Protein AF-D1CIU0-F1 (afdb_monomer_lite)

Sequence (1201 aa):
MRRYICAFLAVILLLWPVATRHATVQSADGDAVSVQSMRLTATYNSIGVEVKFSGDNNGNSTAEVYYRRAGSDAWLRALPLWRTAASSGSAFYGSVVLLEPGTGYQVKVDVADPDGVLGTDPLVDSVTTSPDNVRPASELSPSYFVRADGNDANDGRSRSTAWRTLSKAFASAPAGAVVEVGPGTYPTPSLTRSQPITLVAQYPAVDDSGQPINAGQRTAISAQAVALPAGSAGPWQSAPWKEVSLTGPVTGKTFKVWKWAGAPVSGADYLAIAQRPGDVPFLVAYWSKKSGTYNGYSMSTPEGWAEVLYQNLSYNYGFTSFGDDVYLRLPGDANPNNYWAWLGTTTLTFSGPDIRLSGFELRIPEVKFFTDAARNGVFDHNLVLGGQLRYQGEQGTPSQYPQDHTVQYNRFEVKGLWGQDAVPWNFIKGVLKMPFGSAWGRVGEVMEITAIWGRGGAQRLVVRHNVIDGYFNGVGDYNADYDRYGMQDTDIHDNLVRHISDDAFEPEQSVINWRIWNNRVEYASVALSTGPVNYGPIYLFRNQVWQLGNDGVGADNSGSKGVGVTGFKYSGEDSVPSRVWVVNNTFWTSRPDANGGAQFAGGGSSPERFWLRNNIFRTTRYAWSAPCLSAWNEDYDHFATTDTSRGVAFCGTRYTTNLSAYRSATGADHTNVAGNFVTASVVDDALVDPYAGDLALRQGAPFIDAGVVVPNITERYSGDAPDLGAVEYGSGGDAPPVPSPTPTQEPSPSPTATPTPTSSPTPSPDGSRTMPAGSVSIEGGAQYTSSPTVSVALADTGAAVVRLSNSPETIGGVLVAGKTVSYAPTVTWSLVDSAYGGASGDGVHKVYAQWGDGNGHWSSVASDDILLDTTSPSGSVTIAPDGTSDGADYVNSRSVKLAISASDPSPASGVKLMRFSNDGSSWSSWEPYASTKSWTLSSKNGTKTVYAQFRDAAGNVSASARDSVMLDTSAPKVRGHVGALFTGTTVRLNTASGQTDYSVMGKLSVVFQDDASGVAHFSVARKVGRGAYVTLSQARVRGLKIPLVLSDRLALVPGKTYRFRVIVRDRAGNTTTKYLGPITCTAFQESSWRVGIRGSSEINRDRRAYALRLKNVRSEGAGIRFVFSGRKVAWVATRGPSYGTARVFLDGAQVGRVNLRSERTARRYIVFARSVTPGRQHVLEVRPLPGRSLRANVDAFVVYR

Foldseek 3Di:
DDDDDDDDDDDDDDDDDDDDDDDDPPDPDLQAKEWDDWDWDAAFFKIKIKTFIGGNPVVAKWKWKWKDFVVDPDIFTADTFDWFDDPLGTITIDMFGRHHGQTKMKMWMAMDGPVYYHDDPGDIDMDHHHHPPPDDPVVDDAQFEEECPEDLPFPRRDPNRHHNAPLSCLPPPDAPGEYEYWFDEHEQHPDARAGHYAYAYPAFQADLLQHGDPPNGFYEYAAPAKEAAAPDDDPHHQQQWDWDWAQAPPPRDIFIWIKNPQAPDAFWQWKWKDQDPPDQTATFFAWDQDDDDDPNAHSLDPNSVRVLLCQWQFHRWHWGGDGSMIIGADPPRDRRSSIMMGIHDDENHYEADNYEDGRHEYHDAEYEYEFLRQELYEYESYEAGNHAYEWEWAFDVAITFHEHYEYHSHEHDHHQCFAANHRFPCVCQAFTQGPVGDTDGDTRVSLCHERYEYELAHENYEAESYEYYQHQEYHEYEDPNHDQVSAYAYHHELYEHERHQEEPYEYEERHERAEHELYEYYAHQEHYEYNAYEEYEHEHALYEHAAFENNTQYAGNVRDSPGHHEPYEWALDYPGAYEYEAEFAEHAHPYARHEHYDDYPHPHLRTHAYAYWQAEAEEAAELEAAAPRYNHHYALYARAHCPQVAFYHYNNDGFFQPVVVVCVSNVYDHYHPVNGHHPSVLQCLQFDHSVVPRRAGDVPRCQAQRTADNTSRFPPADDNHAGRHNDGPPPQFSHRDDDDDDDDDDDDDDDDYYDDDDDDDDDDDDDDADDWDKAWDWQNPAQAALDQKTKIFIDTRAFQKKWKAQDPDDDPQHQDLTDIDGDDRIDIDGQQPVSRPHNDDWAKTKMWMWGHNVPPDIDHIHMDIYTHDNFAKDWAKAWAQVQDPDHEQEAQFQWTKIFIDIDADPVFLAFFWKWKDFPVPDIDPIDGDDRMDTGGFDDDWAKTKMWMWIAGSNGHIYDIHMDIYGHDNDAKDKDWAKFDFRAQDFFDFDPPVVDGWTWTKIKIKIWIDDDTQAWFKKWKWKDKDPDDTHTPDIDGDDPHDPRRIDIDIDGATAPIWMKMWMWTAGSNGHIDIDIYDRKHKHKAFCPRPQKDADADKDKDQQCPFPVSIKMKFQDAFFGIKGKDAAFKKWFFAKAEQQAAKKFKDKQRHTDDIFGSYDHDIRHNGGGDMDTDDHDDMMMITIGADDDPGSIDIGSIMMHMD

Secondary structure (DSSP, 8-state):
-----------------------------TTSEEEEEEEEEE-SS-EEEEEEEEE-SS---EEEEEEEETT--PPEE-PPPEEE--TT-EEEEEEE-SPPTT-EEEEEEEEE-SS-EESS-SEEEEEEPPP-----GGGSPPSEEE-TT--TTS--SSSTT-BS-HHHHHHHSPTTEEEEE-SEEEEPPSS-B-S-EEEEESS-SB-TT--B--TTT-EEEE-SEEEEPTT--SSSEE--EEEEEEE-TTT--EEEEEEETT-S-TT--EEEEESSTTSPPEEPPB-----S-BTTB-SSSHHHHHHHHHH-SS---EEEEETTEEEEE-GGG--GGGSEEEEE--EEEE-SSSEEEES-EEESSEEEEESTT-BS-EEES-EEES-EEEEE-B-SSS-B--BS-EEES-EEE-BSSSSSSPPBHHHHTT-EE-TTS-EE-SSSGGG--EEEEEES--BS-EEES-EEES-SEEEE---TTS-TTTEES-EEES-EEEEEEEESEE-EEEEE-EEEES-EEEEEEEEEE-EEEEE--EEEES-EEE----TTSBPPTTS------EEEEE-SB-SSBPEEEEES-EEE--STT-BSS-EESS--SB--EEEEES-EEEESS-SEEE-SSS--EEES-EEEES-TTTSEEETTEEESS-HHHHHHHH--SS--TTSSS--HHHHHHHEEEGGGTEEEEPTT-TTTT-S---TTTSSS-SSSSPPSSSS-TT--S-------------------------------------S----EEETTT-SEES-SEEEEEE--SS-SEEEEESS--EETTEETT-EEEE--SEEEEETT-GGGTPPSSSEEEEEEEEEE-SSS-BPPPEEEEEEE-----EEEEEEESSS-SS--SEES-SEEEEEEEEE-PSSP----EEEEESSSSSBPPPEE--SEEEEEPPSSSEEEEEEEEEE-SS--B---EEEEEEE--PPPEEEEEEEEE-TT-B-EEE-TTSS-EEEEEEEEEEEEE-SSS-EEEEEEEEEETTS-EEEEEEEE--SPPSSEEEEEEEEE-TT-EEEEEEEEEESS--EEEEEEEEEEEEEEETTSTTEEE-SSEEEEE-TTSTTSEEEEE--SS--EEEEE-SSEEEEEEEESTT--EEEEEETTEEEEEEE---SS-EEEEEEEEEE--TTS-EEEEEEEPSSS---EEESEEEEE-

Radius of gyration: 41.08 Å; chains: 1; bounding box: 152×105×100 Å

InterPro domains:
  IPR011050 Pectin lyase fold/virulence factor [SSF51126] (141-729)
  IPR011459 Domain of unknown function DUF1565 [PF07602] (149-188)
  IPR012334 Pectin lyase fold [G3DSA:2.160.20.10] (136-233)
  IPR012334 Pectin lyase fold [G3DSA:2.160.20.10] (332-729)
  IPR013783 Immunoglobulin-like fold [G3DSA:2.60.40.10] (876-974)

pLDDT: mean 84.79, std 15.47, range [23.66, 98.75]

Organism: Thermobaculum terrenum (strain ATCC BAA-798 / CCMEE 7001 / YNP1) (NCBI:txid525904)

Structure (mmCIF, N/CA/C/O backbone):
data_AF-D1CIU0-F1
#
_entry.id   AF-D1CIU0-F1
#
loop_
_atom_site.group_PDB
_atom_site.id
_atom_site.type_symbol
_atom_site.label_atom_id
_atom_site.label_alt_id
_atom_site.label_comp_id
_atom_site.label_asym_id
_atom_site.label_entity_id
_atom_site.label_seq_id
_atom_site.pdbx_PDB_ins_code
_atom_site.Cartn_x
_atom_site.Cartn_y
_atom_site.Cartn_z
_atom_site.occupancy
_atom_site.B_iso_or_equiv
_atom_site.auth_seq_id
_atom_site.auth_comp_id
_atom_site.auth_asym_id
_atom_site.auth_atom_id
_atom_site.pdbx_PDB_model_num
ATOM 1 N N . MET A 1 1 ? 75.122 -15.438 -19.002 1.00 33.56 1 MET A N 1
ATOM 2 C CA . MET A 1 1 ? 75.850 -16.197 -20.054 1.00 33.56 1 MET A CA 1
ATOM 3 C C . MET A 1 1 ? 75.100 -17.510 -20.335 1.00 33.56 1 MET A C 1
ATOM 5 O O . MET A 1 1 ? 73.994 -17.648 -19.834 1.00 33.56 1 MET A O 1
ATOM 9 N N . ARG A 1 2 ? 75.651 -18.405 -21.175 1.00 32.56 2 ARG A N 1
ATOM 10 C CA . ARG A 1 2 ? 75.157 -19.754 -21.586 1.00 32.56 2 ARG A CA 1
ATOM 11 C C . ARG A 1 2 ? 74.484 -20.532 -20.417 1.00 32.56 2 ARG A C 1
ATOM 13 O O . ARG A 1 2 ? 74.963 -20.400 -19.300 1.00 32.56 2 ARG A O 1
ATOM 20 N N . ARG A 1 3 ? 73.329 -21.218 -20.566 1.00 36.59 3 ARG A N 1
ATOM 21 C CA . ARG A 1 3 ? 73.062 -22.518 -21.267 1.00 36.59 3 ARG A CA 1
ATOM 22 C C . ARG A 1 3 ? 74.039 -23.635 -20.793 1.00 36.59 3 ARG A C 1
ATOM 24 O O . ARG A 1 3 ? 75.230 -23.356 -20.789 1.00 36.59 3 ARG A O 1
ATOM 31 N N . TYR A 1 4 ? 73.668 -24.872 -20.404 1.00 36.81 4 TYR A N 1
ATOM 32 C CA . TYR A 1 4 ? 72.641 -25.813 -20.920 1.00 36.81 4 TYR A CA 1
ATOM 33 C C . TYR A 1 4 ? 72.344 -27.044 -19.992 1.00 36.81 4 TYR A C 1
ATOM 35 O O . TYR A 1 4 ? 73.244 -27.477 -19.286 1.00 36.81 4 TYR A O 1
ATOM 43 N N . ILE A 1 5 ? 71.172 -27.688 -20.203 1.00 37.59 5 ILE A N 1
ATOM 44 C CA . ILE A 1 5 ? 70.878 -29.162 -20.262 1.00 37.59 5 ILE A CA 1
ATOM 45 C C . ILE A 1 5 ? 70.821 -30.049 -18.982 1.00 37.59 5 ILE A C 1
ATOM 47 O O . ILE A 1 5 ? 71.437 -29.790 -17.957 1.00 37.59 5 ILE A O 1
ATOM 51 N N . CYS A 1 6 ? 69.982 -31.094 -19.092 1.00 29.53 6 CYS A N 1
ATOM 52 C CA . CYS A 1 6 ? 69.498 -32.071 -18.101 1.00 29.53 6 CYS A CA 1
ATOM 53 C C . CYS A 1 6 ? 70.248 -33.425 -18.138 1.00 29.53 6 CYS A C 1
ATOM 55 O O . CYS A 1 6 ? 70.879 -33.713 -19.152 1.00 29.53 6 CYS A O 1
ATOM 57 N N . ALA A 1 7 ? 70.020 -34.315 -17.149 1.00 28.05 7 ALA A N 1
ATOM 58 C CA . ALA A 1 7 ? 69.802 -35.765 -17.371 1.00 28.05 7 ALA A CA 1
ATOM 59 C C . ALA A 1 7 ? 69.332 -36.544 -16.111 1.00 28.05 7 ALA A C 1
ATOM 61 O O . ALA A 1 7 ? 69.545 -36.119 -14.980 1.00 28.05 7 ALA A O 1
ATOM 62 N N . PHE A 1 8 ? 68.748 -37.721 -16.361 1.00 26.19 8 PHE A N 1
ATOM 63 C CA . PHE A 1 8 ? 68.358 -38.823 -15.455 1.00 26.19 8 PHE A CA 1
ATOM 64 C C . PHE A 1 8 ? 68.955 -40.135 -16.040 1.00 26.19 8 PHE A C 1
ATOM 66 O O . PHE A 1 8 ? 69.439 -40.084 -17.170 1.00 26.19 8 PHE A O 1
ATOM 73 N N . LEU A 1 9 ? 68.990 -41.346 -15.460 1.00 26.92 9 LEU A N 1
ATOM 74 C CA . LEU A 1 9 ? 68.490 -42.078 -14.259 1.00 26.92 9 LEU A CA 1
ATOM 75 C C . LEU A 1 9 ? 69.486 -43.296 -14.110 1.00 26.92 9 LEU A C 1
ATOM 77 O O . LEU A 1 9 ? 70.347 -43.440 -14.973 1.00 26.92 9 LEU A O 1
ATOM 81 N N . ALA A 1 10 ? 69.530 -44.242 -13.157 1.00 26.42 10 ALA A N 1
ATOM 82 C CA . ALA A 1 10 ? 68.778 -44.667 -11.963 1.00 26.42 10 ALA A CA 1
ATOM 83 C C . ALA A 1 10 ? 69.694 -45.565 -11.080 1.00 26.42 10 ALA A C 1
ATOM 85 O O . ALA A 1 10 ? 70.777 -45.920 -11.536 1.00 26.42 10 ALA A O 1
ATOM 86 N N . VAL A 1 11 ? 69.234 -46.017 -9.897 1.00 26.75 11 VAL A N 1
ATOM 87 C CA . VAL A 1 11 ? 69.372 -47.406 -9.358 1.00 26.75 11 VAL A CA 1
ATOM 88 C C . VAL A 1 11 ? 68.567 -47.537 -8.041 1.00 26.75 11 VAL A C 1
ATOM 90 O O . VAL A 1 11 ? 68.299 -46.533 -7.385 1.00 26.75 11 VAL A O 1
ATOM 93 N N . ILE A 1 12 ? 68.092 -48.747 -7.705 1.00 28.22 12 ILE A N 1
ATOM 94 C CA . ILE A 1 12 ? 67.076 -49.045 -6.663 1.00 28.22 12 ILE A CA 1
ATOM 95 C C . ILE A 1 12 ? 67.480 -50.327 -5.883 1.00 28.22 12 ILE A C 1
ATOM 97 O O . ILE A 1 12 ? 68.332 -51.067 -6.370 1.00 28.22 12 ILE A O 1
ATOM 101 N N . LEU A 1 13 ? 66.779 -50.625 -4.767 1.00 27.53 13 LEU A N 1
ATOM 102 C CA . LEU A 1 13 ? 66.740 -51.870 -3.948 1.00 27.53 13 LEU A CA 1
ATOM 103 C C . LEU A 1 13 ? 67.725 -51.883 -2.754 1.00 27.53 13 LEU A C 1
ATOM 105 O O . LEU A 1 13 ? 68.860 -51.449 -2.903 1.00 27.53 13 LEU A O 1
ATOM 109 N N . LEU A 1 14 ? 67.388 -52.357 -1.541 1.00 28.03 14 LEU A N 1
ATOM 110 C CA . LEU A 1 14 ? 66.149 -52.926 -0.948 1.00 28.03 14 LEU A CA 1
ATOM 111 C C . LEU A 1 14 ? 66.097 -52.535 0.557 1.00 28.03 14 LEU A C 1
ATOM 113 O O . LEU A 1 14 ? 67.139 -52.272 1.147 1.00 28.03 14 LEU A O 1
ATOM 117 N N . LEU A 1 15 ? 64.936 -52.413 1.216 1.00 27.55 15 LEU A N 1
ATOM 118 C CA . LEU A 1 15 ? 64.233 -53.511 1.916 1.00 27.55 15 LEU A CA 1
ATOM 119 C C . LEU A 1 15 ? 62.762 -53.148 2.264 1.00 27.55 15 LEU A C 1
ATOM 121 O O . LEU A 1 15 ? 62.345 -51.997 2.158 1.00 27.55 15 LEU A O 1
ATOM 125 N N . TRP A 1 16 ? 61.985 -54.157 2.670 1.00 25.03 16 TRP A N 1
ATOM 126 C CA . TRP A 1 16 ? 60.522 -54.162 2.901 1.00 25.03 16 TRP A CA 1
ATOM 127 C C . TRP A 1 16 ? 60.154 -54.262 4.410 1.00 25.03 16 TRP A C 1
ATOM 129 O O . TRP A 1 16 ? 61.084 -54.432 5.200 1.00 25.03 16 TRP A O 1
ATOM 139 N N . PRO A 1 17 ? 58.864 -54.200 4.854 1.00 39.12 17 PRO A N 1
ATOM 140 C CA . PRO A 1 17 ? 57.606 -54.386 4.102 1.00 39.12 17 PRO A CA 1
ATOM 141 C C . PRO A 1 17 ? 56.543 -53.269 4.242 1.00 39.12 17 PRO A C 1
ATOM 143 O O . PRO A 1 17 ? 56.727 -52.272 4.934 1.00 39.12 17 PRO A O 1
ATOM 146 N N . VAL A 1 18 ? 55.406 -53.460 3.560 1.00 41.12 18 VAL A N 1
ATOM 147 C CA . VAL A 1 18 ? 54.266 -52.527 3.487 1.00 41.12 18 VAL A CA 1
ATOM 148 C C . VAL A 1 18 ? 53.135 -52.934 4.440 1.00 41.12 18 VAL A C 1
ATOM 150 O O . VAL A 1 18 ? 52.714 -54.087 4.444 1.00 41.12 18 VAL A O 1
ATOM 153 N N . ALA A 1 19 ? 52.569 -51.958 5.155 1.00 31.03 19 ALA A N 1
ATOM 154 C CA . ALA A 1 19 ? 51.222 -52.014 5.728 1.00 31.03 19 ALA A CA 1
ATOM 155 C C . ALA A 1 19 ? 50.574 -50.616 5.654 1.00 31.03 19 ALA A C 1
ATOM 157 O O . ALA A 1 19 ? 51.260 -49.597 5.732 1.00 31.03 19 ALA A O 1
ATOM 158 N N . THR A 1 20 ? 49.258 -50.558 5.452 1.00 40.09 20 THR A N 1
ATOM 159 C CA . THR A 1 20 ? 48.526 -49.333 5.088 1.00 40.09 20 THR A CA 1
ATOM 160 C C . THR A 1 20 ? 48.443 -48.294 6.208 1.00 40.09 20 THR A C 1
ATOM 162 O O . THR A 1 20 ? 48.000 -48.602 7.313 1.00 40.09 20 THR A O 1
ATOM 165 N N . ARG A 1 21 ? 48.705 -47.023 5.876 1.00 34.03 21 ARG A N 1
ATOM 166 C CA . ARG A 1 21 ? 48.101 -45.870 6.565 1.00 34.03 21 ARG A CA 1
ATOM 167 C C . ARG A 1 21 ? 47.123 -45.183 5.619 1.00 34.03 21 ARG A C 1
ATOM 169 O O . ARG A 1 21 ? 47.486 -44.887 4.485 1.00 34.03 21 ARG A O 1
ATOM 176 N N . HIS A 1 22 ? 45.914 -44.893 6.096 1.00 35.66 22 HIS A N 1
ATOM 177 C CA . HIS A 1 22 ? 45.039 -43.932 5.428 1.00 35.66 22 HIS A CA 1
ATOM 178 C C . HIS A 1 22 ? 45.681 -42.545 5.532 1.00 35.66 22 HIS A C 1
ATOM 180 O O . HIS A 1 22 ? 45.861 -42.030 6.634 1.00 35.66 22 HIS A O 1
ATOM 186 N N . ALA A 1 23 ? 46.016 -41.943 4.393 1.00 33.47 23 ALA A N 1
ATOM 187 C CA . ALA A 1 23 ? 46.321 -40.523 4.325 1.00 33.47 23 ALA A CA 1
ATOM 188 C C . ALA A 1 23 ? 44.996 -39.762 4.187 1.00 33.47 23 ALA A C 1
ATOM 190 O O . ALA A 1 23 ? 44.446 -39.650 3.094 1.00 33.47 23 ALA A O 1
ATOM 191 N N . THR A 1 24 ? 44.463 -39.262 5.301 1.00 35.97 24 THR A N 1
ATOM 192 C CA . THR A 1 24 ? 43.410 -38.242 5.265 1.00 35.97 24 THR A CA 1
ATOM 193 C C . THR A 1 24 ? 43.983 -36.989 4.613 1.00 35.97 24 THR A C 1
ATOM 195 O O . THR A 1 24 ? 44.834 -36.324 5.206 1.00 35.97 24 THR A O 1
ATOM 198 N N . VAL A 1 25 ? 43.534 -36.673 3.397 1.00 35.41 25 VAL A N 1
ATOM 199 C CA . VAL A 1 25 ? 43.853 -35.401 2.742 1.00 35.41 25 VAL A CA 1
ATOM 200 C C . VAL A 1 25 ? 43.117 -34.300 3.497 1.00 35.41 25 VAL A C 1
ATOM 202 O O . VAL A 1 25 ? 41.924 -34.088 3.311 1.00 35.41 25 VAL A O 1
ATOM 205 N N . GLN A 1 26 ? 43.835 -33.632 4.394 1.00 36.75 26 GLN A N 1
ATOM 206 C CA . GLN A 1 26 ? 43.361 -32.439 5.075 1.00 36.75 26 GLN A CA 1
ATOM 207 C C . GLN A 1 26 ? 43.648 -31.248 4.154 1.00 36.75 26 GLN A C 1
ATOM 209 O O . GLN A 1 26 ? 44.783 -30.782 4.078 1.00 36.75 26 GLN A O 1
ATOM 214 N N . SER A 1 27 ? 42.639 -30.817 3.392 1.00 42.66 27 SER A N 1
ATOM 215 C CA . SER A 1 27 ? 42.739 -29.701 2.446 1.00 42.66 27 SER A CA 1
ATOM 216 C C . SER A 1 27 ? 42.975 -28.389 3.197 1.00 42.66 27 SER A C 1
ATOM 218 O O . SER A 1 27 ? 42.053 -27.818 3.778 1.00 42.66 27 SER A O 1
ATOM 220 N N . ALA A 1 28 ? 44.229 -27.944 3.214 1.00 46.72 28 ALA A N 1
ATOM 221 C CA . ALA A 1 28 ? 44.670 -26.741 3.903 1.00 46.72 28 ALA A CA 1
ATOM 222 C C . ALA A 1 28 ? 44.744 -25.537 2.950 1.00 46.72 28 ALA A C 1
ATOM 224 O O . ALA A 1 28 ? 45.818 -24.988 2.749 1.00 46.72 28 ALA A O 1
ATOM 225 N N . ASP A 1 29 ? 43.592 -25.139 2.411 1.00 64.12 29 ASP A N 1
ATOM 226 C CA . ASP A 1 29 ? 43.315 -23.769 1.971 1.00 64.12 29 ASP A CA 1
ATOM 227 C C . ASP A 1 29 ? 41.836 -23.484 2.262 1.00 64.12 29 ASP A C 1
ATOM 229 O O . ASP A 1 29 ? 40.969 -24.320 2.004 1.00 64.12 29 ASP A O 1
ATOM 233 N N . GLY A 1 30 ? 41.545 -22.333 2.873 1.00 76.56 30 GLY A N 1
ATOM 234 C CA . GLY A 1 30 ? 40.186 -21.964 3.304 1.00 76.56 30 GLY A CA 1
ATOM 235 C C . GLY A 1 30 ? 39.359 -21.283 2.211 1.00 76.56 30 GLY A C 1
ATOM 236 O O . GLY A 1 30 ? 38.354 -20.648 2.517 1.00 76.56 30 GLY A O 1
ATOM 237 N N . ASP A 1 31 ? 39.826 -21.361 0.970 1.00 90.19 31 ASP A N 1
ATOM 238 C CA . ASP A 1 31 ? 39.365 -20.552 -0.156 1.00 90.19 31 ASP A CA 1
ATOM 239 C C . ASP A 1 31 ? 38.222 -21.209 -0.937 1.00 90.19 31 ASP A C 1
ATOM 241 O O . ASP A 1 31 ? 37.468 -20.502 -1.583 1.00 90.19 31 ASP A O 1
ATOM 245 N N . ALA A 1 32 ? 38.019 -22.520 -0.784 1.00 92.44 32 ALA A N 1
ATOM 246 C CA . ALA A 1 32 ? 36.831 -23.219 -1.269 1.00 92.44 32 ALA A CA 1
ATOM 247 C C . ALA A 1 32 ? 35.611 -22.962 -0.360 1.00 92.44 32 ALA A C 1
ATOM 249 O O . ALA A 1 32 ? 35.702 -23.087 0.870 1.00 92.44 32 ALA A O 1
ATOM 250 N N . VAL A 1 33 ? 34.449 -22.660 -0.944 1.00 95.44 33 VAL A N 1
ATOM 251 C CA . VAL A 1 33 ? 33.180 -22.519 -0.219 1.00 95.44 33 VAL A CA 1
ATOM 252 C C . VAL A 1 33 ? 32.710 -23.856 0.363 1.00 95.44 33 VAL A C 1
ATOM 254 O O . VAL A 1 33 ? 32.628 -24.884 -0.305 1.00 95.44 33 VAL A O 1
ATOM 257 N N . SER A 1 34 ? 32.341 -23.833 1.639 1.00 95.62 34 SER A N 1
ATOM 258 C CA . SER A 1 34 ? 31.768 -24.951 2.384 1.00 95.62 34 SER A CA 1
ATOM 259 C C . SER A 1 34 ? 30.313 -24.650 2.732 1.00 95.62 34 SER A C 1
ATOM 261 O O . SER A 1 34 ? 30.014 -23.870 3.644 1.00 95.62 34 SER A O 1
ATOM 263 N N . VAL A 1 35 ? 29.415 -25.251 1.954 1.00 95.94 35 VAL A N 1
ATOM 264 C CA . VAL A 1 35 ? 27.956 -25.142 2.027 1.00 95.94 35 VAL A CA 1
ATOM 265 C C . VAL A 1 35 ? 27.433 -25.874 3.265 1.00 95.94 35 VAL A C 1
ATOM 267 O O . VAL A 1 35 ? 27.742 -27.047 3.477 1.00 95.94 35 VAL A O 1
ATOM 270 N N . GLN A 1 36 ? 26.613 -25.199 4.079 1.00 94.69 36 GLN A N 1
ATOM 271 C CA . GLN A 1 36 ? 26.140 -25.732 5.364 1.00 94.69 36 GLN A CA 1
ATOM 272 C C . GLN A 1 36 ? 24.653 -26.102 5.371 1.00 94.69 36 GLN A C 1
ATOM 274 O O . GLN A 1 36 ? 24.296 -27.217 5.739 1.00 94.69 36 GLN A O 1
ATOM 279 N N . SER A 1 37 ? 23.765 -25.156 5.048 1.00 95.19 37 SER A N 1
ATOM 280 C CA . SER A 1 37 ? 22.309 -25.361 5.136 1.00 95.19 37 SER A CA 1
ATOM 281 C C . SER A 1 37 ? 21.530 -24.324 4.329 1.00 95.19 37 SER A C 1
ATOM 283 O O . SER A 1 37 ? 21.944 -23.168 4.249 1.00 95.19 37 SER A O 1
ATOM 285 N N . MET A 1 38 ? 20.385 -24.732 3.777 1.00 97.56 38 MET A N 1
ATOM 286 C CA . MET A 1 38 ? 19.385 -23.837 3.189 1.00 97.56 38 MET A CA 1
ATOM 287 C C . MET A 1 38 ? 18.219 -23.636 4.162 1.00 97.56 38 MET A C 1
ATOM 289 O O . MET A 1 38 ? 17.829 -24.564 4.869 1.00 97.56 38 MET A O 1
ATOM 293 N N . ARG A 1 39 ? 17.645 -22.434 4.175 1.00 97.69 39 ARG A N 1
ATOM 294 C CA . ARG A 1 39 ? 16.370 -22.108 4.816 1.00 97.69 39 ARG A CA 1
ATOM 295 C C . ARG A 1 39 ? 15.484 -21.404 3.797 1.00 97.69 39 ARG A C 1
ATOM 297 O O . ARG A 1 39 ? 15.902 -20.420 3.187 1.00 97.69 39 ARG A O 1
ATOM 304 N N . LEU A 1 40 ? 14.259 -21.903 3.651 1.00 98.44 40 LEU A N 1
ATOM 305 C CA . LEU A 1 40 ? 13.207 -21.272 2.862 1.00 98.44 40 LEU A CA 1
ATOM 306 C C . LEU A 1 40 ? 12.174 -20.611 3.784 1.00 98.44 40 LEU A C 1
ATOM 308 O O . LEU A 1 40 ? 11.826 -21.132 4.845 1.00 98.44 40 LEU A O 1
ATOM 312 N N . THR A 1 41 ? 11.675 -19.461 3.357 1.00 97.69 41 THR A N 1
ATOM 313 C CA . THR A 1 41 ? 10.613 -18.664 3.993 1.00 97.69 41 THR A CA 1
ATOM 314 C C . THR A 1 41 ? 9.635 -18.221 2.907 1.00 97.69 41 THR A C 1
ATOM 316 O O . THR A 1 41 ? 10.008 -18.182 1.738 1.00 97.69 41 THR A O 1
ATOM 319 N N . ALA A 1 42 ? 8.381 -17.894 3.230 1.00 96.56 42 ALA A N 1
ATOM 320 C CA . ALA A 1 42 ? 7.433 -17.461 2.200 1.00 96.56 42 ALA A CA 1
ATOM 321 C C . ALA A 1 42 ? 6.392 -16.447 2.686 1.00 96.56 42 ALA A C 1
ATOM 323 O O . ALA A 1 42 ? 6.002 -16.433 3.850 1.00 96.56 42 ALA A O 1
ATOM 324 N N . THR A 1 43 ? 5.934 -15.625 1.748 1.00 97.00 43 THR A N 1
ATOM 325 C CA . THR A 1 43 ? 4.755 -14.753 1.836 1.00 97.00 43 THR A CA 1
ATOM 326 C C . THR A 1 43 ? 3.695 -15.259 0.842 1.00 97.00 43 THR A C 1
ATOM 328 O O . THR A 1 43 ? 3.779 -16.393 0.364 1.00 97.00 43 THR A O 1
ATOM 331 N N . TYR A 1 44 ? 2.689 -14.446 0.492 1.00 88.50 44 TYR A N 1
ATOM 332 C CA . TYR A 1 44 ? 1.709 -14.806 -0.543 1.00 88.50 44 TYR A CA 1
ATOM 333 C C . TYR A 1 44 ? 2.331 -14.970 -1.939 1.00 88.50 44 TYR A C 1
ATOM 335 O O . TYR A 1 44 ? 1.931 -15.856 -2.685 1.00 88.50 44 TYR A O 1
ATOM 343 N N . ASN A 1 45 ? 3.291 -14.119 -2.319 1.00 94.19 45 ASN A N 1
ATOM 344 C CA . ASN A 1 45 ? 3.792 -14.043 -3.699 1.00 94.19 45 ASN A CA 1
ATOM 345 C C . ASN A 1 45 ? 5.315 -14.198 -3.824 1.00 94.19 45 ASN A C 1
ATOM 347 O O . ASN A 1 45 ? 5.831 -14.163 -4.944 1.00 94.19 45 ASN A O 1
ATOM 351 N N . SER A 1 46 ? 6.019 -14.400 -2.709 1.00 97.06 46 SER A N 1
ATOM 352 C CA . SER A 1 46 ? 7.477 -14.499 -2.668 1.00 97.06 46 SER A CA 1
ATOM 353 C C . SER A 1 46 ? 7.944 -15.673 -1.805 1.00 97.06 46 SER A C 1
ATOM 355 O O . SER A 1 46 ? 7.329 -15.998 -0.789 1.00 97.06 46 SER A O 1
ATOM 357 N N . ILE A 1 47 ? 9.070 -16.275 -2.184 1.00 98.44 47 ILE A N 1
ATOM 358 C CA . ILE A 1 47 ? 9.862 -17.195 -1.363 1.00 98.44 47 ILE A CA 1
ATOM 359 C C . ILE A 1 47 ? 11.189 -16.509 -1.050 1.00 98.44 47 ILE A C 1
ATOM 361 O O . ILE A 1 47 ? 11.906 -16.124 -1.974 1.00 98.44 47 ILE A O 1
ATOM 365 N N . GLY A 1 48 ? 11.519 -16.382 0.231 1.00 98.25 48 GLY A N 1
ATOM 366 C CA . GLY A 1 48 ? 12.849 -16.027 0.705 1.00 98.25 48 GLY A CA 1
ATOM 367 C C . GLY A 1 48 ? 13.773 -17.241 0.739 1.00 98.25 48 GLY A C 1
ATOM 368 O O . GLY A 1 48 ? 13.348 -18.356 1.046 1.00 98.25 48 GLY A O 1
ATOM 369 N N . VAL A 1 49 ? 15.042 -17.016 0.408 1.00 98.50 49 VAL A N 1
ATOM 370 C CA . VAL A 1 49 ? 16.100 -18.028 0.372 1.00 98.50 49 VAL A CA 1
ATOM 371 C C . VAL A 1 49 ? 17.304 -17.518 1.164 1.00 98.50 49 VAL A C 1
ATOM 373 O O . VAL A 1 49 ? 17.838 -16.446 0.874 1.00 98.50 49 VAL A O 1
ATOM 376 N N . GLU A 1 50 ? 17.737 -18.303 2.148 1.00 97.94 50 GLU A N 1
ATOM 377 C CA . GLU A 1 50 ? 19.004 -18.158 2.872 1.00 97.94 50 GLU A CA 1
ATOM 378 C C . GLU A 1 50 ? 19.822 -19.446 2.681 1.00 97.94 50 GLU A C 1
ATOM 380 O O . GLU A 1 50 ? 19.320 -20.528 2.976 1.00 97.94 50 GLU A O 1
ATOM 385 N N . VAL A 1 51 ? 21.080 -19.350 2.238 1.00 97.94 51 VAL A N 1
ATOM 386 C CA . VAL A 1 51 ? 22.028 -20.484 2.220 1.00 97.94 51 VAL A CA 1
ATOM 387 C C . VAL A 1 51 ? 23.275 -20.121 3.020 1.00 97.94 51 VAL A C 1
ATOM 389 O O . VAL A 1 51 ? 24.023 -19.228 2.634 1.00 97.94 51 VAL A O 1
ATOM 392 N N . LYS A 1 52 ? 23.505 -20.795 4.149 1.00 96.69 52 LYS A N 1
ATOM 393 C CA . LYS A 1 52 ? 24.647 -20.546 5.047 1.00 96.69 52 LYS A CA 1
ATOM 394 C C . LYS A 1 52 ? 25.899 -21.262 4.556 1.00 96.69 52 LYS A C 1
ATOM 396 O O . LYS A 1 52 ? 25.815 -22.403 4.096 1.00 96.69 52 LYS A O 1
ATOM 401 N N . PHE A 1 53 ? 27.051 -20.607 4.692 1.00 96.12 53 PHE A N 1
ATOM 402 C CA . PHE A 1 53 ? 28.341 -21.153 4.270 1.00 96.12 53 PHE A CA 1
ATOM 403 C C . PHE A 1 53 ? 29.503 -20.739 5.187 1.00 96.12 53 PHE A C 1
ATOM 405 O O . PHE A 1 53 ? 29.381 -19.871 6.051 1.00 96.12 53 PHE A O 1
ATOM 412 N N . SER A 1 54 ? 30.645 -21.385 4.976 1.00 95.06 54 SER A N 1
ATOM 413 C CA . SER A 1 54 ? 31.952 -21.100 5.587 1.00 95.06 54 SER A CA 1
ATOM 414 C C . SER A 1 54 ? 33.064 -21.308 4.554 1.00 95.06 54 SER A C 1
ATOM 416 O O . SER A 1 54 ? 32.783 -21.852 3.493 1.00 95.06 54 SER A O 1
ATOM 418 N N . GLY A 1 55 ? 34.304 -20.908 4.841 1.00 92.75 55 GLY A N 1
ATOM 419 C CA . GLY A 1 55 ? 35.356 -20.862 3.815 1.00 92.75 55 GLY A CA 1
ATOM 420 C C . GLY A 1 55 ? 35.153 -19.687 2.857 1.00 92.75 55 GLY A C 1
ATOM 421 O O . GLY A 1 55 ? 34.485 -18.716 3.223 1.00 92.75 55 GLY A O 1
ATOM 422 N N . ASP A 1 56 ? 35.718 -19.789 1.653 1.00 92.19 56 ASP A N 1
ATOM 423 C CA . ASP A 1 56 ? 35.725 -18.730 0.638 1.00 92.19 56 ASP A CA 1
ATOM 424 C C . ASP A 1 56 ? 36.266 -17.395 1.196 1.00 92.19 56 ASP A C 1
ATOM 426 O O . ASP A 1 56 ? 35.578 -16.374 1.339 1.00 92.19 56 ASP A O 1
ATOM 430 N N . ASN A 1 57 ? 37.551 -17.435 1.570 1.00 90.56 57 ASN A N 1
ATOM 431 C CA . ASN A 1 57 ? 38.302 -16.269 2.044 1.00 90.56 57 ASN A CA 1
ATOM 432 C C . ASN A 1 57 ? 38.454 -15.186 0.965 1.00 90.56 57 ASN A C 1
ATOM 434 O O . ASN A 1 57 ? 38.478 -13.997 1.290 1.00 90.56 57 ASN A O 1
ATOM 438 N N . ASN A 1 58 ? 38.612 -15.588 -0.302 1.00 90.75 58 ASN A N 1
ATOM 439 C CA . ASN A 1 58 ? 38.926 -14.675 -1.400 1.00 90.75 58 ASN A CA 1
ATOM 440 C C . ASN A 1 58 ? 37.679 -13.974 -1.984 1.00 90.75 58 ASN A C 1
ATOM 442 O O . ASN A 1 58 ? 37.796 -12.891 -2.562 1.00 90.75 58 ASN A O 1
ATOM 446 N N . GLY A 1 59 ? 36.483 -14.509 -1.725 1.00 90.81 59 GLY A N 1
ATOM 447 C CA . GLY A 1 59 ? 35.199 -13.861 -1.966 1.00 90.81 59 GLY A CA 1
ATOM 448 C C . GLY A 1 59 ? 34.619 -14.063 -3.363 1.00 90.81 59 GLY A C 1
ATOM 449 O O . GLY A 1 59 ? 33.800 -13.240 -3.781 1.00 90.81 59 GLY A O 1
ATOM 450 N N . ASN A 1 60 ? 35.050 -15.097 -4.088 1.00 92.81 60 ASN A N 1
ATOM 451 C CA . ASN A 1 60 ? 34.717 -15.308 -5.498 1.00 92.81 60 ASN A CA 1
ATOM 452 C C . ASN A 1 60 ? 33.451 -16.158 -5.743 1.00 92.81 60 ASN A C 1
ATOM 454 O O . ASN A 1 60 ? 32.957 -16.176 -6.875 1.00 92.81 60 ASN A O 1
ATOM 458 N N . SER A 1 61 ? 32.917 -16.831 -4.716 1.00 94.69 61 SER A N 1
ATOM 459 C CA . SER A 1 61 ? 31.820 -17.790 -4.881 1.00 94.69 61 SER A CA 1
ATOM 460 C C . SER A 1 61 ? 30.468 -17.140 -5.215 1.00 94.69 61 SER A C 1
ATOM 462 O O . SER A 1 61 ? 30.181 -15.974 -4.920 1.00 94.69 61 SER A O 1
ATOM 464 N N . THR A 1 62 ? 29.606 -17.924 -5.859 1.00 96.25 62 THR A N 1
ATOM 465 C CA . THR A 1 62 ? 28.301 -17.512 -6.393 1.00 96.25 62 THR A CA 1
ATOM 466 C C . THR A 1 62 ? 27.238 -18.575 -6.120 1.00 96.25 62 THR A C 1
ATOM 468 O O . THR A 1 62 ? 27.569 -19.736 -5.893 1.00 96.25 62 THR A O 1
ATOM 471 N N . ALA A 1 63 ? 25.957 -18.195 -6.141 1.00 96.94 63 ALA A N 1
ATOM 472 C CA . ALA A 1 63 ? 24.850 -19.133 -5.958 1.00 96.94 63 ALA A CA 1
ATOM 473 C C . ALA A 1 63 ? 23.656 -18.779 -6.863 1.00 96.94 63 ALA A C 1
ATOM 475 O O . ALA A 1 63 ? 23.080 -17.692 -6.770 1.00 96.94 63 ALA A O 1
ATOM 476 N N . GLU A 1 64 ? 23.287 -19.706 -7.743 1.00 97.81 64 GLU A N 1
ATOM 477 C CA . GLU A 1 64 ? 22.206 -19.573 -8.724 1.00 97.81 64 GLU A CA 1
ATOM 478 C C . GLU A 1 64 ? 20.916 -20.221 -8.218 1.00 97.81 64 GLU A C 1
ATOM 480 O O . GLU A 1 64 ? 20.935 -21.335 -7.696 1.00 97.81 64 GLU A O 1
ATOM 485 N N . VAL A 1 65 ? 19.779 -19.539 -8.394 1.00 96.81 65 VAL A N 1
ATOM 486 C CA . VAL A 1 65 ? 18.476 -19.994 -7.882 1.00 96.81 65 VAL A CA 1
ATOM 487 C C . VAL A 1 65 ? 17.600 -20.515 -9.007 1.00 96.81 65 VAL A C 1
ATOM 489 O O . VAL A 1 65 ? 17.341 -19.823 -9.995 1.00 96.81 65 VAL A O 1
ATOM 492 N N . TYR A 1 66 ? 17.044 -21.700 -8.793 1.00 95.81 66 TYR A N 1
ATOM 493 C CA . TYR A 1 66 ? 16.038 -22.310 -9.644 1.00 95.81 66 TYR A CA 1
ATOM 494 C C . TYR A 1 66 ? 14.798 -22.664 -8.827 1.00 95.81 66 TYR A C 1
ATOM 496 O O . TYR A 1 66 ? 14.884 -23.013 -7.652 1.00 95.81 66 TYR A O 1
ATOM 504 N N . TYR A 1 67 ? 13.627 -22.609 -9.450 1.00 96.06 67 TYR A N 1
ATOM 505 C CA . TYR A 1 67 ? 12.365 -22.956 -8.803 1.00 96.06 67 TYR A CA 1
ATOM 506 C C . TYR A 1 67 ? 11.422 -23.678 -9.759 1.00 96.06 67 TYR A C 1
ATOM 508 O O . TYR A 1 67 ? 11.482 -23.499 -10.975 1.00 96.06 67 TYR A O 1
ATOM 516 N N . ARG A 1 68 ? 10.523 -24.497 -9.213 1.00 92.25 68 ARG A N 1
ATOM 517 C CA . ARG A 1 68 ? 9.428 -25.107 -9.975 1.00 92.25 68 ARG A CA 1
ATOM 518 C C . ARG A 1 68 ? 8.207 -25.335 -9.104 1.00 92.25 68 ARG A C 1
ATOM 520 O O . ARG A 1 68 ? 8.327 -25.606 -7.912 1.00 92.25 68 ARG A O 1
ATOM 527 N N . ARG A 1 69 ? 7.020 -25.230 -9.700 1.00 90.44 69 ARG A N 1
ATOM 528 C CA . ARG A 1 69 ? 5.751 -25.575 -9.043 1.00 90.44 69 ARG A CA 1
ATOM 529 C C . ARG A 1 69 ? 5.765 -27.062 -8.674 1.00 90.44 69 ARG A C 1
ATOM 531 O O . ARG A 1 69 ? 6.264 -27.871 -9.454 1.00 90.44 69 ARG A O 1
ATOM 538 N N . ALA A 1 70 ? 5.225 -27.440 -7.521 1.00 84.44 70 ALA A N 1
ATOM 539 C CA . ALA A 1 70 ? 5.124 -28.844 -7.134 1.00 84.44 70 ALA A CA 1
ATOM 540 C C . ALA A 1 70 ? 4.343 -29.639 -8.202 1.00 84.44 70 ALA A C 1
ATOM 542 O O . ALA A 1 70 ? 3.281 -29.206 -8.653 1.00 84.44 70 ALA A O 1
ATOM 543 N N . GLY A 1 71 ? 4.900 -30.774 -8.637 1.00 83.38 71 GLY A N 1
ATOM 544 C CA . GLY A 1 71 ? 4.369 -31.572 -9.750 1.00 83.38 71 GLY A CA 1
ATOM 545 C C . GLY A 1 71 ? 4.731 -31.075 -11.161 1.00 83.38 71 GLY A C 1
ATOM 546 O O . GLY A 1 71 ? 4.261 -31.661 -12.129 1.00 83.38 71 GLY A O 1
ATOM 547 N N . SER A 1 72 ? 5.552 -30.027 -11.301 1.00 87.88 72 SER A N 1
ATOM 548 C CA . SER A 1 72 ? 6.179 -29.635 -12.573 1.00 87.88 72 SER A CA 1
ATOM 549 C C . SER A 1 72 ? 7.573 -30.247 -12.694 1.00 87.88 72 SER A C 1
ATOM 551 O O . SER A 1 72 ? 8.353 -30.186 -11.745 1.00 87.88 72 SER A O 1
ATOM 553 N N . ASP A 1 73 ? 7.929 -30.756 -13.874 1.00 85.19 73 ASP A N 1
ATOM 554 C CA . ASP A 1 73 ? 9.287 -31.240 -14.147 1.00 85.19 73 ASP A CA 1
ATOM 555 C C . ASP A 1 73 ? 10.270 -30.095 -14.425 1.00 85.19 73 ASP A C 1
ATOM 557 O O . ASP A 1 73 ? 11.395 -30.100 -13.920 1.00 85.19 73 ASP A O 1
ATOM 561 N N . ALA A 1 74 ? 9.842 -29.091 -15.196 1.00 85.62 74 ALA A N 1
ATOM 562 C CA . ALA A 1 74 ? 10.697 -27.998 -15.650 1.00 85.62 74 ALA A CA 1
ATOM 563 C C . ALA A 1 74 ? 11.093 -27.047 -14.508 1.00 85.62 74 ALA A C 1
ATOM 565 O O . ALA A 1 74 ? 10.229 -26.558 -13.778 1.00 85.62 74 ALA A O 1
ATOM 566 N N . TRP A 1 75 ? 12.394 -26.759 -14.408 1.00 86.25 75 TRP A N 1
ATOM 567 C CA . TRP A 1 75 ? 12.968 -25.724 -13.545 1.00 86.25 75 TRP A CA 1
ATOM 568 C C . TRP A 1 75 ? 13.006 -24.373 -14.270 1.00 86.25 75 TRP A C 1
ATOM 570 O O . TRP A 1 75 ? 13.515 -24.278 -15.385 1.00 86.25 75 TRP A O 1
ATOM 580 N N . LEU A 1 76 ? 12.501 -23.331 -13.613 1.00 88.56 76 LEU A N 1
ATOM 581 C CA . LEU A 1 76 ? 12.670 -21.923 -13.981 1.00 88.56 76 LEU A CA 1
ATOM 582 C C . LEU A 1 76 ? 13.848 -21.332 -13.194 1.00 88.56 76 LEU A C 1
ATOM 584 O O . LEU A 1 76 ? 14.211 -21.868 -12.147 1.00 88.56 76 LEU A O 1
ATOM 588 N N . ARG A 1 77 ? 14.440 -20.231 -13.668 1.00 89.06 77 ARG A N 1
ATOM 589 C CA . ARG A 1 77 ? 15.548 -19.530 -12.992 1.00 89.06 77 ARG A CA 1
ATOM 590 C C . ARG A 1 77 ? 15.036 -18.243 -12.339 1.00 89.06 77 ARG A C 1
ATOM 592 O O . ARG A 1 77 ? 14.148 -17.590 -12.877 1.00 89.06 77 ARG A O 1
ATOM 599 N N . ALA A 1 78 ? 15.593 -17.873 -11.192 1.00 92.38 78 ALA A N 1
ATOM 600 C CA . ALA A 1 78 ? 15.372 -16.573 -10.559 1.00 92.38 78 ALA A CA 1
ATOM 601 C C . ALA A 1 78 ? 16.664 -15.739 -10.569 1.00 92.38 78 ALA A C 1
ATOM 603 O O . ALA A 1 78 ? 17.665 -16.135 -11.166 1.00 92.38 78 ALA A O 1
ATOM 604 N N . LEU A 1 79 ? 16.650 -14.557 -9.949 1.00 92.94 79 LEU A N 1
ATOM 605 C CA . LEU A 1 79 ? 17.886 -13.799 -9.743 1.00 92.94 79 LEU A CA 1
ATOM 606 C C . LEU A 1 79 ? 18.836 -14.576 -8.806 1.00 92.94 79 LEU A C 1
ATOM 608 O O . LEU A 1 79 ? 18.357 -15.198 -7.853 1.00 92.94 79 LEU A O 1
ATOM 612 N N . PRO A 1 80 ? 20.161 -14.543 -9.049 1.00 94.75 80 PRO A N 1
ATOM 613 C CA . PRO A 1 80 ? 21.133 -15.223 -8.200 1.00 94.75 80 PRO A CA 1
ATOM 614 C C . PRO A 1 80 ? 21.139 -14.632 -6.788 1.00 94.75 80 PRO A C 1
ATOM 616 O O . PRO A 1 80 ? 20.825 -13.452 -6.584 1.00 94.75 80 PRO A O 1
ATOM 619 N N . LEU A 1 81 ? 21.522 -15.450 -5.810 1.00 97.19 81 LEU A N 1
ATOM 620 C CA . LEU A 1 81 ? 21.613 -15.011 -4.424 1.00 97.19 81 LEU A CA 1
ATOM 621 C C . LEU A 1 81 ? 22.784 -14.040 -4.234 1.00 97.19 81 LEU A C 1
ATOM 623 O O . LEU A 1 81 ? 23.847 -14.152 -4.847 1.00 97.19 81 LEU A O 1
ATOM 627 N N . TRP A 1 82 ? 22.605 -13.097 -3.320 1.00 95.06 82 TRP A N 1
ATOM 628 C CA . TRP A 1 82 ? 23.618 -12.141 -2.924 1.00 95.06 82 TRP A CA 1
ATOM 629 C C . TRP A 1 82 ? 24.532 -12.706 -1.834 1.00 95.06 82 TRP A C 1
ATOM 631 O O . TRP A 1 82 ? 24.089 -12.974 -0.715 1.00 95.06 82 TRP A O 1
ATOM 641 N N . ARG A 1 83 ? 25.821 -12.865 -2.158 1.00 93.25 83 ARG A N 1
ATOM 642 C CA . ARG A 1 83 ? 26.858 -13.311 -1.221 1.00 93.25 83 ARG A CA 1
ATOM 643 C C . ARG A 1 83 ? 27.088 -12.262 -0.132 1.00 93.25 83 ARG A C 1
ATOM 645 O O . ARG A 1 83 ? 27.516 -11.148 -0.415 1.00 93.25 83 ARG A O 1
ATOM 652 N N . THR A 1 84 ? 26.875 -12.652 1.118 1.00 91.31 84 THR A N 1
ATOM 653 C CA . THR A 1 84 ? 27.049 -11.812 2.305 1.00 91.31 84 THR A CA 1
ATOM 654 C C . THR A 1 84 ? 28.008 -12.491 3.281 1.00 91.31 84 THR A C 1
ATOM 656 O O . THR A 1 84 ? 27.701 -13.546 3.832 1.00 91.31 84 THR A O 1
ATOM 659 N N . ALA A 1 85 ? 29.168 -11.881 3.527 1.00 85.19 85 ALA A N 1
ATOM 660 C CA . ALA A 1 85 ? 30.135 -12.340 4.525 1.00 85.19 85 ALA A CA 1
ATOM 661 C C . ALA A 1 85 ? 30.171 -11.348 5.695 1.00 85.19 85 ALA A C 1
ATOM 663 O O . ALA A 1 85 ? 30.456 -10.169 5.499 1.00 85.19 85 ALA A O 1
ATOM 664 N N . ALA A 1 86 ? 29.856 -11.821 6.902 1.00 82.25 86 ALA A N 1
ATOM 665 C CA . ALA A 1 86 ? 29.702 -10.995 8.098 1.00 82.25 86 ALA A CA 1
ATOM 666 C C . ALA A 1 86 ? 30.264 -11.702 9.339 1.00 82.25 86 ALA A C 1
ATOM 668 O O . ALA A 1 86 ? 30.304 -12.930 9.401 1.00 82.25 86 ALA A O 1
ATOM 669 N N . SER A 1 87 ? 30.614 -10.937 10.378 1.00 80.38 87 SER A N 1
ATOM 670 C CA . SER A 1 87 ? 30.993 -11.486 11.693 1.00 80.38 87 SER A CA 1
ATOM 671 C C . SER A 1 87 ? 29.858 -12.266 12.374 1.00 80.38 87 SER A C 1
ATOM 673 O O . SER A 1 87 ? 30.121 -13.134 13.200 1.00 80.38 87 SER A O 1
ATOM 675 N N . SER A 1 88 ? 28.604 -12.015 11.982 1.00 80.69 88 SER A N 1
ATOM 676 C CA . SER A 1 88 ? 27.413 -12.794 12.353 1.00 80.69 88 SER A CA 1
ATOM 677 C C . SER A 1 88 ? 27.214 -14.074 11.514 1.00 80.69 88 SER A C 1
ATOM 679 O O . SER A 1 88 ? 26.142 -14.679 11.565 1.00 80.69 88 SER A O 1
ATOM 681 N N . GLY A 1 89 ? 28.226 -14.489 10.743 1.00 89.06 89 GLY A N 1
ATOM 682 C CA . GLY A 1 89 ? 28.244 -15.688 9.898 1.00 89.06 89 GLY A CA 1
ATOM 683 C C . GLY A 1 89 ? 27.895 -15.410 8.432 1.00 89.06 89 GLY A C 1
ATOM 684 O O . GLY A 1 89 ? 27.023 -14.593 8.135 1.00 89.06 89 GLY A O 1
ATOM 685 N N . SER A 1 90 ? 28.547 -16.110 7.504 1.00 94.00 90 SER A N 1
ATOM 686 C CA . SER A 1 90 ? 28.339 -15.918 6.063 1.00 94.00 90 SER A CA 1
ATOM 687 C C . SER A 1 90 ? 27.083 -16.624 5.540 1.00 94.00 90 SER A C 1
ATOM 689 O O . SER A 1 90 ? 26.723 -17.718 5.985 1.00 94.00 90 SER A O 1
ATOM 691 N N . ALA A 1 91 ? 26.399 -15.991 4.588 1.00 95.88 91 ALA A N 1
ATOM 692 C CA . ALA A 1 91 ? 25.239 -16.546 3.902 1.00 95.88 91 ALA A CA 1
ATOM 693 C C . ALA A 1 91 ? 25.049 -15.933 2.507 1.00 95.88 91 ALA A C 1
ATOM 695 O O . ALA A 1 91 ? 25.490 -14.821 2.227 1.00 95.88 91 ALA A O 1
ATOM 696 N N . PHE A 1 92 ? 24.346 -16.649 1.641 1.00 97.25 92 PHE A N 1
ATOM 697 C CA . PHE A 1 92 ? 23.764 -16.123 0.416 1.00 97.25 92 PHE A CA 1
ATOM 698 C C . PHE A 1 92 ? 22.280 -15.808 0.654 1.00 97.25 92 PHE A C 1
ATOM 700 O O . PHE A 1 92 ? 21.565 -16.655 1.194 1.00 97.25 92 PHE A O 1
ATOM 707 N N . TYR A 1 93 ? 21.809 -14.631 0.228 1.00 97.56 93 TYR A N 1
ATOM 708 C CA . TYR A 1 93 ? 20.409 -14.207 0.384 1.00 97.56 93 TYR A CA 1
ATOM 709 C C . TYR A 1 93 ? 19.740 -13.843 -0.935 1.00 97.56 93 TYR A C 1
ATOM 711 O O . TYR A 1 93 ? 20.330 -13.179 -1.784 1.00 97.56 93 TYR A O 1
ATOM 719 N N . GLY A 1 94 ? 18.471 -14.196 -1.090 1.00 97.44 94 GLY A N 1
ATOM 720 C CA . GLY A 1 94 ? 17.676 -13.744 -2.223 1.00 97.44 94 GLY A CA 1
ATOM 721 C C . GLY A 1 94 ? 16.240 -14.226 -2.158 1.00 97.44 94 GLY A C 1
ATOM 722 O O . GLY A 1 94 ? 15.784 -14.771 -1.153 1.00 97.44 94 GLY A O 1
ATOM 723 N N . SER A 1 95 ? 15.494 -14.002 -3.233 1.00 98.38 95 SER A N 1
ATOM 724 C CA . SER A 1 95 ? 14.093 -14.393 -3.321 1.00 98.38 95 SER A CA 1
ATOM 725 C C . SER A 1 95 ? 13.669 -14.793 -4.725 1.00 98.38 95 SER A C 1
ATOM 727 O O . SER A 1 95 ? 14.145 -14.245 -5.719 1.00 98.38 95 SER A O 1
ATOM 729 N N . VAL A 1 96 ? 12.693 -15.694 -4.769 1.00 97.38 96 VAL A N 1
ATOM 730 C CA . VAL A 1 96 ? 11.837 -15.938 -5.931 1.00 97.38 96 VAL A CA 1
ATOM 731 C C . VAL A 1 96 ? 10.545 -15.149 -5.712 1.00 97.38 96 VAL A C 1
ATOM 733 O O . VAL A 1 96 ? 9.973 -15.220 -4.628 1.00 97.38 96 VAL A O 1
ATOM 736 N N . VAL A 1 97 ? 10.086 -14.386 -6.701 1.00 93.88 97 VAL A N 1
ATOM 737 C CA . VAL A 1 97 ? 8.942 -13.460 -6.592 1.00 93.88 97 VAL A CA 1
ATOM 738 C C . VAL A 1 97 ? 7.861 -13.743 -7.641 1.00 93.88 97 VAL A C 1
ATOM 740 O O . VAL A 1 97 ? 8.027 -14.610 -8.500 1.00 93.88 97 VAL A O 1
ATOM 743 N N . LEU A 1 98 ? 6.741 -13.010 -7.583 1.00 85.56 98 LEU A N 1
ATOM 744 C CA . LEU A 1 98 ? 5.608 -13.112 -8.523 1.00 85.56 98 LEU A CA 1
ATOM 745 C C . LEU A 1 98 ? 4.991 -14.527 -8.620 1.00 85.56 98 LEU A C 1
ATOM 747 O O . LEU A 1 98 ? 4.503 -14.947 -9.674 1.00 85.56 98 LEU A O 1
ATOM 751 N N . LEU A 1 99 ? 5.006 -15.256 -7.504 1.00 87.69 99 LEU A N 1
ATOM 752 C CA . LEU A 1 99 ? 4.477 -16.612 -7.371 1.00 87.69 99 LEU A CA 1
ATOM 753 C C . LEU A 1 99 ? 2.962 -16.638 -7.114 1.00 87.69 99 LEU A C 1
ATOM 755 O O . LEU A 1 99 ? 2.346 -15.629 -6.766 1.00 87.69 99 LEU A O 1
ATOM 759 N N . GLU A 1 100 ? 2.358 -17.814 -7.287 1.00 84.88 100 GLU A N 1
ATOM 760 C CA . GLU A 1 100 ? 0.958 -18.076 -6.938 1.00 84.88 100 GLU A CA 1
ATOM 761 C C . GLU A 1 100 ? 0.832 -18.246 -5.411 1.00 84.88 100 GLU A C 1
ATOM 763 O O . GLU A 1 100 ? 1.632 -18.992 -4.844 1.00 84.88 100 GLU A O 1
ATOM 768 N N . PRO A 1 101 ? -0.148 -17.622 -4.727 1.00 86.19 101 PRO A N 1
ATOM 769 C CA . PRO A 1 101 ? -0.415 -17.882 -3.309 1.00 86.19 101 PRO A CA 1
ATOM 770 C C . PRO A 1 101 ? -0.894 -19.311 -3.035 1.00 86.19 101 PRO A C 1
ATOM 772 O O . PRO A 1 101 ? -1.442 -19.979 -3.915 1.00 86.19 101 PRO A O 1
ATOM 775 N N . GLY A 1 102 ? -0.709 -19.780 -1.798 1.00 86.56 102 GLY A N 1
ATOM 776 C CA . GLY A 1 102 ? -1.180 -21.091 -1.329 1.00 86.56 102 GLY A CA 1
ATOM 777 C C . GLY A 1 102 ? -0.614 -22.290 -2.099 1.00 86.56 102 GLY A C 1
ATOM 778 O O . GLY A 1 102 ? -1.235 -23.352 -2.112 1.00 86.56 102 GLY A O 1
ATOM 779 N N . THR A 1 103 ? 0.509 -22.117 -2.797 1.00 90.19 103 THR A N 1
ATOM 780 C CA . THR A 1 103 ? 0.998 -23.044 -3.822 1.00 90.19 103 THR A CA 1
ATOM 781 C C . THR A 1 103 ? 2.348 -23.627 -3.423 1.00 90.19 103 THR A C 1
ATOM 783 O O . THR A 1 103 ? 3.265 -22.912 -3.025 1.00 90.19 103 THR A O 1
ATOM 786 N N . GLY A 1 104 ? 2.469 -24.952 -3.528 1.00 93.31 104 GLY A N 1
ATOM 787 C CA . GLY A 1 104 ? 3.720 -25.662 -3.278 1.00 93.31 104 GLY A CA 1
ATOM 788 C C . GLY A 1 104 ? 4.737 -25.439 -4.398 1.00 93.31 104 GLY A C 1
ATOM 789 O O . GLY A 1 104 ? 4.409 -25.563 -5.581 1.00 93.31 104 GLY A O 1
ATOM 790 N N . TYR A 1 105 ? 5.981 -25.176 -4.016 1.00 94.88 105 TYR A N 1
ATOM 791 C CA . TYR A 1 105 ? 7.138 -25.025 -4.890 1.00 94.88 105 TYR A CA 1
ATOM 792 C C . TYR A 1 105 ? 8.310 -25.865 -4.375 1.00 94.88 105 TYR A C 1
ATOM 794 O O . TYR A 1 105 ? 8.451 -26.098 -3.176 1.00 94.88 105 TYR A O 1
ATOM 802 N N . GLN A 1 106 ? 9.178 -26.281 -5.291 1.00 97.50 106 GLN A N 1
ATOM 803 C CA . GLN A 1 106 ? 10.532 -26.722 -4.971 1.00 97.50 106 GLN A CA 1
ATOM 804 C C . GLN A 1 106 ? 11.507 -25.620 -5.374 1.00 97.50 106 GLN A C 1
ATOM 806 O O . GLN A 1 106 ? 11.348 -25.023 -6.444 1.00 97.50 106 GLN A O 1
ATOM 811 N N . VAL A 1 107 ? 12.512 -25.375 -4.540 1.00 97.88 107 VAL A N 1
ATOM 812 C CA . VAL A 1 107 ? 13.624 -24.459 -4.814 1.00 97.88 107 VAL A CA 1
ATOM 813 C C . VAL A 1 107 ? 14.908 -25.275 -4.846 1.00 97.88 107 VAL A C 1
ATOM 815 O O . VAL A 1 107 ? 15.116 -26.145 -4.000 1.00 97.88 107 VAL A O 1
ATOM 818 N N . LYS A 1 108 ? 15.751 -24.995 -5.837 1.00 97.31 108 LYS A N 1
ATOM 819 C CA . LYS A 1 108 ? 17.090 -25.552 -5.993 1.00 97.31 108 LYS A CA 1
ATOM 820 C C . LYS A 1 108 ? 18.097 -24.407 -6.020 1.00 97.31 108 LYS A C 1
ATOM 822 O O . LYS A 1 108 ? 17.878 -23.435 -6.742 1.00 97.31 108 LYS A O 1
ATOM 827 N N . VAL A 1 109 ? 19.185 -24.532 -5.271 1.00 98.44 109 VAL A N 1
ATOM 828 C CA . VAL A 1 109 ? 20.318 -23.603 -5.323 1.00 98.44 109 VAL A CA 1
ATOM 829 C C . VAL A 1 109 ? 21.556 -24.371 -5.760 1.00 98.44 109 VAL A C 1
ATOM 831 O O . VAL A 1 109 ? 21.897 -25.374 -5.137 1.00 98.44 109 VAL A O 1
ATOM 834 N N . ASP A 1 110 ? 22.204 -23.877 -6.813 1.00 97.31 110 ASP A N 1
ATOM 835 C CA . ASP A 1 110 ? 23.477 -24.395 -7.316 1.00 97.31 110 ASP A CA 1
ATOM 836 C C . ASP A 1 110 ? 24.567 -23.401 -6.897 1.00 97.31 110 ASP A C 1
ATOM 838 O O . ASP A 1 110 ? 24.550 -22.245 -7.334 1.00 97.31 110 ASP A O 1
ATOM 842 N N . VAL A 1 111 ? 25.485 -23.819 -6.030 1.00 97.31 111 VAL A N 1
ATOM 843 C CA . VAL A 1 111 ? 26.624 -23.013 -5.577 1.00 97.31 111 VAL A CA 1
ATOM 844 C C . VAL A 1 111 ? 27.819 -23.285 -6.491 1.00 97.31 111 VAL A C 1
ATOM 846 O O . VAL A 1 111 ? 28.098 -24.426 -6.848 1.00 97.31 111 VAL A O 1
ATOM 849 N N . ALA A 1 112 ? 28.534 -22.235 -6.891 1.00 95.88 112 ALA A N 1
ATOM 850 C CA . ALA A 1 112 ? 29.686 -22.335 -7.779 1.00 95.88 112 ALA A CA 1
ATOM 851 C C . ALA A 1 112 ? 30.847 -21.462 -7.294 1.00 95.88 112 ALA A C 1
ATOM 853 O O . ALA A 1 112 ? 30.680 -20.273 -7.012 1.00 95.88 112 ALA A O 1
ATOM 854 N N . ASP A 1 113 ? 32.027 -22.073 -7.244 1.00 95.62 113 ASP A N 1
ATOM 855 C CA . ASP A 1 113 ? 33.261 -21.534 -6.682 1.00 95.62 113 ASP A CA 1
ATOM 856 C C . ASP A 1 113 ? 34.452 -22.051 -7.530 1.00 95.62 113 ASP A C 1
ATOM 858 O O . ASP A 1 113 ? 34.538 -23.265 -7.756 1.00 95.62 113 ASP A O 1
ATOM 862 N N . PRO A 1 114 ? 35.321 -21.170 -8.067 1.00 95.81 114 PRO A N 1
ATOM 863 C CA . PRO A 1 114 ? 36.528 -21.535 -8.818 1.00 95.81 114 PRO A CA 1
ATOM 864 C C . PRO A 1 114 ? 37.551 -22.402 -8.070 1.00 95.81 114 PRO A C 1
ATOM 866 O O . PRO A 1 114 ? 38.255 -23.177 -8.719 1.00 95.81 114 PRO A O 1
ATOM 869 N N . ASP A 1 115 ? 37.651 -22.262 -6.748 1.00 94.19 115 ASP A N 1
ATOM 870 C CA . ASP A 1 115 ? 38.590 -22.976 -5.876 1.00 94.19 115 ASP A CA 1
ATOM 871 C C . ASP A 1 115 ? 37.968 -24.273 -5.315 1.00 94.19 115 ASP A C 1
ATOM 873 O O . ASP A 1 115 ? 38.677 -25.236 -5.006 1.00 94.19 115 ASP A O 1
ATOM 877 N N . GLY A 1 116 ? 36.634 -24.346 -5.282 1.00 92.88 116 GLY A N 1
ATOM 878 C CA . GLY A 1 116 ? 35.858 -25.583 -5.172 1.00 92.88 116 GLY A CA 1
ATOM 879 C C . GLY A 1 116 ? 34.660 -25.486 -4.229 1.00 92.88 116 GLY A C 1
ATOM 880 O O . GLY A 1 116 ? 34.588 -24.614 -3.371 1.00 92.88 116 GLY A O 1
ATOM 881 N N . VAL A 1 117 ? 33.716 -26.422 -4.361 1.00 95.38 117 VAL A N 1
ATOM 882 C CA . VAL A 1 117 ? 32.509 -26.488 -3.519 1.00 95.38 117 VAL A CA 1
ATOM 883 C C . VAL A 1 117 ? 32.567 -27.721 -2.619 1.00 95.38 117 VAL A C 1
ATOM 885 O O . VAL A 1 117 ? 32.712 -28.850 -3.090 1.00 95.38 117 VAL A O 1
ATOM 888 N N . LEU A 1 118 ? 32.444 -27.501 -1.312 1.00 94.19 118 LEU A N 1
ATOM 889 C CA . LEU A 1 118 ? 32.397 -28.523 -0.268 1.00 94.19 118 LEU A CA 1
ATOM 890 C C . LEU A 1 118 ? 31.002 -28.552 0.375 1.00 94.19 118 LEU A C 1
ATOM 892 O O . LEU A 1 118 ? 30.366 -27.514 0.542 1.00 94.19 118 LEU A O 1
ATOM 896 N N . GLY A 1 119 ? 30.541 -29.734 0.787 1.00 89.62 119 GLY A N 1
ATOM 897 C CA . GLY A 1 119 ? 29.223 -29.927 1.406 1.00 89.62 119 GLY A CA 1
ATOM 898 C C . GLY A 1 119 ? 28.248 -30.672 0.494 1.00 89.62 119 GLY A C 1
ATOM 899 O O . GLY A 1 119 ? 28.655 -31.541 -0.274 1.00 89.62 119 GLY A O 1
ATOM 900 N N . THR A 1 120 ? 26.952 -30.373 0.616 1.00 90.12 120 THR A N 1
ATOM 901 C CA . THR A 1 120 ? 25.908 -30.901 -0.281 1.00 90.12 120 THR A CA 1
ATOM 902 C C . THR A 1 120 ? 25.510 -29.820 -1.276 1.00 90.12 120 THR A C 1
ATOM 904 O O . THR A 1 120 ? 24.946 -28.807 -0.872 1.00 90.12 120 THR A O 1
ATOM 907 N N . ASP A 1 121 ? 25.775 -30.064 -2.556 1.00 90.50 121 ASP A N 1
ATOM 908 C CA . ASP A 1 121 ? 25.366 -29.222 -3.679 1.00 90.50 121 ASP A CA 1
ATOM 909 C C . ASP A 1 121 ? 24.873 -30.117 -4.843 1.00 90.50 121 ASP A C 1
ATOM 911 O O . ASP A 1 121 ? 25.437 -31.202 -5.043 1.00 90.50 121 ASP A O 1
ATOM 915 N N . PRO A 1 122 ? 23.820 -29.729 -5.589 1.00 94.19 122 PRO A N 1
ATOM 916 C CA . PRO A 1 122 ? 22.951 -28.577 -5.347 1.00 94.19 122 PRO A CA 1
ATOM 917 C C . PRO A 1 122 ? 22.002 -28.806 -4.165 1.00 94.19 122 PRO A C 1
ATOM 919 O O . PRO A 1 122 ? 21.549 -29.926 -3.909 1.00 94.19 122 PRO A O 1
ATOM 922 N N . LEU A 1 123 ? 21.659 -27.735 -3.450 1.00 97.62 123 LEU A N 1
ATOM 923 C CA . LEU A 1 123 ? 20.666 -27.791 -2.375 1.00 97.62 123 LEU A CA 1
ATOM 924 C C . LEU A 1 123 ? 19.265 -27.832 -2.987 1.00 97.62 123 LEU A C 1
ATOM 926 O O . LEU A 1 123 ? 18.965 -27.025 -3.862 1.00 97.62 123 LEU A O 1
ATOM 930 N N . VAL A 1 124 ? 18.385 -28.715 -2.510 1.00 96.62 124 VAL A N 1
ATOM 931 C CA . VAL A 1 124 ? 16.975 -28.771 -2.936 1.00 96.62 124 VAL A CA 1
ATOM 932 C C . VAL A 1 124 ? 16.073 -28.897 -1.716 1.00 96.62 124 VAL A C 1
ATOM 934 O O . VAL A 1 124 ? 16.264 -29.799 -0.905 1.00 96.62 124 VAL A O 1
ATOM 937 N N . ASP A 1 125 ? 15.069 -28.028 -1.612 1.00 97.69 125 ASP A N 1
ATOM 938 C CA . ASP A 1 125 ? 14.036 -28.088 -0.572 1.00 97.69 125 ASP A CA 1
ATOM 939 C C . ASP A 1 125 ? 12.668 -27.644 -1.132 1.00 97.69 125 ASP A C 1
ATOM 941 O O . ASP A 1 125 ? 12.564 -27.174 -2.271 1.00 97.69 125 ASP A O 1
ATOM 945 N N . SER A 1 126 ? 11.592 -27.849 -0.372 1.00 97.12 126 SER A N 1
ATOM 946 C CA . SER A 1 126 ? 10.212 -27.565 -0.780 1.00 97.12 126 SER A CA 1
ATOM 947 C C . SER A 1 126 ? 9.504 -26.645 0.214 1.00 97.12 126 SER A C 1
ATOM 949 O O . SER A 1 126 ? 9.535 -26.866 1.419 1.00 97.12 126 SER A O 1
ATOM 951 N N . VAL A 1 127 ? 8.804 -25.634 -0.296 1.00 97.75 127 VAL A N 1
ATOM 952 C CA . VAL A 1 127 ? 8.078 -24.637 0.504 1.00 97.75 127 VAL A CA 1
ATOM 953 C C . VAL A 1 127 ? 6.731 -24.329 -0.148 1.00 97.75 127 VAL A C 1
ATOM 955 O O . VAL A 1 127 ? 6.566 -24.474 -1.357 1.00 97.75 127 VAL A O 1
ATOM 958 N N . THR A 1 128 ? 5.744 -23.924 0.646 1.00 96.56 128 THR A N 1
ATOM 959 C CA . THR A 1 128 ? 4.430 -23.489 0.150 1.00 96.56 128 THR A CA 1
ATOM 960 C C . THR A 1 128 ? 4.277 -21.999 0.419 1.00 96.56 128 THR A C 1
ATOM 962 O O . THR A 1 128 ? 4.523 -21.561 1.541 1.00 96.56 128 THR A O 1
ATOM 965 N N . THR A 1 129 ? 3.896 -21.221 -0.595 1.00 91.69 129 THR A N 1
ATOM 966 C CA . THR A 1 129 ? 3.541 -19.805 -0.413 1.00 91.69 129 THR A CA 1
ATOM 967 C C . THR A 1 129 ? 2.307 -19.679 0.472 1.00 91.69 129 THR A C 1
ATOM 969 O O . THR A 1 129 ? 1.406 -20.521 0.427 1.00 91.69 129 THR A O 1
ATOM 972 N N . SER A 1 130 ? 2.232 -18.620 1.275 1.00 90.25 130 SER A N 1
ATOM 973 C CA . SER A 1 130 ? 1.085 -18.390 2.155 1.00 90.25 130 SER A CA 1
ATOM 974 C C . SER A 1 130 ? -0.210 -18.302 1.331 1.00 90.25 130 SER A C 1
ATOM 976 O O . SER A 1 130 ? -0.208 -17.715 0.245 1.00 90.25 130 SER A O 1
ATOM 978 N N . PRO A 1 131 ? -1.330 -18.892 1.784 1.00 82.50 131 PRO A N 1
ATOM 979 C CA . PRO A 1 131 ? -2.604 -18.788 1.083 1.00 82.50 131 PRO A CA 1
ATOM 980 C C . PRO A 1 131 ? -3.200 -17.392 1.273 1.00 82.50 131 PRO A C 1
ATOM 982 O O . PRO A 1 131 ? -3.422 -16.960 2.401 1.00 82.50 131 PRO A O 1
ATOM 985 N N . ASP A 1 132 ? -3.512 -16.705 0.175 1.00 86.12 132 ASP A N 1
ATOM 986 C CA . ASP A 1 132 ? -4.216 -15.421 0.221 1.00 86.12 132 ASP A CA 1
ATOM 987 C C . ASP A 1 132 ? -5.704 -15.650 0.538 1.00 86.12 132 ASP A C 1
ATOM 989 O O . ASP A 1 132 ? -6.537 -15.840 -0.348 1.00 86.12 132 ASP A O 1
ATOM 993 N N . ASN A 1 133 ? -6.012 -15.746 1.832 1.00 84.38 133 ASN A N 1
ATOM 994 C CA . ASN A 1 133 ? -7.318 -16.153 2.355 1.00 84.38 133 ASN A CA 1
ATOM 995 C C . ASN A 1 133 ? -7.931 -15.129 3.333 1.00 84.38 133 ASN A C 1
ATOM 997 O O . ASN A 1 133 ? -8.831 -15.474 4.108 1.00 84.38 133 ASN A O 1
ATOM 1001 N N . VAL A 1 134 ? -7.462 -13.874 3.294 1.00 86.69 134 VAL A N 1
ATOM 1002 C CA . VAL A 1 134 ? -7.917 -12.785 4.173 1.00 86.69 134 VAL A CA 1
ATOM 1003 C C . VAL A 1 134 ? -9.368 -12.417 3.848 1.00 86.69 134 VAL A C 1
ATOM 1005 O O . VAL A 1 134 ? -9.645 -11.566 3.005 1.00 86.69 134 VAL A O 1
ATOM 1008 N N . ARG A 1 135 ? -10.314 -13.076 4.528 1.00 86.12 135 ARG A N 1
ATOM 1009 C CA . ARG A 1 135 ? -11.756 -12.922 4.271 1.00 86.12 135 ARG A CA 1
ATOM 1010 C C . ARG A 1 135 ? -12.221 -11.465 4.420 1.00 86.12 135 ARG A C 1
ATOM 1012 O O . ARG A 1 135 ? -11.779 -10.794 5.365 1.00 86.12 135 ARG A O 1
ATOM 1019 N N . PRO A 1 136 ? -13.158 -10.986 3.583 1.00 84.50 136 PRO A N 1
ATOM 1020 C CA . PRO A 1 136 ? -13.855 -9.723 3.805 1.00 84.50 136 PRO A CA 1
ATOM 1021 C C . PRO A 1 136 ? -14.423 -9.638 5.226 1.00 84.50 136 PRO A C 1
ATOM 1023 O O . PRO A 1 136 ? -14.993 -10.601 5.739 1.00 84.50 136 PRO A O 1
ATOM 1026 N N . ALA A 1 137 ? -14.290 -8.482 5.879 1.00 83.69 137 ALA A N 1
ATOM 1027 C CA . ALA A 1 137 ? -14.765 -8.307 7.256 1.00 83.69 137 ALA A CA 1
ATOM 1028 C C . ALA A 1 137 ? -16.288 -8.520 7.396 1.00 83.69 137 ALA A C 1
ATOM 1030 O O . ALA A 1 137 ? -16.764 -8.947 8.444 1.00 83.69 137 ALA A O 1
ATOM 1031 N N . SER A 1 138 ? -17.037 -8.293 6.312 1.00 80.56 138 SER A N 1
ATOM 1032 C CA . SER A 1 138 ? -18.477 -8.546 6.173 1.00 80.56 138 SER A CA 1
ATOM 1033 C C . SER A 1 138 ? -18.883 -10.027 6.183 1.00 80.56 138 SER A C 1
ATOM 1035 O O . SER A 1 138 ? -20.063 -10.317 6.364 1.00 80.56 138 SER A O 1
ATOM 1037 N N . GLU A 1 139 ? -17.945 -10.962 6.001 1.00 86.62 139 GLU A N 1
ATOM 1038 C CA . GLU A 1 139 ? -18.192 -12.411 6.104 1.00 86.62 139 GLU A CA 1
ATOM 1039 C C . GLU A 1 139 ? -17.959 -12.954 7.523 1.00 86.62 139 GLU A C 1
ATOM 1041 O O . GLU A 1 139 ? -18.306 -14.100 7.827 1.00 86.62 139 GLU A O 1
ATOM 1046 N N . LEU A 1 140 ? -17.367 -12.151 8.411 1.00 87.19 140 LEU A N 1
ATOM 1047 C CA . LEU A 1 140 ? -17.117 -12.541 9.792 1.00 87.19 140 LEU A CA 1
ATOM 1048 C C . LEU A 1 140 ? -18.400 -12.395 10.612 1.00 87.19 140 LEU A C 1
ATOM 1050 O O . LEU A 1 140 ? -18.996 -11.324 10.674 1.00 87.19 140 LEU A O 1
ATOM 1054 N N . SER A 1 141 ? -18.816 -13.474 11.275 1.00 92.62 141 SER A N 1
ATOM 1055 C CA . SER A 1 141 ? -19.978 -13.462 12.173 1.00 92.62 141 SER A CA 1
ATOM 1056 C C . SER A 1 141 ? -19.567 -12.952 13.562 1.00 92.62 141 SER A C 1
ATOM 1058 O O . SER A 1 141 ? -18.753 -13.614 14.210 1.00 92.62 141 SER A O 1
ATOM 1060 N N . PRO A 1 142 ? -20.085 -11.807 14.052 1.00 95.69 142 PRO A N 1
ATOM 1061 C CA . PRO A 1 142 ? -19.694 -11.280 15.355 1.00 95.69 142 PRO A CA 1
ATOM 1062 C C . PRO A 1 142 ? -20.187 -12.151 16.510 1.00 95.69 142 PRO A C 1
ATOM 1064 O O . PRO A 1 142 ? -21.365 -12.486 16.600 1.00 95.69 142 PRO A O 1
ATOM 1067 N N . SER A 1 143 ? -19.268 -12.471 17.418 1.00 96.75 143 SER A N 1
ATOM 1068 C CA . SER A 1 143 ? -19.530 -13.213 18.660 1.00 96.75 143 SER A CA 1
ATOM 1069 C C . SER A 1 143 ? -19.772 -12.303 19.870 1.00 96.75 143 SER A C 1
ATOM 1071 O O . SER A 1 143 ? -20.424 -12.711 20.828 1.00 96.75 143 SER A O 1
ATOM 1073 N N . TYR A 1 144 ? -19.256 -11.070 19.819 1.00 98.56 144 TYR A N 1
ATOM 1074 C CA . TYR A 1 144 ? -19.379 -10.057 20.866 1.00 98.56 144 TYR A CA 1
ATOM 1075 C C . TYR A 1 144 ? -19.569 -8.659 20.261 1.00 98.56 144 TYR A C 1
ATOM 1077 O O . TYR A 1 144 ? -19.251 -8.423 19.094 1.00 98.56 144 TYR A O 1
ATOM 1085 N N . PHE A 1 145 ? -20.065 -7.718 21.065 1.00 98.69 145 PHE A N 1
ATOM 1086 C CA . PHE A 1 145 ? -20.438 -6.373 20.632 1.00 98.69 145 PHE A CA 1
ATOM 1087 C C . PHE A 1 145 ? -19.965 -5.301 21.620 1.00 98.69 145 PHE A C 1
ATOM 1089 O O . PHE A 1 145 ? -20.091 -5.455 22.837 1.00 98.69 145 PHE A O 1
ATOM 1096 N N . VAL A 1 146 ? -19.478 -4.178 21.085 1.00 98.75 146 VAL A N 1
ATOM 1097 C CA . VAL A 1 146 ? -19.126 -2.963 21.849 1.00 98.75 146 VAL A CA 1
ATOM 1098 C C . VAL A 1 146 ? -19.928 -1.778 21.305 1.00 98.75 146 VAL A C 1
ATOM 1100 O O . VAL A 1 146 ? -20.060 -1.638 20.086 1.00 98.75 146 VAL A O 1
ATOM 1103 N N . ARG A 1 147 ? -20.502 -0.945 22.177 1.00 97.94 147 ARG A N 1
ATOM 1104 C CA . ARG A 1 147 ? -21.369 0.192 21.827 1.00 97.94 147 ARG A CA 1
ATOM 1105 C C . ARG A 1 147 ? -21.175 1.368 22.784 1.00 97.94 147 ARG A C 1
ATOM 1107 O O . ARG A 1 147 ? -21.018 1.161 23.979 1.00 97.94 147 ARG A O 1
ATOM 1114 N N . ALA A 1 148 ? -21.220 2.601 22.280 1.00 93.38 148 ALA A N 1
ATOM 1115 C CA . ALA A 1 148 ? -20.999 3.809 23.085 1.00 93.38 148 ALA A CA 1
ATOM 1116 C C . ALA A 1 148 ? -22.054 4.011 24.201 1.00 93.38 148 ALA A C 1
ATOM 1118 O O . ALA A 1 148 ? -21.745 4.560 25.263 1.00 93.38 148 ALA A O 1
ATOM 1119 N N . ASP A 1 149 ? -23.272 3.522 23.963 1.00 94.06 149 ASP A N 1
ATOM 1120 C CA . ASP A 1 149 ? -24.424 3.431 24.869 1.00 94.06 149 ASP A CA 1
ATOM 1121 C C . ASP A 1 149 ? -24.518 2.086 25.627 1.00 94.06 149 ASP A C 1
ATOM 1123 O O . ASP A 1 149 ? -25.445 1.876 26.408 1.00 94.06 149 ASP A O 1
ATOM 1127 N N . GLY A 1 150 ? -23.549 1.182 25.435 1.00 96.50 150 GLY A N 1
ATOM 1128 C CA . GLY A 1 150 ? -23.454 -0.100 26.138 1.00 96.50 150 GLY A CA 1
ATOM 1129 C C . GLY A 1 150 ? -23.023 0.023 27.606 1.00 96.50 150 GLY A C 1
ATOM 1130 O O . GLY A 1 150 ? -22.801 1.112 28.138 1.00 96.50 150 GLY A O 1
ATOM 1131 N N . ASN A 1 151 ? -22.855 -1.122 28.274 1.00 97.69 151 ASN A N 1
ATOM 1132 C CA . ASN A 1 151 ? -22.435 -1.193 29.678 1.00 97.69 151 ASN A CA 1
ATOM 1133 C C . ASN A 1 151 ? -21.401 -2.315 29.881 1.00 97.69 151 ASN A C 1
ATOM 1135 O O . ASN A 1 151 ? -21.617 -3.454 29.476 1.00 97.69 151 ASN A O 1
ATOM 1139 N N . ASP A 1 152 ? -20.279 -2.017 30.539 1.00 97.88 152 ASP A N 1
ATOM 1140 C CA . ASP A 1 152 ? -19.200 -2.986 30.797 1.00 97.88 152 ASP A CA 1
ATOM 1141 C C . ASP A 1 152 ? -19.554 -4.047 31.860 1.00 97.88 152 ASP A C 1
ATOM 1143 O O . ASP A 1 152 ? -18.819 -5.025 32.021 1.00 97.88 152 ASP A O 1
ATOM 1147 N N . ALA A 1 153 ? -20.697 -3.896 32.539 1.00 97.69 153 ALA A N 1
ATOM 1148 C CA . ALA A 1 153 ? -21.320 -4.946 33.346 1.00 97.69 153 ALA A CA 1
ATOM 1149 C C . ALA A 1 153 ? -22.091 -5.995 32.512 1.00 97.69 153 ALA A C 1
ATOM 1151 O O . ALA A 1 153 ? -22.439 -7.048 33.042 1.00 97.69 153 ALA A O 1
ATOM 1152 N N . ASN A 1 154 ? -22.363 -5.731 31.227 1.00 98.06 154 ASN A N 1
ATOM 1153 C CA . ASN A 1 154 ? -23.081 -6.664 30.356 1.00 98.06 154 ASN A CA 1
ATOM 1154 C C . ASN A 1 154 ? -22.210 -7.866 29.934 1.00 98.06 154 ASN A C 1
ATOM 1156 O O . ASN A 1 154 ? -20.985 -7.876 30.082 1.00 98.06 154 ASN A O 1
ATOM 1160 N N . ASP A 1 155 ? -22.845 -8.875 29.334 1.00 96.12 155 ASP A N 1
ATOM 1161 C CA . ASP A 1 155 ? -22.175 -10.087 28.852 1.00 96.12 155 ASP A CA 1
ATOM 1162 C C . ASP A 1 155 ? -21.504 -9.942 27.470 1.00 96.12 155 ASP A C 1
ATOM 1164 O O . ASP A 1 155 ? -20.681 -10.778 27.100 1.00 96.12 155 ASP A O 1
ATOM 1168 N N . GLY A 1 156 ? -21.831 -8.881 26.727 1.00 97.44 156 GLY A N 1
ATOM 1169 C CA . GLY A 1 156 ? -21.272 -8.552 25.418 1.00 97.44 156 GLY A CA 1
ATOM 1170 C C . GLY A 1 156 ? -21.858 -9.332 24.236 1.00 97.44 156 GLY A C 1
ATOM 1171 O O . GLY A 1 156 ? -21.472 -9.039 23.109 1.00 97.44 156 GLY A O 1
ATOM 1172 N N . ARG A 1 157 ? -22.758 -10.307 24.435 1.00 96.31 157 ARG A N 1
ATOM 1173 C CA . ARG A 1 157 ? -23.147 -11.288 23.392 1.00 96.31 157 ARG A CA 1
ATOM 1174 C C . ARG A 1 157 ? -24.181 -10.805 22.374 1.00 96.31 157 ARG A C 1
ATOM 1176 O O . ARG A 1 157 ? -24.449 -11.499 21.399 1.00 96.31 157 ARG A O 1
ATOM 1183 N N . SER A 1 158 ? -24.775 -9.633 22.571 1.00 96.56 158 SER A N 1
ATOM 1184 C CA . SER A 1 158 ? -25.731 -9.040 21.629 1.00 96.56 158 SER A CA 1
ATOM 1185 C C . SER A 1 158 ? -25.533 -7.530 21.529 1.00 96.56 158 SER A C 1
ATOM 1187 O O . SER A 1 158 ? -24.955 -6.919 22.425 1.00 96.56 158 SER A O 1
ATOM 1189 N N . ARG A 1 159 ? -26.065 -6.889 20.480 1.00 95.75 159 ARG A N 1
ATOM 1190 C CA . ARG A 1 159 ? -26.038 -5.417 20.364 1.00 95.75 159 ARG A CA 1
ATOM 1191 C C . ARG A 1 159 ? -26.761 -4.717 21.528 1.00 95.75 159 ARG A C 1
ATOM 1193 O O . ARG A 1 159 ? -26.347 -3.633 21.914 1.00 95.75 159 ARG A O 1
ATOM 1200 N N . SER A 1 160 ? -27.787 -5.346 22.108 1.00 95.44 160 SER A N 1
ATOM 1201 C CA . SER A 1 160 ? -28.523 -4.871 23.294 1.00 95.44 160 SER A CA 1
ATOM 1202 C C . SER A 1 160 ? -27.829 -5.171 24.630 1.00 95.44 160 SER A C 1
ATOM 1204 O O . SER A 1 160 ? -28.065 -4.470 25.606 1.00 95.44 160 SER A O 1
ATOM 1206 N N . THR A 1 161 ? -26.958 -6.183 24.683 1.00 96.88 161 THR A N 1
ATOM 1207 C CA . THR A 1 161 ? -26.108 -6.509 25.845 1.00 96.88 161 THR A CA 1
ATOM 1208 C C . THR A 1 161 ? -24.641 -6.162 25.580 1.00 96.88 161 THR A C 1
ATOM 1210 O O . THR A 1 161 ? -23.734 -6.781 26.130 1.00 96.88 161 THR A O 1
ATOM 1213 N N . ALA A 1 162 ? -24.385 -5.168 24.728 1.00 98.38 162 ALA A N 1
ATOM 1214 C CA . ALA A 1 162 ? -23.037 -4.786 24.331 1.00 98.38 162 ALA A CA 1
ATOM 1215 C C . ALA A 1 162 ? -22.235 -4.206 25.507 1.00 98.38 162 ALA A C 1
ATOM 1217 O O . ALA A 1 162 ? -22.784 -3.525 26.383 1.00 98.38 162 ALA A O 1
ATOM 1218 N N . TRP A 1 163 ? -20.922 -4.434 25.489 1.00 98.69 163 TRP A N 1
ATOM 1219 C CA . TRP A 1 163 ? -19.979 -3.719 26.350 1.00 98.69 163 TRP A CA 1
ATOM 1220 C C . TRP A 1 163 ? -19.879 -2.249 25.940 1.00 98.69 163 TRP A C 1
ATOM 1222 O O . TRP A 1 163 ? -20.201 -1.888 24.808 1.00 98.69 163 TRP A O 1
ATOM 1232 N N . ARG A 1 164 ? -19.408 -1.394 26.846 1.00 97.31 164 ARG A N 1
ATOM 1233 C CA . ARG A 1 164 ? -19.226 0.038 26.601 1.00 97.31 164 ARG A CA 1
ATOM 1234 C C . ARG A 1 164 ? -17.850 0.374 26.033 1.00 97.31 164 ARG A C 1
ATOM 1236 O O . ARG A 1 164 ? -17.737 1.262 25.191 1.00 97.31 164 ARG A O 1
ATOM 1243 N N . THR A 1 165 ? -16.798 -0.300 26.503 1.00 96.44 165 THR A N 1
ATOM 1244 C CA . THR A 1 165 ? -15.408 0.085 26.211 1.00 96.44 165 THR A CA 1
ATOM 1245 C C . THR A 1 165 ? -14.607 -0.976 25.460 1.00 96.44 165 THR A C 1
ATOM 1247 O O . THR A 1 165 ? -14.800 -2.184 25.606 1.00 96.44 165 THR A O 1
ATOM 1250 N N . LEU A 1 166 ? -13.617 -0.508 24.692 1.00 96.12 166 LEU A N 1
ATOM 1251 C CA . LEU A 1 166 ? -12.592 -1.374 24.107 1.00 96.12 166 LEU A CA 1
ATOM 1252 C C . LEU A 1 166 ? -11.722 -2.025 25.193 1.00 96.12 166 LEU A C 1
ATOM 1254 O O . LEU A 1 166 ? -11.354 -3.184 25.046 1.00 96.12 166 LEU A O 1
ATOM 1258 N N . SER A 1 167 ? -11.468 -1.344 26.316 1.00 95.25 167 SER A N 1
ATOM 1259 C CA . SER A 1 167 ? -10.754 -1.916 27.470 1.00 95.25 167 SER A CA 1
ATOM 1260 C C . SER A 1 167 ? -11.458 -3.158 28.025 1.00 95.25 167 SER A C 1
ATOM 1262 O O . SER A 1 167 ? -10.808 -4.171 28.288 1.00 95.25 167 SER A O 1
ATOM 1264 N N . LYS A 1 168 ? -12.794 -3.123 28.134 1.00 96.75 168 LYS A N 1
ATOM 1265 C CA . LYS A 1 168 ? -13.600 -4.286 28.521 1.00 96.75 168 LYS A CA 1
ATOM 1266 C C . LYS A 1 168 ? -13.476 -5.424 27.509 1.00 96.75 168 LYS A C 1
ATOM 1268 O O . LYS A 1 168 ? -13.263 -6.561 27.925 1.00 96.75 168 LYS A O 1
ATOM 1273 N N . ALA A 1 169 ? -13.534 -5.134 26.208 1.00 96.88 169 ALA A N 1
ATOM 1274 C CA . ALA A 1 169 ? -13.334 -6.146 25.168 1.00 96.88 169 ALA A CA 1
ATOM 1275 C C . ALA A 1 169 ? -11.924 -6.766 25.216 1.00 96.88 169 ALA A C 1
ATOM 1277 O O . ALA A 1 169 ? -11.794 -7.986 25.187 1.00 96.88 169 ALA A O 1
ATOM 1278 N N . PHE A 1 170 ? -10.874 -5.956 25.375 1.00 96.38 170 PHE A N 1
ATOM 1279 C CA . PHE A 1 170 ? -9.486 -6.422 25.483 1.00 96.38 170 PHE A CA 1
ATOM 1280 C C . PHE A 1 170 ? -9.289 -7.397 26.653 1.00 96.38 170 PHE A C 1
ATOM 1282 O O . PHE A 1 170 ? -8.614 -8.416 26.488 1.00 96.38 170 PHE A O 1
ATOM 1289 N N . ALA A 1 171 ? -9.906 -7.107 27.805 1.00 96.00 171 ALA A N 1
ATOM 1290 C CA . ALA A 1 171 ? -9.811 -7.923 29.014 1.00 96.00 171 ALA A CA 1
ATOM 1291 C C . ALA A 1 171 ? -10.767 -9.133 29.049 1.00 96.00 171 ALA A C 1
ATOM 1293 O O . ALA A 1 171 ? -10.434 -10.144 29.656 1.00 96.00 171 ALA A O 1
ATOM 1294 N N . SER A 1 172 ? -11.971 -9.027 28.469 1.00 95.81 172 SER A N 1
ATOM 1295 C CA . SER A 1 172 ? -13.056 -10.017 28.643 1.00 95.81 172 SER A CA 1
ATOM 1296 C C . SER A 1 172 ? -13.400 -10.840 27.396 1.00 95.81 172 SER A C 1
ATOM 1298 O O . SER A 1 172 ? -14.106 -11.838 27.527 1.00 95.81 172 SER A O 1
ATOM 1300 N N . ALA A 1 173 ? -12.942 -10.466 26.197 1.00 97.12 173 ALA A N 1
ATOM 1301 C CA . ALA A 1 173 ? -13.193 -11.265 24.998 1.00 97.12 173 ALA A CA 1
ATOM 1302 C C . ALA A 1 173 ? -12.304 -12.529 24.989 1.00 97.12 173 ALA A C 1
ATOM 1304 O O . ALA A 1 173 ? -11.080 -12.401 25.137 1.00 97.12 173 ALA A O 1
ATOM 1305 N N . PRO A 1 174 ? -12.867 -13.736 24.783 1.00 97.31 174 PRO A N 1
ATOM 1306 C CA . PRO A 1 174 ? -12.084 -14.967 24.693 1.00 97.31 174 PRO A CA 1
ATOM 1307 C C . PRO A 1 174 ? -11.134 -14.949 23.486 1.00 97.31 174 PRO A C 1
ATOM 1309 O O . PRO A 1 174 ? -11.252 -14.109 22.588 1.00 97.31 174 PRO A O 1
ATOM 1312 N N . ALA A 1 175 ? -10.167 -15.867 23.465 1.00 96.94 175 ALA A N 1
ATOM 1313 C CA . ALA A 1 175 ? -9.289 -16.043 22.313 1.00 96.94 175 ALA A CA 1
ATOM 1314 C C . ALA A 1 175 ? -10.116 -16.393 21.061 1.00 96.94 175 ALA A C 1
ATOM 1316 O O . ALA A 1 175 ? -10.979 -17.267 21.102 1.00 96.94 175 ALA A O 1
ATOM 1317 N N . GLY A 1 176 ? -9.868 -15.682 19.962 1.00 95.00 176 GLY A N 1
ATOM 1318 C CA . GLY A 1 176 ? -10.524 -15.890 18.666 1.00 95.00 176 GLY A CA 1
ATOM 1319 C C . GLY A 1 176 ? -11.866 -15.166 18.511 1.00 95.00 176 GLY A C 1
ATOM 1320 O O . GLY A 1 176 ? -12.510 -15.296 17.474 1.00 95.00 176 GLY A O 1
ATOM 1321 N N . ALA A 1 177 ? -12.293 -14.385 19.509 1.00 97.75 177 ALA A N 1
ATOM 1322 C CA . ALA A 1 177 ? -13.539 -13.630 19.445 1.00 97.75 177 ALA A CA 1
ATOM 1323 C C . ALA A 1 177 ? -13.552 -12.616 18.287 1.00 97.75 177 ALA A C 1
ATOM 1325 O O . ALA A 1 177 ? -12.672 -11.756 18.189 1.00 97.75 177 ALA A O 1
ATOM 1326 N N . VAL A 1 178 ? -14.609 -12.659 17.471 1.00 98.38 178 VAL A N 1
ATOM 1327 C CA . VAL A 1 178 ? -14.986 -11.562 16.569 1.00 98.38 178 VAL A CA 1
ATOM 1328 C C . VAL A 1 178 ? -15.845 -10.578 17.362 1.00 98.38 178 VAL A C 1
ATOM 1330 O O . VAL A 1 178 ? -16.885 -10.968 17.906 1.00 98.38 178 VAL A O 1
ATOM 1333 N N . VAL A 1 179 ? -15.417 -9.319 17.434 1.00 98.62 179 VAL A N 1
ATOM 1334 C CA . VAL A 1 179 ? -16.063 -8.245 18.197 1.00 98.62 179 VAL A CA 1
ATOM 1335 C C . VAL A 1 179 ? -16.490 -7.124 17.252 1.00 98.62 179 VAL A C 1
ATOM 1337 O O . VAL A 1 179 ? -15.646 -6.423 16.693 1.00 98.62 179 VAL A O 1
ATOM 1340 N N . GLU A 1 180 ? -17.800 -6.926 17.093 1.00 98.50 180 GLU A N 1
ATOM 1341 C CA . GLU A 1 180 ? -18.350 -5.828 16.294 1.00 98.50 180 GLU A CA 1
ATOM 1342 C C . GLU A 1 180 ? -18.518 -4.570 17.156 1.00 98.50 180 GLU A C 1
ATOM 1344 O O . GLU A 1 180 ? -19.382 -4.492 18.038 1.00 98.50 180 GLU A O 1
ATOM 1349 N N . VAL A 1 181 ? -17.718 -3.550 16.867 1.00 98.69 181 VAL A N 1
ATOM 1350 C CA . VAL A 1 181 ? -17.761 -2.244 17.528 1.00 98.69 181 VAL A CA 1
ATOM 1351 C C . VAL A 1 181 ? -18.670 -1.313 16.723 1.00 98.69 181 VAL A C 1
ATOM 1353 O O . VAL A 1 181 ? -18.492 -1.144 15.521 1.00 98.69 181 VAL A O 1
ATOM 1356 N N . GLY A 1 182 ? -19.682 -0.723 17.360 1.00 97.75 182 GLY A N 1
ATOM 1357 C CA . GLY A 1 182 ? -20.645 0.150 16.678 1.00 97.75 182 GLY A CA 1
ATOM 1358 C C . GLY A 1 182 ? -20.142 1.582 16.461 1.00 97.75 182 GLY A C 1
ATOM 1359 O O . GLY A 1 182 ? -19.078 1.938 16.976 1.00 97.75 182 GLY A O 1
ATOM 1360 N N . PRO A 1 183 ? -20.910 2.422 15.742 1.00 96.44 183 PRO A N 1
ATOM 1361 C CA . PRO A 1 183 ? -20.593 3.836 15.537 1.00 96.44 183 PRO A CA 1
ATOM 1362 C C . PRO A 1 183 ? -20.323 4.586 16.848 1.00 96.44 183 PRO A C 1
ATOM 1364 O O . PRO A 1 183 ? -20.933 4.285 17.876 1.00 96.44 183 PRO A O 1
ATOM 1367 N N . GLY A 1 184 ? -19.434 5.579 16.804 1.00 91.94 184 GLY A N 1
ATOM 1368 C CA . GLY A 1 184 ? -19.086 6.419 17.956 1.00 91.94 184 GLY A CA 1
ATOM 1369 C C . GLY A 1 184 ? -17.580 6.544 18.188 1.00 91.94 184 GLY A C 1
ATOM 1370 O O . GLY A 1 184 ? -16.778 5.974 17.449 1.00 91.94 184 GLY A O 1
ATOM 1371 N N . THR A 1 185 ? -17.201 7.301 19.220 1.00 91.00 185 THR A N 1
ATOM 1372 C CA . THR A 1 185 ? -15.802 7.524 19.617 1.00 91.00 185 THR A CA 1
ATOM 1373 C C . THR A 1 185 ? -15.477 6.742 20.885 1.00 91.00 185 THR A C 1
ATOM 1375 O O . THR A 1 185 ? -16.147 6.908 21.902 1.00 91.00 185 THR A O 1
ATOM 1378 N N . TYR A 1 186 ? -14.419 5.936 20.837 1.00 93.06 186 TYR A N 1
ATOM 1379 C CA . TYR A 1 186 ? -13.945 5.103 21.940 1.00 93.06 186 TYR A CA 1
ATOM 1380 C C . TYR A 1 186 ? -12.507 5.512 22.305 1.00 93.06 186 TYR A C 1
ATOM 1382 O O . TYR A 1 186 ? -11.679 5.653 21.401 1.00 93.06 186 TYR A O 1
ATOM 1390 N N . PRO A 1 187 ? -12.175 5.704 23.594 1.00 90.56 187 PRO A N 1
ATOM 1391 C CA . PRO A 1 187 ? -10.792 5.925 24.014 1.00 90.56 187 PRO A CA 1
ATOM 1392 C C . PRO A 1 187 ? -9.897 4.724 23.684 1.00 90.56 187 PRO A C 1
ATOM 1394 O O . PRO A 1 187 ? -10.360 3.578 23.723 1.00 90.56 187 PRO A O 1
ATOM 1397 N N . THR A 1 188 ? -8.611 4.971 23.427 1.00 91.50 188 THR A N 1
ATOM 1398 C CA . THR A 1 188 ? -7.598 3.908 23.331 1.00 91.50 188 THR A CA 1
ATOM 1399 C C . THR A 1 188 ? -7.603 3.044 24.604 1.00 91.50 188 THR A C 1
ATOM 1401 O O . THR A 1 188 ? -7.476 3.596 25.701 1.00 91.50 188 THR A O 1
ATOM 1404 N N . PRO A 1 189 ? -7.718 1.705 24.516 1.00 91.56 189 PRO A N 1
ATOM 1405 C CA . PRO A 1 189 ? -7.509 0.835 25.667 1.00 91.56 189 PRO A CA 1
ATOM 1406 C C . PRO A 1 189 ? -6.058 0.926 26.159 1.00 91.56 189 PRO A C 1
ATOM 1408 O O . PRO A 1 189 ? -5.120 0.872 25.371 1.00 91.56 189 PRO A O 1
ATOM 1411 N N . SER A 1 190 ? -5.875 1.012 27.477 1.00 84.50 190 SER A N 1
ATOM 1412 C CA . SER A 1 190 ? -4.561 1.024 28.144 1.00 84.50 190 SER A CA 1
ATOM 1413 C C . SER A 1 190 ? -3.943 -0.371 28.332 1.00 84.50 190 SER A C 1
ATOM 1415 O O . SER A 1 190 ? -2.852 -0.501 28.880 1.00 84.50 190 SER A O 1
ATOM 1417 N N . LEU A 1 191 ? -4.648 -1.420 27.905 1.00 90.94 191 LEU A N 1
ATOM 1418 C CA . LEU A 1 191 ? -4.238 -2.818 28.011 1.00 90.94 191 LEU A CA 1
ATOM 1419 C C . LEU A 1 191 ? -3.576 -3.275 26.708 1.00 90.94 191 LEU A C 1
ATOM 1421 O O . LEU A 1 191 ? -4.123 -3.059 25.630 1.00 90.94 191 LEU A O 1
ATOM 1425 N N . THR A 1 192 ? -2.453 -3.986 26.809 1.00 94.44 192 THR A N 1
ATOM 1426 C CA . THR A 1 192 ? -1.911 -4.753 25.676 1.00 94.44 192 THR A CA 1
ATOM 1427 C C . THR A 1 192 ? -2.714 -6.039 25.501 1.00 94.44 192 THR A C 1
ATOM 1429 O O . THR A 1 192 ? -2.951 -6.755 26.476 1.00 94.44 192 THR A O 1
ATOM 1432 N N . ARG A 1 193 ? -3.121 -6.370 24.270 1.00 95.38 193 ARG A N 1
ATOM 1433 C CA . ARG A 1 193 ? -3.802 -7.641 23.969 1.00 95.38 193 ARG A CA 1
ATOM 1434 C C . ARG A 1 193 ? -2.802 -8.682 23.464 1.00 95.38 193 ARG A C 1
ATOM 1436 O O . ARG A 1 193 ? -2.260 -8.538 22.373 1.00 95.38 193 ARG A O 1
ATOM 1443 N N . SER A 1 194 ? -2.614 -9.749 24.239 1.00 95.62 194 SER A N 1
ATOM 1444 C CA . SER A 1 194 ? -1.698 -10.871 23.958 1.00 95.62 194 SER A CA 1
ATOM 1445 C C . SER A 1 194 ? -2.387 -12.171 23.510 1.00 95.62 194 SER A C 1
ATOM 1447 O O . SER A 1 194 ? -1.755 -13.219 23.415 1.00 95.62 194 SER A O 1
ATOM 1449 N N . GLN A 1 195 ? -3.693 -12.126 23.240 1.00 95.94 195 GLN A N 1
ATOM 1450 C CA . GLN A 1 195 ? -4.509 -13.278 22.837 1.00 95.94 195 GLN A CA 1
ATOM 1451 C C . GLN A 1 195 ? -5.278 -12.958 21.543 1.00 95.94 195 GLN A C 1
ATOM 1453 O O . GLN A 1 195 ? -5.674 -11.799 21.376 1.00 95.94 195 GLN A O 1
ATOM 1458 N N . PRO A 1 196 ? -5.568 -13.944 20.672 1.00 98.06 196 PRO A N 1
ATOM 1459 C CA . PRO A 1 196 ? -6.311 -13.723 19.431 1.00 98.06 196 PRO A CA 1
ATOM 1460 C C . PRO A 1 196 ? -7.607 -12.935 19.615 1.00 98.06 196 PRO A C 1
ATOM 1462 O O . PRO A 1 196 ? -8.371 -13.187 20.555 1.00 98.06 196 PRO A O 1
ATOM 1465 N N . ILE A 1 197 ? -7.861 -11.976 18.727 1.00 97.81 197 ILE A N 1
ATOM 1466 C CA . ILE A 1 197 ? -9.093 -11.179 18.682 1.00 97.81 197 ILE A CA 1
ATOM 1467 C C . ILE A 1 197 ? -9.264 -10.574 17.287 1.00 97.81 197 ILE A C 1
ATOM 1469 O O . ILE A 1 197 ? -8.303 -10.106 16.686 1.00 97.81 197 ILE A O 1
ATOM 1473 N N . THR A 1 198 ? -10.491 -10.530 16.780 1.00 98.44 198 THR A N 1
ATOM 1474 C CA . THR A 1 198 ? -10.818 -9.786 15.560 1.00 98.44 198 THR A CA 1
ATOM 1475 C C . THR A 1 198 ? -11.767 -8.650 15.908 1.00 98.44 198 THR A C 1
ATOM 1477 O O . THR A 1 198 ? -12.941 -8.869 16.192 1.00 98.44 198 THR A O 1
ATOM 1480 N N . LEU A 1 199 ? -11.247 -7.428 15.901 1.00 98.56 199 LEU A N 1
ATOM 1481 C CA . LEU A 1 199 ? -12.007 -6.200 16.092 1.00 98.56 199 LEU A CA 1
ATOM 1482 C C . LEU A 1 199 ? -12.493 -5.713 14.724 1.00 98.56 199 LEU A C 1
ATOM 1484 O O . LEU A 1 199 ? -11.684 -5.519 13.816 1.00 98.56 199 LEU A O 1
ATOM 1488 N N . VAL A 1 200 ? -13.801 -5.495 14.584 1.00 98.38 200 VAL A N 1
ATOM 1489 C CA . VAL A 1 200 ? -14.427 -5.039 13.333 1.00 98.38 200 VAL A CA 1
ATOM 1490 C C . VAL A 1 200 ? -15.345 -3.857 13.625 1.00 98.38 200 VAL A C 1
ATOM 1492 O O . VAL A 1 200 ? -16.225 -3.949 14.482 1.00 98.38 200 VAL A O 1
ATOM 1495 N N . ALA A 1 201 ? -15.171 -2.747 12.915 1.00 98.25 201 ALA A N 1
ATOM 1496 C CA . ALA A 1 201 ? -16.133 -1.651 12.923 1.00 98.25 201 ALA A CA 1
ATOM 1497 C C . ALA A 1 201 ? -17.421 -2.066 12.187 1.00 98.25 201 ALA A C 1
ATOM 1499 O O . ALA A 1 201 ? -17.360 -2.597 11.080 1.00 98.25 201 ALA A O 1
ATOM 1500 N N . GLN A 1 202 ? -18.597 -1.778 12.760 1.00 96.12 202 GLN A N 1
ATOM 1501 C CA . GLN A 1 202 ? -19.906 -2.113 12.165 1.00 96.12 202 GLN A CA 1
ATOM 1502 C C . GLN A 1 202 ? -20.076 -1.543 10.739 1.00 96.12 202 GLN A C 1
ATOM 1504 O O . GLN A 1 202 ? -20.817 -2.101 9.930 1.00 96.12 202 GLN A O 1
ATOM 1509 N N . TYR A 1 203 ? -19.392 -0.438 10.437 1.00 93.38 203 TYR A N 1
ATOM 1510 C CA . TYR A 1 203 ? -19.267 0.121 9.095 1.00 93.38 203 TYR A CA 1
ATOM 1511 C C . TYR A 1 203 ? -17.789 0.461 8.848 1.00 93.38 203 TYR A C 1
ATOM 1513 O O . TYR A 1 203 ? -17.218 1.189 9.665 1.00 93.38 203 TYR A O 1
ATOM 1521 N N . PRO A 1 204 ? -17.165 -0.015 7.753 1.00 93.25 204 PRO A N 1
ATOM 1522 C CA . PRO A 1 204 ? -15.756 0.253 7.478 1.00 93.25 204 PRO A CA 1
ATOM 1523 C C . PRO A 1 204 ? -15.506 1.739 7.183 1.00 93.25 204 PRO A C 1
ATOM 1525 O O . PRO A 1 204 ? -16.366 2.427 6.624 1.00 93.25 204 PRO A O 1
ATOM 1528 N N . ALA A 1 205 ? -14.331 2.242 7.559 1.00 94.06 205 ALA A N 1
ATOM 1529 C CA . ALA A 1 205 ? -13.956 3.642 7.386 1.00 94.06 205 ALA A CA 1
ATOM 1530 C C . ALA A 1 205 ? -13.524 3.978 5.948 1.00 94.06 205 ALA A C 1
ATOM 1532 O O . ALA A 1 205 ? -13.786 5.098 5.495 1.00 94.06 205 ALA A O 1
ATOM 1533 N N . VAL A 1 206 ? -12.925 3.022 5.227 1.00 90.75 206 VAL A N 1
ATOM 1534 C CA . VAL A 1 206 ? -12.619 3.113 3.787 1.00 90.75 206 VAL A CA 1
ATOM 1535 C C . VAL A 1 206 ? -13.144 1.908 2.997 1.00 90.75 206 VAL A C 1
ATOM 1537 O O . VAL A 1 206 ? -13.465 0.875 3.582 1.00 90.75 206 VAL A O 1
ATOM 1540 N N . ASP A 1 207 ? -13.244 2.056 1.675 1.00 84.00 207 ASP A N 1
ATOM 1541 C CA . ASP A 1 207 ? -13.449 0.950 0.727 1.00 84.00 207 ASP A CA 1
ATOM 1542 C C . ASP A 1 207 ? -12.124 0.329 0.235 1.00 84.00 207 ASP A C 1
ATOM 1544 O O . ASP A 1 207 ? -11.038 0.824 0.540 1.00 84.00 207 ASP A O 1
ATOM 1548 N N . ASP A 1 208 ? -12.222 -0.726 -0.577 1.00 81.62 208 ASP A N 1
ATOM 1549 C CA . ASP A 1 208 ? -11.129 -1.455 -1.241 1.00 81.62 208 ASP A CA 1
ATOM 1550 C C . ASP A 1 208 ? -10.206 -0.561 -2.108 1.00 81.62 208 ASP A C 1
ATOM 1552 O O . ASP A 1 208 ? -9.127 -0.984 -2.523 1.00 81.62 208 ASP A O 1
ATOM 1556 N N . SER A 1 209 ? -10.610 0.679 -2.417 1.00 73.31 209 SER A N 1
ATOM 1557 C CA . SER A 1 209 ? -9.794 1.681 -3.127 1.00 73.31 209 SER A CA 1
ATOM 1558 C C . SER A 1 209 ? -9.186 2.739 -2.192 1.00 73.31 209 SER A C 1
ATOM 1560 O O . SER A 1 209 ? -8.679 3.779 -2.634 1.00 73.31 209 SER A O 1
ATOM 1562 N N . GLY A 1 210 ? -9.260 2.494 -0.881 1.00 81.12 210 GLY A N 1
ATOM 1563 C CA . GLY A 1 210 ? -8.808 3.391 0.171 1.00 81.12 210 GLY A CA 1
ATOM 1564 C C . GLY A 1 210 ? -9.599 4.698 0.240 1.00 81.12 210 GLY A C 1
ATOM 1565 O O . GLY A 1 210 ? -9.073 5.679 0.765 1.00 81.12 210 GLY A O 1
ATOM 1566 N N . GLN A 1 211 ? -10.819 4.783 -0.312 1.00 83.94 211 GLN A N 1
ATOM 1567 C CA . GLN A 1 211 ? -11.612 6.015 -0.237 1.00 83.94 211 GLN A CA 1
ATOM 1568 C C . GLN A 1 211 ? -12.431 6.085 1.060 1.00 83.94 211 GLN A C 1
ATOM 1570 O O . GLN A 1 211 ? -13.139 5.133 1.379 1.00 83.94 211 GLN A O 1
ATOM 1575 N N . PRO A 1 212 ? -12.393 7.209 1.810 1.00 86.81 212 PRO A N 1
ATOM 1576 C CA . PRO A 1 212 ? -13.183 7.376 3.028 1.00 86.81 212 PRO A CA 1
ATOM 1577 C C . PRO A 1 212 ? -14.700 7.328 2.787 1.00 86.81 212 PRO A C 1
ATOM 1579 O O . PRO A 1 212 ? -15.279 8.229 2.180 1.00 86.81 212 PRO A O 1
ATOM 1582 N N . ILE A 1 213 ? -15.362 6.324 3.362 1.00 87.12 213 ILE A N 1
ATOM 1583 C CA . ILE A 1 213 ? -16.815 6.091 3.283 1.00 87.12 213 ILE A CA 1
ATOM 1584 C C . ILE A 1 213 ? -17.473 6.204 4.668 1.00 87.12 213 ILE A C 1
ATOM 1586 O O . ILE A 1 213 ? -16.808 6.541 5.648 1.00 87.12 213 ILE A O 1
ATOM 1590 N N . ASN A 1 214 ? -18.794 6.001 4.751 1.00 86.88 214 ASN A N 1
ATOM 1591 C CA . ASN A 1 214 ? -19.567 5.907 6.004 1.00 86.88 214 ASN A CA 1
ATOM 1592 C C . ASN A 1 214 ? -19.386 7.081 6.995 1.00 86.88 214 ASN A C 1
ATOM 1594 O O . ASN A 1 214 ? -19.516 6.909 8.206 1.00 86.88 214 ASN A O 1
ATOM 1598 N N . ALA A 1 215 ? -19.086 8.288 6.499 1.00 86.12 215 ALA A N 1
ATOM 1599 C CA . ALA A 1 215 ? -18.887 9.477 7.329 1.00 86.12 215 ALA A CA 1
ATOM 1600 C C . ALA A 1 215 ? -20.107 9.744 8.237 1.00 86.12 215 ALA A C 1
ATOM 1602 O O . ALA A 1 215 ? -21.246 9.718 7.779 1.00 86.12 215 ALA A O 1
ATOM 1603 N N . GLY A 1 216 ? -19.864 9.972 9.531 1.00 83.50 216 GLY A N 1
ATOM 1604 C CA . GLY A 1 216 ? -20.911 10.075 10.560 1.00 83.50 216 GLY A CA 1
ATOM 1605 C C . GLY A 1 216 ? -21.401 8.733 11.131 1.00 83.50 216 GLY A C 1
ATOM 1606 O O . GLY A 1 216 ? -22.004 8.726 12.198 1.00 83.50 216 GLY A O 1
ATOM 1607 N N . GLN A 1 217 ? -21.096 7.601 10.486 1.00 90.56 217 GLN A N 1
ATOM 1608 C CA . GLN A 1 217 ? -21.403 6.243 10.967 1.00 90.56 217 GLN A CA 1
ATOM 1609 C C . GLN A 1 217 ? -20.150 5.442 11.372 1.00 90.56 217 GLN A C 1
ATOM 1611 O O . GLN A 1 217 ? -20.267 4.285 11.771 1.00 90.56 217 GLN A O 1
ATOM 1616 N N . ARG A 1 218 ? -18.952 6.030 11.266 1.00 93.06 218 ARG A N 1
ATOM 1617 C CA . ARG A 1 218 ? -17.684 5.363 11.595 1.00 93.06 218 ARG A CA 1
ATOM 1618 C C . ARG A 1 218 ? -17.555 5.043 13.082 1.00 93.06 218 ARG A C 1
ATOM 1620 O O . ARG A 1 218 ? -18.083 5.739 13.953 1.00 93.06 218 ARG A O 1
ATOM 1627 N N . THR A 1 219 ? -16.754 4.023 13.349 1.00 96.56 219 THR A N 1
ATOM 1628 C CA . THR A 1 219 ? -16.203 3.724 14.667 1.00 96.56 219 THR A CA 1
ATOM 1629 C C . THR A 1 219 ? -14.822 4.363 14.770 1.00 96.56 219 THR A C 1
ATOM 1631 O O . THR A 1 219 ? -13.923 3.999 14.014 1.00 96.56 219 THR A O 1
ATOM 1634 N N . ALA A 1 220 ? -14.650 5.316 15.685 1.00 94.25 220 ALA A N 1
ATOM 1635 C CA . ALA A 1 220 ? -13.396 6.033 15.888 1.00 94.25 220 ALA A CA 1
ATOM 1636 C C . ALA A 1 220 ? -12.692 5.580 17.177 1.00 94.25 220 ALA A C 1
ATOM 1638 O O . ALA A 1 220 ? -13.291 5.644 18.251 1.00 94.25 220 ALA A O 1
ATOM 1639 N N . ILE A 1 221 ? -11.418 5.188 17.091 1.00 94.56 221 ILE A N 1
ATOM 1640 C CA . ILE A 1 221 ? -10.528 5.060 18.258 1.00 94.56 221 ILE A CA 1
ATOM 1641 C C . ILE A 1 221 ? -9.768 6.383 18.408 1.00 94.56 221 ILE A C 1
ATOM 1643 O O . ILE A 1 221 ? -9.203 6.886 17.437 1.00 94.56 221 ILE A O 1
ATOM 1647 N N . SER A 1 222 ? -9.796 6.969 19.605 1.00 91.06 222 SER A N 1
ATOM 1648 C CA . SER A 1 222 ? -9.338 8.339 19.872 1.00 91.06 222 SER A CA 1
ATOM 1649 C C . SER A 1 222 ? -8.333 8.414 21.016 1.00 91.06 222 SER A C 1
ATOM 1651 O O . SER A 1 222 ? -8.476 7.718 22.023 1.00 91.06 222 SER A O 1
ATOM 1653 N N . ALA A 1 223 ? -7.387 9.349 20.886 1.00 86.75 223 ALA A N 1
ATOM 1654 C CA . ALA A 1 223 ? -6.496 9.799 21.950 1.00 86.75 223 ALA A CA 1
ATOM 1655 C C . ALA A 1 223 ? -7.265 10.218 23.222 1.00 86.75 223 ALA A C 1
ATOM 1657 O O . ALA A 1 223 ? -8.454 10.554 23.159 1.00 86.75 223 ALA A O 1
ATOM 1658 N N . GLN A 1 224 ? -6.578 10.189 24.373 1.00 86.81 224 GLN A N 1
ATOM 1659 C CA . GLN A 1 224 ? -7.194 10.271 25.708 1.00 86.81 224 GLN A CA 1
ATOM 1660 C C . GLN A 1 224 ? -8.030 11.535 25.950 1.00 86.81 224 GLN A C 1
ATOM 1662 O O . GLN A 1 224 ? -9.050 11.459 26.634 1.00 86.81 224 GLN A O 1
ATOM 1667 N N . ALA A 1 225 ? -7.600 12.686 25.428 1.00 89.19 225 ALA A N 1
ATOM 1668 C CA . ALA A 1 225 ? -8.292 13.954 25.606 1.00 89.19 225 ALA A CA 1
ATOM 1669 C C . ALA A 1 225 ? -8.722 14.551 24.264 1.00 89.19 225 ALA A C 1
ATOM 1671 O O . ALA A 1 225 ? -7.970 14.574 23.289 1.00 89.19 225 ALA A O 1
ATOM 1672 N N . VAL A 1 226 ? -9.941 15.088 24.249 1.00 90.75 226 VAL A N 1
ATOM 1673 C CA . VAL A 1 226 ? -10.500 15.837 23.123 1.00 90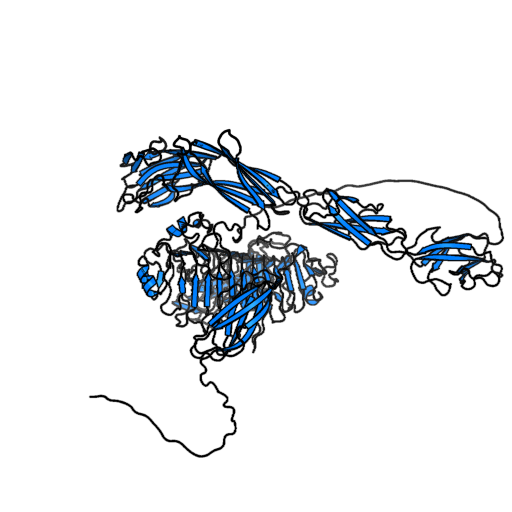.75 226 VAL A CA 1
ATOM 1674 C C . VAL A 1 226 ? -10.996 17.184 23.642 1.00 90.75 226 VAL A C 1
ATOM 1676 O O . VAL A 1 226 ? -11.716 17.239 24.642 1.00 90.75 226 VAL A O 1
ATOM 1679 N N . ALA A 1 227 ? -10.617 18.261 22.958 1.00 92.38 227 ALA A N 1
ATOM 1680 C CA . ALA A 1 227 ? -11.184 19.591 23.142 1.00 92.38 227 ALA A CA 1
ATOM 1681 C C . ALA A 1 227 ? -12.079 19.957 21.951 1.00 92.38 227 ALA A C 1
ATOM 1683 O O . ALA A 1 227 ? -11.746 19.656 20.801 1.00 92.38 227 ALA A O 1
ATOM 1684 N N . LEU A 1 228 ? -13.212 20.605 22.231 1.00 93.00 228 LEU A N 1
ATOM 1685 C CA . LEU A 1 228 ? -14.199 21.010 21.225 1.00 93.00 228 LEU A CA 1
ATOM 1686 C C . LEU A 1 228 ? -14.107 22.511 20.901 1.00 93.00 228 LEU A C 1
ATOM 1688 O O . LEU A 1 228 ? -13.741 23.290 21.789 1.00 93.00 228 LEU A O 1
ATOM 1692 N N . PRO A 1 229 ? -14.541 22.947 19.701 1.00 94.56 229 PRO A N 1
ATOM 1693 C CA . PRO A 1 229 ? -14.742 24.360 19.407 1.00 94.56 229 PRO A CA 1
ATOM 1694 C C . PRO A 1 229 ? -15.730 25.023 20.375 1.00 94.56 229 PRO A C 1
ATOM 1696 O O . PRO A 1 229 ? -16.683 24.385 20.834 1.00 94.56 229 PRO A O 1
ATOM 1699 N N . ALA A 1 230 ? -15.549 26.315 20.638 1.00 91.12 230 ALA A N 1
ATOM 1700 C CA . ALA A 1 230 ? -16.371 27.076 21.576 1.00 91.12 230 ALA A CA 1
ATOM 1701 C C . ALA A 1 230 ? -17.870 27.011 21.230 1.00 91.12 230 ALA A C 1
ATOM 1703 O O . ALA A 1 230 ? -18.272 27.281 20.100 1.00 91.12 230 ALA A O 1
ATOM 1704 N N . GLY A 1 231 ? -18.697 26.657 22.218 1.00 86.31 231 GLY A N 1
ATOM 1705 C CA . GLY A 1 231 ? -20.148 26.507 22.046 1.00 86.31 231 GLY A CA 1
ATOM 1706 C C . GLY A 1 231 ? -20.596 25.152 21.485 1.00 86.31 231 GLY A C 1
ATOM 1707 O O . GLY A 1 231 ? -21.795 24.941 21.314 1.00 86.31 231 GLY A O 1
ATOM 1708 N N . SER A 1 232 ? -19.676 24.216 21.228 1.00 86.56 232 SER A N 1
ATOM 1709 C CA . SER A 1 232 ? -20.027 22.847 20.828 1.00 86.56 232 SER A CA 1
ATOM 1710 C C . SER A 1 232 ? -20.566 22.044 22.013 1.00 86.56 232 SER A C 1
ATOM 1712 O O . SER A 1 232 ? -19.929 21.975 23.063 1.00 86.56 232 SER A O 1
ATOM 1714 N N . ALA A 1 233 ? -21.700 21.367 21.826 1.00 78.94 233 ALA A N 1
ATOM 1715 C CA . ALA A 1 233 ? -22.199 20.379 22.779 1.00 78.94 233 ALA A CA 1
ATOM 1716 C C . ALA A 1 233 ? -21.521 19.011 22.567 1.00 78.94 233 ALA A C 1
ATOM 1718 O O . ALA A 1 233 ? -21.311 18.582 21.432 1.00 78.94 233 ALA A O 1
ATOM 1719 N N . GLY A 1 234 ? -21.216 18.303 23.656 1.00 74.38 234 GLY A N 1
ATOM 1720 C CA . GLY A 1 234 ? -20.653 16.952 23.622 1.00 74.38 234 GLY A CA 1
ATOM 1721 C C . GLY A 1 234 ? -20.156 16.481 24.996 1.00 74.38 234 GLY A C 1
ATOM 1722 O O . GLY A 1 234 ? -20.191 17.254 25.950 1.00 74.38 234 GLY A O 1
ATOM 1723 N N . PRO A 1 235 ? -19.670 15.231 25.112 1.00 73.88 235 PRO A N 1
ATOM 1724 C CA . PRO A 1 235 ? -19.125 14.670 26.356 1.00 73.88 235 PRO A CA 1
ATOM 1725 C C . PRO A 1 235 ? -17.668 15.093 26.643 1.00 73.88 235 PRO A C 1
ATOM 1727 O O . PRO A 1 235 ? -17.048 14.579 27.570 1.00 73.88 235 PRO A O 1
ATOM 1730 N N . TRP A 1 236 ? -17.106 15.993 25.831 1.00 84.88 236 TRP A N 1
ATOM 1731 C CA . TRP A 1 236 ? -15.701 16.411 25.842 1.00 84.88 236 TRP A CA 1
ATOM 1732 C C . TRP A 1 236 ? -15.564 17.878 26.288 1.00 84.88 236 TRP A C 1
ATOM 1734 O O . TRP A 1 236 ? -16.550 18.615 26.322 1.00 84.88 236 TRP A O 1
ATOM 1744 N N . GLN A 1 237 ? -14.352 18.336 26.621 1.00 86.62 237 GLN A N 1
ATOM 1745 C CA . GLN A 1 237 ? -14.158 19.695 27.149 1.00 86.62 237 GLN A CA 1
ATOM 1746 C C . GLN A 1 237 ? -14.308 20.757 26.040 1.00 86.62 237 GLN A C 1
ATOM 1748 O O . GLN A 1 237 ? -13.513 20.815 25.105 1.00 86.62 237 GLN A O 1
ATOM 1753 N N . SER A 1 238 ? -15.321 21.624 26.137 1.00 86.56 238 SER A N 1
ATOM 1754 C CA . SER A 1 238 ? -15.512 22.751 25.208 1.00 86.56 238 SER A CA 1
ATOM 1755 C C . SER A 1 238 ? -14.522 23.881 25.494 1.00 86.56 238 SER A C 1
ATOM 1757 O O . SER A 1 238 ? -14.551 24.449 26.583 1.00 86.56 238 SER A O 1
ATOM 1759 N N . ALA A 1 239 ? -13.724 24.257 24.490 1.00 87.06 239 ALA A N 1
ATOM 1760 C CA . ALA A 1 239 ? -12.864 25.445 24.466 1.00 87.06 239 ALA A CA 1
ATOM 1761 C C . ALA A 1 239 ? -12.059 25.723 25.763 1.00 87.06 239 ALA A C 1
ATOM 1763 O O . ALA A 1 239 ? -12.200 26.791 26.367 1.00 87.06 239 ALA A O 1
ATOM 1764 N N . PRO A 1 240 ? -11.201 24.786 26.215 1.00 92.69 240 PRO A N 1
ATOM 1765 C CA . PRO A 1 240 ? -10.427 24.946 27.447 1.00 92.69 240 PRO A CA 1
ATOM 1766 C C . PRO A 1 240 ? -9.233 25.913 27.314 1.00 92.69 240 PRO A C 1
ATOM 1768 O O . PRO A 1 240 ? -8.592 26.233 28.318 1.00 92.69 240 PRO A O 1
ATOM 1771 N N . TRP A 1 241 ? -8.904 26.371 26.100 1.00 96.19 241 TRP A N 1
ATOM 1772 C CA . TRP A 1 241 ? -7.694 27.147 25.829 1.00 96.19 241 TRP A CA 1
ATOM 1773 C C . TRP A 1 241 ? -7.876 28.631 26.152 1.00 96.19 241 TRP A C 1
ATOM 1775 O O . TRP A 1 241 ? -8.716 29.313 25.563 1.00 96.19 241 TRP A O 1
ATOM 1785 N N . LYS A 1 242 ? -7.019 29.173 27.016 1.00 97.00 242 LYS A N 1
ATOM 1786 C CA . LYS A 1 242 ? -6.960 30.606 27.337 1.00 97.00 242 LYS A CA 1
ATOM 1787 C C . LYS A 1 242 ? -5.683 31.216 26.772 1.00 97.00 242 LYS A C 1
ATOM 1789 O O . LYS A 1 242 ? -4.623 30.606 26.877 1.00 97.00 242 LYS A O 1
ATOM 1794 N N . GLU A 1 243 ? -5.769 32.403 26.181 1.00 97.38 243 GLU A N 1
ATOM 1795 C CA . GLU A 1 243 ? -4.571 33.157 25.800 1.00 97.38 243 GLU A CA 1
ATOM 1796 C C . GLU A 1 243 ? -3.843 33.613 27.075 1.00 97.38 243 GLU A C 1
ATOM 1798 O O . GLU A 1 243 ? -4.473 34.104 28.014 1.00 97.38 243 GLU A O 1
ATOM 1803 N N . VAL A 1 244 ? -2.524 33.432 27.119 1.00 97.75 244 VAL A N 1
ATOM 1804 C CA . VAL A 1 244 ? -1.656 33.868 28.215 1.00 97.75 244 VAL A CA 1
ATOM 1805 C C . VAL A 1 244 ? -0.450 34.633 27.674 1.00 97.75 244 VAL A C 1
ATOM 1807 O O . VAL A 1 244 ? 0.100 34.309 26.619 1.00 97.75 244 VAL A O 1
ATOM 1810 N N . SER A 1 245 ? -0.037 35.646 28.431 1.00 97.44 245 SER A N 1
ATOM 1811 C CA . SER A 1 245 ? 1.153 36.455 28.172 1.00 97.44 245 SER A CA 1
ATOM 1812 C C . SER A 1 245 ? 2.313 35.949 29.026 1.00 97.44 245 SER A C 1
ATOM 1814 O O . SER A 1 245 ? 2.201 35.928 30.250 1.00 97.44 245 SER A O 1
ATOM 1816 N N . LEU A 1 246 ? 3.421 35.565 28.394 1.00 97.31 246 LEU A N 1
ATOM 1817 C CA . LEU A 1 246 ? 4.624 35.045 29.051 1.00 97.31 246 LEU A CA 1
ATOM 1818 C C . LEU A 1 246 ? 5.824 35.936 28.719 1.00 97.31 246 LEU A C 1
ATOM 1820 O O . LEU A 1 246 ? 6.043 36.255 27.553 1.00 97.31 246 LEU A O 1
ATOM 1824 N N . THR A 1 247 ? 6.606 36.339 29.719 1.00 97.50 247 THR A N 1
ATOM 1825 C CA . THR A 1 247 ? 7.768 37.223 29.518 1.00 97.50 247 THR A CA 1
ATOM 1826 C C . THR A 1 247 ? 9.050 36.404 29.436 1.00 97.50 247 THR A C 1
ATOM 1828 O O . THR A 1 247 ? 9.436 35.767 30.411 1.00 97.50 247 THR A O 1
ATOM 1831 N N . GLY A 1 248 ? 9.697 36.419 28.270 1.00 95.88 248 GLY A N 1
ATOM 1832 C CA . GLY A 1 248 ? 10.878 35.612 27.978 1.00 95.88 248 GLY A CA 1
ATOM 1833 C C . GLY A 1 248 ? 12.087 35.970 28.854 1.00 95.88 248 GLY A C 1
ATOM 1834 O O . GLY A 1 248 ? 12.404 37.158 28.984 1.00 95.88 248 GLY A O 1
ATOM 1835 N N . PRO A 1 249 ? 12.771 34.978 29.458 1.00 94.44 249 PRO A N 1
ATOM 1836 C CA . PRO A 1 249 ? 13.850 35.215 30.416 1.00 94.44 249 PRO A CA 1
ATOM 1837 C C . PRO A 1 249 ? 15.130 35.812 29.807 1.00 94.44 249 PRO A C 1
ATOM 1839 O O . PRO A 1 249 ? 15.929 36.370 30.555 1.00 94.44 249 PRO A O 1
ATOM 1842 N N . VAL A 1 250 ? 15.353 35.711 28.490 1.00 91.75 250 VAL A N 1
ATOM 1843 C CA . VAL A 1 250 ? 16.571 36.219 27.831 1.00 91.75 250 VAL A CA 1
ATOM 1844 C C . VAL A 1 250 ? 16.392 37.640 27.302 1.00 91.75 250 VAL A C 1
ATOM 1846 O O . VAL A 1 250 ? 17.282 38.473 27.459 1.00 91.75 250 VAL A O 1
ATOM 1849 N N . THR A 1 251 ? 15.262 37.933 26.652 1.00 93.12 251 THR A N 1
ATOM 1850 C CA . THR A 1 251 ? 15.032 39.223 25.975 1.00 93.12 251 THR A CA 1
ATOM 1851 C C . THR A 1 251 ? 14.115 40.173 26.740 1.00 93.12 251 THR A C 1
ATOM 1853 O O . THR A 1 251 ? 13.984 41.330 26.339 1.00 93.12 251 THR A O 1
ATOM 1856 N N . GLY A 1 252 ? 13.442 39.706 27.799 1.00 94.88 252 GLY A N 1
ATOM 1857 C CA . GLY A 1 252 ? 12.452 40.484 28.552 1.00 94.88 252 GLY A CA 1
ATOM 1858 C C . GLY A 1 252 ? 11.184 40.832 27.759 1.00 94.88 252 GLY A C 1
ATOM 1859 O O . GLY A 1 252 ? 10.360 41.613 28.233 1.00 94.88 252 GLY A O 1
ATOM 1860 N N . LYS A 1 253 ? 11.012 40.286 26.548 1.00 95.81 253 LYS A N 1
ATOM 1861 C CA . LYS A 1 253 ? 9.835 40.516 25.699 1.00 95.81 253 LYS A CA 1
ATOM 1862 C C . LYS A 1 253 ? 8.667 39.643 26.146 1.00 95.81 253 LYS A C 1
ATOM 1864 O O . LYS A 1 253 ? 8.857 38.496 26.539 1.00 95.81 253 LYS A O 1
ATOM 1869 N N . THR A 1 254 ? 7.450 40.161 26.020 1.00 96.69 254 THR A N 1
ATOM 1870 C CA . THR A 1 254 ? 6.226 39.391 26.272 1.00 96.69 254 THR A CA 1
ATOM 1871 C C . THR A 1 254 ? 5.734 38.717 24.992 1.00 96.69 254 THR A C 1
ATOM 1873 O O . THR A 1 254 ? 5.559 39.368 23.963 1.00 96.69 254 THR A O 1
ATOM 1876 N N . PHE A 1 255 ? 5.475 37.415 25.077 1.00 95.62 255 PHE A N 1
ATOM 1877 C CA . PHE A 1 255 ? 4.975 36.554 24.010 1.00 95.62 255 PHE A CA 1
ATOM 1878 C C . PHE A 1 255 ? 3.568 36.049 24.355 1.00 95.62 255 PHE A C 1
ATOM 1880 O O . PHE A 1 255 ? 3.265 35.802 25.523 1.00 95.62 255 PHE A O 1
ATOM 1887 N N . LYS A 1 256 ? 2.709 35.886 23.344 1.00 96.50 256 LYS A N 1
ATOM 1888 C CA . LYS A 1 256 ? 1.352 35.336 23.493 1.00 96.50 256 LYS A CA 1
ATOM 1889 C C . LYS A 1 256 ? 1.320 33.875 23.064 1.00 96.50 256 LYS A C 1
ATOM 1891 O O . LYS A 1 256 ? 1.774 33.549 21.966 1.00 96.50 256 LYS A O 1
ATOM 1896 N N . VAL A 1 257 ? 0.752 33.015 23.903 1.00 96.62 257 VAL A N 1
ATOM 1897 C CA . VAL A 1 257 ? 0.497 31.595 23.604 1.00 96.62 257 VAL A CA 1
ATOM 1898 C C . VAL A 1 257 ? -0.838 31.164 24.211 1.00 96.62 257 VAL A C 1
ATOM 1900 O O . VAL A 1 257 ? -1.386 31.845 25.075 1.00 96.62 257 VAL A O 1
ATOM 1903 N N . TRP A 1 258 ? -1.374 30.029 23.775 1.00 97.50 258 TRP A N 1
ATOM 1904 C CA . TRP A 1 258 ? -2.585 29.438 24.339 1.00 97.50 258 TRP A CA 1
ATOM 1905 C C . TRP A 1 258 ? -2.230 28.404 25.405 1.00 97.50 258 TRP A C 1
ATOM 1907 O O . TRP A 1 258 ? -1.292 27.633 25.227 1.00 97.50 258 TRP A O 1
ATOM 1917 N N . LYS A 1 259 ? -2.991 28.367 26.500 1.00 97.00 259 LYS A N 1
ATOM 1918 C CA . LYS A 1 259 ? -2.823 27.434 27.618 1.00 97.00 259 LYS A CA 1
ATOM 1919 C C . LYS A 1 259 ? -4.119 26.674 27.897 1.00 97.00 259 LYS A C 1
ATOM 1921 O O . LYS A 1 259 ? -5.146 27.297 28.166 1.00 97.00 259 LYS A O 1
ATOM 1926 N N . TRP A 1 260 ? -4.052 25.345 27.904 1.00 96.00 260 TRP A N 1
ATOM 1927 C CA . TRP A 1 260 ? -5.019 24.476 28.578 1.00 96.00 260 TRP A CA 1
ATOM 1928 C C . TRP A 1 260 ? -4.471 24.229 29.983 1.00 96.00 260 TRP A C 1
ATOM 1930 O O . TRP A 1 260 ? -3.450 23.564 30.146 1.00 96.00 260 TRP A O 1
ATOM 1940 N N . ALA A 1 261 ? -5.099 24.842 30.988 1.00 95.31 261 ALA A N 1
ATOM 1941 C CA . ALA A 1 261 ? -4.677 24.691 32.376 1.00 95.31 261 ALA A CA 1
ATOM 1942 C C . ALA A 1 261 ? -5.298 23.427 32.988 1.00 95.31 261 ALA A C 1
ATOM 1944 O O . ALA A 1 261 ? -6.512 23.253 32.869 1.00 95.31 261 ALA A O 1
ATOM 1945 N N . GLY A 1 262 ? -4.492 22.573 33.625 1.00 92.44 262 GLY A N 1
ATOM 1946 C CA . GLY A 1 262 ? -4.945 21.283 34.164 1.00 92.44 262 GLY A CA 1
ATOM 1947 C C . GLY A 1 262 ? -5.566 20.372 33.096 1.00 92.44 262 GLY A C 1
ATOM 1948 O O . GLY A 1 262 ? -6.723 19.961 33.217 1.00 92.44 262 GLY A O 1
ATOM 1949 N N . ALA A 1 263 ? -4.833 20.109 32.013 1.00 90.88 263 ALA A N 1
ATOM 1950 C CA . ALA A 1 263 ? -5.290 19.237 30.939 1.00 90.88 263 ALA A CA 1
ATOM 1951 C C . ALA A 1 263 ? -5.421 17.774 31.421 1.00 90.88 263 ALA A C 1
ATOM 1953 O O . ALA A 1 263 ? -4.611 17.325 32.230 1.00 90.88 263 ALA A O 1
ATOM 1954 N N . PRO A 1 264 ? -6.370 16.971 30.893 1.00 88.69 264 PRO A N 1
ATOM 1955 C CA . PRO A 1 264 ? -6.546 15.568 31.301 1.00 88.69 264 PRO A CA 1
ATOM 1956 C C . PRO A 1 264 ? -5.402 14.610 30.910 1.00 88.69 264 PRO A C 1
ATOM 1958 O O . PRO A 1 264 ? -5.522 13.405 31.122 1.00 88.69 264 PRO A O 1
ATOM 1961 N N . VAL A 1 265 ? -4.332 15.118 30.288 1.00 86.88 265 VAL A N 1
ATOM 1962 C CA . VAL A 1 265 ? -3.154 14.363 29.843 1.00 86.88 265 VAL A CA 1
ATOM 1963 C C . VAL A 1 265 ? -1.911 15.190 30.156 1.00 86.88 265 VAL A C 1
ATOM 1965 O O . VAL A 1 265 ? -1.658 16.203 29.504 1.00 86.88 265 VAL A O 1
ATOM 1968 N N . SER A 1 266 ? -1.118 14.738 31.122 1.00 87.38 266 SER A N 1
ATOM 1969 C CA . SER A 1 266 ? 0.229 15.254 31.358 1.00 87.38 266 SER A CA 1
ATOM 1970 C C . SER A 1 266 ? 1.246 14.579 30.436 1.00 87.38 266 SER A C 1
ATOM 1972 O O . SER A 1 266 ? 1.051 13.451 29.982 1.00 87.38 266 SER A O 1
ATOM 1974 N N . GLY A 1 267 ? 2.332 15.290 30.122 1.00 85.69 267 GLY A N 1
ATOM 1975 C CA . GLY A 1 267 ? 3.416 14.761 29.284 1.00 85.69 267 GLY A CA 1
ATOM 1976 C C . GLY A 1 267 ? 3.063 14.525 27.808 1.00 85.69 267 GLY A C 1
ATOM 1977 O O . GLY A 1 267 ? 3.772 13.769 27.155 1.00 85.69 267 GLY A O 1
ATOM 1978 N N . ALA A 1 268 ? 1.987 15.133 27.294 1.00 86.44 268 ALA A N 1
ATOM 1979 C CA . ALA A 1 268 ? 1.473 14.888 25.944 1.00 86.44 268 ALA A CA 1
ATOM 1980 C C . ALA A 1 268 ? 2.522 15.074 24.829 1.00 86.44 268 ALA A C 1
ATOM 1982 O O . ALA A 1 268 ? 3.149 16.132 24.721 1.00 86.44 268 ALA A O 1
ATOM 1983 N N . ASP A 1 269 ? 2.646 14.057 23.974 1.00 84.81 269 ASP A N 1
ATOM 1984 C CA . ASP A 1 269 ? 3.546 13.990 22.813 1.00 84.81 269 ASP A CA 1
ATOM 1985 C C . ASP A 1 269 ? 2.797 14.101 21.471 1.00 84.81 269 ASP A C 1
ATOM 1987 O O . ASP A 1 269 ? 3.383 14.493 20.461 1.00 84.81 269 ASP A O 1
ATOM 1991 N N . TYR A 1 270 ? 1.480 13.872 21.478 1.00 88.00 270 TYR A N 1
ATOM 1992 C CA . TYR A 1 270 ? 0.587 14.003 20.330 1.00 88.00 270 TYR A CA 1
ATOM 1993 C C . TYR A 1 270 ? -0.443 15.121 20.536 1.00 88.00 270 TYR A C 1
ATOM 1995 O O . TYR A 1 270 ? -1.248 15.064 21.471 1.00 88.00 270 TYR A O 1
ATOM 2003 N N . LEU A 1 271 ? -0.470 16.100 19.622 1.00 90.44 271 LEU A N 1
ATOM 2004 C CA . LEU A 1 271 ? -1.570 17.056 19.461 1.00 90.44 271 LEU A CA 1
ATOM 2005 C C . LEU A 1 271 ? -1.884 17.250 17.974 1.00 90.44 271 LEU A C 1
ATOM 2007 O O . LEU A 1 271 ? -1.037 17.683 17.193 1.00 90.44 271 LEU A O 1
ATOM 2011 N N . ALA A 1 272 ? -3.129 16.994 17.582 1.00 91.06 272 ALA A N 1
ATOM 2012 C CA . ALA A 1 272 ? -3.604 17.209 16.217 1.00 91.06 272 ALA A CA 1
ATOM 2013 C C . ALA A 1 272 ? -4.931 17.983 16.214 1.00 91.06 272 ALA A C 1
ATOM 2015 O O . ALA A 1 272 ? -5.755 17.793 17.109 1.00 91.06 272 ALA A O 1
ATOM 2016 N N . ILE A 1 273 ? -5.150 18.855 15.222 1.00 91.94 273 ILE A N 1
ATOM 2017 C CA . ILE A 1 273 ? -6.344 19.719 15.138 1.00 91.94 273 ILE A CA 1
ATOM 2018 C C . ILE A 1 273 ? -7.101 19.590 13.814 1.00 91.94 273 ILE A C 1
ATOM 2020 O O . ILE A 1 273 ? -6.507 19.339 12.769 1.00 91.94 273 ILE A O 1
ATOM 2024 N N . ALA A 1 274 ? -8.414 19.820 13.825 1.00 92.12 274 ALA A N 1
ATOM 2025 C CA . ALA A 1 274 ? -9.228 19.901 12.612 1.00 92.12 274 ALA A CA 1
ATOM 2026 C C . ALA A 1 274 ? -10.436 20.839 12.780 1.00 92.12 274 ALA A C 1
ATOM 2028 O O . ALA A 1 274 ? -10.850 21.135 13.899 1.00 92.12 274 ALA A O 1
ATOM 2029 N N . GLN A 1 275 ? -11.032 21.307 11.677 1.00 90.81 275 GLN A N 1
ATOM 2030 C CA . GLN A 1 275 ? -12.247 22.134 11.751 1.00 90.81 275 GLN A CA 1
ATOM 2031 C C . GLN A 1 275 ? -13.479 21.307 12.160 1.00 90.81 275 GLN A C 1
ATOM 2033 O O . GLN A 1 275 ? -14.370 21.826 12.832 1.00 90.81 275 GLN A O 1
ATOM 2038 N N . ARG A 1 276 ? -13.540 20.022 11.780 1.00 87.50 276 ARG A N 1
ATOM 2039 C CA . ARG A 1 276 ? -14.661 19.110 12.070 1.00 87.50 276 ARG A CA 1
ATOM 2040 C C . ARG A 1 276 ? -14.177 17.727 12.534 1.00 87.50 276 ARG A C 1
ATOM 2042 O O . ARG A 1 276 ? -13.078 17.321 12.158 1.00 87.50 276 ARG A O 1
ATOM 2049 N N . PRO A 1 277 ? -15.017 16.941 13.242 1.00 78.62 277 PRO A N 1
ATOM 2050 C CA . PRO A 1 277 ? -14.657 15.607 13.741 1.00 78.62 277 PRO A CA 1
ATOM 2051 C C . PRO A 1 277 ? -14.254 14.585 12.680 1.00 78.62 277 PRO A C 1
ATOM 2053 O O . PRO A 1 277 ? -13.597 13.616 13.024 1.00 78.62 277 PRO A O 1
ATOM 2056 N N . GLY A 1 278 ? -14.703 14.758 11.432 1.00 77.12 278 GLY A N 1
ATOM 2057 C CA . GLY A 1 278 ? -14.438 13.845 10.314 1.00 77.12 278 GLY A CA 1
ATOM 2058 C C . GLY A 1 278 ? -13.412 14.369 9.308 1.00 77.12 278 GLY A C 1
ATOM 2059 O O . GLY A 1 278 ? -13.142 13.696 8.316 1.00 77.12 278 GLY A O 1
ATOM 2060 N N . ASP A 1 279 ? -12.848 15.558 9.537 1.00 86.62 279 ASP A N 1
ATOM 2061 C CA . ASP A 1 279 ? -11.800 16.107 8.681 1.00 86.62 279 ASP A CA 1
ATOM 2062 C C . ASP A 1 279 ? -10.456 15.421 8.979 1.00 86.62 279 ASP A C 1
ATOM 2064 O O . ASP A 1 279 ? -10.175 15.003 10.109 1.00 86.62 279 ASP A O 1
ATOM 2068 N N . VAL A 1 280 ? -9.596 15.367 7.962 1.00 88.06 280 VAL A N 1
ATOM 2069 C CA . VAL A 1 280 ? -8.177 15.012 8.099 1.00 88.06 280 VAL A CA 1
ATOM 2070 C C . VAL A 1 280 ? -7.488 16.058 8.980 1.00 88.06 280 VAL A C 1
ATOM 2072 O O . VAL A 1 280 ? -7.517 17.242 8.604 1.00 88.06 280 VAL A O 1
ATOM 2075 N N . PRO A 1 281 ? -6.873 15.659 10.107 1.00 88.19 281 PRO A N 1
ATOM 2076 C CA . PRO A 1 281 ? -6.282 16.590 11.046 1.00 88.19 281 PRO A CA 1
ATOM 2077 C C . PRO A 1 281 ? -4.915 17.094 10.577 1.00 88.19 281 PRO A C 1
ATOM 2079 O O . PRO A 1 281 ? -4.151 16.405 9.900 1.00 88.19 281 PRO A O 1
ATOM 2082 N N . PHE A 1 282 ? -4.617 18.322 10.978 1.00 89.31 282 PHE A N 1
ATOM 2083 C CA . PHE A 1 282 ? -3.293 18.916 10.953 1.00 89.31 282 PHE A CA 1
ATOM 2084 C C . PHE A 1 282 ? -2.551 18.487 12.222 1.00 89.31 282 PHE A C 1
ATOM 2086 O O . PHE A 1 282 ? -2.992 18.810 13.328 1.00 89.31 282 PHE A O 1
ATOM 2093 N N . LEU A 1 283 ? -1.453 17.748 12.071 1.00 87.94 283 LEU A N 1
ATOM 2094 C CA . LEU A 1 283 ? -0.587 17.376 13.187 1.00 87.94 283 LEU A CA 1
ATOM 2095 C C . LEU A 1 283 ? 0.204 18.620 13.610 1.00 87.94 283 LEU A C 1
ATOM 2097 O O . LEU A 1 283 ? 1.014 19.143 12.844 1.00 87.94 283 LEU A O 1
ATOM 2101 N N . VAL A 1 284 ? -0.062 19.132 14.812 1.00 87.88 284 VAL A N 1
ATOM 2102 C CA . VAL A 1 284 ? 0.653 20.297 15.339 1.00 87.88 284 VAL A CA 1
ATOM 2103 C C . VAL A 1 284 ? 1.990 19.812 15.867 1.00 87.88 284 VAL A C 1
ATOM 2105 O O . VAL A 1 284 ? 2.037 18.867 16.648 1.00 87.88 284 VAL A O 1
ATOM 2108 N N . ALA A 1 285 ? 3.084 20.450 15.456 1.00 76.81 285 ALA A N 1
ATOM 2109 C CA . ALA A 1 285 ? 4.387 19.896 15.777 1.00 76.81 285 ALA A CA 1
ATOM 2110 C C . ALA A 1 285 ? 4.709 19.897 17.273 1.00 76.81 285 ALA A C 1
ATOM 2112 O O . ALA A 1 285 ? 4.655 20.934 17.946 1.00 76.81 285 ALA A O 1
ATOM 2113 N N . TYR A 1 286 ? 5.130 18.730 17.746 1.00 73.88 286 TYR A N 1
ATOM 2114 C CA . TYR A 1 286 ? 5.788 18.575 19.029 1.00 73.88 286 TYR A CA 1
ATOM 2115 C C . TYR A 1 286 ? 7.210 19.146 18.960 1.00 73.88 286 TYR A C 1
ATOM 2117 O O . TYR A 1 286 ? 7.913 18.994 17.959 1.00 73.88 286 TYR A O 1
ATOM 2125 N N . TRP A 1 287 ? 7.636 19.806 20.035 1.00 78.94 287 TRP A N 1
ATOM 2126 C CA . TRP A 1 287 ? 9.010 20.272 20.209 1.00 78.94 287 TRP A CA 1
ATOM 2127 C C . TRP A 1 287 ? 9.677 19.435 21.309 1.00 78.94 287 TRP A C 1
ATOM 2129 O O . TRP A 1 287 ? 9.333 19.581 22.483 1.00 78.94 287 TRP A O 1
ATOM 2139 N N . SER A 1 288 ? 10.643 18.588 20.930 1.00 75.62 288 SER A N 1
ATOM 2140 C CA . SER A 1 288 ? 11.418 17.718 21.829 1.00 75.62 288 SER A CA 1
ATOM 2141 C C . SER A 1 288 ? 12.016 18.534 22.972 1.00 75.62 288 SER A C 1
ATOM 2143 O O . SER A 1 288 ? 12.832 19.441 22.772 1.00 75.62 288 SER A O 1
ATOM 2145 N N . LYS A 1 289 ? 11.526 18.265 24.186 1.00 74.50 289 LYS A N 1
ATOM 2146 C CA . LYS A 1 289 ? 11.693 19.142 25.346 1.00 74.50 289 LYS A CA 1
ATOM 2147 C C . LYS A 1 289 ? 13.072 18.977 25.982 1.00 74.50 289 LYS A C 1
ATOM 2149 O O . LYS A 1 289 ? 13.229 18.328 27.016 1.00 74.50 289 LYS A O 1
ATOM 2154 N N . LYS A 1 290 ? 14.083 19.584 25.363 1.00 72.94 290 LYS A N 1
ATOM 2155 C CA . LYS A 1 290 ? 15.454 19.543 25.873 1.00 72.94 290 LYS A CA 1
ATOM 2156 C C . LYS A 1 290 ? 15.613 20.282 27.199 1.00 72.94 290 LYS A C 1
ATOM 2158 O O . LYS A 1 290 ? 15.201 21.432 27.355 1.00 72.94 290 LYS A O 1
ATOM 2163 N N . SER A 1 291 ? 16.276 19.602 28.129 1.00 74.62 291 SER A N 1
ATOM 2164 C CA . SER A 1 291 ? 16.791 20.163 29.373 1.00 74.62 291 SER A CA 1
ATOM 2165 C C . SER A 1 291 ? 18.010 21.062 29.120 1.00 74.62 291 SER A C 1
ATOM 2167 O O . SER A 1 291 ? 18.675 20.977 28.085 1.00 74.62 291 SER A O 1
ATOM 2169 N N . GLY A 1 292 ? 18.309 21.931 30.088 1.00 77.50 292 GLY A N 1
ATOM 2170 C CA . GLY A 1 292 ? 19.437 22.864 30.023 1.00 77.50 292 GLY A CA 1
ATOM 2171 C C . GLY A 1 292 ? 19.116 24.172 29.294 1.00 77.50 292 GLY A C 1
ATOM 2172 O O . GLY A 1 292 ? 17.951 24.561 29.150 1.00 77.50 292 GLY A O 1
ATOM 2173 N N . THR A 1 293 ? 20.165 24.883 28.879 1.00 82.00 293 THR A N 1
ATOM 2174 C CA . THR A 1 293 ? 20.071 26.175 28.187 1.00 82.00 293 THR A CA 1
ATOM 2175 C C . THR A 1 293 ? 21.027 26.243 26.993 1.00 82.00 293 THR A C 1
ATOM 2177 O O . THR A 1 293 ? 22.041 25.547 26.951 1.00 82.00 293 THR A O 1
ATOM 2180 N N . TYR A 1 294 ? 20.707 27.088 26.013 1.00 81.00 294 TYR A N 1
ATOM 2181 C CA . TYR A 1 294 ? 21.530 27.355 24.837 1.00 81.00 294 TYR A CA 1
ATOM 2182 C C . TYR A 1 294 ? 21.593 28.864 24.588 1.00 81.00 294 TYR A C 1
ATOM 2184 O O . TYR A 1 294 ? 20.580 29.488 24.281 1.00 81.00 294 TYR A O 1
ATOM 2192 N N . ASN A 1 295 ? 22.769 29.472 24.778 1.00 84.12 295 ASN A N 1
ATOM 2193 C CA . ASN A 1 295 ? 22.970 30.930 24.743 1.00 84.12 295 ASN A CA 1
ATOM 2194 C C . ASN A 1 295 ? 21.938 31.708 25.597 1.00 84.12 295 ASN A C 1
ATOM 2196 O O . ASN A 1 295 ? 21.426 32.746 25.186 1.00 84.12 295 ASN A O 1
ATOM 2200 N N . GLY A 1 296 ? 21.602 31.168 26.775 1.00 86.38 296 GLY A N 1
ATOM 2201 C CA . GLY A 1 296 ? 20.597 31.700 27.707 1.00 86.38 296 GLY A CA 1
ATOM 2202 C C . GLY A 1 296 ? 19.178 31.151 27.509 1.00 86.38 296 GLY A C 1
ATOM 2203 O O . GLY A 1 296 ? 18.446 31.005 28.484 1.00 86.38 296 GLY A O 1
ATOM 2204 N N . TYR A 1 297 ? 18.799 30.780 26.285 1.00 87.62 297 TYR A N 1
ATOM 2205 C CA . TYR A 1 297 ? 17.457 3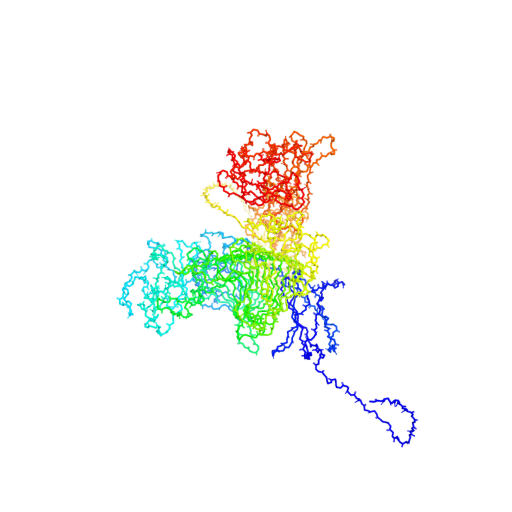0.284 25.962 1.00 87.62 297 TYR A CA 1
ATOM 2206 C C . TYR A 1 297 ? 17.224 28.883 26.541 1.00 87.62 297 TYR A C 1
ATOM 2208 O O . TYR A 1 297 ? 18.151 28.079 26.603 1.00 87.62 297 TYR A O 1
ATOM 2216 N N . SER A 1 298 ? 15.995 28.555 26.947 1.00 86.88 298 SER A N 1
ATOM 2217 C CA . SER A 1 298 ? 15.645 27.238 27.503 1.00 86.88 298 SER A CA 1
ATOM 2218 C C . SER A 1 298 ? 14.237 26.815 27.105 1.00 86.88 298 SER A C 1
ATOM 2220 O O . SER A 1 298 ? 13.372 27.661 26.937 1.00 86.88 298 SER A O 1
ATOM 2222 N N . MET A 1 299 ? 13.977 25.510 27.037 1.00 86.94 299 MET A N 1
ATOM 2223 C CA . MET A 1 299 ? 12.629 24.936 26.902 1.00 86.94 299 MET A CA 1
ATOM 2224 C C . MET A 1 299 ? 12.145 24.294 28.218 1.00 86.94 299 MET A C 1
ATOM 2226 O O . MET A 1 299 ? 11.144 23.578 28.246 1.00 86.94 299 MET A O 1
ATOM 2230 N N . SER A 1 300 ? 12.853 24.556 29.325 1.00 88.50 300 SER A N 1
ATOM 2231 C CA . SER A 1 300 ? 12.551 23.986 30.645 1.00 88.50 300 SER A CA 1
ATOM 2232 C C . SER A 1 300 ? 11.406 24.699 31.381 1.00 88.50 300 SER A C 1
ATOM 2234 O O . SER A 1 300 ? 10.824 24.103 32.284 1.00 88.50 300 SER A O 1
ATOM 2236 N N . THR A 1 301 ? 11.023 25.918 30.971 1.00 92.31 301 THR A N 1
ATOM 2237 C CA . THR A 1 301 ? 9.850 26.658 31.491 1.00 92.31 301 THR A CA 1
ATOM 2238 C C . THR A 1 301 ? 8.941 27.147 30.349 1.00 92.31 301 THR A C 1
ATOM 2240 O O . THR A 1 301 ? 9.417 27.248 29.209 1.00 92.31 301 THR A O 1
ATOM 2243 N N . PRO A 1 302 ? 7.656 27.468 30.613 1.00 94.12 302 PRO A N 1
ATOM 2244 C CA . PRO A 1 302 ? 6.743 28.003 29.598 1.00 94.12 302 PRO A CA 1
ATOM 2245 C C . PRO A 1 302 ? 7.250 29.284 28.928 1.00 94.12 302 PRO A C 1
ATOM 2247 O O . PRO A 1 302 ? 7.102 29.454 27.719 1.00 94.12 302 PRO A O 1
ATOM 2250 N N . GLU A 1 303 ? 7.863 30.175 29.705 1.00 95.69 303 GLU A N 1
ATOM 2251 C CA . GLU A 1 303 ? 8.357 31.482 29.268 1.00 95.69 303 GLU A CA 1
ATOM 2252 C C . GLU A 1 303 ? 9.546 31.327 28.320 1.00 95.69 303 GLU A C 1
ATOM 2254 O O . GLU A 1 303 ? 9.580 31.949 27.258 1.00 95.69 303 GLU A O 1
ATOM 2259 N N . GLY A 1 304 ? 10.490 30.451 28.678 1.00 92.56 304 GLY A N 1
ATOM 2260 C CA . GLY A 1 304 ? 11.621 30.109 27.825 1.00 92.56 304 GLY A CA 1
ATOM 2261 C C . GLY A 1 304 ? 11.176 29.422 26.533 1.00 92.56 304 GLY A C 1
ATOM 2262 O O . GLY A 1 304 ? 11.628 29.804 25.455 1.00 92.56 304 GLY A O 1
ATOM 2263 N N . TRP A 1 305 ? 10.245 28.462 26.611 1.00 91.94 305 TRP A N 1
ATOM 2264 C CA . TRP A 1 305 ? 9.702 27.794 25.424 1.00 91.94 305 TRP A CA 1
ATOM 2265 C C . TRP A 1 305 ? 9.002 28.781 24.481 1.00 91.94 305 TRP A C 1
ATOM 2267 O O . TRP A 1 305 ? 9.261 28.754 23.280 1.00 91.94 305 TRP A O 1
ATOM 2277 N N . ALA A 1 306 ? 8.174 29.688 25.008 1.00 94.06 306 ALA A N 1
ATOM 2278 C CA . ALA A 1 306 ? 7.520 30.715 24.201 1.00 94.06 306 ALA A CA 1
ATOM 2279 C C . ALA A 1 306 ? 8.540 31.675 23.561 1.00 94.06 306 ALA A C 1
ATOM 2281 O O . ALA A 1 306 ? 8.426 32.002 22.382 1.00 94.06 306 ALA A O 1
ATOM 2282 N N . GLU A 1 307 ? 9.580 32.082 24.290 1.00 92.50 307 GLU A N 1
ATOM 2283 C CA . GLU A 1 307 ? 10.649 32.918 23.742 1.00 92.50 307 GLU A CA 1
ATOM 2284 C C . GLU A 1 307 ? 11.423 32.215 22.613 1.00 92.50 307 GLU A C 1
ATOM 2286 O O . GLU A 1 307 ? 11.592 32.786 21.533 1.00 92.50 307 GLU A O 1
ATOM 2291 N N . VAL A 1 308 ? 11.817 30.956 22.824 1.00 89.75 308 VAL A N 1
ATOM 2292 C CA . VAL A 1 308 ? 12.457 30.074 21.829 1.00 89.75 308 VAL A CA 1
ATOM 2293 C C . VAL A 1 308 ? 11.600 29.940 20.567 1.00 89.75 308 VAL A C 1
ATOM 2295 O O . VAL A 1 308 ? 12.100 30.110 19.454 1.00 89.75 308 VAL A O 1
ATOM 2298 N N . LEU A 1 309 ? 10.302 29.693 20.742 1.00 89.56 309 LEU A N 1
ATOM 2299 C CA . LEU A 1 309 ? 9.317 29.529 19.674 1.00 89.56 309 LEU A CA 1
ATOM 2300 C C . LEU A 1 309 ? 9.153 30.792 18.814 1.00 89.56 309 LEU A C 1
ATOM 2302 O O . LEU A 1 309 ? 8.979 30.696 17.599 1.00 89.56 309 LEU A O 1
ATOM 2306 N N . TYR A 1 310 ? 9.227 31.976 19.428 1.00 90.62 310 TYR A N 1
ATOM 2307 C CA . TYR A 1 310 ? 9.127 33.257 18.727 1.00 90.62 310 TYR A CA 1
ATOM 2308 C C . TYR A 1 310 ? 10.464 33.777 18.171 1.00 90.62 310 TYR A C 1
ATOM 2310 O O . TYR A 1 310 ? 10.433 34.596 17.253 1.00 90.62 310 TYR A O 1
ATOM 2318 N N . GLN A 1 311 ? 11.625 33.342 18.686 1.00 87.06 311 GLN A N 1
ATOM 2319 C CA . GLN A 1 311 ? 12.932 33.710 18.112 1.00 87.06 311 GLN A CA 1
ATOM 2320 C C . GLN A 1 311 ? 13.396 32.765 16.984 1.00 87.06 311 GLN A C 1
ATOM 2322 O O . GLN A 1 311 ? 14.273 33.150 16.212 1.00 87.06 311 GLN A O 1
ATOM 2327 N N . ASN A 1 312 ? 12.850 31.548 16.863 1.00 85.12 312 ASN A N 1
ATOM 2328 C CA . ASN A 1 312 ? 13.355 30.555 15.910 1.00 85.12 312 ASN A CA 1
ATOM 2329 C C . ASN A 1 312 ? 13.154 30.933 14.424 1.00 85.12 312 ASN A C 1
ATOM 2331 O O . ASN A 1 312 ? 12.044 31.054 13.907 1.00 85.12 312 ASN A O 1
ATOM 2335 N N . LEU A 1 313 ? 14.292 30.994 13.734 1.00 83.31 313 LEU A N 1
ATOM 2336 C CA . LEU A 1 313 ? 14.556 31.135 12.299 1.00 83.31 313 LEU A CA 1
ATOM 2337 C C . LEU A 1 313 ? 13.884 30.080 11.416 1.00 83.31 313 LEU A C 1
ATOM 2339 O O . LEU A 1 313 ? 13.473 30.351 10.289 1.00 83.31 313 LEU A O 1
ATOM 2343 N N . SER A 1 314 ? 13.841 28.843 11.915 1.00 81.50 314 SER A N 1
ATOM 2344 C CA . SER A 1 314 ? 13.374 27.695 11.135 1.00 81.50 314 SER A CA 1
ATOM 2345 C C . SER A 1 314 ? 11.853 27.587 11.112 1.00 81.50 314 SER A C 1
ATOM 2347 O O . SER A 1 314 ? 11.299 27.200 10.090 1.00 81.50 314 SER A O 1
ATOM 2349 N N . TYR A 1 315 ? 11.190 27.837 12.248 1.00 85.56 315 TYR A N 1
ATOM 2350 C CA . TYR A 1 315 ? 9.831 27.354 12.499 1.00 85.56 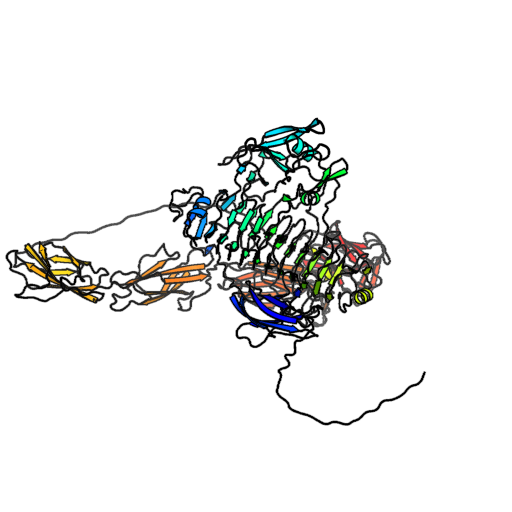315 TYR A CA 1
ATOM 2351 C C . TYR A 1 315 ? 9.234 27.940 13.790 1.00 85.56 315 TYR A C 1
ATOM 2353 O O . TYR A 1 315 ? 9.927 27.999 14.802 1.00 85.56 315 TYR A O 1
ATOM 2361 N N . ASN A 1 316 ? 7.967 28.362 13.787 1.00 84.88 316 ASN A N 1
ATOM 2362 C CA . ASN A 1 316 ? 7.450 29.271 14.821 1.00 84.88 316 ASN A CA 1
ATOM 2363 C C . ASN A 1 316 ? 6.110 28.873 15.475 1.00 84.88 316 ASN A C 1
ATOM 2365 O O . ASN A 1 316 ? 5.554 29.679 16.220 1.00 84.88 316 ASN A O 1
ATOM 2369 N N . TYR A 1 317 ? 5.595 27.664 15.239 1.00 88.62 317 TYR A N 1
ATOM 2370 C CA . TYR A 1 317 ? 4.382 27.139 15.886 1.00 88.62 317 TYR A CA 1
ATOM 2371 C C . TYR A 1 317 ? 4.614 25.722 16.448 1.00 88.62 317 TYR A C 1
ATOM 2373 O O . TYR A 1 317 ? 5.640 25.101 16.172 1.00 88.62 317 TYR A O 1
ATOM 2381 N N . GLY A 1 318 ? 3.710 25.222 17.293 1.00 90.12 318 GLY A N 1
ATOM 2382 C CA . GLY A 1 318 ? 3.875 23.940 17.991 1.00 90.12 318 GLY A CA 1
ATOM 2383 C C . GLY A 1 318 ? 3.288 23.932 19.403 1.00 90.12 318 GLY A C 1
ATOM 2384 O O . GLY A 1 318 ? 2.645 24.896 19.824 1.00 90.12 318 GLY A O 1
ATOM 2385 N N . PHE A 1 319 ? 3.522 22.850 20.146 1.00 91.69 319 PHE A N 1
ATOM 2386 C CA . PHE A 1 319 ? 3.019 22.680 21.515 1.00 91.69 319 PHE A CA 1
ATOM 2387 C C . PHE A 1 319 ? 4.026 21.986 22.449 1.00 91.69 319 PHE A C 1
ATOM 2389 O O . PHE A 1 319 ? 5.011 21.400 21.996 1.00 91.69 319 PHE A O 1
ATOM 2396 N N . THR A 1 320 ? 3.783 22.068 23.761 1.00 90.75 320 THR A N 1
ATOM 2397 C CA . THR A 1 320 ? 4.516 21.325 24.803 1.00 90.75 320 THR A CA 1
ATOM 2398 C C . THR A 1 320 ? 3.728 21.285 26.127 1.00 90.75 320 THR A C 1
ATOM 2400 O O . THR A 1 320 ? 2.762 22.032 26.299 1.00 90.75 320 THR A O 1
ATOM 2403 N N . SER A 1 321 ? 4.146 20.455 27.089 1.00 91.25 321 SER A N 1
ATOM 2404 C CA . SER A 1 321 ? 3.514 20.318 28.416 1.00 91.25 321 SER A CA 1
ATOM 2405 C C . SER A 1 321 ? 4.452 20.675 29.580 1.00 91.25 321 SER A C 1
ATOM 2407 O O . SER A 1 321 ? 5.629 20.294 29.583 1.00 91.25 321 SER A O 1
ATOM 2409 N N . PHE A 1 322 ? 3.924 21.322 30.619 1.00 91.19 322 PHE A N 1
ATOM 2410 C CA . PHE A 1 322 ? 4.606 21.632 31.882 1.00 91.19 322 PHE A CA 1
ATOM 2411 C C . PHE A 1 322 ? 3.755 21.140 33.061 1.00 91.19 322 PHE A C 1
ATOM 2413 O O . PHE A 1 322 ? 2.837 21.822 33.504 1.00 91.19 322 PHE A O 1
ATOM 2420 N N . GLY A 1 323 ? 4.044 19.927 33.546 1.00 89.50 323 GLY A N 1
ATOM 2421 C CA . GLY A 1 323 ? 3.115 19.206 34.420 1.00 89.50 323 GLY A CA 1
ATOM 2422 C C . GLY A 1 323 ? 1.844 18.847 33.649 1.00 89.50 323 GLY A C 1
ATOM 2423 O O . GLY A 1 323 ? 1.931 18.359 32.519 1.00 89.50 323 GLY A O 1
ATOM 2424 N N . ASP A 1 324 ? 0.689 19.146 34.239 1.00 91.00 324 ASP A N 1
ATOM 2425 C CA . ASP A 1 324 ? -0.630 18.960 33.621 1.00 91.00 324 ASP A CA 1
ATOM 2426 C C . ASP A 1 324 ? -1.020 20.122 32.682 1.00 91.00 324 ASP A C 1
ATOM 2428 O O . ASP A 1 324 ? -2.030 20.054 31.988 1.00 91.00 324 ASP A O 1
ATOM 2432 N N . ASP A 1 325 ? -0.246 21.211 32.638 1.00 94.75 325 ASP A N 1
ATOM 2433 C CA . ASP A 1 325 ? -0.545 22.366 31.789 1.00 94.75 325 ASP A CA 1
ATOM 2434 C C . ASP A 1 325 ? 0.019 22.191 30.370 1.00 94.75 325 ASP A C 1
ATOM 2436 O O . ASP A 1 325 ? 1.230 22.027 30.191 1.00 94.75 325 ASP A O 1
ATOM 2440 N N . VAL A 1 326 ? -0.829 22.313 29.344 1.00 94.31 326 VAL A N 1
ATOM 2441 C CA . VAL A 1 326 ? -0.413 22.254 27.929 1.00 94.31 326 VAL A CA 1
ATOM 2442 C C . VAL A 1 326 ? -0.409 23.650 27.316 1.00 94.31 326 VAL A C 1
ATOM 2444 O O . VAL A 1 326 ? -1.388 24.391 27.412 1.00 94.31 326 VAL A O 1
ATOM 2447 N N . TYR A 1 327 ? 0.695 23.993 26.655 1.00 95.00 327 TYR A N 1
ATOM 2448 C CA . TYR A 1 327 ? 0.926 25.275 25.996 1.00 95.00 327 TYR A CA 1
ATOM 2449 C C . TYR A 1 327 ? 1.033 25.078 24.478 1.00 95.00 327 TYR A C 1
ATOM 2451 O O . TYR A 1 327 ? 1.655 24.124 24.014 1.00 95.00 327 TYR A O 1
ATOM 2459 N N . LEU A 1 328 ? 0.410 25.970 23.706 1.00 95.00 328 LEU A N 1
ATOM 2460 C CA . LEU A 1 328 ? 0.152 25.807 22.275 1.00 95.00 328 LEU A CA 1
ATOM 2461 C C . LEU A 1 328 ? 0.277 27.136 21.514 1.00 95.00 328 LEU A C 1
ATOM 2463 O O . LEU A 1 328 ? -0.231 28.173 21.942 1.00 95.00 328 LEU A O 1
ATOM 2467 N N . ARG A 1 329 ? 0.870 27.080 20.320 1.00 93.31 329 ARG A N 1
ATOM 2468 C CA . ARG A 1 329 ? 0.759 28.104 19.275 1.00 93.31 329 ARG A CA 1
ATOM 2469 C C . ARG A 1 329 ? 0.439 27.431 17.944 1.00 93.31 329 ARG A C 1
ATOM 2471 O O . ARG A 1 329 ? 1.062 26.431 17.593 1.00 93.31 329 ARG A O 1
ATOM 2478 N N . LEU A 1 330 ? -0.509 27.989 17.197 1.00 91.56 330 LEU A N 1
ATOM 2479 C CA . LEU A 1 330 ? -0.908 27.506 15.873 1.00 91.56 330 LEU A CA 1
ATOM 2480 C C . LEU A 1 330 ? -0.334 28.391 14.751 1.00 91.56 330 LEU A C 1
ATOM 2482 O O . LEU A 1 330 ? 0.030 29.541 15.018 1.00 91.56 330 LEU A O 1
ATOM 2486 N N . PRO A 1 331 ? -0.267 27.891 13.498 1.00 86.12 331 PRO A N 1
ATOM 2487 C CA . PRO A 1 331 ? 0.088 28.706 12.338 1.00 86.12 331 PRO A CA 1
ATOM 2488 C C . PRO A 1 331 ? -0.741 29.994 12.273 1.00 86.12 331 PRO A C 1
ATOM 2490 O O . PRO A 1 331 ? -1.950 29.977 12.515 1.00 86.12 331 PRO A O 1
ATOM 2493 N N . GLY A 1 332 ? -0.089 31.118 11.963 1.00 86.31 332 GLY A N 1
ATOM 2494 C CA . GLY A 1 332 ? -0.750 32.424 11.852 1.00 86.31 332 GLY A CA 1
ATOM 2495 C C . GLY A 1 332 ? -1.435 32.917 13.134 1.00 86.31 332 GLY A C 1
ATOM 2496 O O . GLY A 1 332 ? -2.375 33.700 13.038 1.00 86.31 332 GLY A O 1
ATOM 2497 N N . ASP A 1 333 ? -1.013 32.433 14.310 1.00 87.88 333 ASP A N 1
ATOM 2498 C CA . ASP A 1 333 ? -1.609 32.749 15.618 1.00 87.88 333 ASP A CA 1
ATOM 2499 C C . ASP A 1 333 ? -3.106 32.389 15.735 1.00 87.88 333 ASP A C 1
ATOM 2501 O O . ASP A 1 333 ? -3.855 32.976 16.519 1.00 87.88 333 ASP A O 1
ATOM 2505 N N . ALA A 1 334 ? -3.550 31.381 14.973 1.00 92.75 334 ALA A N 1
ATOM 2506 C CA . ALA A 1 334 ? -4.937 30.929 14.971 1.00 92.75 334 ALA A CA 1
ATOM 2507 C C . ALA A 1 334 ? -5.432 30.509 16.372 1.00 92.75 334 ALA A C 1
ATOM 2509 O O . ALA A 1 334 ? -4.739 29.827 17.127 1.00 92.75 334 ALA A O 1
ATOM 2510 N N . ASN A 1 335 ? -6.672 30.880 16.704 1.00 95.25 335 ASN A N 1
ATOM 2511 C CA . ASN A 1 335 ? -7.302 30.541 17.982 1.00 95.25 335 ASN A CA 1
ATOM 2512 C C . ASN A 1 335 ? -7.694 29.043 18.016 1.00 95.25 335 ASN A C 1
ATOM 2514 O O . ASN A 1 335 ? -8.563 28.641 17.234 1.00 95.25 335 ASN A O 1
ATOM 2518 N N . PRO A 1 336 ? -7.124 28.213 18.915 1.00 95.31 336 PRO A N 1
ATOM 2519 C CA . PRO A 1 336 ? -7.409 26.779 18.996 1.00 95.31 336 PRO A CA 1
ATOM 2520 C C . PRO A 1 336 ? -8.858 26.473 19.396 1.00 95.31 336 PRO A C 1
ATOM 2522 O O . PRO A 1 336 ? -9.370 25.415 19.047 1.00 95.31 336 PRO A O 1
ATOM 2525 N N . ASN A 1 337 ? -9.567 27.411 20.034 1.00 95.44 337 ASN A N 1
ATOM 2526 C CA . ASN A 1 337 ? -10.984 27.257 20.386 1.00 95.44 337 ASN A CA 1
ATOM 2527 C C . ASN A 1 337 ? -11.937 27.287 19.174 1.00 95.44 337 ASN A C 1
ATOM 2529 O O . ASN A 1 337 ? -13.145 27.152 19.350 1.00 95.44 337 ASN A O 1
ATOM 2533 N N . ASN A 1 338 ? -11.416 27.450 17.954 1.00 95.38 338 ASN A N 1
ATOM 2534 C CA . ASN A 1 338 ? -12.169 27.290 16.707 1.00 95.38 338 ASN A CA 1
ATOM 2535 C C . ASN A 1 338 ? -12.073 25.862 16.128 1.00 95.38 338 ASN A C 1
ATOM 2537 O O . ASN A 1 338 ? -12.648 25.598 15.073 1.00 95.38 338 ASN A O 1
ATOM 2541 N N . TYR A 1 339 ? -11.335 24.955 16.778 1.00 95.19 339 TYR A N 1
ATOM 2542 C CA . TYR A 1 339 ? -10.983 23.638 16.247 1.00 95.19 339 TYR A CA 1
ATOM 2543 C C . TYR A 1 339 ? -11.345 22.508 17.214 1.00 95.19 339 TYR A C 1
ATOM 2545 O O . TYR A 1 339 ? -11.413 22.688 18.428 1.00 95.19 339 TYR A O 1
ATOM 2553 N N . TRP A 1 340 ? -11.543 21.321 16.651 1.00 93.56 340 TRP A N 1
ATOM 2554 C CA . TRP A 1 340 ? -11.439 20.065 17.383 1.00 93.56 340 TRP A CA 1
ATOM 2555 C C . TRP A 1 340 ? -9.956 19.768 17.578 1.00 93.56 340 TRP A C 1
ATOM 2557 O O . TRP A 1 340 ? -9.203 19.835 16.606 1.00 93.56 340 TRP A O 1
ATOM 2567 N N . ALA A 1 341 ? -9.538 19.453 18.802 1.00 92.88 341 ALA A N 1
ATOM 2568 C CA . ALA A 1 341 ? -8.157 19.091 19.110 1.00 92.88 341 ALA A CA 1
ATOM 2569 C C . ALA A 1 341 ? -8.107 17.750 19.848 1.00 92.88 341 ALA A C 1
ATOM 2571 O O . ALA A 1 341 ? -8.780 17.580 20.864 1.00 92.88 341 ALA A O 1
ATOM 2572 N N . TRP A 1 342 ? -7.295 16.823 19.347 1.00 91.50 342 TRP A N 1
ATOM 2573 C CA . TRP A 1 342 ? -7.012 15.525 19.958 1.00 91.50 342 TRP A CA 1
ATOM 2574 C C . TRP A 1 342 ? -5.632 15.580 20.612 1.00 91.50 342 TRP A C 1
ATOM 2576 O O . TRP A 1 342 ? -4.678 16.014 19.971 1.00 91.50 342 TRP A O 1
ATOM 2586 N N . LEU A 1 343 ? -5.543 15.162 21.875 1.00 90.00 343 LEU A N 1
ATOM 2587 C CA . LEU A 1 343 ? -4.361 15.254 22.735 1.00 90.00 343 LEU A CA 1
ATOM 2588 C C . LEU A 1 343 ? -4.111 13.896 23.411 1.00 90.00 343 LEU A C 1
ATOM 2590 O O . LEU A 1 343 ? -5.049 13.289 23.940 1.00 90.00 343 LEU A O 1
ATOM 2594 N N . GLY A 1 344 ? -2.866 13.413 23.426 1.00 87.50 344 GLY A N 1
ATOM 2595 C CA . GLY A 1 344 ? -2.569 12.109 24.023 1.00 87.50 344 GLY A CA 1
ATOM 2596 C C . GLY A 1 344 ? -1.095 11.736 24.174 1.00 87.50 344 GLY A C 1
ATOM 2597 O O . GLY A 1 344 ? -0.204 12.539 23.912 1.00 87.50 344 GLY A O 1
ATOM 2598 N N . THR A 1 345 ? -0.924 10.489 24.626 1.00 81.56 345 THR A N 1
ATOM 2599 C CA . THR A 1 345 ? 0.319 9.711 24.817 1.00 81.56 345 THR A CA 1
ATOM 2600 C C . THR A 1 345 ? 0.095 8.196 24.595 1.00 81.56 345 THR A C 1
ATOM 2602 O O . THR A 1 345 ? 0.871 7.365 25.062 1.00 81.56 345 THR A O 1
ATOM 2605 N N . THR A 1 346 ? -1.023 7.783 23.970 1.00 73.44 346 THR A N 1
ATOM 2606 C CA . THR A 1 346 ? -1.467 6.369 23.949 1.00 73.44 346 THR A CA 1
ATOM 2607 C C . THR A 1 346 ? -1.190 5.619 22.647 1.00 73.44 346 THR A C 1
ATOM 2609 O O . THR A 1 346 ? -1.680 5.992 21.583 1.00 73.44 346 THR A O 1
ATOM 2612 N N . THR A 1 347 ? -0.524 4.469 22.779 1.00 88.94 347 THR A N 1
ATOM 2613 C CA . THR A 1 347 ? -0.341 3.461 21.723 1.00 88.94 347 THR A CA 1
ATOM 2614 C C . THR A 1 347 ? -1.343 2.312 21.873 1.00 88.94 347 THR A C 1
ATOM 2616 O O . THR A 1 347 ? -1.357 1.629 22.901 1.00 88.94 347 THR A O 1
ATOM 2619 N N . LEU A 1 348 ? -2.123 2.017 20.830 1.00 94.56 348 LEU A N 1
ATOM 2620 C CA . LEU A 1 348 ? -2.952 0.807 20.764 1.00 94.56 348 LEU A CA 1
ATOM 2621 C C . LEU A 1 348 ? -2.049 -0.419 20.554 1.00 94.56 348 LEU A C 1
ATOM 2623 O O . LEU A 1 348 ? -1.519 -0.597 19.461 1.00 94.56 348 LEU A O 1
ATOM 2627 N N . THR A 1 349 ? -1.841 -1.241 21.590 1.00 95.25 349 THR A N 1
ATOM 2628 C CA . THR A 1 349 ? -0.771 -2.261 21.587 1.00 95.25 349 THR A CA 1
ATOM 2629 C C . THR A 1 349 ? -1.288 -3.704 21.512 1.00 95.25 349 THR A C 1
ATOM 2631 O O . THR A 1 349 ? -2.127 -4.141 22.307 1.00 95.25 349 THR A O 1
ATOM 2634 N N . PHE A 1 350 ? -0.721 -4.463 20.576 1.00 96.69 350 PHE A N 1
ATOM 2635 C CA . PHE A 1 350 ? -0.994 -5.868 20.289 1.00 96.69 350 PHE A CA 1
ATOM 2636 C C . PHE A 1 350 ? 0.286 -6.706 20.420 1.00 96.69 350 PHE A C 1
ATOM 2638 O O . PHE A 1 350 ? 1.361 -6.287 19.999 1.00 96.69 350 PHE A O 1
ATOM 2645 N N . SER A 1 351 ? 0.165 -7.888 21.023 1.00 95.06 351 SER A N 1
ATOM 2646 C CA . SER A 1 351 ? 1.291 -8.747 21.422 1.00 95.06 351 SER A CA 1
ATOM 2647 C C . SER A 1 351 ? 0.901 -10.232 21.391 1.00 95.06 351 SER A C 1
ATOM 2649 O O . SER A 1 351 ? 1.241 -11.000 22.289 1.00 95.06 351 SER A O 1
ATOM 2651 N N . GLY A 1 352 ? 0.070 -10.623 20.422 1.00 94.44 352 GLY A N 1
ATOM 2652 C CA . GLY A 1 352 ? -0.490 -11.970 20.335 1.00 94.44 352 GLY A CA 1
ATOM 2653 C C . GLY A 1 352 ? -0.863 -12.383 18.907 1.00 94.44 352 GLY A C 1
ATOM 2654 O O . GLY A 1 352 ? -0.939 -11.526 18.020 1.00 94.44 352 GLY A O 1
ATOM 2655 N N . PRO A 1 353 ? -1.087 -13.688 18.681 1.00 97.19 353 PRO A N 1
ATOM 2656 C CA . PRO A 1 353 ? -1.331 -14.248 17.358 1.00 97.19 353 PRO A CA 1
ATOM 2657 C C . PRO A 1 353 ? -2.749 -13.952 16.862 1.00 97.19 353 PRO A C 1
ATOM 2659 O O . PRO A 1 353 ? -3.652 -13.733 17.665 1.00 97.19 353 PRO A O 1
ATOM 2662 N N . ASP A 1 354 ? -2.947 -13.987 15.544 1.00 96.19 354 ASP A N 1
ATOM 2663 C CA . ASP A 1 354 ? -4.261 -13.979 14.883 1.00 96.19 354 ASP A CA 1
ATOM 2664 C C . ASP A 1 354 ? -5.131 -12.761 15.278 1.00 96.19 354 ASP A C 1
ATOM 2666 O O . ASP A 1 354 ? -6.343 -12.852 15.503 1.00 96.19 354 ASP A O 1
ATOM 2670 N N . ILE A 1 355 ? -4.484 -11.596 15.408 1.00 97.81 355 ILE A N 1
ATOM 2671 C CA . ILE A 1 355 ? -5.123 -10.323 15.765 1.00 97.81 355 ILE A CA 1
ATOM 2672 C C . ILE A 1 355 ? -5.513 -9.545 14.504 1.00 97.81 355 ILE A C 1
ATOM 2674 O O . ILE A 1 355 ? -4.654 -9.214 13.687 1.00 97.81 355 ILE A O 1
ATOM 2678 N N . ARG A 1 356 ? -6.792 -9.173 14.378 1.00 98.12 356 ARG A N 1
ATOM 2679 C CA . ARG A 1 356 ? -7.287 -8.301 13.300 1.00 98.12 356 ARG A CA 1
ATOM 2680 C C . ARG A 1 356 ? -7.881 -7.000 13.833 1.00 98.12 356 ARG A C 1
ATOM 2682 O O . ARG A 1 356 ? -8.676 -7.023 14.772 1.00 98.12 356 ARG A O 1
ATOM 2689 N N . LEU A 1 357 ? -7.541 -5.884 13.188 1.00 98.62 357 LEU A N 1
ATOM 2690 C CA . LEU A 1 357 ? -8.174 -4.576 13.376 1.00 98.62 357 LEU A CA 1
ATOM 2691 C C . LEU A 1 357 ? -8.722 -4.098 12.027 1.00 98.62 357 LEU A C 1
ATOM 2693 O O . LEU A 1 357 ? -7.946 -3.776 11.125 1.00 98.62 357 LEU A O 1
ATOM 2697 N N . SER A 1 358 ? -10.050 -4.088 11.896 1.00 98.44 358 SER A N 1
ATOM 2698 C CA . SER A 1 358 ? -10.727 -3.903 10.611 1.00 98.44 358 SER A CA 1
ATOM 2699 C C . SER A 1 358 ? -11.742 -2.758 10.612 1.00 98.44 358 SER A C 1
ATOM 2701 O O . SER A 1 358 ? -12.680 -2.753 11.413 1.00 98.44 358 SER A O 1
ATOM 2703 N N . GLY A 1 359 ? -11.600 -1.811 9.683 1.00 97.50 359 GLY A N 1
ATOM 2704 C CA . GLY A 1 359 ? -12.637 -0.818 9.381 1.00 97.50 359 GLY A CA 1
ATOM 2705 C C . GLY A 1 359 ? -12.682 0.449 10.250 1.00 97.50 359 GLY A C 1
ATOM 2706 O O . GLY A 1 359 ? -13.645 1.203 10.132 1.00 97.50 359 GLY A O 1
ATOM 2707 N N . PHE A 1 360 ? -11.711 0.711 11.127 1.00 98.44 360 PHE A N 1
ATOM 2708 C CA . PHE A 1 360 ? -11.775 1.811 12.105 1.00 98.44 360 PHE A CA 1
ATOM 2709 C C . PHE A 1 360 ? -11.269 3.151 11.555 1.00 98.44 360 PHE A C 1
ATOM 2711 O O . PHE A 1 360 ? -10.357 3.198 10.734 1.00 98.44 360 PHE A O 1
ATOM 2718 N N . GLU A 1 361 ? -11.794 4.264 12.074 1.00 96.81 361 GLU A N 1
ATOM 2719 C CA . GLU A 1 361 ? -11.100 5.558 12.024 1.00 96.81 361 GLU A CA 1
ATOM 2720 C C . GLU A 1 361 ? -10.172 5.674 13.243 1.00 96.81 361 GLU A C 1
ATOM 2722 O O . GLU A 1 361 ? -10.586 5.411 14.371 1.00 96.81 361 GLU A O 1
ATOM 2727 N N . LEU A 1 362 ? -8.908 6.039 13.036 1.00 95.12 362 LEU A N 1
ATOM 2728 C CA . LEU A 1 362 ? -7.870 5.991 14.066 1.00 95.12 362 LEU A CA 1
ATOM 2729 C C . LEU A 1 362 ? -7.253 7.386 14.248 1.00 95.12 362 LEU A C 1
ATOM 2731 O O . LEU A 1 362 ? -6.491 7.852 13.403 1.00 95.12 362 LEU A O 1
ATOM 2735 N N . ARG A 1 363 ? -7.606 8.050 15.359 1.00 91.25 363 ARG A N 1
ATOM 2736 C CA . ARG A 1 363 ? -7.137 9.387 15.785 1.00 91.25 363 ARG A CA 1
ATOM 2737 C C . ARG A 1 363 ? -6.281 9.273 17.049 1.00 91.25 363 ARG A C 1
ATOM 2739 O O . ARG A 1 363 ? -6.613 9.804 18.111 1.00 91.25 363 ARG A O 1
ATOM 2746 N N . ILE A 1 364 ? -5.220 8.489 16.922 1.00 91.25 364 ILE A N 1
ATOM 2747 C CA . ILE A 1 364 ? -4.252 8.110 17.958 1.00 91.25 364 ILE A CA 1
ATOM 2748 C C . ILE A 1 364 ? -2.849 8.206 17.347 1.00 91.25 364 ILE A C 1
ATOM 2750 O O . ILE A 1 364 ? -2.739 8.007 16.136 1.00 91.25 364 ILE A O 1
ATOM 2754 N N . PRO A 1 365 ? -1.784 8.483 18.122 1.00 88.19 365 PRO A N 1
ATOM 2755 C CA . PRO A 1 365 ? -0.435 8.563 17.565 1.00 88.19 365 PRO A CA 1
ATOM 2756 C C . PRO A 1 365 ? 0.024 7.239 16.946 1.00 88.19 365 PRO A C 1
ATOM 2758 O O . PRO A 1 365 ? 0.689 7.256 15.914 1.00 88.19 365 PRO A O 1
ATOM 2761 N N . GLU A 1 366 ? -0.333 6.092 17.535 1.00 92.00 366 GLU A N 1
ATOM 2762 C CA . GLU A 1 366 ? 0.225 4.808 17.107 1.00 92.00 366 GLU A CA 1
ATOM 2763 C C . GLU A 1 366 ? -0.689 3.599 17.361 1.00 92.00 366 GLU A C 1
ATOM 2765 O O . GLU A 1 366 ? -1.287 3.454 18.432 1.00 92.00 366 GLU A O 1
ATOM 2770 N N . VAL A 1 367 ? -0.710 2.679 16.394 1.00 96.38 367 VAL A N 1
ATOM 2771 C CA . VAL A 1 367 ? -1.042 1.260 16.596 1.00 96.38 367 VAL A CA 1
ATOM 2772 C C . VAL A 1 367 ? 0.254 0.462 16.532 1.00 96.38 367 VAL A C 1
ATOM 2774 O O . VAL A 1 367 ? 1.042 0.679 15.618 1.00 96.38 367 VAL A O 1
ATOM 2777 N N . LYS A 1 368 ? 0.488 -0.458 17.472 1.00 96.31 368 LYS A N 1
ATOM 2778 C CA . LYS A 1 368 ? 1.742 -1.215 17.571 1.00 96.31 368 LYS A CA 1
ATOM 2779 C C . LYS A 1 368 ? 1.514 -2.714 17.697 1.00 96.31 368 LYS A C 1
ATOM 2781 O O . LYS A 1 368 ? 0.790 -3.150 18.591 1.00 96.31 368 LYS A O 1
ATOM 2786 N N . PHE A 1 369 ? 2.212 -3.486 16.872 1.00 96.94 369 PHE A N 1
ATOM 2787 C CA . PHE A 1 369 ? 2.444 -4.916 17.065 1.00 96.94 369 PHE A CA 1
ATOM 2788 C C . PHE A 1 369 ? 3.859 -5.125 17.624 1.00 96.94 369 PHE A C 1
ATOM 2790 O O . PHE A 1 369 ? 4.814 -4.506 17.154 1.00 96.94 369 PHE A O 1
ATOM 2797 N N . PHE A 1 370 ? 3.983 -5.950 18.662 1.00 91.75 370 PHE A N 1
ATOM 2798 C CA . PHE A 1 370 ? 5.197 -6.118 19.466 1.00 91.75 370 PHE A CA 1
ATOM 2799 C C . PHE A 1 370 ? 5.360 -7.584 19.903 1.00 91.75 370 PHE A C 1
ATOM 2801 O O . PHE A 1 370 ? 4.352 -8.280 20.027 1.00 91.75 370 PHE A O 1
ATOM 2808 N N . THR A 1 371 ? 6.592 -8.030 20.187 1.00 89.94 371 THR A N 1
ATOM 2809 C CA . THR A 1 371 ? 6.985 -9.431 20.503 1.00 89.94 371 THR A CA 1
ATOM 2810 C C . THR A 1 371 ? 6.828 -10.425 19.340 1.00 89.94 371 THR A C 1
ATOM 2812 O O . THR A 1 371 ? 6.047 -10.200 18.417 1.00 89.94 371 THR A O 1
ATOM 2815 N N . ASP A 1 372 ? 7.510 -11.574 19.398 1.00 91.94 372 ASP A N 1
ATOM 2816 C CA . ASP A 1 372 ? 7.326 -12.682 18.435 1.00 91.94 372 ASP A CA 1
ATOM 2817 C C . ASP A 1 372 ? 5.992 -13.442 18.591 1.00 91.94 372 ASP A C 1
ATOM 2819 O O . ASP A 1 372 ? 5.563 -14.184 17.695 1.00 91.94 372 ASP A O 1
ATOM 2823 N N . ALA A 1 373 ? 5.290 -13.218 19.706 1.00 95.44 373 ALA A N 1
ATOM 2824 C CA . ALA A 1 373 ? 3.925 -13.678 19.899 1.00 95.44 373 ALA A CA 1
ATOM 2825 C C . ALA A 1 373 ? 2.939 -12.946 18.972 1.00 95.44 373 ALA A C 1
ATOM 2827 O O . ALA A 1 373 ? 1.905 -13.528 18.637 1.00 95.44 373 ALA A O 1
ATOM 2828 N N . ALA A 1 374 ? 3.251 -11.725 18.514 1.00 97.12 374 ALA A N 1
ATOM 2829 C CA . ALA A 1 374 ? 2.499 -11.063 17.453 1.00 97.12 374 ALA A CA 1
ATOM 2830 C C . ALA A 1 374 ? 2.779 -11.741 16.102 1.00 97.12 374 ALA A C 1
ATOM 2832 O O . ALA A 1 374 ? 3.842 -11.579 15.506 1.00 97.12 374 ALA A O 1
ATOM 2833 N N . ARG A 1 375 ? 1.802 -12.514 15.616 1.00 96.19 375 ARG A N 1
ATOM 2834 C CA . ARG A 1 375 ? 1.869 -13.170 14.303 1.00 96.19 375 ARG A CA 1
ATOM 2835 C C . ARG A 1 375 ? 0.516 -13.255 13.607 1.00 96.19 375 ARG A C 1
ATOM 2837 O O . ARG A 1 375 ? -0.512 -13.133 14.274 1.00 96.19 375 ARG A O 1
ATOM 2844 N N . ASN A 1 376 ? 0.507 -13.476 12.292 1.00 95.50 376 ASN A N 1
ATOM 2845 C CA . ASN A 1 376 ? -0.705 -13.605 11.461 1.00 95.50 376 ASN A CA 1
ATOM 2846 C C . ASN A 1 376 ? -1.650 -12.383 11.539 1.00 95.50 376 ASN A C 1
ATOM 2848 O O . ASN A 1 376 ? -2.858 -12.496 11.320 1.00 95.50 376 ASN A O 1
ATOM 2852 N N . GLY A 1 377 ? -1.138 -11.215 11.942 1.00 96.81 377 GLY A N 1
ATOM 2853 C CA . GLY A 1 377 ? -1.986 -10.065 12.262 1.00 96.81 377 GLY A CA 1
ATOM 2854 C C . GLY A 1 377 ? -2.432 -9.298 11.016 1.00 96.81 377 GLY A C 1
ATOM 2855 O O . GLY A 1 377 ? -1.600 -8.982 10.165 1.00 96.81 377 GLY A O 1
ATOM 2856 N N . VAL A 1 378 ? -3.721 -8.955 10.941 1.00 98.25 378 VAL A N 1
ATOM 2857 C CA . VAL A 1 378 ? -4.345 -8.265 9.798 1.00 98.25 378 VAL A CA 1
ATOM 2858 C C . VAL A 1 378 ? -4.779 -6.851 10.187 1.00 98.25 378 VAL A C 1
ATOM 2860 O O . VAL A 1 378 ? -5.573 -6.656 11.106 1.00 98.25 378 VAL A O 1
ATOM 2863 N N . PHE A 1 379 ? -4.300 -5.852 9.453 1.00 98.75 379 PHE A N 1
ATOM 2864 C CA . PHE A 1 379 ? -4.697 -4.453 9.603 1.00 98.75 379 PHE A CA 1
ATOM 2865 C C . PHE A 1 379 ? -5.341 -3.998 8.290 1.00 98.75 379 PHE A C 1
ATOM 2867 O O . PHE A 1 379 ? -4.636 -3.822 7.292 1.00 98.75 379 PHE A O 1
ATOM 2874 N N . ASP A 1 380 ? -6.674 -3.872 8.251 1.00 98.38 380 ASP A N 1
ATOM 2875 C CA . ASP A 1 380 ? -7.393 -3.643 6.992 1.00 98.38 380 ASP A CA 1
ATOM 2876 C C . ASP A 1 380 ? -8.579 -2.667 7.040 1.00 98.38 380 ASP A C 1
ATOM 2878 O O . ASP A 1 380 ? -9.267 -2.531 8.048 1.00 98.38 380 ASP A O 1
ATOM 2882 N N . HIS A 1 381 ? -8.839 -1.985 5.920 1.00 96.12 381 HIS A N 1
ATOM 2883 C CA . HIS A 1 381 ? -9.954 -1.035 5.755 1.00 96.12 381 HIS A CA 1
ATOM 2884 C C . HIS A 1 381 ? -10.010 0.112 6.791 1.00 96.12 381 HIS A C 1
ATOM 2886 O O . HIS A 1 381 ? -11.056 0.742 6.988 1.00 96.12 381 HIS A O 1
ATOM 2892 N N . ASN A 1 382 ? -8.889 0.417 7.453 1.00 98.56 382 ASN A N 1
ATOM 2893 C CA . ASN A 1 382 ? -8.796 1.494 8.437 1.00 98.56 382 ASN A CA 1
ATOM 2894 C C . ASN A 1 382 ? -8.483 2.850 7.780 1.00 98.56 382 ASN A C 1
ATOM 2896 O O . ASN A 1 382 ? -7.809 2.934 6.751 1.00 98.56 382 ASN A O 1
ATOM 2900 N N . LEU A 1 383 ? -8.933 3.925 8.428 1.00 97.56 383 LEU A N 1
ATOM 2901 C CA . LEU A 1 383 ? -8.597 5.314 8.123 1.00 97.56 383 LEU A CA 1
ATOM 2902 C C . LEU A 1 383 ? -7.713 5.872 9.248 1.00 97.56 383 LEU A C 1
ATOM 2904 O O . LEU A 1 383 ? -8.216 6.301 10.287 1.00 97.56 383 LEU A O 1
ATOM 2908 N N . VAL A 1 384 ? -6.396 5.843 9.051 1.00 96.06 384 VAL A N 1
ATOM 2909 C CA . VAL A 1 384 ? -5.395 6.353 9.999 1.00 96.06 384 VAL A CA 1
ATOM 2910 C C . VAL A 1 384 ? -5.200 7.847 9.771 1.00 96.06 384 VAL A C 1
ATOM 2912 O O . VAL A 1 384 ? -4.873 8.265 8.662 1.00 96.06 384 VAL A O 1
ATOM 2915 N N . LEU A 1 385 ? -5.413 8.652 10.814 1.00 91.81 385 LEU A N 1
ATOM 2916 C CA . LEU A 1 385 ? -5.456 10.111 10.724 1.00 91.81 385 LEU A CA 1
ATOM 2917 C C . LEU A 1 385 ? -4.433 10.761 11.659 1.00 91.81 385 LEU A C 1
ATOM 2919 O O . LEU A 1 385 ? -4.680 10.966 12.847 1.00 91.81 385 LEU A O 1
ATOM 2923 N N . GLY A 1 386 ? -3.273 11.102 11.095 1.00 83.69 386 GLY A N 1
ATOM 2924 C CA . GLY A 1 386 ? -2.156 11.727 11.811 1.00 83.69 386 GLY A CA 1
ATOM 2925 C C . GLY A 1 386 ? -1.330 10.802 12.711 1.00 83.69 386 GLY A C 1
ATOM 2926 O O . GLY A 1 386 ? -0.437 11.299 13.387 1.00 83.69 386 GLY A O 1
ATOM 2927 N N . GLY A 1 387 ? -1.619 9.498 12.734 1.00 88.56 387 GLY A N 1
ATOM 2928 C CA . GLY A 1 387 ? -0.852 8.476 13.458 1.00 88.56 387 GLY A CA 1
ATOM 2929 C C . GLY A 1 387 ? -0.124 7.493 12.538 1.00 88.56 387 GLY A C 1
ATOM 2930 O O . GLY A 1 387 ? -0.192 7.617 11.315 1.00 88.56 387 GLY A O 1
ATOM 2931 N N . GLN A 1 388 ? 0.534 6.492 13.120 1.00 92.94 388 GLN A N 1
ATOM 2932 C CA . GLN A 1 388 ? 1.306 5.466 12.404 1.00 92.94 388 GLN A CA 1
ATOM 2933 C C . GLN A 1 388 ? 0.962 4.029 12.824 1.00 92.94 388 GLN A C 1
ATOM 2935 O O . GLN A 1 388 ? 0.397 3.791 13.895 1.00 92.94 388 GLN A O 1
ATOM 2940 N N . LEU A 1 389 ? 1.336 3.062 11.984 1.00 97.50 389 LEU A N 1
ATOM 2941 C CA . LEU A 1 389 ? 1.357 1.637 12.314 1.00 97.50 389 LEU A CA 1
ATOM 2942 C C . LEU A 1 389 ? 2.808 1.193 12.551 1.00 97.50 389 LEU A C 1
ATOM 2944 O O . LEU A 1 389 ? 3.618 1.246 11.629 1.00 97.50 389 LEU A O 1
ATOM 2948 N N . ARG A 1 390 ? 3.127 0.739 13.767 1.00 95.75 390 ARG A N 1
ATOM 2949 C CA . ARG A 1 390 ? 4.454 0.238 14.147 1.00 95.75 390 ARG A CA 1
ATOM 2950 C C . ARG A 1 390 ? 4.482 -1.289 14.255 1.00 95.75 390 ARG A C 1
ATOM 2952 O O . ARG A 1 390 ? 3.635 -1.880 14.925 1.00 95.75 390 ARG A O 1
ATOM 2959 N N . TYR A 1 391 ? 5.524 -1.902 13.707 1.00 96.31 391 TYR A N 1
ATOM 2960 C CA . TYR A 1 391 ? 6.011 -3.220 14.112 1.00 96.31 391 TYR A CA 1
ATOM 2961 C C . TYR A 1 391 ? 7.298 -3.051 14.923 1.00 96.31 391 TYR A C 1
ATOM 2963 O O . TYR A 1 391 ? 8.152 -2.240 14.570 1.00 96.31 391 TYR A O 1
ATOM 2971 N N . GLN A 1 392 ? 7.422 -3.741 16.055 1.00 94.69 392 GLN A N 1
ATOM 2972 C CA . GLN A 1 392 ? 8.577 -3.584 16.936 1.00 94.69 392 GLN A CA 1
ATOM 2973 C C . GLN A 1 392 ? 9.093 -4.936 17.433 1.00 94.69 392 GLN A C 1
ATOM 2975 O O . GLN A 1 392 ? 8.356 -5.690 18.072 1.00 94.69 392 GLN A O 1
ATOM 2980 N N . GLY A 1 393 ? 10.372 -5.201 17.171 1.00 93.50 393 GLY A N 1
ATOM 2981 C CA . GLY A 1 393 ? 11.097 -6.347 17.708 1.00 93.50 393 GLY A CA 1
ATOM 2982 C C . GLY A 1 393 ? 11.529 -6.157 19.164 1.00 93.50 393 GLY A C 1
ATOM 2983 O O . GLY A 1 393 ? 11.484 -5.060 19.726 1.00 93.50 393 GLY A O 1
ATOM 2984 N N . GLU A 1 394 ? 11.982 -7.247 19.770 1.00 93.69 394 GLU A N 1
ATOM 2985 C CA . GLU A 1 394 ? 12.616 -7.286 21.086 1.00 93.69 394 GLU A CA 1
ATOM 2986 C C . GLU A 1 394 ? 14.101 -7.618 20.922 1.00 93.69 394 GLU A C 1
ATOM 2988 O O . GLU A 1 394 ? 14.469 -8.600 20.274 1.00 93.69 394 GLU A O 1
ATOM 2993 N N . GLN A 1 395 ? 14.962 -6.765 21.479 1.00 92.31 395 GLN A N 1
ATOM 2994 C CA . GLN A 1 395 ? 16.414 -6.894 21.360 1.00 92.31 395 GLN A CA 1
ATOM 2995 C C . GLN A 1 395 ? 16.930 -8.028 22.248 1.00 92.31 395 GLN A C 1
ATOM 2997 O O . GLN A 1 395 ? 16.661 -8.066 23.449 1.00 92.31 395 GLN A O 1
ATOM 3002 N N . GLY A 1 396 ? 17.710 -8.927 21.656 1.00 89.12 396 GLY A N 1
ATOM 3003 C CA . GLY A 1 396 ? 18.265 -10.098 22.325 1.00 89.12 396 GLY A CA 1
ATOM 3004 C C . GLY A 1 396 ? 19.314 -10.815 21.478 1.00 89.12 396 GLY A C 1
ATOM 3005 O O . GLY A 1 396 ? 19.669 -10.367 20.385 1.00 89.12 396 GLY A O 1
ATOM 3006 N N . THR A 1 397 ? 19.780 -11.961 21.979 1.00 87.56 397 THR A N 1
ATOM 3007 C CA . THR A 1 397 ? 20.772 -12.815 21.308 1.00 87.56 397 THR A CA 1
ATOM 3008 C C . THR A 1 397 ? 20.241 -14.255 21.189 1.00 87.56 397 THR A C 1
ATOM 3010 O O . THR A 1 397 ? 20.518 -15.067 22.076 1.00 87.56 397 THR A O 1
ATOM 3013 N N . PRO A 1 398 ? 19.497 -14.610 20.120 1.00 90.06 398 PRO A N 1
ATOM 3014 C CA . PRO A 1 398 ? 19.017 -13.747 19.032 1.00 90.06 398 PRO A CA 1
ATOM 3015 C C . PRO A 1 398 ? 17.872 -12.820 19.468 1.00 90.06 398 PRO A C 1
ATOM 3017 O O . PRO A 1 398 ? 17.301 -12.979 20.547 1.00 90.06 398 PRO A O 1
ATOM 3020 N N . SER A 1 399 ? 17.549 -11.847 18.623 1.00 94.19 399 SER A N 1
ATOM 3021 C CA . SER A 1 399 ? 16.406 -10.948 18.801 1.00 94.19 399 SER A CA 1
ATOM 3022 C C . SER A 1 399 ? 15.094 -11.616 18.356 1.00 94.19 399 SER A C 1
ATOM 3024 O O . SER A 1 399 ? 15.099 -12.598 17.610 1.00 94.19 399 SER A O 1
ATOM 3026 N N . GLN A 1 400 ? 13.960 -11.099 18.834 1.00 94.81 400 GLN A N 1
ATOM 3027 C CA . GLN A 1 400 ? 12.619 -11.654 18.599 1.00 94.81 400 GLN A CA 1
ATOM 3028 C C . GLN A 1 400 ? 11.738 -10.661 17.832 1.00 94.81 400 GLN A C 1
ATOM 3030 O O . GLN A 1 400 ? 11.825 -9.452 18.041 1.00 94.81 400 GLN A O 1
ATOM 3035 N N . TYR A 1 401 ? 10.891 -11.162 16.926 1.00 95.50 401 TYR A N 1
ATOM 3036 C CA . TYR A 1 401 ? 10.306 -10.351 15.853 1.00 95.50 401 TYR A CA 1
ATOM 3037 C C . TYR A 1 401 ? 8.827 -10.677 15.581 1.00 95.50 401 TYR A C 1
ATOM 3039 O O . TYR A 1 401 ? 8.510 -11.853 15.376 1.00 95.50 401 TYR A O 1
ATOM 3047 N N . PRO A 1 402 ? 7.932 -9.667 15.496 1.00 96.81 402 PRO A N 1
ATOM 3048 C CA . PRO A 1 402 ? 6.583 -9.841 14.953 1.00 96.81 402 PRO A CA 1
ATOM 3049 C C . PRO A 1 402 ? 6.629 -10.407 13.528 1.00 96.81 402 PRO A C 1
ATOM 3051 O O . PRO A 1 402 ? 7.579 -10.135 12.790 1.00 96.81 402 PRO A O 1
ATOM 3054 N N . GLN A 1 403 ? 5.627 -11.186 13.110 1.00 96.12 403 GLN A N 1
ATOM 3055 C CA . GLN A 1 403 ? 5.734 -11.944 11.853 1.00 96.12 403 GLN A CA 1
ATOM 3056 C C . GLN A 1 403 ? 4.415 -12.257 11.120 1.00 96.12 403 GLN A C 1
ATOM 3058 O O . GLN A 1 403 ? 3.330 -12.179 11.685 1.00 96.12 403 GLN A O 1
ATOM 3063 N N . ASP A 1 404 ? 4.499 -12.609 9.834 1.00 95.94 404 ASP A N 1
ATOM 3064 C CA . ASP A 1 404 ? 3.361 -13.060 9.003 1.00 95.94 404 ASP A CA 1
ATOM 3065 C C . ASP A 1 404 ? 2.197 -12.043 8.940 1.00 95.94 404 ASP A C 1
ATOM 3067 O O . ASP A 1 404 ? 1.015 -12.389 8.887 1.00 95.94 404 ASP A O 1
ATOM 3071 N N . HIS A 1 405 ? 2.525 -10.752 9.001 1.00 97.75 405 HIS A N 1
ATOM 3072 C CA . HIS A 1 405 ? 1.555 -9.662 9.090 1.00 97.75 405 HIS A CA 1
ATOM 3073 C C . HIS A 1 405 ? 1.070 -9.180 7.718 1.00 97.75 405 HIS A C 1
ATOM 3075 O O . HIS A 1 405 ? 1.833 -9.142 6.758 1.00 97.75 405 HIS A O 1
ATOM 3081 N N . THR A 1 406 ? -0.192 -8.749 7.623 1.00 98.31 406 THR A N 1
ATOM 3082 C CA . THR A 1 406 ? -0.769 -8.164 6.398 1.00 98.31 406 THR A CA 1
ATOM 3083 C C . THR A 1 406 ? -1.425 -6.814 6.675 1.00 98.31 406 THR A C 1
ATOM 3085 O O . THR A 1 406 ? -2.358 -6.712 7.472 1.00 98.31 406 THR A O 1
ATOM 3088 N N . VAL A 1 407 ? -0.977 -5.785 5.958 1.00 98.75 407 VAL A N 1
ATOM 3089 C CA . VAL A 1 407 ? -1.513 -4.419 5.986 1.00 98.75 407 VAL A CA 1
ATOM 3090 C C . VAL A 1 407 ? -2.140 -4.131 4.626 1.00 98.75 407 VAL A C 1
ATOM 3092 O O . VAL A 1 407 ? -1.409 -3.987 3.641 1.00 98.75 407 VAL A O 1
ATOM 3095 N N . GLN A 1 408 ? -3.475 -4.076 4.538 1.00 96.56 408 GLN A N 1
ATOM 3096 C CA . GLN A 1 408 ? -4.153 -3.934 3.242 1.00 96.56 408 GLN A CA 1
ATOM 3097 C C . GLN A 1 408 ? -5.408 -3.057 3.206 1.00 96.56 408 GLN A C 1
ATOM 3099 O O . GLN A 1 408 ? -6.186 -3.026 4.152 1.00 96.56 408 GLN A O 1
ATOM 3104 N N . TYR A 1 409 ? -5.638 -2.382 2.077 1.00 93.88 409 TYR A N 1
ATOM 3105 C CA . TYR A 1 409 ? -6.824 -1.541 1.836 1.00 93.88 409 TYR A CA 1
ATOM 3106 C C . TYR A 1 409 ? -7.032 -0.411 2.862 1.00 93.88 409 TYR A C 1
ATOM 3108 O O . TYR A 1 409 ? -8.152 0.043 3.073 1.00 93.88 409 TYR A O 1
ATOM 3116 N N . ASN A 1 410 ? -5.975 0.058 3.531 1.00 98.31 410 ASN A N 1
ATOM 3117 C CA . ASN A 1 410 ? -6.063 1.173 4.479 1.00 98.31 410 ASN A CA 1
ATOM 3118 C C . ASN A 1 410 ? -5.793 2.513 3.785 1.00 98.31 410 ASN A C 1
ATOM 3120 O O . ASN A 1 410 ? -5.066 2.576 2.789 1.00 98.31 410 ASN A O 1
ATOM 3124 N N . ARG A 1 411 ? -6.285 3.605 4.377 1.00 97.25 411 ARG A N 1
ATOM 3125 C CA . ARG A 1 411 ? -5.814 4.962 4.077 1.00 97.25 411 ARG A CA 1
ATOM 3126 C C . ARG A 1 411 ? -5.087 5.543 5.280 1.00 97.25 411 ARG A C 1
ATOM 3128 O O . ARG A 1 411 ? -5.679 5.691 6.344 1.00 97.25 411 ARG A O 1
ATOM 3135 N N . PHE A 1 412 ? -3.834 5.925 5.078 1.00 97.38 412 PHE A N 1
ATOM 3136 C CA . PHE A 1 412 ? -3.040 6.722 6.002 1.00 97.38 412 PHE A CA 1
ATOM 3137 C C . PHE A 1 412 ? -3.027 8.160 5.486 1.00 97.38 412 PHE A C 1
ATOM 3139 O O . PHE A 1 412 ? -2.624 8.396 4.345 1.00 97.38 412 PHE A O 1
ATOM 3146 N N . GLU A 1 413 ? -3.474 9.124 6.293 1.00 93.31 413 GLU A N 1
ATOM 3147 C CA . GLU A 1 413 ? -3.534 10.528 5.882 1.00 93.31 413 GLU A CA 1
ATOM 3148 C C . GLU A 1 413 ? -3.178 11.509 7.013 1.00 93.31 413 GLU A C 1
ATOM 3150 O O . GLU A 1 413 ? -3.714 11.437 8.122 1.00 93.31 413 GLU A O 1
ATOM 3155 N N . VAL A 1 414 ? -2.302 12.475 6.723 1.00 88.50 414 VAL A N 1
ATOM 3156 C CA . VAL A 1 414 ? -1.906 13.538 7.662 1.00 88.50 414 VAL A CA 1
ATOM 3157 C C . VAL A 1 414 ? -1.743 14.883 6.947 1.00 88.50 414 VAL A C 1
ATOM 3159 O O . VAL A 1 414 ? -1.346 14.947 5.786 1.00 88.50 414 VAL A O 1
ATOM 3162 N N . LYS A 1 415 ? -2.058 15.985 7.638 1.00 85.81 415 LYS A N 1
ATOM 3163 C CA . LYS A 1 415 ? -1.747 17.355 7.192 1.00 85.81 415 LYS A CA 1
ATOM 3164 C C . LYS A 1 415 ? -0.731 18.010 8.116 1.00 85.81 415 LYS A C 1
ATOM 3166 O O . LYS A 1 415 ? -0.595 17.633 9.276 1.00 85.81 415 LYS A O 1
ATOM 3171 N N . GLY A 1 416 ? -0.058 19.032 7.596 1.00 79.81 416 GLY A N 1
ATOM 3172 C CA . GLY A 1 416 ? 1.002 19.759 8.297 1.00 79.81 416 GLY A CA 1
ATOM 3173 C C . GLY A 1 416 ? 2.400 19.238 7.977 1.00 79.81 416 GLY A C 1
ATOM 3174 O O . GLY A 1 416 ? 3.349 19.994 8.098 1.00 79.81 416 GLY A O 1
ATOM 3175 N N . LEU A 1 417 ? 2.546 18.013 7.467 1.00 81.75 417 LEU A N 1
ATOM 3176 C CA . LEU A 1 417 ? 3.832 17.492 6.980 1.00 81.75 417 LEU A CA 1
ATOM 3177 C C . LEU A 1 417 ? 4.030 17.645 5.467 1.00 81.75 417 LEU A C 1
ATOM 3179 O O . LEU A 1 417 ? 5.169 17.642 5.011 1.00 81.75 417 LEU A O 1
ATOM 3183 N N . TRP A 1 418 ? 2.953 17.878 4.711 1.00 82.38 418 TRP A N 1
ATOM 3184 C CA . TRP A 1 418 ? 2.996 18.245 3.295 1.00 82.38 418 TRP A CA 1
ATOM 3185 C C . TRP A 1 418 ? 1.961 19.334 2.964 1.00 82.38 418 TRP A C 1
ATOM 3187 O O . TRP A 1 418 ? 0.827 19.295 3.448 1.00 82.38 418 TRP A O 1
ATOM 3197 N N . GLY A 1 419 ? 2.335 20.309 2.130 1.00 75.06 419 GLY A N 1
ATOM 3198 C CA . GLY A 1 419 ? 1.485 21.423 1.691 1.00 75.06 419 GLY A CA 1
ATOM 3199 C C . GLY A 1 419 ? 2.213 22.772 1.638 1.00 75.06 419 GLY A C 1
ATOM 3200 O O . GLY A 1 419 ? 3.438 22.830 1.606 1.00 75.06 419 GLY A O 1
ATOM 3201 N N . GLN A 1 420 ? 1.456 23.876 1.616 1.00 68.62 420 GLN A N 1
ATOM 3202 C CA . GLN A 1 420 ? 2.031 25.225 1.761 1.00 68.62 420 GLN A CA 1
ATOM 3203 C C . GLN A 1 420 ? 2.364 25.535 3.227 1.00 68.62 420 GLN A C 1
ATOM 3205 O O . GLN A 1 420 ? 3.411 26.105 3.510 1.00 68.62 420 GLN A O 1
ATOM 3210 N N . ASP A 1 421 ? 1.512 25.087 4.152 1.00 71.62 421 ASP A N 1
ATOM 3211 C CA . ASP A 1 421 ? 1.644 25.284 5.603 1.00 71.62 421 ASP A CA 1
ATOM 3212 C C . ASP A 1 421 ? 2.552 24.239 6.285 1.00 71.62 421 ASP A C 1
ATOM 3214 O O . ASP A 1 421 ? 2.519 24.084 7.507 1.00 71.62 421 ASP A O 1
ATOM 3218 N N . ALA A 1 422 ? 3.317 23.474 5.500 1.00 81.94 422 ALA A N 1
ATOM 3219 C CA . ALA A 1 422 ? 4.058 22.315 5.977 1.00 81.94 422 ALA A CA 1
ATOM 3220 C C . ALA A 1 422 ? 5.209 22.671 6.931 1.00 81.94 422 ALA A C 1
ATOM 3222 O O . ALA A 1 422 ? 5.874 23.699 6.779 1.00 81.94 422 ALA A O 1
ATOM 3223 N N . VAL A 1 423 ? 5.495 21.773 7.875 1.00 84.94 423 VAL A N 1
ATOM 3224 C CA . VAL A 1 423 ? 6.687 21.831 8.723 1.00 84.94 423 VAL A CA 1
ATOM 3225 C C . VAL A 1 423 ? 7.942 21.791 7.834 1.00 84.94 423 VAL A C 1
ATOM 3227 O O . VAL A 1 423 ? 8.069 20.893 6.997 1.00 84.94 423 VAL A O 1
ATOM 3230 N N . PRO A 1 424 ? 8.893 22.734 7.975 1.00 86.50 424 PRO A N 1
ATOM 3231 C CA . PRO A 1 424 ? 10.125 22.705 7.197 1.00 86.50 424 PRO A CA 1
ATOM 3232 C C . PRO A 1 424 ? 10.999 21.509 7.567 1.00 86.50 424 PRO A C 1
ATOM 3234 O O . PRO A 1 424 ? 11.259 21.273 8.746 1.00 86.50 424 PRO A O 1
ATOM 3237 N N . TRP A 1 425 ? 11.525 20.802 6.563 1.00 86.25 425 TRP A N 1
ATOM 3238 C CA . TRP A 1 425 ? 12.387 19.620 6.739 1.00 86.25 425 TRP A CA 1
ATOM 3239 C C . TRP A 1 425 ? 13.566 19.884 7.694 1.00 86.25 425 TRP A C 1
ATOM 3241 O O . TRP A 1 425 ? 13.881 19.050 8.538 1.00 86.25 425 TRP A O 1
ATOM 3251 N N . ASN A 1 426 ? 14.137 21.097 7.648 1.00 81.88 426 ASN A N 1
ATOM 3252 C CA . ASN A 1 426 ? 15.182 21.547 8.576 1.00 81.88 426 ASN A CA 1
ATOM 3253 C C . ASN A 1 426 ? 14.752 21.450 10.053 1.00 81.88 426 ASN A C 1
ATOM 3255 O O . ASN A 1 426 ? 15.560 21.062 10.888 1.00 81.88 426 ASN A O 1
ATOM 3259 N N . PHE A 1 427 ? 13.501 21.782 10.394 1.00 84.44 427 PHE A N 1
ATOM 3260 C CA . PHE A 1 427 ? 12.994 21.625 11.762 1.00 84.44 427 PHE A CA 1
ATOM 3261 C C . PHE A 1 427 ? 12.850 20.145 12.132 1.00 84.44 427 PHE A C 1
ATOM 3263 O O . PHE A 1 427 ? 13.282 19.768 13.220 1.00 84.44 427 PHE A O 1
ATOM 3270 N N . ILE A 1 428 ? 12.302 19.322 11.226 1.00 85.62 428 ILE A N 1
ATOM 3271 C CA . ILE A 1 428 ? 12.053 17.885 11.449 1.00 85.62 428 ILE A CA 1
ATOM 3272 C C . ILE A 1 428 ? 13.366 17.150 11.728 1.00 85.62 428 ILE A C 1
ATOM 3274 O O . ILE A 1 428 ? 13.522 16.594 12.810 1.00 85.62 428 ILE A O 1
ATOM 3278 N N . LYS A 1 429 ? 14.387 17.303 10.869 1.00 82.12 429 LYS A N 1
ATOM 3279 C CA . LYS A 1 429 ? 15.761 16.814 11.128 1.00 82.12 429 LYS A CA 1
ATOM 3280 C C . LYS A 1 429 ? 16.492 17.582 12.257 1.00 82.12 429 LYS A C 1
ATOM 3282 O O . LYS A 1 429 ? 17.713 17.536 12.390 1.00 82.12 429 LYS A O 1
ATOM 3287 N N . GLY A 1 430 ? 15.753 18.311 13.094 1.00 79.81 430 GLY A N 1
ATOM 3288 C CA . GLY A 1 430 ? 16.185 18.807 14.393 1.00 79.81 430 GLY A CA 1
ATOM 3289 C C . GLY A 1 430 ? 16.873 20.172 14.421 1.00 79.81 430 GLY A C 1
ATOM 3290 O O . GLY A 1 430 ? 17.403 20.511 15.473 1.00 79.81 430 GLY A O 1
ATOM 3291 N N . VAL A 1 431 ? 16.898 20.953 13.339 1.00 78.75 431 VAL A N 1
ATOM 3292 C CA . VAL A 1 431 ? 17.699 22.188 13.219 1.00 78.75 431 VAL A CA 1
ATOM 3293 C C . VAL A 1 431 ? 16.874 23.450 13.513 1.00 78.75 431 VAL A C 1
ATOM 3295 O O . VAL A 1 431 ? 16.233 24.023 12.625 1.00 78.75 431 VAL A O 1
ATOM 3298 N N . LEU A 1 432 ? 16.948 23.958 14.750 1.00 80.94 432 LEU A N 1
ATOM 3299 C CA . LEU A 1 432 ? 16.479 25.313 15.077 1.00 80.94 432 LEU A CA 1
ATOM 3300 C C . LEU A 1 432 ? 17.541 26.358 14.701 1.00 80.94 432 LEU A C 1
ATOM 3302 O O . LEU A 1 432 ? 18.634 26.348 15.265 1.00 80.94 432 LEU A O 1
ATOM 3306 N N . LYS A 1 433 ? 17.229 27.282 13.788 1.00 81.00 433 LYS A N 1
ATOM 3307 C CA . LYS A 1 433 ? 18.104 28.406 13.413 1.00 81.00 433 LYS A CA 1
ATOM 3308 C C . LYS A 1 433 ? 17.850 29.599 14.335 1.00 81.00 433 LYS A C 1
ATOM 3310 O O . LYS A 1 433 ? 16.856 30.288 14.168 1.00 81.00 433 LYS A O 1
ATOM 3315 N N . MET A 1 434 ? 18.739 29.900 15.275 1.00 81.88 434 MET A N 1
ATOM 3316 C CA . MET A 1 434 ? 18.579 31.086 16.131 1.00 81.88 434 MET A CA 1
ATOM 3317 C C . MET A 1 434 ? 19.193 32.353 15.498 1.00 81.88 434 MET A C 1
ATOM 3319 O O . MET A 1 434 ? 20.162 32.240 14.743 1.00 81.88 434 MET A O 1
ATOM 3323 N N . PRO A 1 435 ? 18.690 33.570 15.805 1.00 77.81 435 PRO A N 1
ATOM 3324 C CA . PRO A 1 435 ? 19.119 34.819 15.152 1.00 77.81 435 PRO A CA 1
ATOM 3325 C C . PRO A 1 435 ? 20.583 35.220 15.408 1.00 77.81 435 PRO A C 1
ATOM 3327 O O . PRO A 1 435 ? 21.089 36.131 14.762 1.00 77.81 435 PRO A O 1
ATOM 3330 N N . PHE A 1 436 ? 21.272 34.530 16.318 1.00 76.25 436 PHE A N 1
ATOM 3331 C CA . PHE A 1 436 ? 22.697 34.685 16.634 1.00 76.25 436 PHE A CA 1
ATOM 3332 C C . PHE A 1 436 ? 23.598 33.612 15.981 1.00 76.25 436 PHE A C 1
ATOM 3334 O O . PHE A 1 436 ? 24.758 33.472 16.353 1.00 76.25 436 PHE A O 1
ATOM 3341 N N . GLY A 1 437 ? 23.095 32.881 14.978 1.00 67.94 437 GLY A N 1
ATOM 3342 C CA . GLY A 1 437 ? 23.942 32.210 13.979 1.00 67.94 437 GLY A CA 1
ATOM 3343 C C . GLY A 1 437 ? 24.386 30.773 14.272 1.00 67.94 437 GLY A C 1
ATOM 3344 O O . GLY A 1 437 ? 25.216 30.248 13.534 1.00 67.94 437 GLY A O 1
ATOM 3345 N N . SER A 1 438 ? 23.839 30.110 15.293 1.00 56.12 438 SER A N 1
ATOM 3346 C CA . SER A 1 438 ? 24.173 28.718 15.623 1.00 56.12 438 SER A CA 1
ATOM 3347 C C . SER A 1 438 ? 22.931 27.888 15.967 1.00 56.12 438 SER A C 1
ATOM 3349 O O . SER A 1 438 ? 21.924 28.418 16.444 1.00 56.12 438 SER A O 1
ATOM 3351 N N . ALA A 1 439 ? 22.976 26.588 15.656 1.00 64.00 439 ALA A N 1
ATOM 3352 C CA . ALA A 1 439 ? 21.800 25.724 15.681 1.00 64.00 439 ALA A CA 1
ATOM 3353 C C . ALA A 1 439 ? 21.632 24.959 17.000 1.00 64.00 439 ALA A C 1
ATOM 3355 O O . ALA A 1 439 ? 22.578 24.346 17.497 1.00 64.00 439 ALA A O 1
ATOM 3356 N N . TRP A 1 440 ? 20.401 24.916 17.515 1.00 73.69 440 TRP A N 1
ATOM 3357 C CA . TRP A 1 440 ? 20.040 24.037 18.629 1.00 73.69 440 TRP A CA 1
ATOM 3358 C C . TRP A 1 440 ? 19.448 22.739 18.057 1.00 73.69 440 TRP A C 1
ATOM 3360 O O . TRP A 1 440 ? 18.359 22.749 17.486 1.00 73.69 440 TRP A O 1
ATOM 3370 N N . GLY A 1 441 ? 20.234 21.657 18.113 1.00 72.00 441 GLY A N 1
ATOM 3371 C CA . GLY A 1 441 ? 19.965 20.395 17.409 1.00 72.00 441 GLY A CA 1
ATOM 3372 C C . GLY A 1 441 ? 19.011 19.434 18.132 1.00 72.00 441 GLY A C 1
ATOM 3373 O O . GLY A 1 441 ? 18.946 19.451 19.363 1.00 72.00 441 GLY A O 1
ATOM 3374 N N . ARG A 1 442 ? 18.366 18.527 17.377 1.00 72.00 442 ARG A N 1
ATOM 3375 C CA . ARG A 1 442 ? 17.370 17.529 17.837 1.00 72.00 442 ARG A CA 1
ATOM 3376 C C . ARG A 1 442 ? 16.228 18.159 18.648 1.00 72.00 442 ARG A C 1
ATOM 3378 O O . ARG A 1 442 ? 16.141 17.967 19.858 1.00 72.00 442 ARG A O 1
ATOM 3385 N N . VAL A 1 443 ? 15.386 18.954 17.978 1.00 77.44 443 VAL A N 1
ATOM 3386 C CA . VAL A 1 443 ? 14.148 19.497 18.574 1.00 77.44 443 VAL A CA 1
ATOM 3387 C C . VAL A 1 443 ? 12.876 19.076 17.825 1.00 77.44 443 VAL A C 1
ATOM 3389 O O . VAL A 1 443 ? 11.908 18.705 18.475 1.00 77.44 443 VAL A O 1
ATOM 3392 N N . GLY A 1 444 ? 12.854 19.057 16.490 1.00 78.25 444 GLY A N 1
ATOM 3393 C CA . GLY A 1 444 ? 11.678 18.604 15.726 1.00 78.25 444 GLY A CA 1
ATOM 3394 C C . GLY A 1 444 ? 11.634 17.113 15.376 1.00 78.25 444 GLY A C 1
ATOM 3395 O O . GLY A 1 444 ? 10.745 16.716 14.633 1.00 78.25 444 GLY A O 1
ATOM 3396 N N . GLU A 1 445 ? 12.553 16.294 15.903 1.00 75.75 445 GLU A N 1
ATOM 3397 C CA . GLU A 1 445 ? 12.763 14.885 15.497 1.00 75.75 445 GLU A CA 1
ATOM 3398 C C . GLU A 1 445 ? 11.522 13.984 15.656 1.00 75.75 445 GLU A C 1
ATOM 3400 O O . GLU A 1 445 ? 11.348 13.023 14.923 1.00 75.75 445 GLU A O 1
ATOM 3405 N N . VAL A 1 446 ? 10.592 14.333 16.549 1.00 76.00 446 VAL A N 1
ATOM 3406 C CA . VAL A 1 446 ? 9.326 13.597 16.750 1.00 76.00 446 VAL A CA 1
ATOM 3407 C C . VAL A 1 446 ? 8.349 13.762 15.567 1.00 76.00 446 VAL A C 1
ATOM 3409 O O . VAL A 1 446 ? 7.384 13.015 15.450 1.00 76.00 446 VAL A O 1
ATOM 3412 N N . MET A 1 447 ? 8.603 14.705 14.652 1.00 81.50 447 MET A N 1
ATOM 3413 C CA . MET A 1 447 ? 7.805 14.911 13.433 1.00 81.50 447 MET A CA 1
ATOM 3414 C C . MET A 1 447 ? 8.229 14.023 12.252 1.00 81.50 447 MET A C 1
ATOM 3416 O O . MET A 1 447 ? 7.626 14.102 11.182 1.00 81.50 447 MET A O 1
ATOM 3420 N N . GLU A 1 448 ? 9.229 13.164 12.448 1.00 85.50 448 GLU A N 1
ATOM 3421 C CA . GLU A 1 448 ? 9.744 12.165 11.500 1.00 85.50 448 GLU A CA 1
ATOM 3422 C C . GLU A 1 448 ? 8.805 10.938 11.388 1.00 85.50 448 GLU A C 1
ATOM 3424 O O . GLU A 1 448 ? 9.222 9.783 11.419 1.00 85.50 448 GLU A O 1
ATOM 3429 N N . ILE A 1 449 ? 7.490 11.186 11.313 1.00 87.94 449 ILE A N 1
ATOM 3430 C CA . ILE A 1 449 ? 6.457 10.142 11.352 1.00 87.94 449 ILE A CA 1
ATOM 3431 C C . ILE A 1 449 ? 6.384 9.376 10.021 1.00 87.94 449 ILE A C 1
ATOM 3433 O O . ILE A 1 449 ? 6.212 9.952 8.938 1.00 87.94 449 ILE A O 1
ATOM 3437 N N . THR A 1 450 ? 6.474 8.053 10.123 1.00 93.38 450 THR A N 1
ATOM 3438 C CA . THR A 1 450 ? 6.436 7.112 8.997 1.00 93.38 450 THR A CA 1
ATOM 3439 C C . THR A 1 450 ? 5.098 6.378 9.027 1.00 93.38 450 THR A C 1
ATOM 3441 O O . THR A 1 450 ? 4.697 5.910 10.086 1.00 93.38 450 THR A O 1
ATOM 3444 N N . ALA A 1 451 ? 4.370 6.273 7.910 1.00 96.56 451 ALA A N 1
ATOM 3445 C CA . ALA A 1 451 ? 3.003 5.727 7.948 1.00 96.56 451 ALA A CA 1
ATOM 3446 C C . ALA A 1 451 ? 2.951 4.255 8.404 1.00 96.56 451 ALA A C 1
ATOM 3448 O O . ALA A 1 451 ? 2.087 3.882 9.204 1.00 96.56 451 ALA A O 1
ATOM 3449 N N . ILE A 1 452 ? 3.896 3.440 7.921 1.00 97.69 452 ILE A N 1
ATOM 3450 C CA . ILE A 1 452 ? 4.116 2.052 8.350 1.00 97.69 452 ILE A CA 1
ATOM 3451 C C . ILE A 1 452 ? 5.604 1.896 8.684 1.00 97.69 452 ILE A C 1
ATOM 3453 O O . ILE A 1 452 ? 6.446 2.000 7.791 1.00 97.69 452 ILE A O 1
ATOM 3457 N N . TRP A 1 453 ? 5.923 1.673 9.961 1.00 92.81 453 TRP A N 1
ATOM 3458 C CA . TRP A 1 453 ? 7.287 1.751 10.496 1.00 92.81 453 TRP A CA 1
ATOM 3459 C C . TRP A 1 453 ? 7.701 0.478 11.244 1.00 92.81 453 TRP A C 1
ATOM 3461 O O . TRP A 1 453 ? 6.928 -0.059 12.038 1.00 92.81 453 TRP A O 1
ATOM 3471 N N . GLY A 1 454 ? 8.933 0.019 11.043 1.00 91.12 454 GLY A N 1
ATOM 3472 C CA . GLY A 1 454 ? 9.601 -0.936 11.927 1.00 91.12 454 GLY A CA 1
ATOM 3473 C C . GLY A 1 454 ? 10.526 -0.272 12.965 1.00 91.12 454 GLY A C 1
ATOM 3474 O O . GLY A 1 454 ? 11.107 0.785 12.726 1.00 91.12 454 GLY A O 1
ATOM 3475 N N . ARG A 1 455 ? 10.709 -0.910 14.125 1.00 91.88 455 ARG A N 1
ATOM 3476 C CA . ARG A 1 455 ? 11.898 -0.721 14.981 1.00 91.88 455 ARG A CA 1
ATOM 3477 C C . ARG A 1 455 ? 12.363 -2.100 15.422 1.00 91.88 455 ARG A C 1
ATOM 3479 O O . ARG A 1 455 ? 11.775 -2.678 16.334 1.00 91.88 455 ARG A O 1
ATOM 3486 N N . GLY A 1 456 ? 13.382 -2.633 14.760 1.00 88.06 456 GLY A N 1
ATOM 3487 C CA . GLY A 1 456 ? 13.594 -4.080 14.747 1.00 88.06 456 GLY A CA 1
ATOM 3488 C C . GLY A 1 456 ? 12.628 -4.795 13.799 1.00 88.06 456 GLY A C 1
ATOM 3489 O O . GLY A 1 456 ? 12.414 -5.980 13.998 1.00 88.06 456 GLY A O 1
ATOM 3490 N N . GLY A 1 457 ? 12.010 -4.085 12.847 1.00 87.94 457 GLY A N 1
ATOM 3491 C CA . GLY A 1 457 ? 11.166 -4.644 11.791 1.00 87.94 457 GLY A CA 1
ATOM 3492 C C . GLY A 1 457 ? 10.068 -5.642 12.177 1.00 87.94 457 GLY A C 1
ATOM 3493 O O . GLY A 1 457 ? 9.472 -5.609 13.259 1.00 87.94 457 GLY A O 1
ATOM 3494 N N . ALA A 1 458 ? 9.759 -6.491 11.196 1.00 93.31 458 ALA A N 1
ATOM 3495 C CA . ALA A 1 458 ? 8.912 -7.675 11.274 1.00 93.31 458 ALA A CA 1
ATOM 3496 C C . ALA A 1 458 ? 9.298 -8.656 10.154 1.00 93.31 458 ALA A C 1
ATOM 3498 O O . ALA A 1 458 ? 9.710 -8.248 9.066 1.00 93.31 458 ALA A O 1
ATOM 3499 N N . GLN A 1 459 ? 9.106 -9.955 10.374 1.00 95.44 459 GLN A N 1
ATOM 3500 C CA . GLN A 1 459 ? 9.408 -10.973 9.365 1.00 95.44 459 GLN A CA 1
ATOM 3501 C C . GLN A 1 459 ? 8.180 -11.316 8.514 1.00 95.44 459 GLN A C 1
ATOM 3503 O O . GLN A 1 459 ? 7.083 -11.484 9.040 1.00 95.44 459 GLN A O 1
ATOM 3508 N N . ARG A 1 460 ? 8.349 -11.483 7.197 1.00 96.38 460 ARG A N 1
ATOM 3509 C CA . ARG A 1 460 ? 7.269 -11.905 6.274 1.00 96.38 460 ARG A CA 1
ATOM 3510 C C . ARG A 1 460 ? 6.046 -10.965 6.293 1.00 96.38 460 ARG A C 1
ATOM 3512 O O . ARG A 1 460 ? 4.907 -11.392 6.125 1.00 96.38 460 ARG A O 1
ATOM 3519 N N . LEU A 1 461 ? 6.296 -9.672 6.516 1.00 97.38 461 LEU A N 1
ATOM 3520 C CA . LEU A 1 461 ? 5.305 -8.595 6.467 1.00 97.38 461 LEU A CA 1
ATOM 3521 C C . LEU A 1 461 ? 4.888 -8.302 5.013 1.00 97.38 461 LEU A C 1
ATOM 3523 O O . LEU A 1 461 ? 5.742 -8.131 4.146 1.00 97.38 461 LEU A O 1
ATOM 3527 N N . VAL A 1 462 ? 3.584 -8.173 4.765 1.00 98.50 462 VAL A N 1
ATOM 3528 C CA . VAL A 1 462 ? 3.003 -7.786 3.471 1.00 98.50 462 VAL A CA 1
ATOM 3529 C C . VAL A 1 462 ? 2.254 -6.459 3.603 1.00 98.50 462 VAL A C 1
ATOM 3531 O O . VAL A 1 462 ? 1.304 -6.344 4.377 1.00 98.50 462 VAL A O 1
ATOM 3534 N N . VAL A 1 463 ? 2.637 -5.463 2.806 1.00 98.69 463 VAL A N 1
ATOM 3535 C CA . VAL A 1 463 ? 1.999 -4.141 2.719 1.00 98.69 463 VAL A CA 1
ATOM 3536 C C . VAL A 1 463 ? 1.441 -3.957 1.310 1.00 98.69 463 VAL A C 1
ATOM 3538 O O . VAL A 1 463 ? 2.208 -3.740 0.370 1.00 98.69 463 VAL A O 1
ATOM 3541 N N . ARG A 1 464 ? 0.113 -4.032 1.136 1.00 95.75 464 ARG A N 1
ATOM 3542 C CA . ARG A 1 464 ? -0.501 -3.991 -0.203 1.00 95.75 464 ARG A CA 1
ATOM 3543 C C . ARG A 1 464 ? -1.809 -3.223 -0.335 1.00 95.75 464 ARG A C 1
ATOM 3545 O O . ARG A 1 464 ? -2.624 -3.211 0.575 1.00 95.75 464 ARG A O 1
ATOM 3552 N N . HIS A 1 465 ? -2.052 -2.625 -1.500 1.00 91.56 465 HIS A N 1
ATOM 3553 C CA . HIS A 1 465 ? -3.304 -1.910 -1.812 1.00 91.56 465 HIS A CA 1
ATOM 3554 C C . HIS A 1 465 ? -3.662 -0.759 -0.844 1.00 91.56 465 HIS A C 1
ATOM 3556 O O . HIS A 1 465 ? -4.823 -0.366 -0.748 1.00 91.56 465 HIS A O 1
ATOM 3562 N N . ASN A 1 466 ? -2.692 -0.211 -0.106 1.00 97.25 466 ASN A N 1
ATOM 3563 C CA . ASN A 1 466 ? -2.914 0.923 0.792 1.00 97.25 466 ASN A CA 1
ATOM 3564 C C . ASN A 1 466 ? -2.762 2.255 0.047 1.00 97.25 466 ASN A C 1
ATOM 3566 O O . ASN A 1 466 ? -2.054 2.346 -0.961 1.00 97.25 466 ASN A O 1
ATOM 3570 N N . VAL A 1 467 ? -3.372 3.309 0.591 1.00 96.19 467 VAL A N 1
ATOM 3571 C CA . VAL A 1 467 ? -3.133 4.696 0.178 1.00 96.19 467 VAL A CA 1
ATOM 3572 C C . VAL A 1 467 ? -2.440 5.444 1.315 1.00 96.19 467 VAL A C 1
ATOM 3574 O O . VAL A 1 467 ? -3.022 5.602 2.384 1.00 96.19 467 VAL A O 1
ATOM 3577 N N . ILE A 1 468 ? -1.218 5.922 1.087 1.00 97.50 468 ILE A N 1
ATOM 3578 C CA . ILE A 1 468 ? -0.423 6.705 2.045 1.00 97.50 468 ILE A CA 1
ATOM 3579 C C . ILE A 1 468 ? -0.281 8.129 1.501 1.00 97.50 468 ILE A C 1
ATOM 3581 O O . ILE A 1 468 ? 0.115 8.309 0.349 1.00 97.50 468 ILE A O 1
ATOM 3585 N N . ASP A 1 469 ? -0.652 9.135 2.296 1.00 93.88 469 ASP A N 1
ATOM 3586 C CA . ASP A 1 469 ? -0.900 10.497 1.809 1.00 93.88 469 ASP A CA 1
ATOM 3587 C C . ASP A 1 469 ? -0.449 11.562 2.835 1.00 93.88 469 ASP A C 1
ATOM 3589 O O . ASP A 1 469 ? -1.048 11.707 3.902 1.00 93.88 469 ASP A O 1
ATOM 3593 N N . GLY A 1 470 ? 0.607 12.320 2.520 1.00 90.75 470 GLY A N 1
ATOM 3594 C CA . GLY A 1 470 ? 1.004 13.527 3.270 1.00 90.75 470 GLY A CA 1
ATOM 3595 C C . GLY A 1 470 ? 2.055 13.354 4.378 1.00 90.75 470 GLY A C 1
ATOM 3596 O O . GLY A 1 470 ? 2.310 14.313 5.107 1.00 90.75 470 GLY A O 1
ATOM 3597 N N . TYR A 1 471 ? 2.628 12.157 4.540 1.00 91.81 471 TYR A N 1
ATOM 3598 C CA . TYR A 1 471 ? 3.555 11.811 5.630 1.00 91.81 471 TYR A CA 1
ATOM 3599 C C . TYR A 1 471 ? 4.969 12.377 5.440 1.00 91.81 471 TYR A C 1
ATOM 3601 O O . TYR A 1 471 ? 5.340 12.845 4.362 1.00 91.81 471 TYR A O 1
ATOM 3609 N N . PHE A 1 472 ? 5.788 12.300 6.496 1.00 91.50 472 PHE A N 1
ATOM 3610 C CA . PHE A 1 472 ? 7.220 12.540 6.352 1.00 91.50 472 PHE A CA 1
ATOM 3611 C C . PHE A 1 472 ? 7.871 11.418 5.534 1.00 91.50 472 PHE A C 1
ATOM 3613 O O . PHE A 1 472 ? 8.456 11.713 4.494 1.00 91.50 472 PHE A O 1
ATOM 3620 N N . ASN A 1 473 ? 7.632 10.164 5.939 1.00 93.44 473 ASN A N 1
ATOM 3621 C CA . ASN A 1 473 ? 8.061 8.945 5.249 1.00 93.44 473 ASN A CA 1
ATOM 3622 C C . ASN A 1 473 ? 6.880 7.998 4.958 1.00 93.44 473 ASN A C 1
ATOM 3624 O O . ASN A 1 473 ? 5.884 7.970 5.687 1.00 93.44 473 ASN A O 1
ATOM 3628 N N . GLY A 1 474 ? 6.989 7.203 3.891 1.00 96.62 474 GLY A N 1
ATOM 3629 C CA . GLY A 1 474 ? 5.959 6.248 3.466 1.00 96.62 474 GLY A CA 1
ATOM 3630 C C . GLY A 1 474 ? 5.995 4.936 4.255 1.00 96.62 474 GLY A C 1
ATOM 3631 O O . GLY A 1 474 ? 5.245 4.762 5.217 1.00 96.62 474 GLY A O 1
ATOM 3632 N N . VAL A 1 475 ? 6.853 4.006 3.830 1.00 97.62 475 VAL A N 1
ATOM 3633 C CA . VAL A 1 475 ? 7.106 2.727 4.519 1.00 97.62 475 VAL A CA 1
ATOM 3634 C C . VAL A 1 475 ? 8.599 2.610 4.814 1.00 97.62 475 VAL A C 1
ATOM 3636 O O . VAL A 1 475 ? 9.408 2.760 3.901 1.00 97.62 475 VAL A O 1
ATOM 3639 N N . GLY A 1 476 ? 8.975 2.326 6.059 1.00 94.69 476 GLY A N 1
ATOM 3640 C CA . GLY A 1 476 ? 10.385 2.249 6.449 1.00 94.69 476 GLY A CA 1
ATOM 3641 C C . GLY A 1 476 ? 10.637 1.492 7.748 1.00 94.69 476 GLY A C 1
ATOM 3642 O O . GLY A 1 476 ? 9.713 0.963 8.366 1.00 94.69 476 GLY A O 1
ATOM 3643 N N . ASP A 1 477 ? 11.896 1.426 8.162 1.00 90.88 477 ASP A N 1
ATOM 3644 C CA . ASP A 1 477 ? 12.350 0.691 9.347 1.00 90.88 477 ASP A CA 1
ATOM 3645 C C . ASP A 1 477 ? 13.588 1.357 9.961 1.00 90.88 477 ASP A C 1
ATOM 3647 O O . ASP A 1 477 ? 14.234 2.175 9.316 1.00 90.88 477 ASP A O 1
ATOM 3651 N N . TYR A 1 478 ? 13.936 1.010 11.198 1.00 90.94 478 TYR A N 1
ATOM 3652 C CA . TYR A 1 478 ? 15.199 1.404 11.813 1.00 90.94 478 TYR A CA 1
ATOM 3653 C C . TYR A 1 478 ? 15.758 0.260 12.670 1.00 90.94 478 TYR A C 1
ATOM 3655 O O . TYR A 1 478 ? 15.361 0.059 13.826 1.00 90.94 478 TYR A O 1
ATOM 3663 N N . ASN A 1 479 ? 16.713 -0.484 12.106 1.00 90.50 479 ASN A N 1
ATOM 3664 C CA . ASN A 1 479 ? 17.227 -1.729 12.689 1.00 90.50 479 ASN A CA 1
ATOM 3665 C C . ASN A 1 479 ? 18.615 -1.616 13.331 1.00 90.50 479 ASN A C 1
ATOM 3667 O O . ASN A 1 479 ? 19.300 -2.625 13.497 1.00 90.50 479 ASN A O 1
ATOM 3671 N N . ALA A 1 480 ? 19.035 -0.412 13.734 1.00 85.25 480 ALA A N 1
ATOM 3672 C CA . ALA A 1 480 ? 20.228 -0.290 14.568 1.00 85.25 480 ALA A CA 1
ATOM 3673 C C . ALA A 1 480 ? 20.011 -1.030 15.895 1.00 85.25 480 ALA A C 1
ATOM 3675 O O . ALA A 1 480 ? 18.907 -1.020 16.458 1.00 85.25 480 ALA A O 1
ATOM 3676 N N . ASP A 1 481 ? 21.088 -1.642 16.386 1.00 88.19 481 ASP A N 1
ATOM 3677 C CA . ASP A 1 481 ? 21.138 -2.425 17.624 1.00 88.19 481 ASP A CA 1
ATOM 3678 C C . ASP A 1 481 ? 20.343 -3.759 17.588 1.00 88.19 481 ASP A C 1
ATOM 3680 O O . ASP A 1 481 ? 20.204 -4.413 18.620 1.00 88.19 481 ASP A O 1
ATOM 3684 N N . TYR A 1 482 ? 19.842 -4.190 16.420 1.00 91.62 482 TYR A N 1
ATOM 3685 C CA . TYR A 1 482 ? 19.210 -5.504 16.207 1.00 91.62 482 TYR A CA 1
ATOM 3686 C C . TYR A 1 482 ? 20.111 -6.456 15.410 1.00 91.62 482 TYR A C 1
ATOM 3688 O O . TYR A 1 482 ? 20.979 -6.021 14.650 1.00 91.62 482 TYR A O 1
ATOM 3696 N N . ASP A 1 483 ? 19.876 -7.767 15.541 1.00 91.50 483 ASP A N 1
ATOM 3697 C CA . ASP A 1 483 ? 20.564 -8.755 14.708 1.00 91.50 483 ASP A CA 1
ATOM 3698 C C . ASP A 1 483 ? 20.114 -8.713 13.230 1.00 91.50 483 ASP A C 1
ATOM 3700 O O . ASP A 1 483 ? 19.269 -7.911 12.815 1.00 91.50 483 ASP A O 1
ATOM 3704 N N . ARG A 1 484 ? 20.742 -9.555 12.400 1.00 89.75 484 ARG A N 1
ATOM 3705 C CA . ARG A 1 484 ? 20.591 -9.530 10.939 1.00 89.75 484 ARG A CA 1
ATOM 3706 C C . ARG A 1 484 ? 19.173 -9.802 10.431 1.00 89.75 484 ARG A C 1
ATOM 3708 O O . ARG A 1 484 ? 18.892 -9.465 9.286 1.00 89.75 484 ARG A O 1
ATOM 3715 N N . TYR A 1 485 ? 18.293 -10.390 11.243 1.00 92.00 485 TYR A N 1
ATOM 3716 C CA . TYR A 1 485 ? 16.935 -10.762 10.836 1.00 92.00 485 TYR A CA 1
ATOM 3717 C C . TYR A 1 485 ? 15.854 -9.729 11.213 1.00 92.00 485 TYR A C 1
ATOM 3719 O O . TYR A 1 485 ? 14.671 -10.068 11.144 1.00 92.00 485 TYR A O 1
ATOM 3727 N N . GLY A 1 486 ? 16.248 -8.493 11.569 1.00 90.50 486 GLY A N 1
ATOM 3728 C CA . GLY A 1 486 ? 15.347 -7.371 11.890 1.00 90.50 486 GLY A CA 1
ATOM 3729 C C . GLY A 1 486 ? 14.188 -7.214 10.908 1.00 90.50 486 GLY A C 1
ATOM 3730 O O . GLY A 1 486 ? 13.025 -7.344 11.279 1.00 90.50 486 GLY A O 1
ATOM 3731 N N . MET A 1 487 ? 14.512 -7.025 9.630 1.00 90.12 487 MET A N 1
ATOM 3732 C CA . MET A 1 487 ? 13.519 -6.964 8.560 1.00 90.12 487 MET A CA 1
ATOM 3733 C C . MET A 1 487 ? 13.823 -8.022 7.509 1.00 90.12 487 MET A C 1
ATOM 3735 O O . MET A 1 487 ? 14.625 -7.799 6.605 1.00 90.12 487 MET A O 1
ATOM 3739 N N . GLN A 1 488 ? 13.209 -9.196 7.657 1.00 94.69 488 GLN A N 1
ATOM 3740 C CA . GLN A 1 488 ? 13.386 -10.331 6.752 1.00 94.69 488 GLN A CA 1
ATOM 3741 C C . GLN A 1 488 ? 12.109 -10.597 5.940 1.00 94.69 488 GLN A C 1
ATOM 3743 O O . GLN A 1 488 ? 11.039 -10.818 6.503 1.00 94.69 488 GLN A O 1
ATOM 3748 N N . ASP A 1 489 ? 12.243 -10.656 4.613 1.00 97.19 489 ASP A N 1
ATOM 3749 C CA . ASP A 1 489 ? 11.194 -11.069 3.668 1.00 97.19 489 ASP A CA 1
ATOM 3750 C C . ASP A 1 489 ? 9.946 -10.164 3.626 1.00 97.19 489 ASP A C 1
ATOM 3752 O O . ASP A 1 489 ? 8.819 -10.660 3.614 1.00 97.19 489 ASP A O 1
ATOM 3756 N N . THR A 1 490 ? 10.119 -8.842 3.569 1.00 96.75 490 THR A N 1
ATOM 3757 C CA . THR A 1 490 ? 8.994 -7.899 3.419 1.00 96.75 490 THR A CA 1
ATOM 3758 C C . THR A 1 490 ? 8.545 -7.758 1.962 1.00 96.75 490 THR A C 1
ATOM 3760 O O . THR A 1 490 ? 9.366 -7.489 1.085 1.00 96.75 490 THR A O 1
ATOM 3763 N N . ASP A 1 491 ? 7.236 -7.836 1.718 1.00 98.50 491 ASP A N 1
ATOM 3764 C CA . ASP A 1 491 ? 6.596 -7.498 0.442 1.00 98.50 491 ASP A CA 1
ATOM 3765 C C . ASP A 1 491 ? 5.867 -6.147 0.539 1.00 98.50 491 ASP A C 1
ATOM 3767 O O . ASP A 1 491 ? 5.043 -5.940 1.429 1.00 98.50 491 ASP A O 1
ATOM 3771 N N . ILE A 1 492 ? 6.116 -5.234 -0.402 1.00 98.62 492 ILE A N 1
ATOM 3772 C CA . ILE A 1 492 ? 5.475 -3.914 -0.482 1.00 98.62 492 ILE A CA 1
ATOM 3773 C C . ILE A 1 492 ? 4.958 -3.726 -1.912 1.00 98.62 492 ILE A C 1
ATOM 3775 O O . ILE A 1 492 ? 5.747 -3.435 -2.814 1.00 98.62 492 ILE A O 1
ATOM 3779 N N . HIS A 1 493 ? 3.655 -3.905 -2.159 1.00 97.12 493 HIS A N 1
ATOM 3780 C CA . HIS A 1 493 ? 3.145 -3.932 -3.536 1.00 97.12 493 HIS A CA 1
ATOM 3781 C C . HIS A 1 493 ? 1.749 -3.351 -3.794 1.00 97.12 493 HIS A C 1
ATOM 3783 O O . HIS A 1 493 ? 0.891 -3.308 -2.922 1.00 97.12 493 HIS A O 1
ATOM 3789 N N . ASP A 1 494 ? 1.506 -2.896 -5.028 1.00 91.25 494 ASP A N 1
ATOM 3790 C CA . ASP A 1 494 ? 0.219 -2.325 -5.471 1.00 91.25 494 ASP A CA 1
ATOM 3791 C C . ASP A 1 494 ? -0.307 -1.144 -4.604 1.00 91.25 494 ASP A C 1
ATOM 3793 O O . ASP A 1 494 ? -1.507 -0.857 -4.608 1.00 91.25 494 ASP A O 1
ATOM 3797 N N . ASN A 1 495 ? 0.554 -0.455 -3.841 1.00 95.31 495 ASN A N 1
ATOM 3798 C CA . ASN A 1 495 ? 0.170 0.695 -3.010 1.00 95.31 495 ASN A CA 1
ATOM 3799 C C . ASN A 1 495 ? 0.203 2.015 -3.805 1.00 95.31 495 ASN A C 1
ATOM 3801 O O . ASN A 1 495 ? 0.984 2.170 -4.749 1.00 95.31 495 ASN A O 1
ATOM 3805 N N . LEU A 1 496 ? -0.582 3.002 -3.364 1.00 95.00 496 LEU A N 1
ATOM 3806 C CA . LEU A 1 496 ? -0.457 4.407 -3.763 1.00 95.00 496 LEU A CA 1
ATOM 3807 C C . LEU A 1 496 ? 0.198 5.196 -2.622 1.00 95.00 496 LEU A C 1
ATOM 3809 O O . LEU A 1 496 ? -0.436 5.468 -1.607 1.00 95.00 496 LEU A O 1
ATOM 3813 N N . VAL A 1 497 ? 1.456 5.585 -2.800 1.00 96.19 497 VAL A N 1
ATOM 3814 C CA . VAL A 1 497 ? 2.240 6.367 -1.835 1.00 96.19 497 VAL A CA 1
ATOM 3815 C C . VAL A 1 497 ? 2.433 7.769 -2.401 1.00 96.19 497 VAL A C 1
ATOM 3817 O O . VAL A 1 497 ? 2.965 7.920 -3.499 1.00 96.19 497 VAL A O 1
ATOM 3820 N N . ARG A 1 498 ? 1.990 8.819 -1.707 1.00 93.19 498 ARG A N 1
ATOM 3821 C CA . ARG A 1 498 ? 2.092 10.179 -2.247 1.00 93.19 498 ARG A CA 1
ATOM 3822 C C . ARG A 1 498 ? 2.245 11.283 -1.216 1.00 93.19 498 ARG A C 1
ATOM 3824 O O . ARG A 1 498 ? 1.904 11.109 -0.049 1.00 93.19 498 ARG A O 1
ATOM 3831 N N . HIS A 1 499 ? 2.690 12.444 -1.700 1.00 90.75 499 HIS A N 1
ATOM 3832 C CA . HIS A 1 499 ? 2.864 13.653 -0.894 1.00 90.75 499 HIS A CA 1
ATOM 3833 C C . HIS A 1 499 ? 3.827 13.414 0.284 1.00 90.75 499 HIS A C 1
ATOM 3835 O O . HIS A 1 499 ? 3.494 13.699 1.430 1.00 90.75 499 HIS A O 1
ATOM 3841 N N . ILE A 1 500 ? 4.990 12.822 -0.005 1.00 92.06 500 ILE A N 1
ATOM 3842 C CA . ILE A 1 500 ? 5.956 12.369 1.006 1.00 92.06 500 ILE A CA 1
ATOM 3843 C C . ILE A 1 500 ? 7.118 13.361 1.110 1.00 92.06 500 ILE A C 1
ATOM 3845 O O . ILE A 1 500 ? 7.767 13.668 0.105 1.00 92.06 500 ILE A O 1
ATOM 3849 N N . SER A 1 501 ? 7.364 13.878 2.314 1.00 90.06 501 SER A N 1
ATOM 3850 C CA . SER A 1 501 ? 8.297 14.995 2.521 1.00 90.06 501 SER A CA 1
ATOM 3851 C C . SER A 1 501 ? 9.783 14.620 2.460 1.00 90.06 501 SER A C 1
ATOM 3853 O O . SER A 1 501 ? 10.569 15.446 1.986 1.00 90.06 501 SER A O 1
ATOM 3855 N N . ASP A 1 502 ? 10.167 13.405 2.854 1.00 90.00 502 ASP A N 1
ATOM 3856 C CA . ASP A 1 502 ? 11.498 12.824 2.608 1.00 90.00 502 ASP A CA 1
ATOM 3857 C C . ASP A 1 502 ? 11.331 11.555 1.746 1.00 90.00 502 ASP A C 1
ATOM 3859 O O . ASP A 1 502 ? 11.295 11.674 0.516 1.00 90.00 502 ASP A O 1
ATOM 3863 N N . ASP A 1 503 ? 11.108 10.374 2.337 1.00 93.06 503 ASP A N 1
ATOM 3864 C CA . ASP A 1 503 ? 11.317 9.089 1.655 1.00 93.06 503 ASP A CA 1
ATOM 3865 C C . ASP A 1 503 ? 10.059 8.215 1.541 1.00 93.06 503 ASP A C 1
ATOM 3867 O O . ASP A 1 503 ? 9.446 7.805 2.528 1.00 93.06 503 ASP A O 1
ATOM 3871 N N . ALA A 1 504 ? 9.659 7.875 0.309 1.00 96.12 504 ALA A N 1
ATOM 3872 C CA . ALA A 1 504 ? 8.523 6.976 0.078 1.00 96.12 504 ALA A CA 1
ATOM 3873 C C . ALA A 1 504 ? 8.785 5.542 0.582 1.00 96.12 504 ALA A C 1
ATOM 3875 O O . ALA A 1 504 ? 7.871 4.911 1.117 1.00 96.12 504 ALA A O 1
ATOM 3876 N N . PHE A 1 505 ? 10.023 5.060 0.442 1.00 97.12 505 PHE A N 1
ATOM 3877 C CA . PHE A 1 505 ? 10.493 3.768 0.938 1.00 97.12 505 PHE A CA 1
ATOM 3878 C C . PHE A 1 505 ? 11.877 3.932 1.591 1.00 97.12 505 PHE A C 1
ATOM 3880 O O . PHE A 1 505 ? 12.781 4.474 0.954 1.00 97.12 505 PHE A O 1
ATOM 3887 N N . GLU A 1 506 ? 12.059 3.461 2.826 1.00 93.81 506 GLU A N 1
ATOM 3888 C CA . GLU A 1 506 ? 13.319 3.615 3.581 1.00 93.81 506 GLU A CA 1
ATOM 3889 C C . GLU A 1 506 ? 13.704 2.339 4.362 1.00 93.81 506 GLU A C 1
ATOM 3891 O O . GLU A 1 506 ? 13.332 2.182 5.527 1.00 93.81 506 GLU A O 1
ATOM 3896 N N . PRO A 1 507 ? 14.421 1.387 3.732 1.00 91.44 507 PRO A N 1
ATOM 3897 C CA . PRO A 1 507 ? 15.111 0.318 4.445 1.00 91.44 507 PRO A CA 1
ATOM 3898 C C . PRO A 1 507 ? 16.407 0.849 5.076 1.00 91.44 507 PRO A C 1
ATOM 3900 O O . PRO A 1 507 ? 17.278 1.370 4.374 1.00 91.44 507 PRO A O 1
ATOM 3903 N N . GLU A 1 508 ? 16.560 0.666 6.389 1.00 88.00 508 GLU A N 1
ATOM 3904 C CA . GLU A 1 508 ? 17.745 1.099 7.140 1.00 88.00 508 GLU A CA 1
ATOM 3905 C C . GLU A 1 508 ? 18.284 0.009 8.098 1.00 88.00 508 GLU A C 1
ATOM 3907 O O . GLU A 1 508 ? 17.535 -0.694 8.784 1.00 88.00 508 GLU A O 1
ATOM 3912 N N . GLN A 1 509 ? 19.618 -0.101 8.161 1.00 88.94 509 GLN A N 1
ATOM 3913 C CA . GLN A 1 509 ? 20.409 -1.085 8.907 1.00 88.94 509 GLN A CA 1
ATOM 3914 C C . GLN A 1 509 ? 20.157 -2.544 8.468 1.00 88.94 509 GLN A C 1
ATOM 3916 O O . GLN A 1 509 ? 20.316 -2.870 7.292 1.00 88.94 509 GLN A O 1
ATOM 3921 N N . SER A 1 510 ? 19.859 -3.458 9.400 1.00 90.06 510 SER A N 1
ATOM 3922 C CA . SER A 1 510 ? 19.698 -4.898 9.140 1.00 90.06 510 SER A CA 1
ATOM 3923 C C . SER A 1 510 ? 18.434 -5.205 8.326 1.00 90.06 510 SER A C 1
ATOM 3925 O O . SER A 1 510 ? 17.328 -5.203 8.875 1.00 90.06 510 SER A O 1
ATOM 3927 N N . VAL A 1 511 ? 18.589 -5.506 7.031 1.00 91.44 511 VAL A N 1
ATOM 3928 C CA . VAL A 1 511 ? 17.477 -5.848 6.124 1.00 91.44 511 VAL A CA 1
ATOM 3929 C C . VAL A 1 511 ? 17.865 -7.011 5.208 1.00 91.44 511 VAL A C 1
ATOM 3931 O O . VAL A 1 511 ? 18.944 -7.009 4.624 1.00 91.44 511 VAL A O 1
ATOM 3934 N N . ILE A 1 512 ? 16.974 -7.990 5.040 1.00 94.44 512 ILE A N 1
ATOM 3935 C CA . ILE A 1 512 ? 17.128 -9.146 4.143 1.00 94.44 512 ILE A CA 1
ATOM 3936 C C . ILE A 1 512 ? 15.857 -9.287 3.296 1.00 94.44 512 ILE A C 1
ATOM 3938 O O . ILE A 1 512 ? 14.752 -9.352 3.833 1.00 94.44 512 ILE A O 1
ATOM 3942 N N . ASN A 1 513 ? 16.000 -9.400 1.972 1.00 96.44 513 ASN A N 1
ATOM 3943 C CA . ASN A 1 513 ? 14.892 -9.620 1.031 1.00 96.44 513 ASN A CA 1
ATOM 3944 C C . ASN A 1 513 ? 13.747 -8.591 1.137 1.00 96.44 513 ASN A C 1
ATOM 3946 O O . ASN A 1 513 ? 12.587 -8.952 1.348 1.00 96.44 513 ASN A O 1
ATOM 3950 N N . TRP A 1 514 ? 14.053 -7.305 0.958 1.00 95.75 514 TRP A N 1
ATOM 3951 C CA . TRP A 1 514 ? 13.026 -6.256 0.875 1.00 95.75 514 TRP A CA 1
ATOM 3952 C C . TRP A 1 514 ? 12.502 -6.135 -0.561 1.00 95.75 514 TRP A C 1
ATOM 3954 O O . TRP A 1 514 ? 13.285 -5.865 -1.473 1.00 95.75 514 TRP A O 1
ATOM 3964 N N . ARG A 1 515 ? 11.205 -6.370 -0.797 1.00 98.12 515 ARG A N 1
ATOM 3965 C CA . ARG A 1 515 ? 10.643 -6.579 -2.145 1.00 98.12 515 ARG A CA 1
ATOM 3966 C C . ARG A 1 515 ? 9.526 -5.584 -2.455 1.00 98.12 515 ARG A C 1
ATOM 3968 O O . ARG A 1 515 ? 8.410 -5.716 -1.969 1.00 98.12 515 ARG A O 1
ATOM 3975 N N . ILE A 1 516 ? 9.825 -4.595 -3.296 1.00 98.56 516 ILE A N 1
ATOM 3976 C CA . ILE A 1 516 ? 8.948 -3.460 -3.616 1.00 98.56 516 ILE A CA 1
ATOM 3977 C C . ILE A 1 516 ? 8.489 -3.542 -5.082 1.00 98.56 516 ILE A C 1
ATOM 3979 O O . ILE A 1 516 ? 9.307 -3.335 -5.988 1.00 98.56 516 ILE A O 1
ATOM 3983 N N . TRP A 1 517 ? 7.198 -3.786 -5.360 1.00 97.69 517 TRP A N 1
ATOM 3984 C CA . TRP A 1 517 ? 6.722 -3.868 -6.753 1.00 97.69 517 TRP A CA 1
ATOM 3985 C C . TRP A 1 517 ? 5.323 -3.335 -7.083 1.00 97.69 517 TRP A C 1
ATOM 3987 O O . TRP A 1 517 ? 4.415 -3.314 -6.265 1.00 97.69 517 TRP A O 1
ATOM 3997 N N . ASN A 1 518 ? 5.133 -2.913 -8.337 1.00 91.50 518 ASN A N 1
ATOM 3998 C CA . ASN A 1 518 ? 3.868 -2.370 -8.866 1.00 91.50 518 ASN A CA 1
ATOM 3999 C C . ASN A 1 518 ? 3.250 -1.204 -8.054 1.00 91.50 518 ASN A C 1
ATOM 4001 O O . ASN A 1 518 ? 2.058 -0.919 -8.168 1.00 91.50 518 ASN A O 1
ATOM 4005 N N . ASN A 1 519 ? 4.038 -0.513 -7.224 1.00 95.19 519 ASN A N 1
ATOM 4006 C CA . ASN A 1 519 ? 3.563 0.641 -6.466 1.00 95.19 519 ASN A CA 1
ATOM 4007 C C . ASN A 1 519 ? 3.523 1.896 -7.347 1.00 95.19 519 ASN A C 1
ATOM 4009 O O . ASN A 1 519 ? 4.300 2.054 -8.296 1.00 95.19 519 ASN A O 1
ATOM 4013 N N . ARG A 1 520 ? 2.652 2.833 -6.973 1.00 94.75 520 ARG A N 1
ATOM 4014 C CA . ARG A 1 520 ? 2.610 4.194 -7.505 1.00 94.75 520 ARG A CA 1
ATOM 4015 C C . ARG A 1 520 ? 3.140 5.162 -6.453 1.00 94.75 520 ARG A C 1
ATOM 4017 O O . ARG A 1 520 ? 2.509 5.332 -5.416 1.00 94.75 520 ARG A O 1
ATOM 4024 N N . VAL A 1 521 ? 4.259 5.819 -6.744 1.00 96.50 521 VAL A N 1
ATOM 4025 C CA . VAL A 1 521 ? 4.804 6.922 -5.941 1.00 96.50 521 VAL A CA 1
ATOM 4026 C C . VAL A 1 521 ? 4.478 8.245 -6.636 1.00 96.50 521 VAL A C 1
ATOM 4028 O O . VAL A 1 521 ? 4.824 8.408 -7.805 1.00 96.50 521 VAL A O 1
ATOM 4031 N N . GLU A 1 522 ? 3.833 9.198 -5.958 1.00 93.12 522 GLU A N 1
ATOM 4032 C CA . GLU A 1 522 ? 3.510 10.522 -6.525 1.00 93.12 522 GLU A CA 1
ATOM 4033 C C . GLU A 1 522 ? 3.947 11.677 -5.620 1.00 93.12 522 GLU A C 1
ATOM 4035 O O . GLU A 1 522 ? 3.592 11.714 -4.446 1.00 93.12 522 GLU A O 1
ATOM 4040 N N . TYR A 1 523 ? 4.641 12.679 -6.164 1.00 91.06 523 TYR A N 1
ATOM 4041 C CA . TYR A 1 523 ? 5.020 13.884 -5.407 1.00 91.06 523 TYR A CA 1
ATOM 4042 C C . TYR A 1 523 ? 5.740 13.566 -4.078 1.00 91.06 523 TYR A C 1
ATOM 4044 O O . TYR A 1 523 ? 5.334 14.031 -3.016 1.00 91.06 523 TYR A O 1
ATOM 4052 N N . ALA A 1 524 ? 6.782 12.738 -4.139 1.00 92.81 524 ALA A N 1
ATOM 4053 C CA . ALA A 1 524 ? 7.718 12.522 -3.035 1.00 92.81 524 ALA A CA 1
ATOM 4054 C C . ALA A 1 524 ? 9.016 13.317 -3.265 1.00 92.81 524 ALA A C 1
ATOM 4056 O O . ALA A 1 524 ? 9.370 13.590 -4.419 1.00 92.81 524 ALA A O 1
ATOM 4057 N N . SER A 1 525 ? 9.756 13.653 -2.206 1.00 91.56 525 SER A N 1
ATOM 4058 C CA . SER A 1 525 ? 11.138 14.143 -2.354 1.00 91.56 525 SER A CA 1
ATOM 4059 C C . SER A 1 525 ? 12.065 13.024 -2.853 1.00 91.56 525 SER A C 1
ATOM 4061 O O . SER A 1 525 ? 12.846 13.241 -3.788 1.00 91.56 525 SER A O 1
ATOM 4063 N N . VAL A 1 526 ? 11.921 11.818 -2.290 1.00 93.44 526 VAL A N 1
ATOM 4064 C CA . VAL A 1 526 ? 12.715 10.623 -2.603 1.00 93.44 526 VAL A CA 1
ATOM 4065 C C . VAL A 1 526 ? 11.824 9.389 -2.790 1.00 93.44 526 VAL A C 1
ATOM 4067 O O . VAL A 1 526 ? 10.813 9.236 -2.104 1.00 93.44 526 VAL A O 1
ATOM 4070 N N . ALA A 1 527 ? 12.178 8.494 -3.724 1.00 95.44 527 ALA A N 1
ATOM 4071 C CA . ALA A 1 527 ? 11.443 7.235 -3.919 1.00 95.44 527 ALA A CA 1
ATOM 4072 C C . ALA A 1 527 ? 12.004 6.060 -3.098 1.00 95.44 527 ALA A C 1
ATOM 4074 O O . ALA A 1 527 ? 11.216 5.285 -2.569 1.00 95.44 527 ALA A O 1
ATOM 4075 N N . LEU A 1 528 ? 13.332 5.932 -2.983 1.00 94.62 528 LEU A N 1
ATOM 4076 C CA . LEU A 1 528 ? 14.002 4.944 -2.126 1.00 94.62 528 LEU A CA 1
ATOM 4077 C C . LEU A 1 528 ? 15.218 5.567 -1.415 1.00 94.62 528 LEU A C 1
ATOM 4079 O O . LEU A 1 528 ? 16.056 6.190 -2.072 1.00 94.62 528 LEU A O 1
ATOM 4083 N N . SER A 1 529 ? 15.323 5.366 -0.102 1.00 92.31 529 SER A N 1
ATOM 4084 C CA . SER A 1 529 ? 16.439 5.798 0.750 1.00 92.31 529 SER A CA 1
ATOM 4085 C C . SER A 1 529 ? 17.108 4.602 1.409 1.00 92.31 529 SER A C 1
ATOM 4087 O O . SER A 1 529 ? 16.448 3.879 2.142 1.00 92.31 529 SER A O 1
ATOM 4089 N N . THR A 1 530 ? 18.396 4.375 1.162 1.00 87.31 530 THR A N 1
ATOM 4090 C CA . THR A 1 530 ? 19.178 3.387 1.917 1.00 87.31 530 THR A CA 1
ATOM 4091 C C . THR A 1 530 ? 20.007 4.102 2.982 1.00 87.31 530 THR A C 1
ATOM 4093 O O . THR A 1 530 ? 20.960 4.814 2.663 1.00 87.31 530 THR A O 1
ATOM 4096 N N . GLY A 1 531 ? 19.629 3.934 4.252 1.00 74.25 531 GLY A N 1
ATOM 4097 C CA . GLY A 1 531 ? 20.368 4.445 5.411 1.00 74.25 531 GLY A CA 1
ATOM 4098 C C . GLY A 1 531 ? 21.111 3.307 6.105 1.00 74.25 531 GLY A C 1
ATOM 4099 O O . GLY A 1 531 ? 20.473 2.499 6.764 1.00 74.25 531 GLY A O 1
ATOM 4100 N N . PRO A 1 532 ? 22.443 3.231 5.957 1.00 85.44 532 PRO A N 1
ATOM 4101 C CA . PRO A 1 532 ? 23.129 2.075 5.343 1.00 85.44 532 PRO A CA 1
ATOM 4102 C C . PRO A 1 532 ? 22.417 0.720 5.444 1.00 85.44 532 PRO A C 1
ATOM 4104 O O . PRO A 1 532 ? 22.044 0.271 6.527 1.00 85.44 532 PRO A O 1
ATOM 4107 N N . VAL A 1 533 ? 22.286 0.018 4.316 1.00 86.88 533 VAL A N 1
ATOM 4108 C CA . VAL A 1 533 ? 21.621 -1.290 4.293 1.00 86.88 533 VAL A CA 1
ATOM 4109 C C . VAL A 1 533 ? 22.660 -2.386 4.414 1.00 86.88 533 VAL A C 1
ATOM 4111 O O . VAL A 1 533 ? 23.375 -2.722 3.472 1.00 86.88 533 VAL A O 1
ATOM 4114 N N . ASN A 1 534 ? 22.690 -2.993 5.589 1.00 86.94 534 ASN A N 1
ATOM 4115 C CA . ASN A 1 534 ? 23.540 -4.133 5.868 1.00 86.94 534 ASN A CA 1
ATOM 4116 C C . ASN A 1 534 ? 22.869 -5.393 5.294 1.00 86.94 534 ASN A C 1
ATOM 4118 O O . ASN A 1 534 ? 21.657 -5.581 5.436 1.00 86.94 534 ASN A O 1
ATOM 4122 N N . TYR A 1 535 ? 23.663 -6.277 4.685 1.00 89.56 535 TYR A N 1
ATOM 4123 C CA . TYR A 1 535 ? 23.238 -7.560 4.100 1.00 89.56 535 TYR A CA 1
ATOM 4124 C C . TYR A 1 535 ? 22.430 -7.442 2.787 1.00 89.56 535 TYR A C 1
ATOM 4126 O O . TYR A 1 535 ? 22.974 -7.701 1.714 1.00 89.56 535 TYR A O 1
ATOM 4134 N N . GLY A 1 536 ? 21.147 -7.069 2.829 1.00 89.81 536 GLY A N 1
ATOM 4135 C CA . GLY A 1 536 ? 20.243 -7.121 1.672 1.00 89.81 536 GLY A CA 1
ATOM 4136 C C . GLY A 1 536 ? 19.875 -8.554 1.230 1.00 89.81 536 GLY A C 1
ATOM 4137 O O . GLY A 1 536 ? 19.976 -9.492 2.024 1.00 89.81 536 GLY A O 1
ATOM 4138 N N . PRO A 1 537 ? 19.438 -8.769 -0.029 1.00 94.62 537 PRO A N 1
ATOM 4139 C CA . PRO A 1 537 ? 19.222 -7.782 -1.091 1.00 94.62 537 PRO A CA 1
ATOM 4140 C C . PRO A 1 537 ? 17.904 -6.994 -0.966 1.00 94.62 537 PRO A C 1
ATOM 4142 O O . PRO A 1 537 ? 16.974 -7.382 -0.256 1.00 94.62 537 PRO A O 1
ATOM 4145 N N . ILE A 1 538 ? 17.815 -5.908 -1.737 1.00 95.88 538 ILE A N 1
ATOM 4146 C CA . ILE A 1 538 ? 16.594 -5.137 -2.011 1.00 95.88 538 ILE A CA 1
ATOM 4147 C C . ILE A 1 538 ? 16.184 -5.346 -3.475 1.00 95.88 538 ILE A C 1
ATOM 4149 O O . ILE A 1 538 ? 17.028 -5.362 -4.372 1.00 95.88 538 ILE A O 1
ATOM 4153 N N . TYR A 1 539 ? 14.881 -5.443 -3.724 1.00 97.81 539 TYR A N 1
ATOM 4154 C CA . TYR A 1 539 ? 14.269 -5.517 -5.047 1.00 97.81 539 TYR A CA 1
ATOM 4155 C C . TYR A 1 539 ? 13.289 -4.353 -5.234 1.00 97.81 539 TYR A C 1
ATOM 4157 O O . TYR A 1 539 ? 12.375 -4.176 -4.432 1.00 97.81 539 TYR A O 1
ATOM 4165 N N . LEU A 1 540 ? 13.436 -3.596 -6.321 1.00 97.62 540 LEU A N 1
ATOM 4166 C CA . LEU A 1 540 ? 12.516 -2.543 -6.751 1.00 97.62 540 LEU A CA 1
ATOM 4167 C C . LEU A 1 540 ? 12.139 -2.800 -8.217 1.00 97.62 540 LEU A C 1
ATOM 4169 O O . LEU A 1 540 ? 12.960 -2.580 -9.109 1.00 97.62 540 LEU A O 1
ATOM 4173 N N . PHE A 1 541 ? 10.920 -3.273 -8.494 1.00 97.56 541 PHE A N 1
ATOM 4174 C CA . PHE A 1 541 ? 10.514 -3.598 -9.869 1.00 97.56 541 PHE A CA 1
ATOM 4175 C C . PHE A 1 541 ? 9.064 -3.265 -10.237 1.00 97.56 541 PHE A C 1
ATOM 4177 O O . PHE A 1 541 ? 8.171 -3.297 -9.402 1.00 97.56 541 PHE A O 1
ATOM 4184 N N . ARG A 1 542 ? 8.794 -2.944 -11.509 1.00 94.00 542 ARG A N 1
ATOM 4185 C CA . ARG A 1 542 ? 7.452 -2.550 -12.005 1.00 94.00 542 ARG A CA 1
ATOM 4186 C C . ARG A 1 542 ? 6.850 -1.304 -11.325 1.00 94.00 542 ARG A C 1
ATOM 4188 O O . ARG A 1 542 ? 5.657 -1.054 -11.456 1.00 94.00 542 ARG A O 1
ATOM 4195 N N . ASN A 1 543 ? 7.629 -0.494 -10.602 1.00 96.62 543 ASN A N 1
ATOM 4196 C CA . ASN A 1 543 ? 7.101 0.675 -9.885 1.00 96.62 543 ASN A CA 1
ATOM 4197 C C . ASN A 1 543 ? 7.018 1.916 -10.786 1.00 96.62 543 ASN A C 1
ATOM 4199 O O . ASN A 1 543 ? 7.905 2.194 -11.601 1.00 96.62 543 ASN A O 1
ATOM 4203 N N . GLN A 1 544 ? 5.961 2.705 -10.594 1.00 96.75 544 GLN A N 1
ATOM 4204 C CA . GLN A 1 544 ? 5.752 3.984 -11.266 1.00 96.75 544 GLN A CA 1
ATOM 4205 C C . GLN A 1 544 ? 6.028 5.134 -10.303 1.00 96.75 544 GLN A C 1
ATOM 4207 O O . GLN A 1 544 ? 5.317 5.299 -9.316 1.00 96.75 544 GLN A O 1
ATOM 4212 N N . VAL A 1 545 ? 7.021 5.961 -10.617 1.00 97.56 545 VAL A N 1
ATOM 4213 C CA . VAL A 1 545 ? 7.455 7.077 -9.775 1.00 97.56 545 VAL A CA 1
ATOM 4214 C C . VAL A 1 545 ? 7.236 8.389 -10.526 1.00 97.56 545 VAL A C 1
ATOM 4216 O O . VAL A 1 545 ? 7.892 8.668 -11.531 1.00 97.56 545 VAL A O 1
ATOM 4219 N N . TRP A 1 546 ? 6.282 9.194 -10.058 1.00 94.75 546 TRP A N 1
ATOM 4220 C CA . TRP A 1 546 ? 5.748 10.348 -10.774 1.00 94.75 546 TRP A CA 1
ATOM 4221 C C . TRP A 1 546 ? 5.937 11.668 -10.017 1.00 94.75 546 TRP A C 1
ATOM 4223 O O . TRP A 1 546 ? 5.609 11.796 -8.840 1.00 94.75 546 TRP A O 1
ATOM 4233 N N . GLN A 1 547 ? 6.421 12.691 -10.726 1.00 93.31 547 GLN A N 1
ATOM 4234 C CA . GLN A 1 547 ? 6.544 14.073 -10.240 1.00 93.31 547 GLN A CA 1
ATOM 4235 C C . GLN A 1 547 ? 7.332 14.224 -8.926 1.00 93.31 547 GLN A C 1
ATOM 4237 O O . GLN A 1 547 ? 6.981 15.076 -8.110 1.00 93.31 547 GLN A O 1
ATOM 4242 N N . LEU A 1 548 ? 8.412 13.446 -8.752 1.00 93.69 548 LEU A N 1
ATOM 4243 C CA . LEU A 1 548 ? 9.400 13.668 -7.687 1.00 93.69 548 LEU A CA 1
ATOM 4244 C C . LEU A 1 548 ? 9.786 15.145 -7.612 1.00 93.69 548 LEU A C 1
ATOM 4246 O O . LEU A 1 548 ? 10.165 15.724 -8.635 1.00 93.69 548 LEU A O 1
ATOM 4250 N N . GLY A 1 549 ? 9.678 15.734 -6.427 1.00 90.62 549 GLY A N 1
ATOM 4251 C CA . GLY A 1 549 ? 9.810 17.167 -6.195 1.00 90.62 549 GLY A CA 1
ATOM 4252 C C . GLY A 1 549 ? 9.480 17.521 -4.753 1.00 90.62 549 GLY A C 1
ATOM 4253 O O . GLY A 1 549 ? 8.650 16.875 -4.131 1.00 90.62 549 GLY A O 1
ATOM 4254 N N . ASN A 1 550 ? 10.086 18.587 -4.235 1.00 86.25 550 ASN A N 1
ATOM 4255 C CA . ASN A 1 550 ? 9.884 19.056 -2.861 1.00 86.25 550 ASN A CA 1
ATOM 4256 C C . ASN A 1 550 ? 8.734 20.079 -2.739 1.00 86.25 550 ASN A C 1
ATOM 4258 O O . ASN A 1 550 ? 8.743 20.935 -1.853 1.00 86.25 550 ASN A O 1
ATOM 4262 N N . ASP A 1 551 ? 7.750 20.048 -3.646 1.00 81.75 551 ASP A N 1
ATOM 4263 C CA . ASP A 1 551 ? 6.724 21.091 -3.792 1.00 81.75 551 ASP A CA 1
ATOM 4264 C C . ASP A 1 551 ? 5.949 21.384 -2.499 1.00 81.75 551 ASP A C 1
ATOM 4266 O O . ASP A 1 551 ? 5.747 22.558 -2.181 1.00 81.75 551 ASP A O 1
ATOM 4270 N N . GLY A 1 552 ? 5.570 20.350 -1.742 1.00 74.31 552 GLY A N 1
ATOM 4271 C CA . GLY A 1 552 ? 4.853 20.478 -0.469 1.00 74.31 552 GLY A CA 1
ATOM 4272 C C . GLY A 1 552 ? 5.725 20.398 0.785 1.00 74.31 552 GLY A C 1
ATOM 4273 O O . GLY A 1 552 ? 5.176 20.362 1.878 1.00 74.31 552 GLY A O 1
ATOM 4274 N N . VAL A 1 553 ? 7.053 20.390 0.663 1.00 83.88 553 VAL A N 1
ATOM 4275 C CA . VAL A 1 553 ? 7.953 20.467 1.827 1.00 83.88 553 VAL A CA 1
ATOM 4276 C C . VAL A 1 553 ? 8.012 21.909 2.329 1.00 83.88 553 VAL A C 1
ATOM 4278 O O . VAL A 1 553 ? 8.148 22.834 1.522 1.00 83.88 553 VAL A O 1
ATOM 4281 N N . GLY A 1 554 ? 7.923 22.125 3.642 1.00 84.56 554 GLY A N 1
ATOM 4282 C CA . GLY A 1 554 ? 7.972 23.468 4.224 1.00 84.56 554 GLY A CA 1
ATOM 4283 C C . GLY A 1 554 ? 9.294 24.187 3.934 1.00 84.56 554 GLY A C 1
ATOM 4284 O O . GLY A 1 554 ? 10.363 23.573 3.941 1.00 84.56 554 GLY A O 1
ATOM 4285 N N . ALA A 1 555 ? 9.233 25.496 3.693 1.00 83.19 555 ALA A N 1
ATOM 4286 C CA . ALA A 1 555 ? 10.417 26.351 3.634 1.00 83.19 555 ALA A CA 1
ATOM 4287 C C . ALA A 1 555 ? 10.638 27.028 4.993 1.00 83.19 555 ALA A C 1
ATOM 4289 O O . ALA A 1 555 ? 9.681 27.466 5.627 1.00 83.19 555 ALA A O 1
ATOM 4290 N N . ASP A 1 556 ? 11.891 27.140 5.429 1.00 79.81 556 ASP A N 1
ATOM 4291 C CA . ASP A 1 556 ? 12.238 27.986 6.574 1.00 79.81 556 ASP A CA 1
ATOM 4292 C C . ASP A 1 556 ? 12.126 29.487 6.237 1.00 79.81 556 ASP A C 1
ATOM 4294 O O . ASP A 1 556 ? 11.947 29.870 5.077 1.00 79.81 556 ASP A O 1
ATOM 4298 N N . ASN A 1 557 ? 12.291 30.369 7.230 1.00 78.56 557 ASN A N 1
ATOM 4299 C CA . ASN A 1 557 ? 12.178 31.821 7.021 1.00 78.56 557 ASN A CA 1
ATOM 4300 C C . ASN A 1 557 ? 13.302 32.422 6.140 1.00 78.56 557 ASN A C 1
ATOM 4302 O O . ASN A 1 557 ? 13.285 33.623 5.875 1.00 78.56 557 ASN A O 1
ATOM 4306 N N . SER A 1 558 ? 14.268 31.619 5.665 1.00 76.19 558 SER A N 1
ATOM 4307 C CA . SER A 1 558 ? 15.228 32.002 4.614 1.00 76.19 558 SER A CA 1
ATOM 4308 C C . SER A 1 558 ? 14.821 31.525 3.209 1.00 76.19 558 SER A C 1
ATOM 4310 O O . SER A 1 558 ? 15.573 31.707 2.253 1.00 76.19 558 SER A O 1
ATOM 4312 N N . GLY A 1 559 ? 13.635 30.923 3.065 1.00 78.62 559 GLY A N 1
ATOM 4313 C CA . GLY A 1 559 ? 13.119 30.367 1.814 1.00 78.62 559 GLY A CA 1
ATOM 4314 C C . GLY A 1 559 ? 13.712 29.004 1.442 1.00 78.62 559 GLY A C 1
ATOM 4315 O O . GLY A 1 559 ? 13.440 28.502 0.352 1.00 78.62 559 GLY A O 1
ATOM 4316 N N . SER A 1 560 ? 14.518 28.391 2.318 1.00 81.31 560 SER A N 1
ATOM 4317 C CA . SER A 1 560 ? 15.157 27.103 2.045 1.00 81.31 560 SER A CA 1
ATOM 4318 C C . SER A 1 560 ? 14.286 25.942 2.513 1.00 81.31 560 SER A C 1
ATOM 4320 O O . SER A 1 560 ? 13.838 25.913 3.658 1.00 81.31 560 SER A O 1
ATOM 4322 N N . LYS A 1 561 ? 14.085 24.953 1.636 1.00 80.75 561 LYS A N 1
ATOM 4323 C CA . LYS A 1 561 ? 13.364 23.710 1.955 1.00 80.75 561 LYS A CA 1
ATOM 4324 C C . LYS A 1 561 ? 14.249 22.614 2.561 1.00 80.75 561 LYS A C 1
ATOM 4326 O O . LYS A 1 561 ? 13.718 21.602 2.995 1.00 80.75 561 LYS A O 1
ATOM 4331 N N . GLY A 1 562 ? 15.576 22.786 2.580 1.00 75.69 562 GLY A N 1
ATOM 4332 C CA . GLY A 1 562 ? 16.552 21.827 3.135 1.00 75.69 562 GLY A CA 1
ATOM 4333 C C . GLY A 1 562 ? 16.750 20.528 2.334 1.00 75.69 562 GLY A C 1
ATOM 4334 O O . GLY A 1 562 ? 17.885 20.123 2.107 1.00 75.69 562 GLY A O 1
ATOM 4335 N N . VAL A 1 563 ? 15.663 19.915 1.863 1.00 83.31 563 VAL A N 1
ATOM 4336 C CA . VAL A 1 563 ? 15.643 18.586 1.237 1.00 83.31 563 VAL A CA 1
ATOM 4337 C C . VAL A 1 563 ? 16.129 18.579 -0.224 1.00 83.31 563 VAL A C 1
ATOM 4339 O O . VAL A 1 563 ? 15.851 19.497 -1.006 1.00 83.31 563 VAL A O 1
ATOM 4342 N N . GLY A 1 564 ? 16.827 17.505 -0.604 1.00 84.56 564 GLY A N 1
ATOM 4343 C CA . GLY A 1 564 ? 17.172 17.188 -1.994 1.00 84.56 564 GLY A CA 1
ATOM 4344 C C . GLY A 1 564 ? 16.079 16.368 -2.686 1.00 84.56 564 GLY A C 1
ATOM 4345 O O . GLY A 1 564 ? 15.290 15.706 -2.025 1.00 84.56 564 GLY A O 1
ATOM 4346 N N . VAL A 1 565 ? 16.028 16.400 -4.020 1.00 91.12 565 VAL A N 1
ATOM 4347 C CA . VAL A 1 565 ? 15.062 15.610 -4.803 1.00 91.12 565 VAL A CA 1
ATOM 4348 C C . VAL A 1 565 ? 15.808 14.596 -5.664 1.00 91.12 565 VAL A C 1
ATOM 4350 O O . VAL A 1 565 ? 16.658 14.959 -6.487 1.00 91.12 565 VAL A O 1
ATOM 4353 N N . THR A 1 566 ? 15.492 13.315 -5.496 1.00 92.62 566 THR A N 1
ATOM 4354 C CA . THR A 1 566 ? 16.182 12.218 -6.184 1.00 92.62 566 THR A CA 1
ATOM 4355 C C . THR A 1 566 ? 15.286 10.987 -6.298 1.00 92.62 566 THR A C 1
ATOM 4357 O O . THR A 1 566 ? 14.484 10.725 -5.413 1.00 92.62 566 THR A O 1
ATOM 4360 N N . GLY A 1 567 ? 15.415 10.187 -7.358 1.00 93.75 567 GLY A N 1
ATOM 4361 C CA . GLY A 1 567 ? 14.793 8.857 -7.371 1.00 93.75 567 GLY A CA 1
ATOM 4362 C C . GLY A 1 567 ? 15.351 7.956 -6.268 1.00 93.75 567 GLY A C 1
ATOM 4363 O O . GLY A 1 567 ? 14.604 7.176 -5.688 1.00 93.75 567 GLY A O 1
ATOM 4364 N N . PHE A 1 568 ? 16.629 8.133 -5.923 1.00 91.00 568 PHE A N 1
ATOM 4365 C CA . PHE A 1 568 ? 17.307 7.334 -4.909 1.00 91.00 568 PHE A CA 1
ATOM 4366 C C . PHE A 1 568 ? 18.312 8.140 -4.068 1.00 91.00 568 PHE A C 1
ATOM 4368 O O . PHE A 1 568 ? 19.129 8.892 -4.627 1.00 91.00 568 PHE A O 1
ATOM 4375 N N . LYS A 1 569 ? 18.275 7.941 -2.748 1.00 88.44 569 LYS A N 1
ATOM 4376 C CA . LYS A 1 569 ? 19.206 8.466 -1.734 1.00 88.44 569 LYS A CA 1
ATOM 4377 C C . LYS A 1 569 ? 19.992 7.286 -1.141 1.00 88.44 569 LYS A C 1
ATOM 4379 O O . LYS A 1 569 ? 19.385 6.256 -0.868 1.00 88.44 569 LYS A O 1
ATOM 4384 N N . TYR A 1 570 ? 21.312 7.414 -0.999 1.00 81.75 570 TYR A N 1
ATOM 4385 C CA . TYR A 1 570 ? 22.217 6.318 -0.608 1.00 81.75 570 TYR A CA 1
ATOM 4386 C C . TYR A 1 570 ? 23.107 6.680 0.574 1.00 81.75 570 TYR A C 1
ATOM 4388 O O . TYR A 1 570 ? 23.493 7.841 0.724 1.00 81.75 570 TYR A O 1
ATOM 4396 N N . SER A 1 571 ? 23.510 5.681 1.350 1.00 79.31 571 SER A N 1
ATOM 4397 C CA . SER A 1 571 ? 24.412 5.846 2.483 1.00 79.31 571 SER A CA 1
ATOM 4398 C C . SER A 1 571 ? 25.860 6.052 2.037 1.00 79.31 571 SER A C 1
ATOM 4400 O O . SER A 1 571 ? 26.517 6.976 2.510 1.00 79.31 571 SER A O 1
ATOM 4402 N N . GLY A 1 572 ? 26.354 5.214 1.115 1.00 78.81 572 GLY A N 1
ATOM 4403 C CA . GLY A 1 572 ? 27.791 5.028 0.898 1.00 78.81 572 GLY A CA 1
ATOM 4404 C C . GLY A 1 572 ? 28.515 4.291 2.038 1.00 78.81 572 GLY A C 1
ATOM 4405 O O . GLY A 1 572 ? 29.743 4.208 2.009 1.00 78.81 572 GLY A O 1
ATOM 4406 N N . GLU A 1 573 ? 27.799 3.799 3.052 1.00 81.62 573 GLU A N 1
ATOM 4407 C CA . GLU A 1 573 ? 28.343 3.419 4.367 1.00 81.62 573 GLU A CA 1
ATOM 4408 C C . GLU A 1 573 ? 27.888 2.014 4.829 1.00 81.62 573 GLU A C 1
ATOM 4410 O O . GLU A 1 573 ? 27.979 1.700 6.013 1.00 81.62 573 GLU A O 1
ATOM 4415 N N . ASP A 1 574 ? 27.441 1.148 3.905 1.00 81.19 574 ASP A N 1
ATOM 4416 C CA . ASP A 1 574 ? 26.973 -0.216 4.208 1.00 81.19 574 ASP A CA 1
ATOM 4417 C C . ASP A 1 574 ? 28.028 -1.042 4.974 1.00 81.19 574 ASP A C 1
ATOM 4419 O O . ASP A 1 574 ? 29.143 -1.283 4.483 1.00 81.19 574 ASP A O 1
ATOM 4423 N N . SER A 1 575 ? 27.649 -1.577 6.137 1.00 75.25 575 SER A N 1
ATOM 4424 C CA . SER A 1 575 ? 28.454 -2.526 6.908 1.00 75.25 575 SER A CA 1
ATOM 4425 C C . SER A 1 575 ? 28.128 -3.950 6.449 1.00 75.25 575 SER A C 1
ATOM 4427 O O . SER A 1 575 ? 27.214 -4.605 6.949 1.00 75.25 575 SER A O 1
ATOM 4429 N N . VAL A 1 576 ? 28.908 -4.414 5.465 1.00 80.31 576 VAL A N 1
ATOM 4430 C CA . VAL A 1 576 ? 28.603 -5.518 4.529 1.00 80.31 576 VAL A CA 1
ATOM 4431 C C . VAL A 1 576 ? 27.591 -5.081 3.446 1.00 80.31 576 VAL A C 1
ATOM 4433 O O . VAL A 1 576 ? 26.385 -5.138 3.687 1.00 80.31 576 VAL A O 1
ATOM 4436 N N . PRO A 1 577 ? 28.078 -4.665 2.250 1.00 82.81 577 PRO A N 1
ATOM 4437 C CA . PRO A 1 577 ? 27.274 -4.063 1.180 1.00 82.81 577 PRO A CA 1
ATOM 4438 C C . PRO A 1 577 ? 26.036 -4.838 0.739 1.00 82.81 577 PRO A C 1
ATOM 4440 O O . PRO A 1 577 ? 26.117 -6.032 0.445 1.00 82.81 577 PRO A O 1
ATOM 4443 N N . SER A 1 578 ? 24.927 -4.120 0.566 1.00 88.94 578 SER A N 1
ATOM 4444 C CA . SER A 1 578 ? 23.669 -4.655 0.043 1.00 88.94 578 SER A CA 1
ATOM 4445 C C . SER A 1 578 ? 23.616 -4.650 -1.486 1.00 88.94 578 SER A C 1
ATOM 4447 O O . SER A 1 578 ? 24.138 -3.754 -2.152 1.00 88.94 578 SER A O 1
ATOM 4449 N N . ARG A 1 579 ? 22.948 -5.649 -2.071 1.00 92.12 579 ARG A N 1
ATOM 4450 C CA . ARG A 1 579 ? 22.597 -5.703 -3.499 1.00 92.12 579 ARG A CA 1
ATOM 4451 C C . ARG A 1 579 ? 21.228 -5.078 -3.725 1.00 92.12 579 ARG A C 1
ATOM 4453 O O . ARG A 1 579 ? 20.243 -5.545 -3.165 1.00 92.12 579 ARG A O 1
ATOM 4460 N N . VAL A 1 580 ? 21.157 -4.089 -4.615 1.00 92.88 580 VAL A N 1
ATOM 4461 C CA . VAL A 1 580 ? 19.893 -3.439 -4.992 1.00 92.88 580 VAL A CA 1
ATOM 4462 C C . VAL A 1 580 ? 19.565 -3.752 -6.450 1.00 92.88 580 VAL A C 1
ATOM 4464 O O . VAL A 1 580 ? 20.245 -3.280 -7.363 1.00 92.88 580 VAL A O 1
ATOM 4467 N N . TRP A 1 581 ? 18.528 -4.562 -6.659 1.00 95.19 581 TRP A N 1
ATOM 4468 C CA . TRP A 1 581 ? 17.989 -4.930 -7.968 1.00 95.19 581 TRP A CA 1
ATOM 4469 C C . TRP A 1 581 ? 16.904 -3.931 -8.386 1.00 95.19 581 TRP A C 1
ATOM 4471 O O . TRP A 1 581 ? 15.860 -3.848 -7.741 1.00 95.19 581 TRP A O 1
ATOM 4481 N N . VAL A 1 582 ? 17.114 -3.191 -9.475 1.00 95.75 582 VAL A N 1
ATOM 4482 C CA . VAL A 1 582 ? 16.166 -2.194 -9.998 1.00 95.75 582 VAL A CA 1
ATOM 4483 C C . VAL A 1 582 ? 15.747 -2.597 -11.411 1.00 95.75 582 VAL A C 1
ATOM 4485 O O . VAL A 1 582 ? 16.511 -2.433 -12.360 1.00 95.75 582 VAL A O 1
ATOM 4488 N N . VAL A 1 583 ? 14.547 -3.153 -11.575 1.00 96.69 583 VAL A N 1
ATOM 4489 C CA . VAL A 1 583 ? 14.138 -3.801 -12.837 1.00 96.69 583 VAL A CA 1
ATOM 4490 C C . VAL A 1 583 ? 12.801 -3.269 -13.335 1.00 96.69 583 VAL A C 1
ATOM 4492 O O . VAL A 1 583 ? 11.814 -3.329 -12.609 1.00 96.69 583 VAL A O 1
ATOM 4495 N N . ASN A 1 584 ? 12.721 -2.806 -14.585 1.00 94.94 584 ASN A N 1
ATOM 4496 C CA . ASN A 1 584 ? 11.449 -2.380 -15.184 1.00 94.94 584 ASN A CA 1
ATOM 4497 C C . ASN A 1 584 ? 10.698 -1.326 -14.337 1.00 94.94 584 ASN A C 1
ATOM 4499 O O . ASN A 1 584 ? 9.550 -1.525 -13.967 1.00 94.94 584 ASN A O 1
ATOM 4503 N N . ASN A 1 585 ? 11.315 -0.197 -13.983 1.00 97.56 585 ASN A N 1
ATOM 4504 C CA . ASN A 1 585 ? 10.629 0.917 -13.304 1.00 97.56 585 ASN A CA 1
ATOM 4505 C C . ASN A 1 585 ? 10.520 2.141 -14.227 1.00 97.56 585 ASN A C 1
ATOM 4507 O O . ASN A 1 585 ? 11.384 2.359 -15.077 1.00 97.56 585 ASN A O 1
ATOM 4511 N N . THR A 1 586 ? 9.492 2.975 -14.038 1.00 97.12 586 THR A N 1
ATOM 4512 C CA . THR A 1 586 ? 9.349 4.253 -14.764 1.00 97.12 586 THR A CA 1
ATOM 4513 C C . THR A 1 586 ? 9.387 5.425 -13.792 1.00 97.12 586 THR A C 1
ATOM 4515 O O . THR A 1 586 ? 8.403 5.709 -13.111 1.00 97.12 586 THR A O 1
ATOM 4518 N N . PHE A 1 587 ? 10.504 6.147 -13.786 1.00 97.75 587 PHE A N 1
ATOM 4519 C CA . PHE A 1 587 ? 10.690 7.412 -13.085 1.00 97.75 587 PHE A CA 1
ATOM 4520 C C . PHE A 1 587 ? 10.463 8.572 -14.059 1.00 97.75 587 PHE A C 1
ATOM 4522 O O . PHE A 1 587 ? 11.235 8.761 -15.000 1.00 97.75 587 PHE A O 1
ATOM 4529 N N . TRP A 1 588 ? 9.432 9.386 -13.833 1.00 96.75 588 TRP A N 1
ATOM 4530 C CA . TRP A 1 588 ? 9.156 10.578 -14.638 1.00 96.75 588 TRP A CA 1
ATOM 4531 C C . TRP A 1 588 ? 8.810 11.776 -13.754 1.00 96.75 588 TRP A C 1
ATOM 4533 O O . TRP A 1 588 ? 7.847 11.742 -12.990 1.00 96.75 588 TRP A O 1
ATOM 4543 N N . THR A 1 589 ? 9.544 12.881 -13.890 1.00 94.62 589 THR A N 1
ATOM 4544 C CA . THR A 1 589 ? 9.214 14.148 -13.222 1.00 94.62 589 THR A CA 1
ATOM 4545 C C . THR A 1 589 ? 9.427 15.360 -14.122 1.00 94.62 589 THR A C 1
ATOM 4547 O O . THR A 1 589 ? 10.327 15.397 -14.966 1.00 94.62 589 THR A O 1
ATOM 4550 N N . SER A 1 590 ? 8.581 16.373 -13.919 1.00 91.06 590 SER A N 1
ATOM 4551 C CA . SER A 1 590 ? 8.702 17.714 -14.503 1.00 91.06 590 SER A CA 1
ATOM 4552 C C . SER A 1 590 ? 9.007 18.806 -13.471 1.00 91.06 590 SER A C 1
ATOM 4554 O O . SER A 1 590 ? 9.139 19.971 -13.850 1.00 91.06 590 SER A O 1
ATOM 4556 N N . ARG A 1 591 ? 9.134 18.448 -12.185 1.00 89.19 591 ARG A N 1
ATOM 4557 C CA . ARG A 1 591 ? 9.527 19.369 -11.107 1.00 89.19 591 ARG A CA 1
ATOM 4558 C C . ARG A 1 591 ? 11.017 19.728 -11.229 1.00 89.19 591 ARG A C 1
ATOM 4560 O O . ARG A 1 591 ? 11.782 18.897 -11.718 1.00 89.19 591 ARG A O 1
ATOM 4567 N N . PRO A 1 592 ? 11.451 20.943 -10.849 1.00 89.81 592 PRO A N 1
ATOM 4568 C CA . PRO A 1 592 ? 12.849 21.362 -10.980 1.00 89.81 592 PRO A CA 1
ATOM 4569 C C . PRO A 1 592 ? 13.797 20.566 -10.069 1.00 89.81 592 PRO A C 1
ATOM 4571 O O . PRO A 1 592 ? 13.372 19.949 -9.098 1.00 89.81 592 PRO A O 1
ATOM 4574 N N . ASP A 1 593 ? 15.090 20.607 -10.400 1.00 89.69 593 ASP A N 1
ATOM 4575 C CA . ASP A 1 593 ? 16.217 20.085 -9.609 1.00 89.69 593 ASP A CA 1
ATOM 4576 C C . ASP A 1 593 ? 16.183 18.600 -9.178 1.00 89.69 593 ASP A C 1
ATOM 4578 O O . ASP A 1 593 ? 17.041 18.163 -8.410 1.00 89.69 593 ASP A O 1
ATOM 4582 N N . ALA A 1 594 ? 15.289 17.790 -9.746 1.00 92.50 594 ALA A N 1
ATOM 4583 C CA . ALA A 1 594 ? 15.164 16.365 -9.452 1.00 92.50 594 ALA A CA 1
ATOM 4584 C C . ALA A 1 594 ? 16.220 15.508 -10.177 1.00 92.50 594 ALA A C 1
ATOM 4586 O O . ALA A 1 594 ? 16.369 15.588 -11.403 1.00 92.50 594 ALA A O 1
ATOM 4587 N N . ASN A 1 595 ? 16.923 14.653 -9.429 1.00 92.25 595 ASN A N 1
ATOM 4588 C CA . ASN A 1 595 ? 17.882 13.668 -9.951 1.00 92.25 595 ASN A CA 1
ATOM 4589 C C . ASN A 1 595 ? 17.224 12.292 -10.164 1.00 92.25 595 ASN A C 1
ATOM 4591 O O . ASN A 1 595 ? 16.229 11.976 -9.518 1.00 92.25 595 ASN A O 1
ATOM 4595 N N . GLY A 1 596 ? 17.778 11.450 -11.043 1.00 85.31 596 GLY A N 1
ATOM 4596 C CA . GLY A 1 596 ? 17.307 10.063 -11.204 1.00 85.31 596 GLY A CA 1
ATOM 4597 C C . GLY A 1 596 ? 17.726 9.133 -10.068 1.00 85.31 596 GLY A C 1
ATOM 4598 O O . GLY A 1 596 ? 16.962 8.249 -9.708 1.00 85.31 596 GLY A O 1
ATOM 4599 N N . GLY A 1 597 ? 18.888 9.377 -9.462 1.00 78.00 597 GLY A N 1
ATOM 4600 C CA . GLY A 1 597 ? 19.429 8.604 -8.348 1.00 78.00 597 GLY A CA 1
ATOM 4601 C C . GLY A 1 597 ? 20.853 9.032 -7.999 1.00 78.00 597 GLY A C 1
ATOM 4602 O O . GLY A 1 597 ? 21.416 9.916 -8.657 1.00 78.00 597 GLY A O 1
ATOM 4603 N N . ALA A 1 598 ? 21.425 8.374 -6.987 1.00 63.94 598 ALA A N 1
ATOM 4604 C CA . ALA A 1 598 ? 22.772 8.612 -6.463 1.00 63.94 598 ALA A CA 1
ATOM 4605 C C . ALA A 1 598 ? 23.000 10.013 -5.859 1.00 63.94 598 ALA A C 1
ATOM 4607 O O . ALA A 1 598 ? 23.985 10.691 -6.156 1.00 63.94 598 ALA A O 1
ATOM 4608 N N . GLN A 1 599 ? 22.100 10.433 -4.963 1.00 70.12 599 GLN A N 1
ATOM 4609 C CA . GLN A 1 599 ? 22.442 11.426 -3.942 1.00 70.12 599 GLN A CA 1
ATOM 4610 C C . GLN A 1 599 ? 22.960 10.701 -2.694 1.00 70.12 599 GLN A C 1
ATOM 4612 O O . GLN A 1 599 ? 22.236 9.905 -2.105 1.00 70.12 599 GLN A O 1
ATOM 4617 N N . PHE A 1 600 ? 24.183 11.013 -2.277 1.00 65.81 600 PHE A N 1
ATOM 4618 C CA . PHE A 1 600 ? 24.737 10.555 -1.005 1.00 65.81 600 PHE A CA 1
ATOM 4619 C C . PHE A 1 600 ? 24.109 11.283 0.192 1.00 65.81 600 PHE A C 1
ATOM 4621 O O . PHE A 1 600 ? 23.915 12.501 0.144 1.00 65.81 600 PHE A O 1
ATOM 4628 N N . ALA A 1 601 ? 23.848 10.536 1.262 1.00 60.59 601 ALA A N 1
ATOM 4629 C CA . ALA A 1 601 ? 23.616 11.034 2.613 1.00 60.59 601 ALA A CA 1
ATOM 4630 C C . ALA A 1 601 ? 24.938 11.088 3.406 1.00 60.59 601 ALA A C 1
ATOM 4632 O O . ALA A 1 601 ? 25.253 12.125 3.991 1.00 60.59 601 ALA A O 1
ATOM 4633 N N . GLY A 1 602 ? 25.722 10.004 3.358 1.00 55.78 602 GLY A N 1
ATOM 4634 C CA . GLY A 1 602 ? 27.070 9.883 3.921 1.00 55.78 602 GLY A CA 1
ATOM 4635 C C . GLY A 1 602 ? 28.164 9.936 2.848 1.00 55.78 602 GLY A C 1
ATOM 4636 O O . GLY A 1 602 ? 27.918 9.711 1.666 1.00 55.78 602 GLY A O 1
ATOM 4637 N N . GLY A 1 603 ? 29.393 10.276 3.232 1.00 57.81 603 GLY A N 1
ATOM 4638 C CA . GLY A 1 603 ? 30.524 10.437 2.301 1.00 57.81 603 GLY A CA 1
ATOM 4639 C C . GLY A 1 603 ? 31.323 9.153 2.057 1.00 57.81 603 GLY A C 1
ATOM 4640 O O . GLY A 1 603 ? 32.490 9.237 1.669 1.00 57.81 603 GLY A O 1
ATOM 4641 N N . GLY A 1 604 ? 30.746 7.997 2.388 1.00 67.50 604 GLY A N 1
ATOM 4642 C CA . GLY A 1 604 ? 31.482 6.767 2.657 1.00 67.50 604 GLY A CA 1
ATOM 4643 C C . GLY A 1 604 ? 32.085 6.023 1.463 1.00 67.50 604 GLY A C 1
ATOM 4644 O O . GLY A 1 604 ? 31.867 6.319 0.286 1.00 67.50 604 GLY A O 1
ATOM 4645 N N . SER A 1 605 ? 32.884 5.013 1.811 1.00 73.94 605 SER A N 1
ATOM 4646 C CA . SER A 1 605 ? 33.655 4.163 0.898 1.00 73.94 605 SER A CA 1
ATOM 4647 C C . SER A 1 605 ? 33.015 2.798 0.605 1.00 73.94 605 SER A C 1
ATOM 4649 O O . SER A 1 605 ? 33.582 2.024 -0.169 1.00 73.94 605 SER A O 1
ATOM 4651 N N . SER A 1 606 ? 31.845 2.502 1.179 1.00 78.56 606 SER A N 1
ATOM 4652 C CA . SER A 1 606 ? 31.139 1.216 1.091 1.00 78.56 606 SER A CA 1
ATOM 4653 C C . SER A 1 606 ? 29.755 1.370 0.427 1.00 78.56 606 SER A C 1
ATOM 4655 O O . SER A 1 606 ? 28.730 1.209 1.084 1.00 78.56 606 SER A O 1
ATOM 4657 N N . PRO A 1 607 ? 29.686 1.738 -0.870 1.00 78.31 607 PRO A N 1
ATOM 4658 C CA . PRO A 1 607 ? 28.414 1.989 -1.539 1.00 78.31 607 PRO A CA 1
ATOM 4659 C C . PRO A 1 607 ? 27.671 0.711 -1.939 1.00 78.31 607 PRO A C 1
ATOM 4661 O O . PRO A 1 607 ? 28.261 -0.269 -2.411 1.00 78.31 607 PRO A O 1
ATOM 4664 N N . GLU A 1 608 ? 26.355 0.818 -1.867 1.00 84.31 608 GLU A N 1
ATOM 4665 C CA . GLU A 1 608 ? 25.338 -0.133 -2.287 1.00 84.31 608 GLU A CA 1
ATOM 4666 C C . GLU A 1 608 ? 25.618 -0.700 -3.699 1.00 84.31 608 GLU A C 1
ATOM 4668 O O . GLU A 1 608 ? 26.025 -0.003 -4.641 1.00 84.31 608 GLU A O 1
ATOM 4673 N N . ARG A 1 609 ? 25.406 -2.007 -3.876 1.00 87.44 609 ARG A N 1
ATOM 4674 C CA . ARG A 1 609 ? 25.768 -2.768 -5.082 1.00 87.44 609 ARG A CA 1
ATOM 4675 C C . ARG A 1 609 ? 24.617 -2.763 -6.087 1.00 87.44 609 ARG A C 1
ATOM 4677 O O . ARG A 1 609 ? 23.849 -3.720 -6.198 1.00 87.44 609 ARG A O 1
ATOM 4684 N N . PHE A 1 610 ? 24.500 -1.675 -6.835 1.00 88.31 610 PHE A N 1
ATOM 4685 C CA . PHE A 1 610 ? 23.415 -1.465 -7.795 1.00 88.31 610 PHE A CA 1
ATOM 4686 C C . PHE A 1 610 ? 23.465 -2.376 -9.028 1.00 88.31 610 PHE A C 1
ATOM 4688 O O . PHE A 1 610 ? 24.495 -2.500 -9.692 1.00 88.31 610 PHE A O 1
ATOM 4695 N N . TRP A 1 611 ? 22.319 -2.973 -9.361 1.00 91.12 611 TRP A N 1
ATOM 4696 C CA . TRP A 1 611 ? 22.076 -3.658 -10.630 1.00 91.12 611 TRP A CA 1
ATOM 4697 C C . TRP A 1 611 ? 20.764 -3.169 -11.241 1.00 91.12 611 TRP A C 1
ATOM 4699 O O . TRP A 1 611 ? 19.708 -3.304 -10.621 1.00 91.12 611 TRP A O 1
ATOM 4709 N N . LEU A 1 612 ? 20.826 -2.583 -12.434 1.00 92.56 612 LEU A N 1
ATOM 4710 C CA . LEU A 1 612 ? 19.683 -1.963 -13.103 1.00 92.56 612 LEU A CA 1
ATOM 4711 C C . LEU A 1 612 ? 19.458 -2.608 -14.469 1.00 92.56 612 LEU A C 1
ATOM 4713 O O . LEU A 1 612 ? 20.432 -2.849 -15.176 1.00 92.56 612 LEU A O 1
ATOM 4717 N N . ARG A 1 613 ? 18.205 -2.909 -14.828 1.00 92.56 613 ARG A N 1
ATOM 4718 C CA . ARG A 1 613 ? 17.809 -3.312 -16.189 1.00 92.56 613 ARG A CA 1
ATOM 4719 C C . ARG A 1 613 ? 16.426 -2.775 -16.554 1.00 92.56 613 ARG A C 1
ATOM 4721 O O . ARG A 1 613 ? 15.518 -2.748 -15.719 1.00 92.56 613 ARG A O 1
ATOM 4728 N N . ASN A 1 614 ? 16.233 -2.460 -17.833 1.00 94.44 614 ASN A N 1
ATOM 4729 C CA . ASN A 1 614 ? 14.939 -2.131 -18.442 1.00 94.44 614 ASN A CA 1
ATOM 4730 C C . ASN A 1 614 ? 14.212 -0.917 -17.817 1.00 94.44 614 ASN A C 1
ATOM 4732 O O . ASN A 1 614 ? 12.990 -0.816 -17.917 1.00 94.44 614 ASN A O 1
ATOM 4736 N N . ASN A 1 615 ? 14.890 0.004 -17.132 1.00 96.00 615 ASN A N 1
ATOM 4737 C CA . ASN A 1 615 ? 14.242 1.154 -16.491 1.00 96.00 615 ASN A CA 1
ATOM 4738 C C . ASN A 1 615 ? 14.128 2.361 -17.432 1.00 96.00 615 ASN A C 1
ATOM 4740 O O . ASN A 1 615 ? 14.948 2.572 -18.326 1.00 96.00 615 ASN A O 1
ATOM 4744 N N . ILE A 1 616 ? 13.146 3.224 -17.170 1.00 96.12 616 ILE A N 1
ATOM 4745 C CA . ILE A 1 616 ? 13.027 4.552 -17.781 1.00 96.12 616 ILE A CA 1
ATOM 4746 C C . ILE A 1 616 ? 13.239 5.610 -16.700 1.00 96.12 616 ILE A C 1
ATOM 4748 O O . ILE A 1 616 ? 12.461 5.697 -15.752 1.00 96.12 616 ILE A O 1
ATOM 4752 N N . PHE A 1 617 ? 14.235 6.474 -16.893 1.00 96.12 617 PHE A N 1
ATOM 4753 C CA . PHE A 1 617 ? 14.491 7.647 -16.062 1.00 96.12 617 PHE A CA 1
ATOM 4754 C C . PHE A 1 617 ? 14.333 8.925 -16.885 1.00 96.12 617 PHE A C 1
ATOM 4756 O O . PHE A 1 617 ? 15.086 9.174 -17.823 1.00 96.12 617 PHE A O 1
ATOM 4763 N N . ARG A 1 618 ? 13.366 9.767 -16.512 1.00 95.00 618 ARG A N 1
ATOM 4764 C CA . ARG A 1 618 ? 13.111 11.085 -17.106 1.00 95.00 618 ARG A CA 1
ATOM 4765 C C . ARG A 1 618 ? 13.051 12.129 -16.002 1.00 95.00 618 ARG A C 1
ATOM 4767 O O . ARG A 1 618 ? 12.021 12.309 -15.350 1.00 95.00 618 ARG A O 1
ATOM 4774 N N . THR A 1 619 ? 14.149 12.849 -15.818 1.00 95.62 619 THR A N 1
ATOM 4775 C CA . THR A 1 619 ? 14.313 13.824 -14.730 1.00 95.62 619 THR A CA 1
ATOM 4776 C C . THR A 1 619 ? 14.653 15.220 -15.247 1.00 95.62 619 THR A C 1
ATOM 4778 O O . THR A 1 619 ? 14.580 15.491 -16.451 1.00 95.62 619 THR A O 1
ATOM 4781 N N . THR A 1 620 ? 14.958 16.147 -14.336 1.00 94.88 620 THR A N 1
ATOM 4782 C CA . THR A 1 620 ? 15.181 17.562 -14.667 1.00 94.88 620 THR A CA 1
ATOM 4783 C C . THR A 1 620 ? 16.577 18.078 -14.339 1.00 94.88 620 THR A C 1
ATOM 4785 O O . THR A 1 620 ? 16.961 19.114 -14.882 1.00 94.88 620 THR A O 1
ATOM 4788 N N . ARG A 1 621 ? 17.350 17.358 -13.513 1.00 92.50 621 ARG A N 1
ATOM 4789 C CA . ARG A 1 621 ? 18.720 17.701 -13.105 1.00 92.50 621 ARG A CA 1
ATOM 4790 C C . ARG A 1 621 ? 19.734 16.729 -13.707 1.00 92.50 621 ARG A C 1
ATOM 4792 O O . ARG A 1 621 ? 20.058 16.862 -14.883 1.00 92.50 621 ARG A O 1
ATOM 4799 N N . TYR A 1 622 ? 20.227 15.750 -12.950 1.00 92.06 622 TYR A N 1
ATOM 4800 C CA . TYR A 1 622 ? 20.970 14.619 -13.510 1.00 92.06 622 TYR A CA 1
ATOM 4801 C C . TYR A 1 622 ? 20.011 13.472 -13.838 1.00 92.06 622 TYR A C 1
ATOM 4803 O O . TYR A 1 622 ? 19.133 13.142 -13.037 1.00 92.06 622 TYR A O 1
ATOM 4811 N N . ALA A 1 623 ? 20.204 12.836 -14.993 1.00 90.31 623 ALA A N 1
ATOM 4812 C CA . ALA A 1 623 ? 19.522 11.590 -15.332 1.00 90.31 623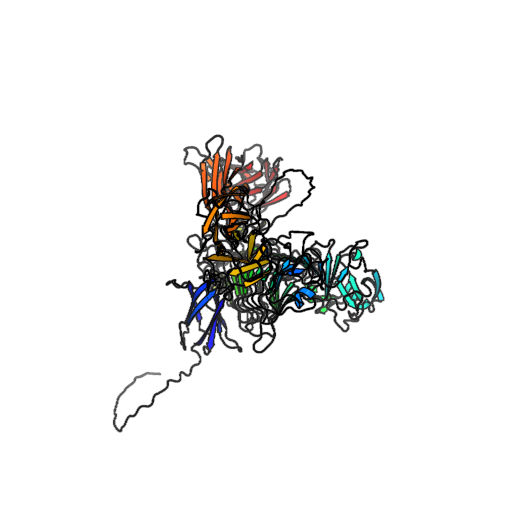 ALA A CA 1
ATOM 4813 C C . ALA A 1 623 ? 19.980 10.452 -14.401 1.00 90.31 623 ALA A C 1
ATOM 4815 O O . ALA A 1 623 ? 19.162 9.650 -13.971 1.00 90.31 623 ALA A O 1
ATOM 4816 N N . TRP A 1 624 ? 21.266 10.455 -14.029 1.00 89.00 624 TRP A N 1
ATOM 4817 C CA . TRP A 1 624 ? 21.855 9.677 -12.935 1.00 89.00 624 TRP A CA 1
ATOM 4818 C C . TRP A 1 624 ? 23.189 10.306 -12.480 1.00 89.00 624 TRP A C 1
ATOM 4820 O O . TRP A 1 624 ? 23.748 11.115 -13.222 1.00 89.00 624 TRP A O 1
ATOM 4830 N N . SER A 1 625 ? 23.703 9.976 -11.287 1.00 85.75 625 SER A N 1
ATOM 4831 C CA . SER A 1 625 ? 24.913 10.600 -10.709 1.00 85.75 625 SER A CA 1
ATOM 4832 C C . SER A 1 625 ? 25.843 9.623 -9.956 1.00 85.75 625 SER A C 1
ATOM 4834 O O . SER A 1 625 ? 26.182 9.845 -8.795 1.00 85.75 625 SER A O 1
ATOM 4836 N N . ALA A 1 626 ? 26.253 8.528 -10.598 1.00 79.62 626 ALA A N 1
ATOM 4837 C CA . ALA A 1 626 ? 27.003 7.439 -9.961 1.00 79.62 626 ALA A CA 1
ATOM 4838 C C . ALA A 1 626 ? 28.442 7.833 -9.511 1.00 79.62 626 ALA A C 1
ATOM 4840 O O . ALA A 1 626 ? 29.108 8.638 -10.173 1.00 79.62 626 ALA A O 1
ATOM 4841 N N . PRO A 1 627 ? 28.957 7.263 -8.402 1.00 72.69 627 PRO A N 1
ATOM 4842 C CA . PRO A 1 627 ? 30.302 7.536 -7.881 1.00 72.69 627 PRO A CA 1
ATOM 4843 C C . PRO A 1 627 ? 31.412 6.749 -8.601 1.00 72.69 627 PRO A C 1
ATOM 4845 O O . PRO A 1 627 ? 31.154 5.993 -9.530 1.00 72.69 627 PRO A O 1
ATOM 4848 N N . CYS A 1 628 ? 32.663 6.918 -8.154 1.00 70.81 628 CYS A N 1
ATOM 4849 C CA . CYS A 1 628 ? 33.806 6.105 -8.602 1.00 70.81 628 CYS A CA 1
ATOM 4850 C C . CYS A 1 628 ? 33.905 4.727 -7.916 1.00 70.81 628 CYS A C 1
ATOM 4852 O O . CYS A 1 628 ? 34.539 3.833 -8.460 1.00 70.81 628 CYS A O 1
ATOM 4854 N N . LEU A 1 629 ? 33.347 4.568 -6.707 1.00 63.91 629 LEU A N 1
ATOM 4855 C CA . LEU A 1 629 ? 33.587 3.403 -5.831 1.00 63.91 629 LEU A CA 1
ATOM 4856 C C . LEU A 1 629 ? 32.488 2.324 -5.886 1.00 63.91 629 LEU A C 1
ATOM 4858 O O . LEU A 1 629 ? 32.555 1.328 -5.169 1.00 63.91 629 LEU A O 1
ATOM 4862 N N . SER A 1 630 ? 31.446 2.521 -6.695 1.00 52.69 630 SER A N 1
ATOM 4863 C CA . SER A 1 630 ? 30.304 1.605 -6.779 1.00 52.69 630 SER A CA 1
ATOM 4864 C C . SER A 1 630 ? 30.519 0.497 -7.802 1.00 52.69 630 SER A C 1
ATOM 4866 O O . SER A 1 630 ? 30.878 0.782 -8.944 1.00 52.69 630 SER A O 1
ATOM 4868 N N . ALA A 1 631 ? 30.133 -0.731 -7.445 1.00 67.25 631 ALA A N 1
ATOM 4869 C CA . ALA A 1 631 ? 29.825 -1.785 -8.413 1.00 67.25 631 ALA A CA 1
ATOM 4870 C C . ALA A 1 631 ? 28.511 -1.446 -9.147 1.00 67.25 631 ALA A C 1
ATOM 4872 O O . ALA A 1 631 ? 27.455 -2.014 -8.872 1.00 67.25 631 ALA A O 1
ATOM 4873 N N . TRP A 1 632 ? 28.592 -0.447 -10.021 1.00 79.88 632 TRP A N 1
ATOM 4874 C CA . TRP A 1 632 ? 27.509 0.102 -10.827 1.00 79.88 632 TRP A CA 1
ATOM 4875 C C . TRP A 1 632 ? 27.305 -0.774 -12.066 1.00 79.88 632 TRP A C 1
ATOM 4877 O O . TRP A 1 632 ? 28.133 -0.751 -12.971 1.00 79.88 632 TRP A O 1
ATOM 4887 N N . ASN A 1 633 ? 26.234 -1.571 -12.091 1.00 85.62 633 ASN A N 1
ATOM 4888 C CA . ASN A 1 633 ? 25.931 -2.483 -13.196 1.00 85.62 633 ASN A CA 1
ATOM 4889 C C . ASN A 1 633 ? 24.545 -2.176 -13.783 1.00 85.62 633 ASN A C 1
ATOM 4891 O O . ASN A 1 633 ? 23.552 -2.819 -13.448 1.00 85.62 633 ASN A O 1
ATOM 4895 N N . GLU A 1 634 ? 24.485 -1.178 -14.656 1.00 87.62 634 GLU A N 1
ATOM 4896 C CA . GLU A 1 634 ? 23.316 -0.855 -15.482 1.00 87.62 634 GLU A CA 1
ATOM 4897 C C . GLU A 1 634 ? 23.497 -1.386 -16.905 1.00 87.62 634 GLU A C 1
ATOM 4899 O O . GLU A 1 634 ? 24.627 -1.509 -17.375 1.00 87.62 634 GLU A O 1
ATOM 4904 N N . ASP A 1 635 ? 22.393 -1.733 -17.564 1.00 87.44 635 ASP A N 1
ATOM 4905 C CA . ASP A 1 635 ? 22.347 -2.009 -19.003 1.00 87.44 635 ASP A CA 1
ATOM 4906 C C . ASP A 1 635 ? 20.881 -2.028 -19.471 1.00 87.44 635 ASP A C 1
ATOM 4908 O O . ASP A 1 635 ? 19.970 -2.212 -18.666 1.00 87.44 635 ASP A O 1
ATOM 4912 N N . TYR A 1 636 ? 20.605 -1.846 -20.764 1.00 89.94 636 TYR A N 1
ATOM 4913 C CA . TYR A 1 636 ? 19.224 -1.740 -21.290 1.00 89.94 636 TYR A CA 1
ATOM 4914 C C . TYR A 1 636 ? 18.348 -0.667 -20.587 1.00 89.94 636 TYR A C 1
ATOM 4916 O O . TYR A 1 636 ? 17.129 -0.654 -20.728 1.00 89.94 636 TYR A O 1
ATOM 4924 N N . ASP A 1 637 ? 18.946 0.269 -19.846 1.00 91.88 637 ASP A N 1
ATOM 4925 C CA . ASP A 1 637 ? 18.250 1.366 -19.167 1.00 91.88 637 ASP A CA 1
ATOM 4926 C C . ASP A 1 637 ? 18.196 2.633 -20.036 1.00 91.88 637 ASP A C 1
ATOM 4928 O O . ASP A 1 637 ? 19.102 2.920 -20.824 1.00 91.88 637 ASP A O 1
ATOM 4932 N N . HIS A 1 638 ? 17.154 3.452 -19.873 1.00 93.62 638 HIS A N 1
ATOM 4933 C CA . HIS A 1 638 ? 17.005 4.731 -20.567 1.00 93.62 638 HIS A CA 1
ATOM 4934 C C . HIS A 1 638 ? 17.107 5.927 -19.612 1.00 93.62 638 HIS A C 1
ATOM 4936 O O . HIS A 1 638 ? 16.115 6.375 -19.036 1.00 93.62 638 HIS A O 1
ATOM 4942 N N . PHE A 1 639 ? 18.314 6.483 -19.489 1.00 93.69 639 PHE A N 1
ATOM 4943 C CA . PHE A 1 639 ? 18.600 7.670 -18.679 1.00 93.69 639 PHE A CA 1
ATOM 4944 C C . PHE A 1 639 ? 18.455 8.977 -19.478 1.00 93.69 639 PHE A C 1
ATOM 4946 O O . PHE A 1 639 ? 19.263 9.264 -20.363 1.00 93.69 639 PHE A O 1
ATOM 4953 N N . ALA A 1 640 ? 17.480 9.820 -19.129 1.00 94.00 640 ALA A N 1
ATOM 4954 C CA . ALA A 1 640 ? 17.244 11.113 -19.768 1.00 94.00 640 ALA A CA 1
ATOM 4955 C C . ALA A 1 640 ? 16.982 12.259 -18.766 1.00 94.00 640 ALA A C 1
ATOM 4957 O O . ALA A 1 640 ? 16.202 12.130 -17.824 1.00 94.00 640 ALA A O 1
ATOM 4958 N N . THR A 1 641 ? 17.581 13.429 -19.011 1.00 94.62 641 THR A N 1
ATOM 4959 C CA . THR A 1 641 ? 17.299 14.680 -18.274 1.00 94.62 641 THR A CA 1
ATOM 4960 C C . THR A 1 641 ? 16.915 15.824 -19.214 1.00 94.62 641 THR A C 1
ATOM 4962 O O . THR A 1 641 ? 17.297 15.839 -20.389 1.00 94.62 641 THR A O 1
ATOM 4965 N N . THR A 1 642 ? 16.152 16.801 -18.710 1.00 94.69 642 THR A N 1
ATOM 4966 C CA . THR A 1 642 ? 15.923 18.079 -19.404 1.00 94.69 642 THR A CA 1
ATOM 4967 C C . THR A 1 642 ? 17.099 19.056 -19.308 1.00 94.69 642 THR A C 1
ATOM 4969 O O . THR A 1 642 ? 17.159 19.980 -20.119 1.00 94.69 642 THR A O 1
ATOM 4972 N N . ASP A 1 643 ? 18.026 18.894 -18.353 1.00 93.88 643 ASP A N 1
ATOM 4973 C CA . ASP A 1 643 ? 19.233 19.731 -18.281 1.00 93.88 643 ASP A CA 1
ATOM 4974 C C . ASP A 1 643 ? 20.315 19.204 -19.237 1.00 93.88 643 ASP A C 1
ATOM 4976 O O . ASP A 1 643 ? 21.086 18.284 -18.942 1.00 93.88 643 ASP A O 1
ATOM 4980 N N . THR A 1 644 ? 20.400 19.853 -20.399 1.00 92.50 644 THR A N 1
ATOM 4981 C CA . THR A 1 644 ? 21.361 19.536 -21.462 1.00 92.50 644 THR A CA 1
ATOM 4982 C C . THR A 1 644 ? 22.832 19.730 -21.067 1.00 92.50 644 THR A C 1
ATOM 4984 O O . THR A 1 644 ? 23.709 19.331 -21.829 1.00 92.50 644 THR A O 1
ATOM 4987 N N . SER A 1 645 ? 23.124 20.347 -19.915 1.00 92.25 645 SER A N 1
ATOM 4988 C CA . SER A 1 645 ? 24.484 20.533 -19.384 1.00 92.25 645 SER A CA 1
ATOM 4989 C C . SER A 1 645 ? 24.941 19.428 -18.421 1.00 92.25 645 SER A C 1
ATOM 4991 O O . SER A 1 645 ? 26.114 19.403 -18.041 1.00 92.25 645 SER A O 1
ATOM 4993 N N . ARG A 1 646 ? 24.036 18.521 -18.017 1.00 90.12 646 ARG A N 1
ATOM 4994 C CA . ARG A 1 646 ? 24.291 17.527 -16.960 1.00 90.12 646 ARG A CA 1
ATOM 4995 C C . ARG A 1 646 ? 24.326 16.086 -17.453 1.00 90.12 646 ARG A C 1
ATOM 4997 O O . ARG A 1 646 ? 25.324 15.416 -17.207 1.00 90.12 646 ARG A O 1
ATOM 5004 N N . GLY A 1 647 ? 23.290 15.628 -18.160 1.00 91.12 647 GLY A N 1
ATOM 5005 C CA . GLY A 1 647 ? 23.206 14.234 -18.618 1.00 91.12 647 GLY A CA 1
ATOM 5006 C C . GLY A 1 647 ? 23.283 13.235 -17.455 1.00 91.12 647 GLY A C 1
ATOM 5007 O O . GLY A 1 647 ? 22.582 13.403 -16.454 1.00 91.12 647 GLY A O 1
ATOM 5008 N N . VAL A 1 648 ? 24.149 12.229 -17.580 1.00 90.38 648 VAL A N 1
ATOM 5009 C CA . VAL A 1 648 ? 24.572 11.345 -16.480 1.00 90.38 648 VAL A CA 1
ATOM 5010 C C . VAL A 1 648 ? 25.937 11.799 -15.961 1.00 90.38 648 VAL A C 1
ATOM 5012 O O . VAL A 1 648 ? 26.830 12.105 -16.750 1.00 90.38 648 VAL A O 1
ATOM 5015 N N . ALA A 1 649 ? 26.131 11.809 -14.644 1.00 89.38 649 ALA A N 1
ATOM 5016 C CA . ALA A 1 649 ? 27.463 11.824 -14.050 1.00 89.38 649 ALA A CA 1
ATOM 5017 C C . ALA A 1 649 ? 27.882 10.401 -13.642 1.00 89.38 649 ALA A C 1
ATOM 5019 O O . ALA A 1 649 ? 27.073 9.642 -13.109 1.00 89.38 649 ALA A O 1
ATOM 5020 N N . PHE A 1 650 ? 29.144 10.056 -13.894 1.00 86.94 650 PHE A N 1
ATOM 5021 C CA . PHE A 1 650 ? 29.800 8.849 -13.389 1.00 86.94 650 PHE A CA 1
ATOM 5022 C C . PHE A 1 650 ? 31.235 9.191 -12.988 1.00 86.94 650 PHE A C 1
ATOM 5024 O O . PHE A 1 650 ? 31.954 9.841 -13.750 1.00 86.94 650 PHE A O 1
ATOM 5031 N N . CYS A 1 651 ? 31.640 8.781 -11.784 1.00 82.19 651 CYS A N 1
ATOM 5032 C CA . CYS A 1 651 ? 32.969 9.042 -11.230 1.00 82.19 651 CYS A CA 1
ATOM 5033 C C . CYS A 1 651 ? 33.393 10.529 -11.352 1.00 82.19 651 CYS A C 1
ATOM 5035 O O . CYS A 1 651 ? 34.451 10.879 -11.872 1.00 82.19 651 CYS A O 1
ATOM 5037 N N . GLY A 1 652 ? 32.486 11.440 -10.969 1.00 83.69 652 GLY A N 1
ATOM 5038 C CA . GLY A 1 652 ? 32.655 12.902 -11.066 1.00 83.69 652 GLY A CA 1
ATOM 5039 C C . GLY A 1 652 ? 32.615 13.492 -12.489 1.00 83.69 652 GLY A C 1
ATOM 5040 O O . GLY A 1 652 ? 32.328 14.679 -12.657 1.00 83.69 652 GLY A O 1
ATOM 5041 N N . THR A 1 653 ? 32.839 12.673 -13.517 1.00 89.81 653 THR A N 1
ATOM 5042 C CA . THR A 1 653 ? 32.823 13.058 -14.934 1.00 89.81 653 THR A CA 1
ATOM 5043 C C . THR A 1 653 ? 31.388 13.119 -15.459 1.00 89.81 653 THR A C 1
ATOM 5045 O O . THR A 1 653 ? 30.543 12.310 -15.077 1.00 89.81 653 THR A O 1
ATOM 5048 N N . ARG A 1 654 ? 31.084 14.089 -16.332 1.00 92.50 654 ARG A N 1
ATOM 5049 C CA . ARG A 1 654 ? 29.733 14.302 -16.883 1.00 92.50 654 ARG A CA 1
ATOM 5050 C C . ARG A 1 654 ? 29.650 13.867 -18.339 1.00 92.50 654 ARG A C 1
ATOM 5052 O O . ARG A 1 654 ? 30.436 14.312 -19.172 1.00 92.50 654 ARG A O 1
ATOM 5059 N N . TYR A 1 655 ? 28.632 13.077 -18.644 1.00 91.75 655 TYR A N 1
ATOM 5060 C CA . TYR A 1 655 ? 28.360 12.504 -19.951 1.00 91.75 655 TYR A CA 1
ATOM 5061 C C . TYR A 1 655 ? 26.983 12.983 -20.418 1.00 91.75 655 TYR A C 1
ATOM 5063 O O . TYR A 1 655 ? 25.945 12.581 -19.898 1.00 91.75 655 TYR A O 1
ATOM 5071 N N . THR A 1 656 ? 26.965 13.879 -21.406 1.00 93.12 656 THR A N 1
ATOM 5072 C CA . THR A 1 656 ? 25.731 14.427 -21.998 1.00 93.12 656 THR A CA 1
ATOM 5073 C C . THR A 1 656 ? 25.405 13.743 -23.323 1.00 93.12 656 THR A C 1
ATOM 5075 O O . THR A 1 656 ? 24.334 13.156 -23.469 1.00 93.12 656 THR A O 1
ATOM 5078 N N . THR A 1 657 ? 26.339 13.780 -24.277 1.00 88.38 657 THR A N 1
ATOM 5079 C CA . THR A 1 657 ? 26.179 13.223 -25.633 1.00 88.38 657 THR A CA 1
ATOM 5080 C C . THR A 1 657 ? 27.257 12.227 -26.052 1.00 88.38 657 THR A C 1
ATOM 5082 O O . THR A 1 657 ? 27.065 11.522 -27.037 1.00 88.38 657 THR A O 1
ATOM 5085 N N . ASN A 1 658 ? 28.367 12.118 -25.317 1.00 88.00 658 ASN A N 1
ATOM 5086 C CA . ASN A 1 658 ? 29.412 11.131 -25.597 1.00 88.00 658 ASN A CA 1
ATOM 5087 C C . ASN A 1 658 ? 29.110 9.802 -24.884 1.00 88.00 658 ASN A C 1
ATOM 5089 O O . ASN A 1 658 ? 29.746 9.457 -23.889 1.00 88.00 658 ASN A O 1
ATOM 5093 N N . LEU A 1 659 ? 28.102 9.080 -25.383 1.00 87.81 659 LEU A N 1
ATOM 5094 C CA . LEU A 1 659 ? 27.696 7.781 -24.840 1.00 87.81 659 LEU A CA 1
ATOM 5095 C C . LEU A 1 659 ? 28.809 6.729 -24.966 1.00 87.81 659 LEU A C 1
ATOM 5097 O O . LEU A 1 659 ? 28.999 5.946 -24.046 1.00 87.81 659 LEU A O 1
ATOM 5101 N N . SER A 1 660 ? 29.601 6.753 -26.041 1.00 88.38 660 SER A N 1
ATOM 5102 C CA . SER A 1 660 ? 30.763 5.866 -26.197 1.00 88.38 660 SER A CA 1
ATOM 5103 C C . SER A 1 660 ? 31.779 6.022 -25.062 1.00 88.38 660 SER A C 1
ATOM 5105 O O . SER A 1 660 ? 32.201 5.023 -24.497 1.00 88.38 660 SER A O 1
ATOM 5107 N N . ALA A 1 661 ? 32.123 7.253 -24.664 1.00 89.75 661 ALA A N 1
ATOM 5108 C CA . ALA A 1 661 ? 33.046 7.466 -23.546 1.00 89.75 661 ALA A CA 1
ATOM 5109 C C . ALA A 1 661 ? 32.436 7.107 -22.182 1.00 89.75 661 ALA A C 1
ATOM 5111 O O . ALA A 1 661 ? 33.183 6.751 -21.278 1.00 89.75 661 ALA A O 1
ATOM 5112 N N . TYR A 1 662 ? 31.108 7.176 -22.031 1.00 88.75 662 TYR A N 1
ATOM 5113 C CA . TYR A 1 662 ? 30.430 6.652 -20.841 1.00 88.75 662 TYR A CA 1
ATOM 5114 C C . TYR A 1 662 ? 30.563 5.129 -20.771 1.00 88.75 662 TYR A C 1
ATOM 5116 O O . TYR A 1 662 ? 31.074 4.612 -19.785 1.00 88.75 662 TYR A O 1
ATOM 5124 N N . ARG A 1 663 ? 30.205 4.429 -21.855 1.00 87.81 663 ARG A N 1
ATOM 5125 C CA . ARG A 1 663 ? 30.304 2.966 -21.966 1.00 87.81 663 ARG A CA 1
ATOM 5126 C C . ARG A 1 663 ? 31.736 2.462 -21.761 1.00 87.81 663 ARG A C 1
ATOM 5128 O O . ARG A 1 663 ? 31.949 1.519 -21.012 1.00 87.81 663 ARG A O 1
ATOM 5135 N N . SER A 1 664 ? 32.741 3.144 -22.318 1.00 87.56 664 SER A N 1
ATOM 5136 C CA . SER A 1 664 ? 34.159 2.835 -22.056 1.00 87.56 664 SER A CA 1
ATOM 5137 C C . SER A 1 664 ? 34.623 3.131 -20.622 1.00 87.56 664 SER A C 1
ATOM 5139 O O . SER A 1 664 ? 35.674 2.633 -20.229 1.00 87.56 664 SER A O 1
ATOM 5141 N N . ALA A 1 665 ? 33.887 3.938 -19.851 1.00 85.75 665 ALA A N 1
ATOM 5142 C CA . ALA A 1 665 ? 34.190 4.230 -18.450 1.00 85.75 665 ALA A CA 1
ATOM 5143 C C . ALA A 1 665 ? 33.437 3.312 -17.468 1.00 85.75 665 ALA A C 1
ATOM 5145 O O . ALA A 1 665 ? 33.959 3.050 -16.388 1.00 85.75 665 ALA A O 1
ATOM 5146 N N . THR A 1 666 ? 32.242 2.821 -17.822 1.00 81.88 666 THR A N 1
ATOM 5147 C CA . THR A 1 666 ? 31.442 1.901 -16.988 1.00 81.88 666 THR A CA 1
ATOM 5148 C C . THR A 1 666 ? 31.623 0.424 -17.336 1.00 81.88 666 THR A C 1
ATOM 5150 O O . THR A 1 666 ? 31.399 -0.423 -16.479 1.00 81.88 666 THR A O 1
ATOM 5153 N N . GLY A 1 667 ? 32.019 0.100 -18.571 1.00 79.44 667 GLY A N 1
ATOM 5154 C CA . GLY A 1 667 ? 32.053 -1.273 -19.084 1.00 79.44 667 GLY A CA 1
ATOM 5155 C C . GLY A 1 667 ? 30.686 -1.823 -19.521 1.00 79.44 667 GLY A C 1
ATOM 5156 O O . GLY A 1 667 ? 30.568 -3.029 -19.710 1.00 79.44 667 GLY A O 1
ATOM 5157 N N . ALA A 1 668 ? 29.662 -0.973 -19.664 1.00 70.38 668 ALA A N 1
ATOM 5158 C CA . ALA A 1 668 ? 28.318 -1.364 -20.106 1.00 70.38 668 ALA A CA 1
ATOM 5159 C C . ALA A 1 668 ? 28.130 -1.147 -21.619 1.00 70.38 668 ALA A C 1
ATOM 5161 O O . ALA A 1 668 ? 28.436 -0.070 -22.133 1.00 70.38 668 ALA A O 1
ATOM 5162 N N . ASP A 1 669 ? 27.601 -2.139 -22.343 1.00 65.06 669 ASP A N 1
ATOM 5163 C CA . ASP A 1 669 ? 27.577 -2.111 -23.813 1.00 65.06 669 ASP A CA 1
ATOM 5164 C C . ASP A 1 669 ? 26.316 -1.494 -24.439 1.00 65.06 669 ASP A C 1
ATOM 5166 O O . ASP A 1 669 ? 26.437 -0.910 -25.520 1.00 65.06 669 ASP A O 1
ATOM 5170 N N . HIS A 1 670 ? 25.121 -1.563 -23.826 1.00 68.25 670 HIS A N 1
ATOM 5171 C CA . HIS A 1 670 ? 23.857 -1.201 -24.498 1.00 68.25 670 HIS A CA 1
ATOM 5172 C C . HIS A 1 670 ? 23.039 -0.056 -23.874 1.00 68.25 670 HIS A C 1
ATOM 5174 O O . HIS A 1 670 ? 22.046 0.354 -24.480 1.00 68.25 670 HIS A O 1
ATOM 5180 N N . THR A 1 671 ? 23.484 0.572 -22.780 1.00 72.69 671 THR A N 1
ATOM 5181 C CA . THR A 1 671 ? 22.814 1.719 -22.125 1.00 72.69 671 THR A CA 1
ATOM 5182 C C . THR A 1 671 ? 22.233 2.754 -23.096 1.00 72.69 671 THR A C 1
ATOM 5184 O O . THR A 1 671 ? 22.951 3.294 -23.941 1.00 72.69 671 THR A O 1
ATOM 5187 N N . ASN A 1 672 ? 20.968 3.121 -22.896 1.00 80.62 672 ASN A N 1
ATOM 5188 C CA . ASN A 1 672 ? 20.249 4.238 -23.512 1.00 80.62 672 ASN A CA 1
ATOM 5189 C C . ASN A 1 672 ? 20.056 4.205 -25.048 1.00 80.62 672 ASN A C 1
ATOM 5191 O O . ASN A 1 672 ? 20.851 4.727 -25.835 1.00 80.62 672 ASN A O 1
ATOM 5195 N N . VAL A 1 673 ? 18.858 3.750 -25.439 1.00 75.38 673 VAL A N 1
ATOM 5196 C CA . VAL A 1 673 ? 18.317 3.692 -26.814 1.00 75.38 673 VAL A CA 1
ATOM 5197 C C . VAL A 1 673 ? 18.459 4.992 -27.633 1.00 75.38 673 VAL A C 1
ATOM 5199 O O . VAL A 1 673 ? 18.584 4.938 -28.854 1.00 75.38 673 VAL A O 1
ATOM 5202 N N . ALA A 1 674 ? 18.454 6.180 -27.012 1.00 72.75 674 ALA A N 1
ATOM 5203 C CA . ALA A 1 674 ? 18.534 7.454 -27.744 1.00 72.75 674 ALA A CA 1
ATOM 5204 C C . ALA A 1 674 ? 19.969 7.904 -28.085 1.00 72.75 674 ALA A C 1
ATOM 5206 O O . ALA A 1 674 ? 20.157 8.983 -28.656 1.00 72.75 674 ALA A O 1
ATOM 5207 N N . GLY A 1 675 ? 20.993 7.127 -27.720 1.00 82.00 675 GLY A N 1
ATOM 5208 C CA . GLY A 1 675 ? 22.393 7.438 -28.024 1.00 82.00 675 GLY A CA 1
ATOM 5209 C C . GLY A 1 675 ? 22.989 8.607 -27.222 1.00 82.00 675 GLY A C 1
ATOM 5210 O O . GLY A 1 675 ? 24.130 8.989 -27.465 1.00 82.00 675 GLY A O 1
ATOM 5211 N N . ASN A 1 676 ? 22.226 9.217 -26.306 1.00 88.50 676 ASN A N 1
ATOM 5212 C CA . ASN A 1 676 ? 22.646 10.345 -25.467 1.00 88.50 676 ASN A CA 1
ATOM 5213 C C . ASN A 1 676 ? 21.684 10.576 -24.285 1.00 88.50 676 ASN A C 1
ATOM 5215 O O . ASN A 1 676 ? 20.502 10.252 -24.366 1.00 88.50 676 ASN A O 1
ATOM 5219 N N . PHE A 1 677 ? 22.159 11.245 -23.235 1.00 90.62 677 PHE A N 1
ATOM 5220 C CA . PHE A 1 677 ? 21.463 11.400 -21.950 1.00 90.62 677 PHE A CA 1
ATOM 5221 C C . PHE A 1 677 ? 20.573 12.649 -21.827 1.00 90.62 677 PHE A C 1
ATOM 5223 O O . PHE A 1 677 ? 19.998 12.911 -20.771 1.00 90.62 677 PHE A O 1
ATOM 5230 N N . VAL A 1 678 ? 20.464 13.457 -22.885 1.00 85.44 678 VAL A N 1
ATOM 5231 C CA . VAL A 1 678 ? 19.802 14.779 -22.853 1.00 85.44 678 VAL A CA 1
ATOM 5232 C C . VAL A 1 678 ? 18.529 14.821 -23.710 1.00 85.44 678 VAL A C 1
ATOM 5234 O O . VAL A 1 678 ? 18.103 15.866 -24.202 1.00 85.44 678 VAL A O 1
ATOM 5237 N N . THR A 1 679 ? 17.906 13.653 -23.891 1.00 82.25 679 THR A N 1
ATOM 5238 C CA . THR A 1 679 ? 16.743 13.402 -24.755 1.00 82.25 679 THR A CA 1
ATOM 5239 C C . THR A 1 679 ? 15.449 13.149 -23.974 1.00 82.25 679 THR A C 1
ATOM 5241 O O . THR A 1 679 ? 14.646 12.308 -24.363 1.00 82.25 679 THR A O 1
ATOM 5244 N N . ALA A 1 680 ? 15.161 13.920 -22.917 1.00 88.00 680 ALA A N 1
ATOM 5245 C CA . ALA A 1 680 ? 13.899 13.792 -22.161 1.00 88.00 680 ALA A CA 1
ATOM 5246 C C . ALA A 1 680 ? 12.632 13.809 -23.049 1.00 88.00 680 ALA A C 1
ATOM 5248 O O . ALA A 1 680 ? 11.658 13.117 -22.759 1.00 88.00 680 ALA A O 1
ATOM 5249 N N . SER A 1 681 ? 12.673 14.511 -24.188 1.00 85.69 681 SER A N 1
ATOM 5250 C CA . SER A 1 681 ? 11.591 14.508 -25.178 1.00 85.69 681 SER A CA 1
ATOM 5251 C C . SER A 1 681 ? 11.332 13.153 -25.847 1.00 85.69 681 SER A C 1
ATOM 5253 O O . SER A 1 681 ? 10.236 12.956 -26.350 1.00 85.69 681 SER A O 1
ATOM 5255 N N . VAL A 1 682 ? 12.302 12.231 -25.888 1.00 88.50 682 VAL A N 1
ATOM 5256 C CA . VAL A 1 682 ? 12.091 10.859 -26.389 1.00 88.50 682 VAL A CA 1
ATOM 5257 C C . VAL A 1 682 ? 11.172 10.100 -25.436 1.00 88.50 682 VAL A C 1
ATOM 5259 O O . VAL A 1 682 ? 10.231 9.464 -25.898 1.00 88.50 682 VAL A O 1
ATOM 5262 N N . VAL A 1 683 ? 11.359 10.257 -24.121 1.00 90.69 683 VAL A N 1
ATOM 5263 C CA . VAL A 1 683 ? 10.430 9.711 -23.121 1.00 90.69 683 VAL A CA 1
ATOM 5264 C C . VAL A 1 683 ? 9.069 10.412 -23.191 1.00 90.69 683 VAL A C 1
ATOM 5266 O O . VAL A 1 683 ? 8.039 9.746 -23.220 1.00 90.69 683 VAL A O 1
ATOM 5269 N N . ASP A 1 684 ? 9.034 11.742 -23.302 1.00 85.12 684 ASP A N 1
ATOM 5270 C CA . ASP A 1 684 ? 7.767 12.493 -23.384 1.00 85.12 684 ASP A CA 1
ATOM 5271 C C . ASP A 1 684 ? 6.959 12.186 -24.674 1.00 85.12 684 ASP A C 1
ATOM 5273 O O . ASP A 1 684 ? 5.720 12.232 -24.677 1.00 85.12 684 ASP A O 1
ATOM 5277 N N . ASP A 1 685 ? 7.640 11.845 -25.776 1.00 86.06 685 ASP A N 1
ATOM 5278 C CA . ASP A 1 685 ? 7.024 11.345 -27.012 1.00 86.06 685 ASP A CA 1
ATOM 5279 C C . ASP A 1 685 ? 6.662 9.841 -26.926 1.00 86.06 685 ASP A C 1
ATOM 5281 O O . ASP A 1 685 ? 5.736 9.413 -27.623 1.00 86.06 685 ASP A O 1
ATOM 5285 N N . ALA A 1 686 ? 7.299 9.060 -26.045 1.00 86.25 686 ALA A N 1
ATOM 5286 C CA . ALA A 1 686 ? 7.038 7.632 -25.832 1.00 86.25 686 ALA A CA 1
ATOM 5287 C C . ALA A 1 686 ? 5.869 7.327 -24.874 1.00 86.25 686 ALA A C 1
ATOM 5289 O O . ALA A 1 686 ? 5.087 6.425 -25.166 1.00 86.25 686 ALA A O 1
ATOM 5290 N N . LEU A 1 687 ? 5.719 8.053 -23.760 1.00 83.25 687 LEU A N 1
ATOM 5291 C CA . LEU A 1 687 ? 4.690 7.782 -22.735 1.00 83.25 687 LEU A CA 1
ATOM 5292 C C . LEU A 1 687 ? 3.333 8.422 -23.085 1.00 83.25 687 LEU A C 1
ATOM 5294 O O . LEU A 1 687 ? 3.302 9.476 -23.714 1.00 83.25 687 LEU A O 1
ATOM 5298 N N . VAL A 1 688 ? 2.196 7.824 -22.703 1.00 79.81 688 VAL A N 1
ATOM 5299 C CA . VAL A 1 688 ? 0.858 8.197 -23.216 1.00 79.81 688 VAL A CA 1
ATOM 5300 C C . VAL A 1 688 ? 0.444 9.636 -22.891 1.00 79.81 688 VAL A C 1
ATOM 5302 O O . VAL A 1 688 ? 0.135 10.368 -23.839 1.00 79.81 688 VAL A O 1
ATOM 5305 N N . ASP A 1 689 ? 0.466 10.063 -21.628 1.00 76.62 689 ASP A N 1
ATOM 5306 C CA . ASP A 1 689 ? 0.314 11.472 -21.218 1.00 76.62 689 ASP A CA 1
ATOM 5307 C C . ASP A 1 689 ? 1.009 11.702 -19.859 1.00 76.62 689 ASP A C 1
ATOM 5309 O O . ASP A 1 689 ? 0.354 11.841 -18.819 1.00 76.62 689 ASP A O 1
ATOM 5313 N N . PRO A 1 690 ? 2.355 11.713 -19.827 1.00 74.12 690 PRO A N 1
ATOM 5314 C CA . PRO A 1 690 ? 3.099 11.651 -18.572 1.00 74.12 690 PRO A CA 1
ATOM 5315 C C . PRO A 1 690 ? 2.986 12.944 -17.754 1.00 74.12 690 PRO A C 1
ATOM 5317 O O . PRO A 1 690 ? 3.077 12.909 -16.531 1.00 74.12 690 PRO A O 1
ATOM 5320 N N . TYR A 1 691 ? 2.666 14.076 -18.390 1.00 77.62 691 TYR A N 1
ATOM 5321 C CA . TYR A 1 691 ? 2.325 15.323 -17.697 1.00 77.62 691 TYR A CA 1
ATOM 5322 C C . TYR A 1 691 ? 1.015 15.230 -16.895 1.00 77.62 691 TYR A C 1
ATOM 5324 O O . TYR A 1 691 ? 0.823 16.018 -15.970 1.00 77.62 691 TYR A O 1
ATOM 5332 N N . ALA A 1 692 ? 0.137 14.280 -17.232 1.00 68.06 692 ALA A N 1
ATOM 5333 C CA . ALA A 1 692 ? -1.109 13.977 -16.530 1.00 68.06 692 ALA A CA 1
ATOM 5334 C C . ALA A 1 692 ? -1.042 12.678 -15.696 1.00 68.06 692 ALA A C 1
ATOM 5336 O O . ALA A 1 692 ? -2.058 12.267 -15.143 1.00 68.06 692 ALA A O 1
ATOM 5337 N N . GLY A 1 693 ? 0.130 12.037 -15.607 1.00 70.12 693 GLY A N 1
ATOM 5338 C CA . GLY A 1 693 ? 0.353 10.831 -14.803 1.00 70.12 693 GLY A CA 1
ATOM 5339 C C . GLY A 1 693 ? 0.197 9.501 -15.540 1.00 70.12 693 GLY A C 1
ATOM 5340 O O . GLY A 1 693 ? 0.494 8.469 -14.940 1.00 70.12 693 GLY A O 1
ATOM 5341 N N . ASP A 1 694 ? -0.200 9.510 -16.816 1.00 79.31 694 ASP A N 1
ATOM 5342 C CA . ASP A 1 694 ? -0.309 8.309 -17.654 1.00 79.31 694 ASP A CA 1
ATOM 5343 C C . ASP A 1 694 ? 1.073 7.946 -18.230 1.00 79.31 694 ASP A C 1
ATOM 5345 O O . ASP A 1 694 ? 1.511 8.483 -19.255 1.00 79.31 694 ASP A O 1
ATOM 5349 N N . LEU A 1 695 ? 1.775 7.069 -17.501 1.00 83.62 695 LEU A N 1
ATOM 5350 C CA . LEU A 1 695 ? 3.136 6.601 -17.787 1.00 83.62 695 LEU A CA 1
ATOM 5351 C C . LEU A 1 695 ? 3.183 5.313 -18.631 1.00 83.62 695 LEU A C 1
ATOM 5353 O O . LEU A 1 695 ? 4.256 4.734 -18.783 1.00 83.62 695 LEU A O 1
ATOM 5357 N N . ALA A 1 696 ? 2.056 4.858 -19.190 1.00 82.88 696 ALA A N 1
ATOM 5358 C CA . ALA A 1 696 ? 2.040 3.711 -20.098 1.00 82.88 696 ALA A CA 1
ATOM 5359 C C . ALA A 1 696 ? 2.734 4.038 -21.435 1.00 82.88 696 ALA A C 1
ATOM 5361 O O . ALA A 1 696 ? 2.774 5.197 -21.861 1.00 82.88 696 ALA A O 1
ATOM 5362 N N . LEU A 1 697 ? 3.241 3.025 -22.144 1.00 82.50 697 LEU A N 1
ATOM 5363 C CA . LEU A 1 697 ? 3.871 3.207 -23.456 1.00 82.50 697 LEU A CA 1
ATOM 5364 C C . LEU A 1 697 ? 2.844 3.488 -24.574 1.00 82.50 697 LEU A C 1
ATOM 5366 O O . LEU A 1 697 ? 1.766 2.891 -24.652 1.00 82.50 697 LEU A O 1
ATOM 5370 N N . ARG A 1 698 ? 3.180 4.396 -25.499 1.00 82.44 698 ARG A N 1
ATOM 5371 C CA . ARG A 1 698 ? 2.446 4.603 -26.760 1.00 82.44 698 ARG A CA 1
ATOM 5372 C C . ARG A 1 698 ? 2.899 3.570 -27.793 1.00 82.44 698 ARG A C 1
ATOM 5374 O O . ARG A 1 698 ? 4.088 3.386 -27.998 1.00 82.44 698 ARG A O 1
ATOM 5381 N N . GLN A 1 699 ? 1.963 3.005 -28.560 1.00 81.38 699 GLN A N 1
ATOM 5382 C CA . GLN A 1 699 ? 2.289 2.084 -29.662 1.00 81.38 699 GLN A CA 1
ATOM 5383 C C . GLN A 1 699 ? 3.305 2.690 -30.652 1.00 81.38 699 GLN A C 1
ATOM 5385 O O . GLN A 1 699 ? 2.989 3.680 -31.335 1.00 81.38 699 GLN A O 1
ATOM 5390 N N . GLY A 1 700 ? 4.465 2.043 -30.782 1.00 79.81 700 GLY A N 1
ATOM 5391 C CA . GLY A 1 700 ? 5.610 2.516 -31.568 1.00 79.81 700 GLY A CA 1
ATOM 5392 C C . GLY A 1 700 ? 6.577 3.427 -30.799 1.00 79.81 700 GLY A C 1
ATOM 5393 O O . GLY A 1 700 ? 7.334 4.160 -31.433 1.00 79.81 700 GLY A O 1
ATOM 5394 N N . ALA A 1 701 ? 6.529 3.428 -29.465 1.00 88.75 701 ALA A N 1
ATOM 5395 C CA . ALA A 1 701 ? 7.599 3.948 -28.622 1.00 88.75 701 ALA A CA 1
ATOM 5396 C C . ALA A 1 701 ? 8.885 3.117 -28.818 1.00 88.75 701 ALA A C 1
ATOM 5398 O O . ALA A 1 701 ? 8.788 1.903 -28.976 1.00 88.75 701 ALA A O 1
ATOM 5399 N N . PRO A 1 702 ? 10.085 3.724 -28.739 1.00 87.38 702 PRO A N 1
ATOM 5400 C CA . PRO A 1 702 ? 11.372 3.024 -28.863 1.00 87.38 702 PRO A CA 1
ATOM 5401 C C . PRO A 1 702 ? 11.754 2.231 -27.596 1.00 87.38 702 PRO A C 1
ATOM 5403 O O . PRO A 1 702 ? 12.923 1.937 -27.381 1.00 87.38 702 PRO A O 1
ATOM 5406 N N . PHE A 1 703 ? 10.776 1.970 -26.730 1.00 93.00 703 PHE A N 1
ATOM 5407 C CA . PHE A 1 703 ? 10.894 1.245 -25.465 1.00 93.00 703 PHE A CA 1
ATOM 5408 C C . PHE A 1 703 ? 10.095 -0.061 -25.488 1.00 93.00 703 PHE A C 1
ATOM 5410 O O . PHE A 1 703 ? 10.165 -0.814 -24.527 1.00 93.00 703 PHE A O 1
ATOM 5417 N N . ILE A 1 704 ? 9.336 -0.298 -26.561 1.00 91.06 704 ILE A N 1
ATOM 5418 C CA . ILE A 1 704 ? 8.645 -1.564 -26.795 1.00 91.06 704 ILE A CA 1
ATOM 5419 C C . ILE A 1 704 ? 9.652 -2.533 -27.425 1.00 91.06 704 ILE A C 1
ATOM 5421 O O . ILE A 1 704 ? 10.427 -2.083 -28.276 1.00 91.06 704 ILE A O 1
ATOM 5425 N N . ASP A 1 705 ? 9.661 -3.802 -27.009 1.00 89.38 705 ASP A N 1
ATOM 5426 C CA . ASP A 1 705 ? 10.605 -4.836 -27.480 1.00 89.38 705 ASP A CA 1
ATOM 5427 C C . ASP A 1 705 ? 12.096 -4.457 -27.282 1.00 89.38 705 ASP A C 1
ATOM 5429 O O . ASP A 1 705 ? 12.967 -4.839 -28.067 1.00 89.38 705 ASP A O 1
ATOM 5433 N N . ALA A 1 706 ? 12.405 -3.636 -26.271 1.00 90.25 706 ALA A N 1
ATOM 5434 C CA . ALA A 1 706 ? 13.693 -2.936 -26.160 1.00 90.25 706 ALA A CA 1
ATOM 5435 C C . ALA A 1 706 ? 14.552 -3.327 -24.942 1.00 90.25 706 ALA A C 1
ATOM 5437 O O . ALA A 1 706 ? 15.668 -2.820 -24.807 1.00 90.25 706 ALA A O 1
ATOM 5438 N N . GLY A 1 707 ? 14.033 -4.164 -24.042 1.00 90.50 707 GLY A N 1
ATOM 5439 C CA . GLY A 1 707 ? 14.707 -4.627 -22.831 1.00 90.50 707 GLY A CA 1
ATOM 5440 C C . GLY A 1 707 ? 15.377 -5.994 -22.977 1.00 90.50 707 GLY A C 1
ATOM 5441 O O . GLY A 1 707 ? 15.485 -6.561 -24.062 1.00 90.50 707 GLY A O 1
ATOM 5442 N N . VAL A 1 708 ? 15.819 -6.540 -21.846 1.00 88.50 708 VAL A N 1
ATOM 5443 C CA . VAL A 1 708 ? 16.403 -7.881 -21.720 1.00 88.50 708 VAL A CA 1
ATOM 5444 C C . VAL A 1 708 ? 15.607 -8.726 -20.724 1.00 88.50 708 VAL A C 1
ATOM 5446 O O . VAL A 1 708 ? 15.082 -8.209 -19.736 1.00 88.50 708 VAL A O 1
ATOM 5449 N N . VAL A 1 709 ? 15.522 -10.039 -20.963 1.00 86.44 709 VAL A N 1
ATOM 5450 C CA . VAL A 1 709 ? 14.861 -10.973 -20.040 1.00 86.44 709 VAL A CA 1
ATOM 5451 C C . VAL A 1 709 ? 15.684 -11.119 -18.759 1.00 86.44 709 VAL A C 1
ATOM 5453 O O . VAL A 1 709 ? 16.704 -11.804 -18.719 1.00 86.44 709 VAL A O 1
ATOM 5456 N N . VAL A 1 710 ? 15.196 -10.493 -17.693 1.00 87.94 710 VAL A N 1
ATOM 5457 C CA . VAL A 1 710 ? 15.559 -10.781 -16.305 1.00 87.94 710 VAL A CA 1
ATOM 5458 C C . VAL A 1 710 ? 14.707 -11.966 -15.814 1.00 87.94 710 VAL A C 1
ATOM 5460 O O . VAL A 1 710 ? 13.472 -11.823 -15.782 1.00 87.94 710 VAL A O 1
ATOM 5463 N N . PRO A 1 711 ? 15.316 -13.111 -15.435 1.00 82.94 711 PRO A N 1
ATOM 5464 C CA . PRO A 1 711 ? 14.594 -14.295 -14.962 1.00 82.94 711 PRO A CA 1
ATOM 5465 C C . PRO A 1 711 ? 13.666 -13.990 -13.783 1.00 82.94 711 PRO A C 1
ATOM 5467 O O . PRO A 1 711 ? 13.944 -13.083 -12.994 1.00 82.94 711 PRO A O 1
ATOM 5470 N N . ASN A 1 712 ? 12.564 -14.736 -13.669 1.00 85.44 712 ASN A N 1
ATOM 5471 C CA . ASN A 1 712 ? 11.488 -14.604 -12.680 1.00 85.44 712 ASN A CA 1
ATOM 5472 C C . ASN A 1 712 ? 10.711 -13.257 -12.665 1.00 85.44 712 ASN A C 1
ATOM 5474 O O . ASN A 1 712 ? 9.502 -13.258 -12.438 1.00 85.44 712 ASN A O 1
ATOM 5478 N N . ILE A 1 713 ? 11.336 -12.111 -12.969 1.00 86.44 713 ILE A N 1
ATOM 5479 C CA . ILE A 1 713 ? 10.697 -10.778 -12.929 1.00 86.44 713 ILE A CA 1
ATOM 5480 C C . ILE A 1 713 ? 10.019 -10.399 -14.259 1.00 86.44 713 ILE A C 1
ATOM 5482 O O . ILE A 1 713 ? 8.956 -9.764 -14.257 1.00 86.44 713 ILE A O 1
ATOM 5486 N N . THR A 1 714 ? 10.618 -10.757 -15.402 1.00 81.00 714 THR A N 1
ATOM 5487 C CA . THR A 1 714 ? 10.232 -10.211 -16.728 1.00 81.00 714 THR A CA 1
ATOM 5488 C C . THR A 1 714 ? 9.828 -11.256 -17.767 1.00 81.00 714 THR A C 1
ATOM 5490 O O . THR A 1 714 ? 9.390 -10.894 -18.849 1.00 81.00 714 THR A O 1
ATOM 5493 N N . GLU A 1 715 ? 9.893 -12.550 -17.442 1.00 73.38 715 GLU A N 1
ATOM 5494 C CA . GLU A 1 715 ? 9.648 -13.672 -18.373 1.00 73.38 715 GLU A CA 1
ATOM 5495 C C . GLU A 1 715 ? 8.224 -13.718 -18.968 1.00 73.38 715 GLU A C 1
ATOM 5497 O O . GLU A 1 715 ? 7.959 -14.476 -19.897 1.00 73.38 715 GLU A O 1
ATOM 5502 N N . ARG A 1 716 ? 7.300 -12.902 -18.448 1.00 71.00 716 ARG A N 1
ATOM 5503 C CA . ARG A 1 716 ? 5.935 -12.713 -18.961 1.00 71.00 716 ARG A CA 1
ATOM 5504 C C . ARG A 1 716 ? 5.834 -11.381 -19.719 1.00 71.00 716 ARG A C 1
ATOM 5506 O O . ARG A 1 716 ? 5.228 -10.439 -19.210 1.00 71.00 716 ARG A O 1
ATOM 5513 N N . TYR A 1 717 ? 6.445 -11.327 -20.902 1.00 75.56 717 TYR A N 1
ATOM 5514 C CA . TYR A 1 717 ? 6.431 -10.186 -21.829 1.00 75.56 717 TYR A CA 1
ATOM 5515 C C . TYR A 1 717 ? 5.542 -10.442 -23.066 1.00 75.56 717 TYR A C 1
ATOM 5517 O O . TYR A 1 717 ? 4.951 -11.515 -23.200 1.00 75.56 717 TYR A O 1
ATOM 5525 N N . SER A 1 718 ? 5.366 -9.443 -23.935 1.00 75.25 718 SER A N 1
ATOM 5526 C CA . SER A 1 718 ? 4.416 -9.443 -25.062 1.00 75.25 718 SER A CA 1
ATOM 5527 C C . SER A 1 718 ? 5.026 -8.927 -26.370 1.00 75.25 718 SER A C 1
ATOM 5529 O O . SER A 1 718 ? 4.602 -7.902 -26.902 1.00 75.25 718 SER A O 1
ATOM 5531 N N . GLY A 1 719 ? 5.958 -9.695 -26.934 1.00 83.00 719 GLY A N 1
ATOM 5532 C CA . GLY A 1 719 ? 6.603 -9.375 -28.205 1.00 83.00 719 GLY A CA 1
ATOM 5533 C C . GLY A 1 719 ? 7.864 -10.207 -28.432 1.00 83.00 719 GLY A C 1
ATOM 5534 O O . GLY A 1 719 ? 7.883 -11.392 -28.097 1.00 83.00 719 GLY A O 1
ATOM 5535 N N . ASP A 1 720 ? 8.900 -9.579 -28.980 1.00 83.19 720 ASP A N 1
ATOM 5536 C CA . ASP A 1 720 ? 10.226 -10.165 -29.202 1.00 83.19 720 ASP A CA 1
ATOM 5537 C C . ASP A 1 720 ? 11.128 -10.052 -27.950 1.00 83.19 720 ASP A C 1
ATOM 5539 O O . ASP A 1 720 ? 12.033 -10.869 -27.770 1.00 83.19 720 ASP A O 1
ATOM 5543 N N . ALA A 1 721 ? 10.879 -9.076 -27.063 1.00 82.56 721 ALA A N 1
ATOM 5544 C CA . ALA A 1 721 ? 11.589 -8.884 -25.789 1.00 82.56 721 ALA A CA 1
ATOM 5545 C C . ALA A 1 721 ? 10.717 -8.125 -24.758 1.00 82.56 721 ALA A C 1
ATOM 5547 O O . ALA A 1 721 ? 9.717 -7.530 -25.154 1.00 82.56 721 ALA A O 1
ATOM 5548 N N . PRO A 1 722 ? 11.072 -8.100 -23.454 1.00 88.06 722 PRO A N 1
ATOM 5549 C CA . PRO A 1 722 ? 10.412 -7.234 -22.474 1.00 88.06 722 PRO A CA 1
ATOM 5550 C C . PRO A 1 722 ? 10.520 -5.752 -22.830 1.00 88.06 722 PRO A C 1
ATOM 5552 O O . PRO A 1 722 ? 11.538 -5.302 -23.365 1.00 88.06 722 PRO A O 1
ATOM 5555 N N . ASP A 1 723 ? 9.512 -4.971 -22.458 1.00 91.25 723 ASP A N 1
ATOM 5556 C CA . ASP A 1 723 ? 9.559 -3.524 -22.631 1.00 91.25 723 ASP A CA 1
ATOM 5557 C C . ASP A 1 723 ? 10.494 -2.844 -21.616 1.00 91.25 723 ASP A C 1
ATOM 5559 O O . ASP A 1 723 ? 10.862 -3.395 -20.576 1.00 91.25 723 ASP A O 1
ATOM 5563 N N . LEU A 1 724 ? 10.847 -1.589 -21.895 1.00 93.44 724 LEU A N 1
ATOM 5564 C CA . LEU A 1 724 ? 11.433 -0.669 -20.925 1.00 93.44 724 LEU A CA 1
ATOM 5565 C C . LEU A 1 724 ? 10.334 0.035 -20.116 1.00 93.44 724 LEU A C 1
ATOM 5567 O O . LEU A 1 724 ? 9.390 0.606 -20.664 1.00 93.44 724 LEU A O 1
ATOM 5571 N N . GLY A 1 725 ? 10.526 0.092 -18.801 1.00 93.69 725 GLY A N 1
ATOM 5572 C CA . GLY A 1 725 ? 9.649 0.757 -17.844 1.00 93.69 725 GLY A CA 1
ATOM 5573 C C . GLY A 1 725 ? 8.705 -0.188 -17.099 1.00 93.69 725 GLY A C 1
ATOM 5574 O O . GLY A 1 725 ? 8.800 -1.408 -17.184 1.00 93.69 725 GLY A O 1
ATOM 5575 N N . ALA A 1 726 ? 7.799 0.406 -16.326 1.00 90.50 726 ALA A N 1
ATOM 5576 C CA . ALA A 1 726 ? 6.927 -0.284 -15.376 1.00 90.50 726 ALA A CA 1
ATOM 5577 C C . ALA A 1 726 ? 5.717 -1.014 -15.971 1.00 90.50 726 ALA A C 1
ATOM 5579 O O . ALA A 1 726 ? 5.134 -1.852 -15.288 1.00 90.50 726 ALA A O 1
ATOM 5580 N N . VAL A 1 727 ? 5.300 -0.676 -17.196 1.00 83.38 727 VAL A N 1
ATOM 5581 C CA . VAL A 1 727 ? 4.049 -1.175 -17.788 1.00 83.38 727 VAL A CA 1
ATOM 5582 C C . VAL A 1 727 ? 4.295 -1.663 -19.208 1.00 83.38 727 VAL A C 1
ATOM 5584 O O . VAL A 1 727 ? 4.389 -0.862 -20.139 1.00 83.38 727 VAL A O 1
ATOM 5587 N N . GLU A 1 728 ? 4.324 -2.985 -19.338 1.00 79.62 728 GLU A N 1
ATOM 5588 C CA . GLU A 1 728 ? 4.396 -3.733 -20.592 1.00 79.62 728 GLU A CA 1
ATOM 5589 C C . GLU A 1 728 ? 3.271 -3.319 -21.561 1.00 79.62 728 GLU A C 1
ATOM 5591 O O . GLU A 1 728 ? 2.082 -3.297 -21.202 1.00 79.62 728 GLU A O 1
ATOM 5596 N N . TYR A 1 729 ? 3.621 -2.991 -22.801 1.00 80.12 729 TYR A N 1
ATOM 5597 C CA . TYR A 1 729 ? 2.700 -2.485 -23.805 1.00 80.12 729 TYR A CA 1
ATOM 5598 C C . TYR A 1 729 ? 1.676 -3.547 -24.231 1.00 80.12 729 TYR A C 1
ATOM 5600 O O . TYR A 1 729 ? 1.995 -4.621 -24.723 1.00 80.12 729 TYR A O 1
ATOM 5608 N N . GLY A 1 730 ? 0.390 -3.220 -24.080 1.00 60.06 730 GLY A N 1
ATOM 5609 C CA . GLY A 1 730 ? -0.715 -4.104 -24.469 1.00 60.06 730 GLY A CA 1
ATOM 5610 C C . GLY A 1 730 ? -1.130 -5.140 -23.416 1.00 60.06 730 GLY A C 1
ATOM 5611 O O . GLY A 1 730 ? -2.213 -5.703 -23.560 1.00 60.06 730 GLY A O 1
ATOM 5612 N N . SER A 1 731 ? -0.358 -5.311 -22.335 1.00 51.75 731 SER A N 1
ATOM 5613 C CA . SER A 1 731 ? -0.622 -6.254 -21.226 1.00 51.75 731 SER A CA 1
ATOM 5614 C C . SER A 1 731 ? -2.016 -6.132 -20.586 1.00 51.75 731 SER A C 1
ATOM 5616 O O . SER A 1 731 ? -2.621 -7.128 -20.198 1.00 51.75 731 SER A O 1
ATOM 5618 N N . GLY A 1 732 ? -2.560 -4.914 -20.503 1.00 42.22 732 GLY A N 1
ATOM 5619 C CA . GLY A 1 732 ? -3.983 -4.675 -20.240 1.00 42.22 732 GLY A CA 1
ATOM 5620 C C . GLY A 1 732 ? -4.487 -4.943 -18.813 1.00 42.22 732 GLY A C 1
ATOM 5621 O O . GLY A 1 732 ? -5.704 -5.002 -18.641 1.00 42.22 732 GLY A O 1
ATOM 5622 N N . GLY A 1 733 ? -3.606 -5.083 -17.811 1.00 39.19 733 GLY A N 1
ATOM 5623 C CA . GLY A 1 733 ? -4.012 -5.387 -16.425 1.00 39.19 733 GLY A CA 1
ATOM 5624 C C . GLY A 1 733 ? -3.175 -4.773 -15.290 1.00 39.19 733 GLY A C 1
ATOM 5625 O O . GLY A 1 733 ? -3.747 -4.409 -14.262 1.00 39.19 733 GLY A O 1
ATOM 5626 N N . ASP A 1 734 ? -1.861 -4.616 -15.463 1.00 36.31 734 ASP A N 1
ATOM 5627 C CA . ASP A 1 734 ? -0.936 -4.314 -14.356 1.00 36.31 734 ASP A CA 1
ATOM 5628 C C . ASP A 1 734 ? -0.659 -2.805 -14.211 1.00 36.31 734 ASP A C 1
ATOM 5630 O O . ASP A 1 734 ? 0.437 -2.319 -14.477 1.00 36.31 734 ASP A O 1
ATOM 5634 N N . ALA A 1 735 ? -1.680 -2.040 -13.810 1.00 35.81 735 ALA A N 1
ATOM 5635 C CA . ALA A 1 735 ? -1.540 -0.620 -13.477 1.00 35.81 735 ALA A CA 1
ATOM 5636 C C . ALA A 1 735 ? -2.168 -0.297 -12.099 1.00 35.81 735 ALA A C 1
ATOM 5638 O O . ALA A 1 735 ? -3.320 -0.675 -11.868 1.00 35.81 735 ALA A O 1
ATOM 5639 N N . PRO A 1 736 ? -1.453 0.405 -11.195 1.00 34.22 736 PRO A N 1
ATOM 5640 C CA . PRO A 1 736 ? -1.950 0.762 -9.862 1.00 34.22 736 PRO A CA 1
ATOM 5641 C C . PRO A 1 736 ? -3.128 1.769 -9.883 1.00 34.22 736 PRO A C 1
ATOM 5643 O O . PRO A 1 736 ? -3.319 2.488 -10.870 1.00 34.22 736 PRO A O 1
ATOM 5646 N N . PRO A 1 737 ? -3.944 1.823 -8.808 1.00 29.39 737 PRO A N 1
ATOM 5647 C CA . PRO A 1 737 ? -5.259 2.475 -8.810 1.00 29.39 737 PRO A CA 1
ATOM 5648 C C . PRO A 1 737 ? -5.233 4.015 -8.759 1.00 29.39 737 PRO A C 1
ATOM 5650 O O . PRO A 1 737 ? -4.330 4.631 -8.196 1.00 29.39 737 PRO A O 1
ATOM 5653 N N . VAL A 1 738 ? -6.295 4.641 -9.293 1.00 29.97 738 VAL A N 1
ATOM 5654 C CA . VAL A 1 738 ? -6.527 6.102 -9.273 1.00 29.97 738 VAL A CA 1
ATOM 5655 C C . VAL A 1 738 ? -7.997 6.411 -8.906 1.00 29.97 738 VAL A C 1
ATOM 5657 O O . VAL A 1 738 ? -8.892 5.985 -9.641 1.00 29.97 738 VAL A O 1
ATOM 5660 N N . PRO A 1 739 ? -8.285 7.153 -7.813 1.00 27.81 739 PRO A N 1
ATOM 5661 C CA . PRO A 1 739 ? -9.651 7.375 -7.311 1.00 27.81 739 PRO A CA 1
ATOM 5662 C C . PRO A 1 739 ? -10.372 8.622 -7.874 1.00 27.81 739 PRO A C 1
ATOM 5664 O O . PRO A 1 739 ? -9.776 9.476 -8.536 1.00 27.81 739 PRO A O 1
ATOM 5667 N N . SER A 1 740 ? -11.681 8.761 -7.600 1.00 25.55 740 SER A N 1
ATOM 5668 C CA . SER A 1 740 ? -12.499 9.965 -7.880 1.00 25.55 740 SER A CA 1
ATOM 5669 C C . SER A 1 740 ? -13.801 10.018 -7.033 1.00 25.55 740 SER A C 1
ATOM 5671 O O . SER A 1 740 ? -14.274 8.960 -6.629 1.00 25.55 740 SER A O 1
ATOM 5673 N N . PRO A 1 741 ? -14.393 11.208 -6.758 1.00 26.91 741 PRO A N 1
ATOM 5674 C CA . PRO A 1 741 ? -15.214 11.436 -5.548 1.00 26.91 741 PRO A CA 1
ATOM 5675 C C . PRO A 1 741 ? -16.761 11.327 -5.658 1.00 26.91 741 PRO A C 1
ATOM 5677 O O . PRO A 1 741 ? -17.346 11.316 -6.743 1.00 26.91 741 PRO A O 1
ATOM 5680 N N . THR A 1 742 ? -17.398 11.315 -4.476 1.00 29.12 742 THR A N 1
ATOM 5681 C CA . THR A 1 742 ? -18.812 10.995 -4.130 1.00 29.12 742 THR A CA 1
ATOM 5682 C C . THR A 1 742 ? -19.734 12.224 -3.941 1.00 29.12 742 THR A C 1
ATOM 5684 O O . THR A 1 742 ? -19.232 13.320 -3.687 1.00 29.12 742 THR A O 1
ATOM 5687 N N . PRO A 1 743 ? -21.082 12.061 -3.989 1.00 27.19 743 PRO A N 1
ATOM 5688 C CA . PRO A 1 743 ? -21.965 12.771 -3.032 1.00 27.19 743 PRO A CA 1
ATOM 5689 C C . PRO A 1 743 ? -23.263 12.039 -2.544 1.00 27.19 743 PRO A C 1
ATOM 5691 O O . PRO A 1 743 ? -24.098 11.661 -3.358 1.00 27.19 743 PRO A O 1
ATOM 5694 N N . THR A 1 744 ? -23.431 11.973 -1.207 1.00 25.73 744 THR A N 1
ATOM 5695 C CA . THR A 1 744 ? -24.638 12.208 -0.335 1.00 25.73 744 THR A CA 1
ATOM 5696 C C . THR A 1 744 ? -25.990 11.430 -0.480 1.00 25.73 744 THR A C 1
ATOM 5698 O O . THR A 1 744 ? -26.352 10.956 -1.550 1.00 25.73 744 THR A O 1
ATOM 5701 N N . GLN A 1 745 ? -26.756 11.311 0.632 1.00 28.77 745 GLN A N 1
ATOM 5702 C CA . GLN A 1 745 ? -28.044 10.577 0.823 1.00 28.77 745 GLN A CA 1
ATOM 5703 C C . GLN A 1 745 ? -29.228 11.468 1.310 1.00 28.77 745 GLN A C 1
ATOM 5705 O O . GLN A 1 745 ? -28.950 12.570 1.771 1.00 28.77 745 GLN A O 1
ATOM 5710 N N . GLU A 1 746 ? -30.483 10.947 1.282 1.00 23.66 746 GLU A N 1
ATOM 5711 C CA . GLU A 1 746 ? -31.620 11.032 2.276 1.00 23.66 746 GLU A CA 1
ATOM 5712 C C . GLU A 1 746 ? -33.023 10.829 1.604 1.00 23.66 746 GLU A C 1
ATOM 5714 O O . GLU A 1 746 ? -33.075 10.893 0.373 1.00 23.66 746 GLU A O 1
ATOM 5719 N N . PRO A 1 747 ? -34.193 10.684 2.302 1.00 32.03 747 PRO A N 1
ATOM 5720 C CA . PRO A 1 747 ? -34.564 9.962 3.548 1.00 32.03 747 PRO A CA 1
ATOM 5721 C C . PRO A 1 747 ? -35.842 9.042 3.377 1.00 32.03 747 PRO A C 1
ATOM 5723 O O . PRO A 1 747 ? -36.072 8.524 2.287 1.00 32.03 747 PRO A O 1
ATOM 5726 N N . SER A 1 748 ? -36.667 8.779 4.423 1.00 33.28 748 SER A N 1
ATOM 5727 C CA . SER A 1 748 ? -37.757 7.743 4.493 1.00 33.28 748 SER A CA 1
ATOM 5728 C C . SER A 1 748 ? -39.027 8.163 5.296 1.00 33.28 748 SER A C 1
ATOM 5730 O O . SER A 1 748 ? -38.881 9.018 6.171 1.00 33.28 748 SER A O 1
ATOM 5732 N N . PRO A 1 749 ? -40.248 7.588 5.061 1.00 32.91 749 PRO A N 1
ATOM 5733 C CA . PRO A 1 749 ? -41.233 7.376 6.167 1.00 32.91 749 PRO A CA 1
ATOM 5734 C C . PRO A 1 749 ? -42.289 6.202 6.091 1.00 32.91 749 PRO A C 1
ATOM 5736 O O . PRO A 1 749 ? -42.958 6.023 5.080 1.00 32.91 749 PRO A O 1
ATOM 5739 N N . SER A 1 750 ? -42.497 5.515 7.238 1.00 26.59 750 SER A N 1
ATOM 5740 C CA . SER A 1 750 ? -43.712 4.994 7.974 1.00 26.59 750 SER A CA 1
ATOM 5741 C C . SER A 1 750 ? -45.002 4.284 7.389 1.00 26.59 750 SER A C 1
ATOM 5743 O O . SER A 1 750 ? -45.270 4.375 6.196 1.00 26.59 750 SER A O 1
ATOM 5745 N N . PRO A 1 751 ? -45.829 3.563 8.231 1.00 63.94 751 PRO A N 1
ATOM 5746 C CA . PRO A 1 751 ? -46.847 2.531 7.838 1.00 63.94 751 PRO A CA 1
ATOM 5747 C C . PRO A 1 751 ? -48.300 2.637 8.447 1.00 63.94 751 PRO A C 1
ATOM 5749 O O . PRO A 1 751 ? -48.606 3.609 9.132 1.00 63.94 751 PRO A O 1
ATOM 5752 N N . THR A 1 752 ? -49.201 1.632 8.250 1.00 27.75 752 THR A N 1
ATOM 5753 C CA . THR A 1 752 ? -50.561 1.439 8.890 1.00 27.75 752 THR A CA 1
ATOM 5754 C C . THR A 1 752 ? -51.062 -0.060 8.819 1.00 27.75 752 THR A C 1
ATOM 5756 O O . THR A 1 752 ? -50.396 -0.841 8.144 1.00 27.75 752 THR A O 1
ATOM 5759 N N . ALA A 1 753 ? -52.139 -0.521 9.523 1.00 31.08 753 ALA A N 1
ATOM 5760 C CA . ALA A 1 753 ? -52.443 -1.960 9.835 1.00 31.08 753 ALA A CA 1
ATOM 5761 C C . ALA A 1 753 ? -53.944 -2.439 9.949 1.00 31.08 753 ALA A C 1
ATOM 5763 O O . ALA A 1 753 ? -54.830 -1.626 10.201 1.00 31.08 753 ALA A O 1
ATOM 5764 N N . THR A 1 754 ? -54.161 -3.787 9.985 1.00 27.55 754 THR A N 1
ATOM 5765 C CA . THR A 1 754 ? -55.261 -4.608 10.652 1.00 27.55 754 THR A CA 1
ATOM 5766 C C . THR A 1 754 ? -56.733 -4.641 10.103 1.00 27.55 754 THR A C 1
ATOM 5768 O O . THR A 1 754 ? -57.027 -3.795 9.265 1.00 27.55 754 THR A O 1
ATOM 5771 N N . PRO A 1 755 ? -57.724 -5.486 10.578 1.00 61.78 755 PRO A N 1
ATOM 5772 C CA . PRO A 1 755 ? -57.794 -6.903 11.106 1.00 61.78 755 PRO A CA 1
ATOM 5773 C C . PRO A 1 755 ? -59.092 -7.764 10.716 1.00 61.78 755 PRO A C 1
ATOM 5775 O O . PRO A 1 755 ? -59.843 -7.371 9.827 1.00 61.78 755 PRO A O 1
ATOM 5778 N N . THR A 1 756 ? -59.434 -8.848 11.484 1.00 29.14 756 THR A N 1
ATOM 5779 C CA . THR A 1 756 ? -60.797 -9.437 11.874 1.00 29.14 756 THR A CA 1
ATOM 5780 C C . THR A 1 756 ? -61.429 -10.744 11.205 1.00 29.14 756 THR A C 1
ATOM 5782 O O . THR A 1 756 ? -60.896 -11.151 10.178 1.00 29.14 756 THR A O 1
ATOM 5785 N N . PRO A 1 757 ? -62.413 -11.519 11.814 1.00 58.88 757 PRO A N 1
ATOM 5786 C CA . PRO A 1 757 ? -62.302 -13.008 12.038 1.00 58.88 757 PRO A CA 1
ATOM 5787 C C . PRO A 1 757 ? -63.620 -13.915 11.975 1.00 58.88 757 PRO A C 1
ATOM 5789 O O . PRO A 1 757 ? -64.540 -13.600 11.226 1.00 58.88 757 PRO A O 1
ATOM 5792 N N . THR A 1 758 ? -63.745 -14.972 12.840 1.00 31.30 758 THR A N 1
ATOM 5793 C CA . THR A 1 758 ? -64.936 -15.808 13.313 1.00 31.30 758 THR A CA 1
ATOM 5794 C C . THR A 1 758 ? -65.485 -16.996 12.452 1.00 31.30 758 THR A C 1
ATOM 5796 O O . THR A 1 758 ? -65.254 -16.974 11.252 1.00 31.30 758 THR A O 1
ATOM 5799 N N . SER A 1 759 ? -66.183 -18.080 12.923 1.00 30.81 759 SER A N 1
ATOM 5800 C CA . SER A 1 759 ? -66.655 -18.633 14.254 1.00 30.81 759 SER A CA 1
ATOM 5801 C C . SER A 1 759 ? -67.055 -20.168 14.224 1.00 30.81 759 SER A C 1
ATOM 5803 O O . SER A 1 759 ? -66.806 -20.832 13.225 1.00 30.81 759 SER A O 1
ATOM 5805 N N . SER A 1 760 ? -67.664 -20.745 15.299 1.00 36.62 760 SER A N 1
ATOM 5806 C CA . SER A 1 760 ? -68.160 -22.167 15.499 1.00 36.62 760 SER A CA 1
ATOM 5807 C C . SER A 1 760 ? -69.639 -22.192 16.055 1.00 36.62 760 SER A C 1
ATOM 5809 O O . SER A 1 760 ? -70.186 -21.091 15.916 1.00 36.62 760 SER A O 1
ATOM 5811 N N . PRO A 1 761 ? -70.352 -23.230 16.658 1.00 48.50 761 PRO A N 1
ATOM 5812 C CA . PRO A 1 761 ? -69.958 -24.385 17.554 1.00 48.50 761 PRO A CA 1
ATOM 5813 C C . PRO A 1 761 ? -70.910 -25.677 17.646 1.00 48.50 761 PRO A C 1
ATOM 5815 O O . PRO A 1 761 ? -71.762 -25.886 16.789 1.00 48.50 761 PRO A O 1
ATOM 5818 N N . THR A 1 762 ? -70.848 -26.473 18.759 1.00 27.58 762 THR A N 1
ATOM 5819 C CA . THR A 1 762 ? -71.927 -27.257 19.516 1.00 27.58 762 THR A CA 1
ATOM 5820 C C . THR A 1 762 ? -72.315 -28.786 19.289 1.00 27.58 762 THR A C 1
ATOM 5822 O O . THR A 1 762 ? -72.016 -29.308 18.221 1.00 27.58 762 THR A O 1
ATOM 5825 N N . PRO A 1 763 ? -72.895 -29.542 20.304 1.00 56.12 763 PRO A N 1
ATOM 5826 C CA . PRO A 1 763 ? -72.752 -31.032 20.514 1.00 56.12 763 PRO A CA 1
ATOM 5827 C C . PRO A 1 763 ? -73.987 -31.861 21.102 1.00 56.12 763 PRO A C 1
ATOM 5829 O O . PRO A 1 763 ? -75.118 -31.405 20.972 1.00 56.12 763 PRO A O 1
ATOM 5832 N N . SER A 1 764 ? -73.745 -32.987 21.852 1.00 33.75 764 SER A N 1
ATOM 5833 C CA . SER A 1 764 ? -74.592 -33.766 22.856 1.00 33.75 764 SER A CA 1
ATOM 5834 C C . SER A 1 764 ? -75.453 -35.004 22.419 1.00 33.75 764 SER A C 1
ATOM 5836 O O . SER A 1 764 ? -75.783 -35.065 21.238 1.00 33.75 764 SER A O 1
ATOM 5838 N N . PRO A 1 765 ? -75.965 -35.916 23.321 1.00 51.97 765 PRO A N 1
ATOM 5839 C CA . PRO A 1 765 ? -75.417 -36.556 24.566 1.00 51.97 765 PRO A CA 1
ATOM 5840 C C . PRO A 1 765 ? -75.865 -38.054 24.874 1.00 51.97 765 PRO A C 1
ATOM 5842 O O . PRO A 1 765 ? -76.598 -38.656 24.097 1.00 51.97 765 PRO A O 1
ATOM 5845 N N . ASP A 1 766 ? -75.526 -38.566 26.086 1.00 38.06 766 ASP A N 1
ATOM 5846 C CA . ASP A 1 766 ? -76.144 -39.668 26.914 1.00 38.06 766 ASP A CA 1
ATOM 5847 C C . ASP A 1 766 ? -75.702 -41.166 26.754 1.00 38.06 766 ASP A C 1
ATOM 5849 O O . ASP A 1 766 ? -75.077 -41.533 25.761 1.00 38.06 766 ASP A O 1
ATOM 5853 N N . GLY A 1 767 ? -75.944 -42.037 27.766 1.00 38.88 767 GLY A N 1
ATOM 5854 C CA . GLY A 1 767 ? -75.386 -43.415 27.849 1.00 38.88 767 GLY A CA 1
ATOM 5855 C C . GLY A 1 767 ? -75.928 -44.390 28.935 1.00 38.88 767 GLY A C 1
ATOM 5856 O O . GLY A 1 767 ? -77.006 -44.208 29.490 1.00 38.88 767 GLY A O 1
ATOM 5857 N N . SER A 1 768 ? -75.195 -45.486 29.225 1.00 35.41 768 SER A N 1
ATOM 5858 C CA . SER A 1 768 ? -75.546 -46.508 30.250 1.00 35.41 768 SER A CA 1
ATOM 5859 C C . SER A 1 768 ? -74.310 -47.229 30.837 1.00 35.41 768 SER A C 1
ATOM 5861 O O . SER A 1 768 ? -73.240 -47.198 30.230 1.00 35.41 768 SER A O 1
ATOM 5863 N N . ARG A 1 769 ? -74.425 -47.861 32.022 1.00 42.66 769 ARG A N 1
ATOM 5864 C CA . ARG A 1 769 ? -73.274 -48.407 32.780 1.00 42.66 769 ARG A CA 1
ATOM 5865 C C . ARG A 1 769 ? -73.034 -49.905 32.539 1.00 42.66 769 ARG A C 1
ATOM 5867 O O . ARG A 1 769 ? -73.879 -50.735 32.866 1.00 42.66 769 ARG A O 1
ATOM 5874 N N . THR A 1 770 ? -71.847 -50.240 32.042 1.00 53.38 770 THR A N 1
ATOM 5875 C CA . THR A 1 770 ? -71.360 -51.607 31.780 1.00 53.38 770 THR A CA 1
ATOM 5876 C C . THR A 1 770 ? -70.261 -52.024 32.776 1.00 53.38 770 THR A C 1
ATOM 5878 O O . THR A 1 770 ? -69.845 -51.229 33.620 1.00 53.38 770 THR A O 1
ATOM 5881 N N . MET A 1 771 ? -69.757 -53.266 32.677 1.00 52.69 771 MET A N 1
ATOM 5882 C CA . MET A 1 771 ? -68.376 -53.565 33.110 1.00 52.69 771 MET A CA 1
ATOM 5883 C C . MET A 1 771 ? -67.433 -52.535 32.467 1.00 52.69 771 MET A C 1
ATOM 5885 O O . MET A 1 771 ? -67.674 -52.221 31.299 1.00 52.69 771 MET A O 1
ATOM 5889 N N . PRO A 1 772 ? -66.394 -52.028 33.164 1.00 57.03 772 PRO A N 1
ATOM 5890 C CA . PRO A 1 772 ? -65.548 -50.948 32.662 1.00 57.03 772 PRO A CA 1
ATOM 5891 C C . PRO A 1 772 ? -64.795 -51.384 31.401 1.00 57.03 772 PRO A C 1
ATOM 5893 O O . PRO A 1 772 ? -63.719 -51.974 31.457 1.00 57.03 772 PRO A O 1
ATOM 5896 N N . ALA A 1 773 ? -65.401 -51.106 30.253 1.00 62.91 773 ALA A N 1
ATOM 5897 C CA . ALA A 1 773 ? -64.843 -51.309 28.933 1.00 62.91 773 ALA A CA 1
ATOM 5898 C C . ALA A 1 773 ? -64.354 -49.948 28.454 1.00 62.91 773 ALA A C 1
ATOM 5900 O O . ALA A 1 773 ? -65.097 -48.968 28.504 1.00 62.91 773 ALA A O 1
ATOM 5901 N N . GLY A 1 774 ? -63.101 -49.891 28.023 1.00 81.44 774 GLY A N 1
ATOM 5902 C CA . GLY A 1 774 ? -62.466 -48.649 27.626 1.00 81.44 774 GLY A CA 1
ATOM 5903 C C . GLY A 1 774 ? -61.783 -48.750 26.276 1.00 81.44 774 GLY A C 1
ATOM 5904 O O . GLY A 1 774 ? -61.403 -49.832 25.825 1.00 81.44 774 GLY A O 1
ATOM 5905 N N . SER A 1 775 ? -61.619 -47.593 25.645 1.00 88.00 775 SER A N 1
ATOM 5906 C CA . SER A 1 775 ? -60.715 -47.419 24.514 1.00 88.00 775 SER A CA 1
ATOM 5907 C C . SER A 1 775 ? -59.495 -46.644 24.984 1.00 88.00 775 SER A C 1
ATOM 5909 O O . SER A 1 775 ? -59.622 -45.584 25.603 1.00 88.00 775 SER A O 1
ATOM 5911 N N . VAL A 1 776 ? -58.320 -47.168 24.655 1.00 92.81 776 VAL A N 1
ATOM 5912 C CA . VAL A 1 776 ? -57.052 -46.449 24.750 1.00 92.81 776 VAL A CA 1
ATOM 5913 C C . VAL A 1 776 ? -56.794 -45.758 23.416 1.00 92.81 776 VAL A C 1
ATOM 5915 O O . VAL A 1 776 ? -57.108 -46.323 22.371 1.00 92.81 776 VAL A O 1
ATOM 5918 N N . SER A 1 777 ? -56.263 -44.537 23.450 1.00 93.19 777 SER A N 1
ATOM 5919 C CA . SER A 1 777 ? -55.810 -43.838 22.250 1.00 93.19 777 SER A CA 1
ATOM 5920 C C . SER A 1 777 ? -54.585 -42.975 22.545 1.00 93.19 777 SER A C 1
ATOM 5922 O O . SER A 1 777 ? -54.593 -42.184 23.490 1.00 93.19 777 SER A O 1
ATOM 5924 N N . ILE A 1 778 ? -53.526 -43.126 21.754 1.00 93.88 778 ILE A N 1
ATOM 5925 C CA . ILE A 1 778 ? -52.261 -42.403 21.917 1.00 93.88 778 ILE A CA 1
ATOM 5926 C C . ILE A 1 778 ? -52.325 -41.104 21.108 1.00 93.88 778 ILE A C 1
ATOM 5928 O O . ILE A 1 778 ? -52.598 -41.123 19.909 1.00 93.88 778 ILE A O 1
ATOM 5932 N N . GLU A 1 779 ? -52.121 -39.961 21.768 1.00 90.19 779 GLU A N 1
ATOM 5933 C CA . GLU A 1 779 ? -52.196 -38.613 21.171 1.00 90.19 779 GLU A CA 1
ATOM 5934 C C . GLU A 1 779 ? -53.481 -38.355 20.347 1.00 90.19 779 GLU A C 1
ATOM 5936 O O . GLU A 1 779 ? -53.496 -37.571 19.398 1.00 90.19 779 GLU A O 1
ATOM 5941 N N . GLY A 1 780 ? -54.584 -39.027 20.704 1.00 86.81 780 GLY A N 1
ATOM 5942 C CA . GLY A 1 780 ? -55.862 -38.949 19.986 1.00 86.81 780 GLY A CA 1
ATOM 5943 C C . GLY A 1 780 ? -55.913 -39.728 18.663 1.00 86.81 780 GLY A C 1
ATOM 5944 O O . GLY A 1 780 ? -56.741 -39.405 17.811 1.00 86.81 780 GLY A O 1
ATOM 5945 N N . GLY A 1 781 ? -55.044 -40.728 18.481 1.00 88.81 781 GLY A N 1
ATOM 5946 C CA . GLY A 1 781 ? -54.960 -41.564 17.279 1.00 88.81 781 GLY A CA 1
ATOM 5947 C C . GLY A 1 781 ? -53.952 -41.037 16.256 1.00 88.81 781 GLY A C 1
ATOM 5948 O O . GLY A 1 781 ? -54.150 -41.192 15.049 1.00 88.81 781 GLY A O 1
ATOM 5949 N N . ALA A 1 782 ? -52.896 -40.362 16.719 1.00 89.06 782 ALA A N 1
ATOM 5950 C CA . ALA A 1 782 ? -51.821 -39.899 15.850 1.00 89.06 782 ALA A CA 1
ATOM 5951 C C . ALA A 1 782 ? -50.966 -41.084 15.372 1.00 89.06 782 ALA A C 1
ATOM 5953 O O . ALA A 1 782 ? -50.564 -41.927 16.161 1.00 89.06 782 ALA A O 1
ATOM 5954 N N . GLN A 1 783 ? -50.637 -41.120 14.078 1.00 91.69 783 GLN A N 1
ATOM 5955 C CA . GLN A 1 783 ? -49.812 -42.193 13.499 1.00 91.69 783 GLN A CA 1
ATOM 5956 C C . GLN A 1 783 ? -48.322 -42.094 13.878 1.00 91.69 783 GLN A C 1
ATOM 5958 O O . GLN A 1 783 ? -47.603 -43.089 13.804 1.00 91.69 783 GLN A O 1
ATOM 5963 N N . TYR A 1 784 ? -47.858 -40.903 14.268 1.00 93.25 784 TYR A N 1
ATOM 5964 C CA . TYR A 1 784 ? -46.447 -40.589 14.496 1.00 93.25 784 TYR A CA 1
ATOM 5965 C C . TYR A 1 784 ? -46.273 -39.684 15.722 1.00 93.25 784 TYR A C 1
ATOM 5967 O O . TYR A 1 784 ? -47.115 -38.820 15.973 1.00 93.25 784 TYR A O 1
ATOM 5975 N N . THR A 1 785 ? -45.157 -39.829 16.437 1.00 93.19 785 THR A N 1
ATOM 5976 C CA . THR A 1 785 ? -44.732 -38.916 17.511 1.00 93.19 785 THR A CA 1
ATOM 5977 C C . THR A 1 785 ? -43.221 -38.708 17.487 1.00 93.19 785 THR A C 1
ATOM 5979 O O . THR A 1 785 ? -42.467 -39.661 17.306 1.00 93.19 785 THR A O 1
ATOM 5982 N N . SER A 1 786 ? -42.775 -37.474 17.736 1.00 92.12 786 SER A N 1
ATOM 5983 C CA . SER A 1 786 ? -41.366 -37.151 18.001 1.00 92.12 786 SER A CA 1
ATOM 5984 C C . SER A 1 786 ? -40.996 -37.191 19.490 1.00 92.12 786 SER A C 1
ATOM 5986 O O . SER A 1 786 ? -39.949 -36.681 19.889 1.00 92.12 786 SER A O 1
ATOM 5988 N N . SER A 1 787 ? -41.879 -37.718 20.345 1.00 92.62 787 SER A N 1
ATOM 5989 C CA . SER A 1 787 ? -41.692 -37.769 21.795 1.00 92.62 787 SER A CA 1
ATOM 5990 C C . SER A 1 787 ? -41.813 -39.203 22.320 1.00 92.62 787 SER A C 1
ATOM 5992 O O . SER A 1 787 ? -42.869 -39.817 22.154 1.00 92.62 787 SER A O 1
ATOM 5994 N N . PRO A 1 788 ? -40.804 -39.730 23.045 1.00 92.94 788 PRO A N 1
ATOM 5995 C CA . PRO A 1 788 ? -40.901 -41.032 23.712 1.00 92.94 788 PRO A CA 1
ATOM 5996 C C . PRO A 1 788 ? -41.858 -41.016 24.919 1.00 92.94 788 PRO A C 1
ATOM 5998 O O . PRO A 1 788 ? -42.129 -42.063 25.505 1.00 92.94 788 PRO A O 1
ATOM 6001 N N . THR A 1 789 ? -42.356 -39.836 25.309 1.00 94.00 789 THR A N 1
ATOM 6002 C CA . THR A 1 789 ? -43.410 -39.653 26.316 1.00 94.00 789 THR A CA 1
ATOM 6003 C C . THR A 1 789 ? -44.661 -39.090 25.649 1.00 94.00 789 THR A C 1
ATOM 6005 O O . THR A 1 789 ? -44.592 -38.029 25.031 1.00 94.00 789 THR A O 1
ATOM 6008 N N . VAL A 1 790 ? -45.792 -39.774 25.796 1.00 95.06 790 VAL A N 1
ATOM 6009 C CA . VAL A 1 790 ? -47.053 -39.477 25.104 1.00 95.06 790 VAL A CA 1
ATOM 6010 C C . VAL A 1 790 ? -48.218 -39.263 26.068 1.00 95.06 790 VAL A C 1
ATOM 6012 O O . VAL A 1 790 ? -48.234 -39.763 27.197 1.00 95.06 790 VAL A O 1
ATOM 6015 N N . SER A 1 791 ? -49.221 -38.533 25.600 1.00 94.81 791 SER A N 1
ATOM 6016 C CA . SER A 1 791 ? -50.547 -38.422 26.191 1.00 94.81 791 SER A CA 1
ATOM 6017 C C . SER A 1 791 ? -51.405 -39.621 25.778 1.00 94.81 791 SER A C 1
ATOM 6019 O O . SER A 1 791 ? -51.689 -39.820 24.597 1.00 94.81 791 SER A O 1
ATOM 6021 N N . VAL A 1 792 ? -51.824 -40.434 26.746 1.00 94.31 792 VAL A N 1
ATOM 6022 C CA . VAL A 1 792 ? -52.694 -41.594 26.518 1.00 94.31 792 VAL A CA 1
ATOM 6023 C C . VAL A 1 792 ? -54.101 -41.238 26.979 1.00 94.31 792 VAL A C 1
ATOM 6025 O O . VAL A 1 792 ? -54.361 -41.140 28.180 1.00 94.31 792 VAL A O 1
ATOM 6028 N N . ALA A 1 793 ? -55.006 -41.025 26.026 1.00 92.69 793 ALA A N 1
ATOM 6029 C CA . ALA A 1 793 ? -56.426 -40.843 26.284 1.00 92.69 793 ALA A CA 1
ATOM 6030 C C . ALA A 1 793 ? -57.069 -42.192 26.633 1.00 92.69 793 ALA A C 1
ATOM 6032 O O . ALA A 1 793 ? -56.788 -43.217 26.007 1.00 92.69 793 ALA A O 1
ATOM 6033 N N . LEU A 1 794 ? -57.923 -42.189 27.654 1.00 91.12 794 LEU A N 1
ATOM 6034 C CA . LEU A 1 794 ? -58.522 -43.386 28.232 1.00 91.12 794 LEU A CA 1
ATOM 6035 C C . LEU A 1 794 ? -60.010 -43.124 28.449 1.00 91.12 794 LEU A C 1
ATOM 6037 O O . LEU A 1 794 ? -60.390 -42.516 29.444 1.00 91.12 794 LEU A O 1
ATOM 6041 N N . ALA A 1 795 ? -60.849 -43.578 27.521 1.00 86.81 795 ALA A N 1
ATOM 6042 C CA . ALA A 1 795 ? -62.290 -43.625 27.756 1.00 86.81 795 ALA A CA 1
ATOM 6043 C C . ALA A 1 795 ? -62.638 -44.876 28.572 1.00 86.81 795 ALA A C 1
ATOM 6045 O O . ALA A 1 795 ? -61.939 -45.884 28.478 1.00 86.81 795 ALA A O 1
ATOM 6046 N N . ASP A 1 796 ? -63.715 -44.826 29.351 1.00 82.44 796 ASP A N 1
ATOM 6047 C CA . ASP A 1 796 ? -64.179 -45.923 30.200 1.00 82.44 796 ASP A CA 1
ATOM 6048 C C . ASP A 1 796 ? -65.699 -45.824 30.462 1.00 82.44 796 ASP A C 1
ATOM 6050 O O . ASP A 1 796 ? -66.361 -44.891 30.004 1.00 82.44 796 ASP A O 1
ATOM 6054 N N . THR A 1 797 ? -66.258 -46.777 31.218 1.00 70.69 797 THR A N 1
ATOM 6055 C CA . THR A 1 797 ? -67.688 -46.807 31.591 1.00 70.69 797 THR A CA 1
ATOM 6056 C C . THR A 1 797 ? -67.958 -46.942 33.101 1.00 70.69 797 THR A C 1
ATOM 6058 O O . THR A 1 797 ? -69.069 -47.288 33.509 1.00 70.69 797 THR A O 1
ATOM 6061 N N . GLY A 1 798 ? -66.978 -46.638 33.960 1.00 74.12 798 GLY A N 1
ATOM 6062 C CA . GLY A 1 798 ? -67.144 -46.535 35.416 1.00 74.12 798 GLY A CA 1
ATOM 6063 C C . GLY A 1 798 ? -66.044 -47.195 36.257 1.00 74.12 798 GLY A C 1
ATOM 6064 O O . GLY A 1 798 ? -66.377 -47.808 37.276 1.00 74.12 798 GLY A O 1
ATOM 6065 N N . ALA A 1 799 ? -64.787 -47.104 35.818 1.00 82.31 799 ALA A N 1
ATOM 6066 C CA . ALA A 1 799 ? -63.585 -47.655 36.441 1.00 82.31 799 ALA A CA 1
ATOM 6067 C C . ALA A 1 799 ? -63.070 -46.807 37.618 1.00 82.31 799 ALA A C 1
ATOM 6069 O O . ALA A 1 799 ? -63.203 -45.586 37.637 1.00 82.31 799 ALA A O 1
ATOM 6070 N N . ALA A 1 800 ? -62.414 -47.456 38.584 1.00 83.94 800 ALA A N 1
ATOM 6071 C CA . ALA A 1 800 ? -61.712 -46.785 39.684 1.00 83.94 800 ALA A CA 1
ATOM 6072 C C . ALA A 1 800 ? -60.198 -46.668 39.428 1.00 83.94 800 ALA A C 1
ATOM 6074 O O . ALA A 1 800 ? -59.542 -45.735 39.897 1.00 83.94 800 ALA A O 1
ATOM 6075 N N . VAL A 1 801 ? -59.635 -47.617 38.676 1.00 89.44 801 VAL A N 1
ATOM 6076 C CA . VAL A 1 801 ? -58.203 -47.718 38.364 1.00 89.44 801 VAL A CA 1
ATOM 6077 C C . VAL A 1 801 ? -57.991 -48.106 36.905 1.00 89.44 801 VAL A C 1
ATOM 6079 O O . VAL A 1 801 ? -58.840 -48.750 36.289 1.00 89.44 801 VAL A O 1
ATOM 6082 N N . VAL A 1 802 ? -56.827 -47.756 36.364 1.00 92.38 802 VAL A N 1
ATOM 6083 C CA . VAL A 1 802 ? -56.352 -48.214 35.053 1.00 92.38 802 VAL A CA 1
ATOM 6084 C C . VAL A 1 802 ? -54.946 -48.797 35.193 1.00 92.38 802 VAL A C 1
ATOM 6086 O O . VAL A 1 802 ? -54.172 -48.384 36.058 1.00 92.38 802 VAL A O 1
ATOM 6089 N N . ARG A 1 803 ? -54.620 -49.793 34.371 1.00 93.06 803 ARG A N 1
ATOM 6090 C CA . ARG A 1 803 ? -53.320 -50.463 34.326 1.00 93.06 803 ARG A CA 1
ATOM 6091 C C . ARG A 1 803 ? -52.752 -50.359 32.915 1.00 93.06 803 ARG A C 1
ATOM 6093 O O . ARG A 1 803 ? -53.358 -50.883 31.986 1.00 93.06 803 ARG A O 1
ATOM 6100 N N . LEU A 1 804 ? -51.622 -49.666 32.775 1.00 95.44 804 LEU A N 1
ATOM 6101 C CA . LEU A 1 804 ? -50.947 -49.412 31.495 1.00 95.44 804 LEU A CA 1
ATOM 6102 C C . LEU A 1 804 ? -49.654 -50.224 31.374 1.00 95.44 804 LEU A C 1
ATOM 6104 O O . LEU A 1 804 ? -48.949 -50.395 32.367 1.00 95.44 804 LEU A O 1
ATOM 6108 N N . SER A 1 805 ? -49.329 -50.705 30.175 1.00 95.31 805 SER A N 1
ATOM 6109 C CA . SER A 1 805 ? -48.075 -51.406 29.864 1.00 95.31 805 SER A CA 1
ATOM 6110 C C . SER A 1 805 ? -47.638 -51.148 28.419 1.00 95.31 805 SER A C 1
ATOM 6112 O O . SER A 1 805 ? -48.468 -50.817 27.578 1.00 95.31 805 SER A O 1
ATOM 6114 N N . ASN A 1 806 ? -46.355 -51.354 28.120 1.00 95.81 806 ASN A N 1
ATOM 6115 C CA . ASN A 1 806 ? -45.833 -51.452 26.752 1.00 95.81 806 ASN A CA 1
ATOM 6116 C C . ASN A 1 806 ? -45.717 -52.921 26.276 1.00 95.81 806 ASN A C 1
ATOM 6118 O O . ASN A 1 806 ? -45.396 -53.172 25.117 1.00 95.81 806 ASN A O 1
ATOM 6122 N N . SER A 1 807 ? -46.005 -53.900 27.147 1.00 91.81 807 SER A N 1
ATOM 6123 C CA . SER A 1 807 ? -46.053 -55.336 26.826 1.00 91.81 807 SER A CA 1
ATOM 6124 C C . SER A 1 807 ? -47.499 -55.865 26.833 1.00 91.81 807 SER A C 1
ATOM 6126 O O . SER A 1 807 ? -48.269 -55.487 27.717 1.00 91.81 807 SER A O 1
ATOM 6128 N N . PRO A 1 808 ? -47.887 -56.770 25.908 1.00 92.12 808 PRO A N 1
ATOM 6129 C CA . PRO A 1 808 ? -49.194 -57.439 25.918 1.00 92.12 808 PRO A CA 1
ATOM 6130 C C . PRO A 1 808 ? -49.302 -58.577 26.949 1.00 92.12 808 PRO A C 1
ATOM 6132 O O . PRO A 1 808 ? -50.364 -59.185 27.082 1.00 92.12 808 PRO A O 1
ATOM 6135 N N . GLU A 1 809 ? -48.208 -58.944 27.620 1.00 92.25 809 GLU A N 1
ATOM 6136 C CA . GLU A 1 809 ? -48.130 -60.156 28.439 1.00 92.25 809 GLU A CA 1
ATOM 6137 C C . GLU A 1 809 ? -49.068 -60.097 29.650 1.00 92.25 809 GLU A C 1
ATOM 6139 O O . GLU A 1 809 ? -49.000 -59.176 30.468 1.00 92.25 809 GLU A O 1
ATOM 6144 N N . THR A 1 810 ? -49.919 -61.118 29.803 1.00 88.75 810 THR A N 1
ATOM 6145 C CA . THR A 1 810 ? -50.843 -61.247 30.938 1.00 88.75 810 THR A CA 1
ATOM 6146 C C . THR A 1 810 ? -50.648 -62.559 31.693 1.00 88.75 810 THR A C 1
ATOM 6148 O O . THR A 1 810 ? -50.379 -63.604 31.103 1.00 88.75 810 THR A O 1
ATOM 6151 N N . ILE A 1 811 ? -50.840 -62.519 33.013 1.00 85.62 811 ILE A N 1
ATOM 6152 C CA . ILE A 1 811 ? -50.986 -63.703 33.872 1.00 85.62 811 ILE A CA 1
ATOM 6153 C C . ILE A 1 811 ? -52.323 -63.561 34.601 1.00 85.62 811 ILE A C 1
ATOM 6155 O O . ILE A 1 811 ? -52.653 -62.488 35.101 1.00 85.62 811 ILE A O 1
ATOM 6159 N N . GLY A 1 812 ? -53.140 -64.618 34.598 1.00 81.06 812 GLY A N 1
ATOM 6160 C CA . GLY A 1 812 ? -54.507 -64.559 35.138 1.00 81.06 812 GLY A CA 1
ATOM 6161 C C . GLY A 1 812 ? -55.423 -63.553 34.421 1.00 81.06 812 GLY A C 1
ATOM 6162 O O . GLY A 1 812 ? -56.411 -63.117 35.000 1.00 81.06 812 GLY A O 1
ATOM 6163 N N . GLY A 1 813 ? -55.083 -63.153 33.189 1.00 82.44 813 GLY A N 1
ATOM 6164 C CA . GLY A 1 813 ? -55.795 -62.118 32.434 1.00 82.44 813 GLY A CA 1
ATOM 6165 C C . GLY A 1 813 ? -55.411 -60.675 32.786 1.00 82.44 813 GLY A C 1
ATOM 6166 O O . GLY A 1 813 ? -56.047 -59.760 32.275 1.00 82.44 813 GLY A O 1
ATOM 6167 N N . VAL A 1 814 ? -54.385 -60.444 33.616 1.00 88.44 814 VAL A N 1
ATOM 6168 C CA . VAL A 1 814 ? -53.926 -59.100 34.018 1.00 88.44 814 VAL A CA 1
ATOM 6169 C C . VAL A 1 814 ? -52.511 -58.829 33.500 1.00 88.44 814 VAL A C 1
ATOM 6171 O O . VAL A 1 814 ? -51.642 -59.693 33.616 1.00 88.44 814 VAL A O 1
ATOM 6174 N N . LEU A 1 815 ? -52.270 -57.633 32.945 1.00 90.69 815 LEU A N 1
ATOM 6175 C CA . LEU A 1 815 ? -50.977 -57.196 32.393 1.00 90.69 815 LEU A CA 1
ATOM 6176 C C . LEU A 1 815 ? -49.845 -57.340 33.422 1.00 90.69 815 LEU A C 1
ATOM 6178 O O . LEU A 1 815 ? -49.910 -56.747 34.502 1.00 90.69 815 LEU A O 1
ATOM 6182 N N . VAL A 1 816 ? -48.794 -58.094 33.094 1.00 89.56 816 VAL A N 1
ATOM 6183 C CA . VAL A 1 816 ? -47.693 -58.411 34.022 1.00 89.56 816 VAL A CA 1
ATOM 6184 C C . VAL A 1 816 ? -46.832 -57.175 34.264 1.00 89.56 816 VAL A C 1
ATOM 6186 O O . VAL A 1 816 ? -46.821 -56.645 35.376 1.00 89.56 816 VAL A O 1
ATOM 6189 N N . ALA A 1 817 ? -46.205 -56.647 33.209 1.00 88.31 817 ALA A N 1
ATOM 6190 C CA . ALA A 1 817 ? -45.391 -55.428 33.225 1.00 88.31 817 ALA A CA 1
ATOM 6191 C C . ALA A 1 817 ? -46.256 -54.145 33.260 1.00 88.31 817 ALA A C 1
ATOM 6193 O O . ALA A 1 817 ? -46.006 -53.179 32.541 1.00 88.31 817 ALA A O 1
ATOM 6194 N N . GLY A 1 818 ? -47.336 -54.156 34.045 1.00 88.62 818 GLY A N 1
ATOM 6195 C CA . GLY A 1 818 ? -48.335 -53.093 34.100 1.00 88.62 818 GLY A CA 1
ATOM 6196 C C . GLY A 1 818 ? -48.156 -52.140 35.284 1.00 88.62 818 GLY A C 1
ATOM 6197 O O . GLY A 1 818 ? -48.022 -52.571 36.432 1.00 88.62 818 GLY A O 1
ATOM 6198 N N . LYS A 1 819 ? -48.251 -50.834 35.030 1.00 94.62 819 LYS A N 1
ATOM 6199 C CA . LYS A 1 819 ? -48.381 -49.796 36.057 1.00 94.62 819 LYS A CA 1
ATOM 6200 C C . LYS A 1 819 ? -49.858 -49.557 36.352 1.00 94.62 819 LYS A C 1
ATOM 6202 O O . LYS A 1 819 ? -50.571 -49.029 35.504 1.00 94.62 819 LYS A O 1
ATOM 6207 N N . THR A 1 820 ? -50.321 -49.918 37.546 1.00 93.25 820 THR A N 1
ATOM 6208 C CA . THR A 1 820 ? -51.659 -49.519 38.010 1.00 93.25 820 THR A CA 1
ATOM 6209 C C . THR A 1 820 ? -51.612 -48.101 38.573 1.00 93.25 820 THR A C 1
ATOM 6211 O O . THR A 1 820 ? -50.753 -47.790 39.396 1.00 93.25 820 THR A O 1
ATOM 6214 N N . VAL A 1 821 ? -52.548 -47.256 38.148 1.00 90.62 821 VAL A N 1
ATOM 6215 C CA . VAL A 1 821 ? -52.775 -45.898 38.661 1.00 90.62 821 VAL A CA 1
ATOM 6216 C C . VAL A 1 821 ? -54.273 -45.677 38.901 1.00 90.62 821 VAL A C 1
ATOM 6218 O O . VAL A 1 821 ? -55.110 -46.382 38.331 1.00 90.62 821 VAL A O 1
ATOM 6221 N N . SER A 1 822 ? -54.624 -44.703 39.744 1.00 90.38 822 SER A N 1
ATOM 6222 C CA . SER A 1 822 ? -56.006 -44.212 39.850 1.00 90.38 822 SER A CA 1
ATOM 6223 C C . SER A 1 822 ? -56.513 -43.793 38.472 1.00 90.38 822 SER A C 1
ATOM 6225 O O . SER A 1 822 ? -55.750 -43.215 37.695 1.00 90.38 822 SER A O 1
ATOM 6227 N N . TYR A 1 823 ? -57.775 -44.083 38.156 1.00 89.25 823 TYR A N 1
ATOM 6228 C CA . TYR A 1 823 ? -58.310 -43.738 36.845 1.00 89.25 823 TYR A CA 1
ATOM 6229 C C . TYR A 1 823 ? -58.303 -42.216 36.616 1.00 89.25 823 TYR A C 1
ATOM 6231 O O . TYR A 1 823 ? -58.722 -41.432 37.469 1.00 89.25 823 TYR A O 1
ATOM 6239 N N . ALA A 1 824 ? -57.837 -41.826 35.432 1.00 87.06 824 ALA A N 1
ATOM 6240 C CA . ALA A 1 824 ? -57.937 -40.488 34.876 1.00 87.06 824 ALA A CA 1
ATOM 6241 C C . ALA A 1 824 ? -58.197 -40.619 33.363 1.00 87.06 824 ALA A C 1
ATOM 6243 O O . ALA A 1 824 ? -57.626 -41.518 32.740 1.00 87.06 824 ALA A O 1
ATOM 6244 N N . PRO A 1 825 ? -58.990 -39.720 32.747 1.00 86.44 825 PRO A N 1
ATOM 6245 C CA . PRO A 1 825 ? -59.339 -39.799 31.322 1.00 86.44 825 PRO A CA 1
ATOM 6246 C C . PRO A 1 825 ? -58.148 -39.537 30.382 1.00 86.44 825 PRO A C 1
ATOM 6248 O O . PRO A 1 825 ? -58.246 -39.673 29.161 1.00 86.44 825 PRO A O 1
ATOM 6251 N N . THR A 1 826 ? -57.009 -39.112 30.929 1.00 90.69 826 THR A N 1
ATOM 6252 C CA . THR A 1 826 ? -55.751 -38.921 30.206 1.00 90.69 826 THR A CA 1
ATOM 6253 C C . THR A 1 826 ? -54.584 -39.182 31.155 1.00 90.69 826 THR A C 1
ATOM 6255 O O . THR A 1 826 ? -54.573 -38.666 32.273 1.00 90.69 826 THR A O 1
ATOM 6258 N N . VAL A 1 827 ? -53.603 -39.974 30.721 1.00 92.81 827 VAL A N 1
ATOM 6259 C CA . VAL A 1 827 ? -52.403 -40.324 31.496 1.00 92.81 827 VAL A CA 1
ATOM 6260 C C . VAL A 1 827 ? -51.156 -40.089 30.647 1.00 92.81 827 VAL A C 1
ATOM 6262 O O . VAL A 1 827 ? -51.068 -40.559 29.517 1.00 92.81 827 VAL A O 1
ATOM 6265 N N . THR A 1 828 ? -50.167 -39.385 31.198 1.00 94.50 828 THR A N 1
ATOM 6266 C CA . THR A 1 828 ? -48.841 -39.255 30.577 1.00 94.50 828 THR A CA 1
ATOM 6267 C C . THR A 1 828 ? -48.062 -40.560 30.739 1.00 94.50 828 THR A C 1
ATOM 6269 O O . THR A 1 828 ? -47.892 -41.050 31.859 1.00 94.50 828 THR A O 1
ATOM 6272 N N . TRP A 1 829 ? -47.581 -41.121 29.632 1.00 95.81 829 TRP A N 1
ATOM 6273 C CA . TRP A 1 829 ? -46.982 -42.453 29.566 1.00 95.81 829 TRP A CA 1
ATOM 6274 C C . TRP A 1 829 ? -45.664 -42.449 28.786 1.00 95.81 829 TRP A C 1
ATOM 6276 O O . TRP A 1 829 ? -45.503 -41.668 27.854 1.00 95.81 829 TRP A O 1
ATOM 6286 N N . SER A 1 830 ? -44.721 -43.323 29.146 1.00 95.31 830 SER A N 1
ATOM 6287 C CA . SER A 1 830 ? -43.443 -43.474 28.438 1.00 95.31 830 SER A CA 1
ATOM 6288 C C . SER A 1 830 ? -43.448 -44.752 27.604 1.00 95.31 830 SER A C 1
ATOM 6290 O O . SER A 1 830 ? -43.569 -45.849 28.150 1.00 95.31 830 SER A O 1
ATOM 6292 N N . LEU A 1 831 ? -43.276 -44.609 26.288 1.00 94.94 831 LEU A N 1
ATOM 6293 C CA . LEU A 1 831 ? -43.183 -45.723 25.336 1.00 94.94 831 LEU A CA 1
ATOM 6294 C C . LEU A 1 831 ? -41.914 -46.562 25.563 1.00 94.94 831 LEU A C 1
ATOM 6296 O O . LEU A 1 831 ? -41.901 -47.768 25.336 1.00 94.94 831 LEU A O 1
ATOM 6300 N N . VAL A 1 832 ? -40.854 -45.919 26.063 1.00 93.69 832 VAL A N 1
ATOM 6301 C CA . VAL A 1 832 ? -39.498 -46.483 26.179 1.00 93.69 832 VAL A CA 1
ATOM 6302 C C . VAL A 1 832 ? -39.135 -46.927 27.604 1.00 93.69 832 VAL A C 1
ATOM 6304 O O . VAL A 1 832 ? -37.991 -47.293 27.873 1.00 93.69 832 VAL A O 1
ATOM 6307 N N . ASP A 1 833 ? -40.083 -46.889 28.549 1.00 93.19 833 ASP A N 1
ATOM 6308 C CA . ASP A 1 833 ? -39.842 -47.338 29.925 1.00 93.19 833 ASP A CA 1
ATOM 6309 C C . ASP A 1 833 ? -39.826 -48.873 30.012 1.00 93.19 833 ASP A C 1
ATOM 6311 O O . ASP A 1 833 ? -40.862 -49.546 30.069 1.00 93.19 833 ASP A O 1
ATOM 6315 N N . SER A 1 834 ? -38.611 -49.422 30.030 1.00 91.50 834 SER A N 1
ATOM 6316 C CA . SER A 1 834 ? -38.343 -50.860 30.143 1.00 91.50 834 SER A CA 1
ATOM 6317 C C . SER A 1 834 ? -38.926 -51.520 31.401 1.00 91.50 834 SER A C 1
ATOM 6319 O O . SER A 1 834 ? -39.218 -52.714 31.357 1.00 91.50 834 SER A O 1
ATOM 6321 N N . ALA A 1 835 ? -39.201 -50.775 32.485 1.00 89.75 835 ALA A N 1
ATOM 6322 C CA . ALA A 1 835 ? -39.867 -51.325 33.672 1.00 89.75 835 ALA A CA 1
ATOM 6323 C C . ALA A 1 835 ? -41.318 -51.765 33.392 1.00 89.75 835 ALA A C 1
ATOM 6325 O O . ALA A 1 835 ? -41.872 -52.584 34.127 1.00 89.75 835 ALA A O 1
ATOM 6326 N N . TYR A 1 836 ? -41.913 -51.257 32.307 1.00 93.75 836 TYR A N 1
ATOM 6327 C CA . TYR A 1 836 ? -43.242 -51.628 31.819 1.00 93.75 836 TYR A CA 1
ATOM 6328 C C . TYR A 1 836 ? -43.196 -52.274 30.423 1.00 93.75 836 TYR A C 1
ATOM 6330 O O . TYR A 1 836 ? -44.207 -52.309 29.726 1.00 93.75 836 TYR A O 1
ATOM 6338 N N . GLY A 1 837 ? -42.029 -52.788 30.010 1.00 89.06 837 GLY A N 1
ATOM 6339 C CA . GLY A 1 837 ? -41.823 -53.474 28.728 1.00 89.06 837 GLY A CA 1
ATOM 6340 C C . GLY A 1 837 ? -41.498 -52.567 27.535 1.00 89.06 837 GLY A C 1
ATOM 6341 O O . GLY A 1 837 ? -41.572 -53.025 26.401 1.00 89.06 837 GLY A O 1
ATOM 6342 N N . GLY A 1 838 ? -41.174 -51.289 27.762 1.00 90.94 838 GLY A N 1
ATOM 6343 C CA . GLY A 1 838 ? -40.836 -50.347 26.691 1.00 90.94 838 GLY A CA 1
ATOM 6344 C C . GLY A 1 838 ? -39.501 -50.663 26.015 1.00 90.94 838 GLY A C 1
ATOM 6345 O O . GLY A 1 838 ? -38.522 -50.995 26.687 1.00 90.94 838 GLY A O 1
ATOM 6346 N N . ALA A 1 839 ? -39.456 -50.540 24.688 1.00 86.62 839 ALA A N 1
ATOM 6347 C CA . ALA A 1 839 ? -38.246 -50.733 23.890 1.00 86.62 839 ALA A CA 1
ATOM 6348 C C . ALA A 1 839 ? -37.478 -49.411 23.706 1.00 86.62 839 ALA A C 1
ATOM 6350 O O . ALA A 1 839 ? -38.066 -48.334 23.676 1.00 86.62 839 ALA A O 1
ATOM 6351 N N . SER A 1 840 ? -36.155 -49.476 23.552 1.00 83.19 840 SER A N 1
ATOM 6352 C CA . SER A 1 840 ? -35.319 -48.293 23.310 1.00 83.19 840 SER A CA 1
ATOM 6353 C C . SER A 1 840 ? -35.126 -48.024 21.814 1.00 83.19 840 SER A C 1
ATOM 6355 O O . SER A 1 840 ? -34.480 -48.825 21.137 1.00 83.19 840 SER A O 1
ATOM 6357 N N . GLY A 1 841 ? -35.596 -46.871 21.333 1.00 85.19 841 GLY A N 1
ATOM 6358 C CA . GLY A 1 841 ? -35.345 -46.365 19.977 1.00 85.19 841 GLY A CA 1
ATOM 6359 C C . GLY A 1 841 ? -36.606 -46.139 19.138 1.00 85.19 841 GLY A C 1
ATOM 6360 O O . GLY A 1 841 ? -37.723 -46.444 19.564 1.00 85.19 841 GLY A O 1
ATOM 6361 N N . ASP A 1 842 ? -36.397 -45.587 17.944 1.00 90.31 842 ASP A N 1
ATOM 6362 C CA . ASP A 1 842 ? -37.446 -45.283 16.967 1.00 90.31 842 ASP A CA 1
ATOM 6363 C C . ASP A 1 842 ? -38.062 -46.568 16.374 1.00 90.31 842 ASP A C 1
ATOM 6365 O O . ASP A 1 842 ? -37.401 -47.603 16.246 1.00 90.31 842 ASP A O 1
ATOM 6369 N N . GLY A 1 843 ? -39.345 -46.513 16.013 1.00 90.81 843 GLY A N 1
ATOM 6370 C CA . GLY A 1 843 ? -40.139 -47.650 15.540 1.00 90.81 843 GLY A CA 1
ATOM 6371 C C . GLY A 1 843 ? -41.591 -47.615 16.025 1.00 90.81 843 GLY A C 1
ATOM 6372 O O . GLY A 1 843 ? -42.027 -46.656 16.656 1.00 90.81 843 GLY A O 1
ATOM 6373 N N . VAL A 1 844 ? -42.366 -48.663 15.730 1.00 93.12 844 VAL A N 1
ATOM 6374 C CA . VAL A 1 844 ? -43.767 -48.776 16.181 1.00 93.12 844 VAL A CA 1
ATOM 6375 C C . VAL A 1 844 ? -43.818 -49.274 17.625 1.00 93.12 844 VAL A C 1
ATOM 6377 O O . VAL A 1 844 ? -43.405 -50.399 17.910 1.00 93.12 844 VAL A O 1
ATOM 6380 N N . HIS A 1 845 ? -44.372 -48.457 18.520 1.00 92.88 845 HIS A N 1
ATOM 6381 C CA . HIS A 1 845 ? -44.604 -48.784 19.929 1.00 92.88 845 HIS A CA 1
ATOM 6382 C C . HIS A 1 845 ? -46.096 -48.995 20.196 1.00 92.88 845 HIS A C 1
ATOM 6384 O O . HIS A 1 845 ? -46.943 -48.383 19.548 1.00 92.88 845 HIS A O 1
ATOM 6390 N N . LYS A 1 846 ? -46.423 -49.856 21.167 1.00 94.38 846 LYS A N 1
ATOM 6391 C CA . LYS A 1 846 ? -47.802 -50.191 21.556 1.00 94.38 846 LYS A CA 1
ATOM 6392 C C . LYS A 1 846 ? -48.044 -49.896 23.025 1.00 94.38 846 LYS A C 1
ATOM 6394 O O . LYS A 1 846 ? -47.268 -50.343 23.863 1.00 94.38 846 LYS A O 1
ATOM 6399 N N . VAL A 1 847 ? -49.148 -49.215 23.328 1.00 95.38 847 VAL A N 1
ATOM 6400 C CA . VAL A 1 847 ? -49.620 -49.024 24.707 1.00 95.38 847 VAL A CA 1
ATOM 6401 C C . VAL A 1 847 ? -50.840 -49.902 24.934 1.00 95.38 847 VAL A C 1
ATOM 6403 O O . VAL A 1 847 ? -51.844 -49.786 24.233 1.00 95.38 847 VAL A O 1
ATOM 6406 N N . TYR A 1 848 ? -50.745 -50.772 25.933 1.00 95.06 848 TYR A N 1
ATOM 6407 C CA . TYR A 1 848 ? -51.785 -51.694 26.371 1.00 95.06 848 TYR A CA 1
ATOM 6408 C C . TYR A 1 848 ? -52.453 -51.156 27.635 1.00 95.06 848 TYR A C 1
ATOM 6410 O O . TYR A 1 848 ? -51.769 -50.704 28.554 1.00 95.06 848 TYR A O 1
ATOM 6418 N N . ALA A 1 849 ? -53.781 -51.228 27.698 1.00 93.81 849 ALA A N 1
ATOM 6419 C CA . ALA A 1 849 ? -54.581 -50.707 28.800 1.00 93.81 849 ALA A CA 1
ATOM 6420 C C . ALA A 1 849 ? -55.615 -51.726 29.298 1.00 93.81 849 ALA A C 1
ATOM 6422 O O . ALA A 1 849 ? -56.255 -52.424 28.508 1.00 93.81 849 ALA A O 1
ATOM 6423 N N . GLN A 1 850 ? -55.808 -51.769 30.617 1.00 92.38 850 GLN A N 1
ATOM 6424 C CA . GLN A 1 850 ? -56.930 -52.442 31.275 1.00 92.38 850 GLN A CA 1
ATOM 6425 C C . GLN A 1 850 ? -57.562 -51.532 32.323 1.00 92.38 850 GLN A C 1
ATOM 6427 O O . GLN A 1 850 ? -56.854 -50.881 33.091 1.00 92.38 850 GLN A O 1
ATOM 6432 N N . TRP A 1 851 ? -58.886 -51.547 32.413 1.00 92.12 851 TRP A N 1
ATOM 6433 C CA . TRP A 1 851 ? -59.656 -50.788 33.395 1.00 92.12 851 TRP A CA 1
ATOM 6434 C C . TRP A 1 851 ? -60.142 -51.722 34.499 1.00 92.12 851 TRP A C 1
ATOM 6436 O O . TRP A 1 851 ? -60.493 -52.872 34.230 1.00 92.12 851 TRP A O 1
ATOM 6446 N N . GLY A 1 852 ? -60.135 -51.242 35.742 1.00 87.69 852 GLY A N 1
ATOM 6447 C CA . GLY A 1 852 ? -60.461 -52.045 36.916 1.00 87.69 852 GLY A CA 1
ATOM 6448 C C . GLY A 1 852 ? -61.472 -51.385 37.847 1.00 87.69 852 GLY A C 1
ATOM 6449 O O . GLY A 1 852 ? -61.523 -50.161 37.988 1.00 87.69 852 GLY A O 1
ATOM 6450 N N . ASP A 1 853 ? -62.266 -52.220 38.515 1.00 82.31 853 ASP A N 1
ATOM 6451 C CA . ASP A 1 853 ? -63.317 -51.804 39.456 1.00 82.31 853 ASP A CA 1
ATOM 6452 C C . ASP A 1 853 ? -62.783 -51.328 40.822 1.00 82.31 853 ASP A C 1
ATOM 6454 O O . ASP A 1 853 ? -63.539 -50.804 41.637 1.00 82.31 853 ASP A O 1
ATOM 6458 N N . GLY A 1 854 ? -61.482 -51.510 41.072 1.00 77.38 854 GLY A N 1
ATOM 6459 C CA . GLY A 1 854 ? -60.816 -51.235 42.349 1.00 77.38 854 GLY A CA 1
ATOM 6460 C C . GLY A 1 854 ? -60.771 -52.428 43.313 1.00 77.38 854 GLY A C 1
ATOM 6461 O O . GLY A 1 854 ? -59.990 -52.394 44.258 1.00 77.38 854 GLY A O 1
ATOM 6462 N N . ASN A 1 855 ? -61.524 -53.503 43.048 1.00 78.50 855 ASN A N 1
ATOM 6463 C CA . ASN A 1 855 ? -61.589 -54.715 43.879 1.00 78.50 855 ASN A CA 1
ATOM 6464 C C . ASN A 1 855 ? -60.833 -55.910 43.269 1.00 78.50 855 ASN A C 1
ATOM 6466 O O . ASN A 1 855 ? -60.826 -56.995 43.846 1.00 78.50 855 ASN A O 1
ATOM 6470 N N . GLY A 1 856 ? -60.189 -55.717 42.115 1.00 73.81 856 GLY A N 1
ATOM 6471 C CA . GLY A 1 856 ? -59.348 -56.716 41.448 1.00 73.81 856 GLY A CA 1
ATOM 6472 C C . GLY A 1 856 ? -59.942 -57.309 40.170 1.00 73.81 856 GLY A C 1
ATOM 6473 O O . GLY A 1 856 ? -59.279 -58.127 39.534 1.00 73.81 856 GLY A O 1
ATOM 6474 N N . HIS A 1 857 ? -61.140 -56.887 39.755 1.00 81.94 857 HIS A N 1
ATOM 6475 C CA . HIS A 1 857 ? -61.704 -57.265 38.461 1.00 81.94 857 HIS A CA 1
ATOM 6476 C C . HIS A 1 857 ? -61.177 -56.323 37.375 1.00 81.94 857 HIS A C 1
ATOM 6478 O O . HIS A 1 857 ? -61.242 -55.103 37.530 1.00 81.94 857 HIS A O 1
ATOM 6484 N N . TRP A 1 858 ? -60.678 -56.889 36.273 1.00 87.50 858 TRP A N 1
ATOM 6485 C CA . TRP A 1 858 ? -60.078 -56.151 35.158 1.00 87.50 858 TRP A CA 1
ATOM 6486 C C . TRP A 1 858 ? -60.806 -56.427 33.840 1.00 87.50 858 TRP A C 1
ATOM 6488 O O . TRP A 1 858 ? -61.336 -57.516 33.620 1.00 87.50 858 TRP A O 1
ATOM 6498 N N . SER A 1 859 ? -60.809 -55.434 32.953 1.00 89.38 859 SER A N 1
ATOM 6499 C CA . SER A 1 859 ? -61.286 -55.554 31.575 1.00 89.38 859 SER A CA 1
ATOM 6500 C C . SER A 1 859 ? -60.408 -56.489 30.733 1.00 89.38 859 SER A C 1
ATOM 6502 O O . SER A 1 859 ? -59.265 -56.790 31.083 1.00 89.38 859 SER A O 1
ATOM 6504 N N . SER A 1 860 ? -60.879 -56.855 29.539 1.00 86.19 860 SER A N 1
ATOM 6505 C CA . SER A 1 860 ? -59.974 -57.266 28.459 1.00 86.19 860 SER A CA 1
ATOM 6506 C C . SER A 1 860 ? -58.929 -56.177 28.184 1.00 86.19 860 SER A C 1
ATOM 6508 O O . SER A 1 860 ? -59.211 -54.988 28.359 1.00 86.19 860 SER A O 1
ATOM 6510 N N . VAL A 1 861 ? -57.739 -56.573 27.731 1.00 91.81 861 VAL A N 1
ATOM 6511 C CA . VAL A 1 861 ? -56.709 -55.633 27.266 1.00 91.81 861 VAL A CA 1
ATOM 6512 C C . VAL A 1 861 ? -57.196 -54.933 25.995 1.00 91.81 861 VAL A C 1
ATOM 6514 O O . VAL A 1 861 ? -57.568 -55.601 25.032 1.00 91.81 861 VAL A O 1
ATOM 6517 N N . ALA A 1 862 ? -57.165 -53.601 25.984 1.00 92.75 862 ALA A N 1
ATOM 6518 C CA . ALA A 1 862 ? -57.199 -52.799 24.762 1.00 92.75 862 ALA A CA 1
ATOM 6519 C C . ALA A 1 862 ? -55.777 -52.330 24.416 1.00 92.75 862 ALA A C 1
ATOM 6521 O O . ALA A 1 862 ? -54.915 -52.269 25.295 1.00 92.75 862 ALA A O 1
ATOM 6522 N N . SER A 1 863 ? -55.524 -51.980 23.156 1.00 93.56 863 SER A N 1
ATOM 6523 C CA . SER A 1 863 ? -54.222 -51.469 22.712 1.00 93.56 863 SER A CA 1
ATOM 6524 C C . SER A 1 863 ? -54.357 -50.462 21.581 1.00 93.56 863 SER A C 1
ATOM 6526 O O . SER A 1 863 ? -55.203 -50.661 20.711 1.00 93.56 863 SER A O 1
ATOM 6528 N N . ASP A 1 864 ? -53.454 -49.489 21.540 1.00 95.44 864 ASP A N 1
ATOM 6529 C CA . ASP A 1 864 ? -53.238 -48.590 20.399 1.00 95.44 864 ASP A CA 1
ATOM 6530 C C . ASP A 1 864 ? -51.742 -48.581 20.020 1.00 95.44 864 ASP A C 1
ATOM 6532 O O . ASP A 1 864 ? -50.908 -49.042 20.811 1.00 95.44 864 ASP A O 1
ATOM 6536 N N . ASP A 1 865 ? -51.391 -48.111 18.819 1.00 94.44 865 ASP A N 1
ATOM 6537 C CA . ASP A 1 865 ? -49.995 -47.967 18.378 1.00 94.44 865 ASP A CA 1
ATOM 6538 C C . ASP A 1 865 ? -49.652 -46.623 17.744 1.00 94.44 865 ASP A C 1
ATOM 6540 O O . ASP A 1 865 ? -50.496 -45.930 17.187 1.00 94.44 865 ASP A O 1
ATOM 6544 N N . ILE A 1 866 ? -48.374 -46.264 17.865 1.00 94.81 866 ILE A N 1
ATOM 6545 C CA . ILE A 1 866 ? -47.798 -45.048 17.301 1.00 94.81 866 ILE A CA 1
ATOM 6546 C C . ILE A 1 866 ? -46.364 -45.323 16.845 1.00 94.81 866 ILE A C 1
ATOM 6548 O O . ILE A 1 866 ? -45.626 -46.064 17.501 1.00 94.81 866 ILE A O 1
ATOM 6552 N N . LEU A 1 867 ? -45.943 -44.718 15.734 1.00 94.00 867 LEU A N 1
ATOM 6553 C CA . LEU A 1 867 ? -44.544 -44.745 15.320 1.00 94.00 867 LEU A CA 1
ATOM 6554 C C . LEU A 1 867 ? -43.786 -43.613 16.030 1.00 94.00 867 LEU A C 1
ATOM 6556 O O . LEU A 1 867 ? -44.037 -42.433 15.783 1.00 94.00 867 LEU A O 1
ATOM 6560 N N . LEU A 1 868 ? -42.868 -43.977 16.925 1.00 93.69 868 LEU A N 1
ATOM 6561 C CA . LEU A 1 868 ? -41.874 -43.061 17.478 1.00 93.69 868 LEU A CA 1
ATOM 6562 C C . LEU A 1 868 ? -40.788 -42.841 16.425 1.00 93.69 868 LEU A C 1
ATOM 6564 O O . LEU A 1 868 ? -40.158 -43.800 15.986 1.00 93.69 868 LEU A O 1
ATOM 6568 N N . ASP A 1 869 ? -40.576 -41.590 16.048 1.00 94.12 869 ASP A N 1
ATOM 6569 C CA . ASP A 1 869 ? -39.514 -41.156 15.145 1.00 94.12 869 ASP A CA 1
ATOM 6570 C C . ASP A 1 869 ? -38.919 -39.873 15.726 1.00 94.12 869 ASP A C 1
ATOM 6572 O O . ASP A 1 869 ? -39.569 -38.826 15.751 1.00 94.12 869 ASP A O 1
ATOM 6576 N N . THR A 1 870 ? -37.697 -39.968 16.245 1.00 92.00 870 THR A N 1
ATOM 6577 C CA . THR A 1 870 ? -36.940 -38.852 16.829 1.00 92.00 870 THR A CA 1
ATOM 6578 C C . THR A 1 870 ? -35.847 -38.343 15.884 1.00 92.00 870 THR A C 1
ATOM 6580 O O . THR A 1 870 ? -35.030 -37.491 16.252 1.00 92.00 870 THR A O 1
ATOM 6583 N N . THR A 1 871 ? -35.823 -38.847 14.649 1.00 91.44 871 THR A N 1
ATOM 6584 C CA . THR A 1 871 ? -34.744 -38.648 13.692 1.00 91.44 871 THR A CA 1
ATOM 6585 C C . THR A 1 871 ? -35.106 -37.533 12.715 1.00 91.44 871 THR A C 1
ATOM 6587 O O . THR A 1 871 ? -36.011 -37.649 11.905 1.00 91.44 871 THR A O 1
ATOM 6590 N N . SER A 1 872 ? -34.379 -36.413 12.758 1.00 91.75 872 SER A N 1
ATOM 6591 C CA . SER A 1 872 ? -34.679 -35.287 11.860 1.00 91.75 872 SER A CA 1
ATOM 6592 C C . SER A 1 872 ? -34.378 -35.596 10.384 1.00 91.75 872 SER A C 1
ATOM 6594 O O . SER A 1 872 ? -33.287 -36.101 10.091 1.00 91.75 872 SER A O 1
ATOM 6596 N N . PRO A 1 873 ? -35.249 -35.180 9.441 1.00 95.38 873 PRO A N 1
ATOM 6597 C CA . PRO A 1 873 ? -34.999 -35.329 8.013 1.00 95.38 873 PRO A CA 1
ATOM 6598 C C . PRO A 1 873 ? -33.777 -34.525 7.559 1.00 95.38 873 PRO A C 1
ATOM 6600 O O . PRO A 1 873 ? -33.328 -33.573 8.203 1.00 95.38 873 PRO A O 1
ATOM 6603 N N . SER A 1 874 ? -33.262 -34.869 6.382 1.00 92.38 874 SER A N 1
ATOM 6604 C CA . SER A 1 874 ? -32.103 -34.232 5.745 1.00 92.38 874 SER A CA 1
ATOM 6605 C C . SER A 1 874 ? -32.452 -33.726 4.343 1.00 92.38 874 SER A C 1
ATOM 6607 O O . SER A 1 874 ? -33.431 -34.175 3.750 1.00 92.38 874 SER A O 1
ATOM 6609 N N . GLY A 1 875 ? -31.672 -32.794 3.789 1.00 94.00 875 GLY A N 1
ATOM 6610 C CA . GLY A 1 875 ? -31.905 -32.313 2.427 1.00 94.00 875 GLY A CA 1
ATOM 6611 C C . GLY A 1 875 ? -30.974 -31.197 1.959 1.00 94.00 875 GLY A C 1
ATOM 6612 O O . GLY A 1 875 ? -30.084 -30.753 2.684 1.00 94.00 875 GLY A O 1
ATOM 6613 N N . SER A 1 876 ? -31.206 -30.741 0.731 1.00 93.19 876 SER A N 1
ATOM 6614 C CA . SER A 1 876 ? -30.489 -29.671 0.043 1.00 93.19 876 SER A CA 1
ATOM 6615 C C . SER A 1 876 ? -31.450 -28.684 -0.629 1.00 93.19 876 SER A C 1
ATOM 6617 O O . SER A 1 876 ? -32.624 -28.969 -0.879 1.00 93.19 876 SER A O 1
ATOM 6619 N N . VAL A 1 877 ? -30.923 -27.500 -0.931 1.00 95.12 877 VAL A N 1
ATOM 6620 C CA . VAL A 1 877 ? -31.566 -26.470 -1.748 1.00 95.12 877 VAL A CA 1
ATOM 6621 C C . VAL A 1 877 ? -30.512 -25.903 -2.696 1.00 95.12 877 VAL A C 1
ATOM 6623 O O . VAL A 1 877 ? -29.353 -25.800 -2.304 1.00 95.12 877 VAL A O 1
ATOM 6626 N N . THR A 1 878 ? -30.893 -25.557 -3.923 1.00 93.38 878 THR A N 1
ATOM 6627 C CA . THR A 1 878 ? -29.989 -25.008 -4.947 1.00 93.38 878 THR A CA 1
ATOM 6628 C C . THR A 1 878 ? -30.694 -23.909 -5.735 1.00 93.38 878 THR A C 1
ATOM 6630 O O . THR A 1 878 ? -31.857 -24.069 -6.102 1.00 93.38 878 THR A O 1
ATOM 6633 N N . ILE A 1 879 ? -30.024 -22.782 -5.980 1.00 91.69 879 ILE A N 1
ATOM 6634 C CA . ILE A 1 879 ? -30.593 -21.594 -6.621 1.00 91.69 879 ILE A CA 1
ATOM 6635 C C . ILE A 1 879 ? -30.299 -21.619 -8.126 1.00 91.69 879 ILE A C 1
ATOM 6637 O O . ILE A 1 879 ? -29.149 -21.524 -8.555 1.00 91.69 879 ILE A O 1
ATOM 6641 N N . ALA A 1 880 ? -31.357 -21.678 -8.938 1.00 79.81 880 ALA A N 1
ATOM 6642 C CA . ALA A 1 880 ? -31.270 -21.729 -10.395 1.00 79.81 880 ALA A CA 1
ATOM 6643 C C . ALA A 1 880 ? -32.202 -20.696 -11.073 1.00 79.81 880 ALA A C 1
ATOM 6645 O O . ALA A 1 880 ? -33.283 -20.386 -10.556 1.00 79.81 880 ALA A O 1
ATOM 6646 N N . PRO A 1 881 ? -31.851 -20.168 -12.264 1.00 71.50 881 PRO A N 1
ATOM 6647 C CA . PRO A 1 881 ? -32.736 -19.284 -13.029 1.00 71.50 881 PRO A CA 1
ATOM 6648 C C . PRO A 1 881 ? -33.996 -20.005 -13.536 1.00 71.50 881 PRO A C 1
ATOM 6650 O O . PRO A 1 881 ? -35.057 -19.395 -13.666 1.00 71.50 881 PRO A O 1
ATOM 6653 N N . ASP A 1 882 ? -33.878 -21.301 -13.834 1.00 72.75 882 ASP A N 1
ATOM 6654 C CA . ASP A 1 882 ? -34.884 -22.128 -14.509 1.00 72.75 882 ASP A CA 1
ATOM 6655 C C . ASP A 1 882 ? -35.442 -23.282 -13.652 1.00 72.75 882 ASP A C 1
ATOM 6657 O O . ASP A 1 882 ? -36.533 -23.782 -13.955 1.00 72.75 882 ASP A O 1
ATOM 6661 N N . GLY A 1 883 ? -34.778 -23.619 -12.540 1.00 63.22 883 GLY A N 1
ATOM 6662 C CA . GLY A 1 883 ? -35.147 -24.686 -11.601 1.00 63.22 883 GLY A CA 1
ATOM 6663 C C . GLY A 1 883 ? -34.388 -26.002 -11.792 1.00 63.22 883 GLY A C 1
ATOM 6664 O O . GLY A 1 883 ? -34.864 -27.030 -11.318 1.00 63.22 883 GLY A O 1
ATOM 6665 N N . THR A 1 884 ? -33.260 -25.986 -12.504 1.00 69.19 884 THR A N 1
ATOM 6666 C CA . THR A 1 884 ? -32.330 -27.122 -12.621 1.00 69.19 884 THR A CA 1
ATOM 6667 C C . THR A 1 884 ? -31.545 -27.391 -11.326 1.00 69.19 884 THR A C 1
ATOM 6669 O O . THR A 1 884 ? -31.479 -26.550 -10.432 1.00 69.19 884 THR A O 1
ATOM 6672 N N . SER A 1 885 ? -30.947 -28.584 -11.228 1.00 70.94 885 SER A N 1
ATOM 6673 C CA . SER A 1 885 ? -29.998 -28.982 -10.171 1.00 70.94 885 SER A CA 1
ATOM 6674 C C . SER A 1 885 ? -28.659 -28.243 -10.226 1.00 70.94 885 SER A C 1
ATOM 6676 O O . SER A 1 885 ? -27.886 -28.284 -9.271 1.00 70.94 885 SER A O 1
ATOM 6678 N N . ASP A 1 886 ? -28.374 -27.605 -11.356 1.00 67.00 886 ASP A N 1
ATOM 6679 C CA . ASP A 1 886 ? -27.069 -27.060 -11.688 1.00 67.00 886 ASP A CA 1
ATOM 6680 C C . ASP A 1 886 ? -27.077 -25.586 -11.264 1.00 67.00 886 ASP A C 1
ATOM 6682 O O . ASP A 1 886 ? -27.531 -24.704 -11.995 1.00 67.00 886 ASP A O 1
ATOM 6686 N N . GLY A 1 887 ? -26.654 -25.342 -10.019 1.00 71.50 887 GLY A N 1
ATOM 6687 C CA . GLY A 1 887 ? -26.701 -24.023 -9.385 1.00 71.50 887 GLY A CA 1
ATOM 6688 C C . GLY A 1 887 ? -25.978 -22.938 -10.186 1.00 71.50 887 GLY A C 1
ATOM 6689 O O . GLY A 1 887 ? -24.963 -23.187 -10.837 1.00 71.50 887 GLY A O 1
ATOM 6690 N N . ALA A 1 888 ? -26.503 -21.713 -10.135 1.00 79.88 888 ALA A N 1
ATOM 6691 C CA . ALA A 1 888 ? -25.939 -20.585 -10.870 1.00 79.88 888 ALA A CA 1
ATOM 6692 C C . ALA A 1 888 ? -25.046 -19.703 -9.988 1.00 79.88 888 ALA A C 1
ATOM 6694 O O . ALA A 1 888 ? -25.484 -19.225 -8.947 1.00 79.88 888 ALA A O 1
ATOM 6695 N N . ASP A 1 889 ? -23.846 -19.374 -10.478 1.00 84.25 889 ASP A N 1
ATOM 6696 C CA . ASP A 1 889 ? -22.947 -18.390 -9.849 1.00 84.25 889 ASP A CA 1
ATOM 6697 C C . ASP A 1 889 ? -23.569 -16.976 -9.789 1.00 84.25 889 ASP A C 1
ATOM 6699 O O . ASP A 1 889 ? -23.331 -16.210 -8.852 1.00 84.25 889 ASP A O 1
ATOM 6703 N N . TYR A 1 890 ? -24.364 -16.616 -10.808 1.00 86.56 890 TYR A N 1
ATOM 6704 C CA . TYR A 1 890 ? -24.905 -15.270 -11.029 1.00 86.56 890 TYR A CA 1
ATOM 6705 C C . TYR A 1 890 ? -26.371 -15.299 -11.491 1.00 86.56 890 TYR A C 1
ATOM 6707 O O . TYR A 1 890 ? -26.733 -16.087 -12.365 1.00 86.56 890 TYR A O 1
ATOM 6715 N N . VAL A 1 891 ? -27.197 -14.364 -11.004 1.00 90.19 891 VAL A N 1
ATOM 6716 C CA . VAL A 1 891 ? -28.548 -14.092 -11.543 1.00 90.19 891 VAL A CA 1
ATOM 6717 C C . VAL A 1 891 ? -28.801 -12.598 -11.741 1.00 90.19 891 VAL A C 1
ATOM 6719 O O . VAL A 1 891 ? -28.384 -11.772 -10.934 1.00 90.19 891 VAL A O 1
ATOM 6722 N N . ASN A 1 892 ? -29.555 -12.255 -12.791 1.00 90.38 892 ASN A N 1
ATOM 6723 C CA . ASN A 1 892 ? -30.005 -10.883 -13.078 1.00 90.38 892 ASN A CA 1
ATOM 6724 C C . ASN A 1 892 ? -31.408 -10.544 -12.543 1.00 90.38 892 ASN A C 1
ATOM 6726 O O . ASN A 1 892 ? -31.926 -9.451 -12.768 1.00 90.38 892 ASN A O 1
ATOM 6730 N N . SER A 1 893 ? -32.034 -11.478 -11.828 1.00 89.31 893 SER A N 1
ATOM 6731 C CA . SER A 1 893 ? -33.410 -11.379 -11.351 1.00 89.31 893 SER A CA 1
ATOM 6732 C C . SER A 1 893 ? -33.487 -11.762 -9.880 1.00 89.31 893 SER A C 1
ATOM 6734 O O . SER A 1 893 ? -32.895 -12.746 -9.447 1.00 89.31 893 SER A O 1
ATOM 6736 N N . ARG A 1 894 ? -34.281 -11.008 -9.110 1.00 91.69 894 ARG A N 1
ATOM 6737 C CA . ARG A 1 894 ? -34.658 -11.396 -7.741 1.00 91.69 894 ARG A CA 1
ATOM 6738 C C . ARG A 1 894 ? -35.615 -12.583 -7.711 1.00 91.69 894 ARG A C 1
ATOM 6740 O O . ARG A 1 894 ? -35.662 -13.271 -6.700 1.00 91.69 894 ARG A O 1
ATOM 6747 N N . SER A 1 895 ? -36.390 -12.789 -8.775 1.00 92.56 895 SER A N 1
ATOM 6748 C CA . SER A 1 895 ? -37.227 -13.975 -8.935 1.00 92.56 895 SER A CA 1
ATOM 6749 C C . SER A 1 895 ? -36.378 -15.088 -9.537 1.00 92.56 895 SER A C 1
ATOM 6751 O O . SER A 1 895 ? -35.864 -14.943 -10.648 1.00 92.56 895 SER A O 1
ATOM 6753 N N . VAL A 1 896 ? -36.225 -16.161 -8.769 1.00 92.44 896 VAL A N 1
ATOM 6754 C CA . VAL A 1 896 ? -35.449 -17.364 -9.088 1.00 92.44 896 VAL A CA 1
ATOM 6755 C C . VAL A 1 896 ? -36.302 -18.596 -8.800 1.00 92.44 896 VAL A C 1
ATOM 6757 O O . VAL A 1 896 ? -37.381 -18.496 -8.203 1.00 92.44 896 VAL A O 1
ATOM 6760 N N . LYS A 1 897 ? -35.810 -19.773 -9.173 1.00 92.81 897 LYS A N 1
ATOM 6761 C CA . LYS A 1 897 ? -36.330 -21.041 -8.669 1.00 92.81 897 LYS A CA 1
ATOM 6762 C C . LYS A 1 897 ? -35.296 -21.711 -7.779 1.00 92.81 897 LYS A C 1
ATOM 6764 O O . LYS A 1 897 ? -34.093 -21.543 -7.950 1.00 92.81 897 LYS A O 1
ATOM 6769 N N . LEU A 1 898 ? -35.800 -22.485 -6.836 1.00 93.81 898 LEU A N 1
ATOM 6770 C CA . LEU A 1 898 ? -35.031 -23.404 -6.023 1.00 93.81 898 LEU A CA 1
ATOM 6771 C C . LEU A 1 898 ? -35.272 -24.813 -6.562 1.00 93.81 898 LEU A C 1
ATOM 6773 O O . LEU A 1 898 ? -36.434 -25.181 -6.756 1.00 93.81 898 LEU A O 1
ATOM 6777 N N . ALA A 1 899 ? -34.208 -25.579 -6.778 1.00 93.56 899 ALA A N 1
ATOM 6778 C CA . ALA A 1 899 ? -34.264 -27.036 -6.825 1.00 93.56 899 ALA A CA 1
ATOM 6779 C C . ALA A 1 899 ? -34.043 -27.575 -5.405 1.00 93.56 899 ALA A C 1
ATOM 6781 O O . ALA A 1 899 ? -33.266 -27.007 -4.635 1.00 93.56 899 ALA A O 1
ATOM 6782 N N . ILE A 1 900 ? -34.785 -28.615 -5.032 1.00 94.81 900 ILE A N 1
ATOM 6783 C CA . ILE A 1 900 ? -34.907 -29.100 -3.654 1.00 94.81 900 ILE A CA 1
ATOM 6784 C C . ILE A 1 900 ? -34.846 -30.628 -3.657 1.00 94.81 900 ILE A C 1
ATOM 6786 O O . ILE A 1 900 ? -35.532 -31.283 -4.443 1.00 94.81 900 ILE A O 1
ATOM 6790 N N . SER A 1 901 ? -34.058 -31.187 -2.741 1.00 94.38 901 SER A N 1
ATOM 6791 C CA . SER A 1 901 ? -34.022 -32.621 -2.454 1.00 94.38 901 SER A CA 1
ATOM 6792 C C . SER A 1 901 ? -34.089 -32.830 -0.947 1.00 94.38 901 SER A C 1
ATOM 6794 O O . SER A 1 901 ? -33.451 -32.087 -0.205 1.00 94.38 901 SER A O 1
ATOM 6796 N N . ALA A 1 902 ? -34.839 -33.822 -0.479 1.00 95.00 902 ALA A N 1
ATOM 6797 C CA . ALA A 1 902 ? -34.885 -34.192 0.929 1.00 95.00 902 ALA A CA 1
ATOM 6798 C C . ALA A 1 902 ? -35.151 -35.691 1.098 1.00 95.00 902 ALA A C 1
ATOM 6800 O O . ALA A 1 902 ? -35.817 -36.314 0.269 1.00 95.00 902 ALA A O 1
ATOM 6801 N N . SER A 1 903 ? -34.628 -36.256 2.182 1.00 94.06 903 SER A N 1
ATOM 6802 C CA . SER A 1 903 ? -34.719 -37.676 2.520 1.00 94.06 903 SER A CA 1
ATOM 6803 C C . SER A 1 903 ? -34.764 -37.880 4.028 1.00 94.06 903 SER A C 1
ATOM 6805 O O . SER A 1 903 ? -34.093 -37.166 4.780 1.00 94.06 903 SER A O 1
ATOM 6807 N N . ASP A 1 904 ? -35.522 -38.890 4.443 1.00 93.12 904 ASP A N 1
ATOM 6808 C CA . ASP A 1 904 ? -35.815 -39.199 5.839 1.00 93.12 904 ASP A CA 1
ATOM 6809 C C . ASP A 1 904 ? -35.314 -40.616 6.192 1.00 93.12 904 ASP A C 1
ATOM 6811 O O . ASP A 1 904 ? -35.599 -41.543 5.422 1.00 93.12 904 ASP A O 1
ATOM 6815 N N . PRO A 1 905 ? -34.516 -40.818 7.260 1.00 86.12 905 PRO A N 1
ATOM 6816 C CA . PRO A 1 905 ? -33.945 -42.129 7.583 1.00 86.12 905 PRO A CA 1
ATOM 6817 C C . PRO A 1 905 ? -34.979 -43.127 8.125 1.00 86.12 905 PRO A C 1
ATOM 6819 O O . PRO A 1 905 ? -35.852 -42.773 8.901 1.00 86.12 905 PRO A O 1
ATOM 6822 N N . SER A 1 906 ? -34.857 -44.407 7.760 1.00 80.38 906 SER A N 1
ATOM 6823 C CA . SER A 1 906 ? -35.754 -45.461 8.260 1.00 80.38 906 SER A CA 1
ATOM 6824 C C . SER A 1 906 ? -35.420 -45.866 9.710 1.00 80.38 906 SER A C 1
ATOM 6826 O O . SER A 1 906 ? -34.243 -46.125 9.970 1.00 80.38 906 SER A O 1
ATOM 6828 N N . PRO A 1 907 ? -36.409 -46.066 10.612 1.00 77.62 907 PRO A N 1
ATOM 6829 C CA . PRO A 1 907 ? -37.859 -45.968 10.395 1.00 77.62 907 PRO A CA 1
ATOM 6830 C C . PRO A 1 907 ? -38.347 -44.511 10.325 1.00 77.62 907 PRO A C 1
ATOM 6832 O O . PRO A 1 907 ? -38.250 -43.774 11.294 1.00 77.62 907 PRO A O 1
ATOM 6835 N N . ALA A 1 908 ? -38.903 -44.135 9.172 1.00 77.25 908 ALA A N 1
ATOM 6836 C CA . ALA A 1 908 ? -39.203 -42.752 8.809 1.00 77.25 908 ALA A CA 1
ATOM 6837 C C . ALA A 1 908 ? -40.694 -42.430 8.956 1.00 77.25 908 ALA A C 1
ATOM 6839 O O . ALA A 1 908 ? -41.534 -43.188 8.460 1.00 77.25 908 ALA A O 1
ATOM 6840 N N . SER A 1 909 ? -41.031 -41.266 9.514 1.00 89.94 909 SER A N 1
ATOM 6841 C CA . SER A 1 909 ? -42.374 -40.681 9.385 1.00 89.94 909 SER A CA 1
ATOM 6842 C C . SER A 1 909 ? -42.581 -39.939 8.049 1.00 89.94 909 SER A C 1
ATOM 6844 O O . SER A 1 909 ? -43.714 -39.756 7.597 1.00 89.94 909 SER A O 1
ATOM 6846 N N . GLY A 1 910 ? -41.490 -39.604 7.354 1.00 90.94 910 GLY A N 1
ATOM 6847 C CA . GLY A 1 910 ? -41.429 -39.174 5.959 1.00 90.94 910 GLY A CA 1
ATOM 6848 C C . GLY A 1 910 ? -41.500 -37.658 5.772 1.00 90.94 910 GLY A C 1
ATOM 6849 O O . GLY A 1 910 ? -42.403 -36.999 6.288 1.00 90.94 910 GLY A O 1
ATOM 6850 N N . VAL A 1 911 ? -40.592 -37.096 4.955 1.00 94.94 911 VAL A N 1
ATOM 6851 C CA . VAL A 1 911 ? -40.538 -35.646 4.669 1.00 94.94 911 VAL A CA 1
ATOM 6852 C C . VAL A 1 911 ? -41.895 -35.129 4.181 1.00 94.94 911 VAL A C 1
ATOM 6854 O O . VAL A 1 911 ? -42.363 -35.469 3.092 1.00 94.94 911 VAL A O 1
ATOM 6857 N N . LYS A 1 912 ? -42.524 -34.272 4.988 1.00 94.88 912 LYS A N 1
ATOM 6858 C CA . LYS A 1 912 ? -43.909 -33.833 4.811 1.00 94.88 912 LYS A CA 1
ATOM 6859 C C . LYS A 1 912 ? -44.024 -32.365 4.430 1.00 94.88 912 LYS A C 1
ATOM 6861 O O . LYS A 1 912 ? -44.845 -32.015 3.579 1.00 94.88 912 LYS A O 1
ATOM 6866 N N . LEU A 1 913 ? -43.223 -31.513 5.064 1.00 97.38 913 LEU A N 1
ATOM 6867 C CA . LEU A 1 913 ? -43.270 -30.061 4.923 1.00 97.38 913 LEU A CA 1
ATOM 6868 C C . LEU A 1 913 ? -41.877 -29.484 4.646 1.00 97.38 913 LEU A C 1
ATOM 6870 O O . LEU A 1 913 ? -40.852 -30.069 4.992 1.00 97.38 913 LEU A O 1
ATOM 6874 N N . MET A 1 914 ? -41.854 -28.290 4.067 1.00 98.06 914 MET A N 1
ATOM 6875 C CA . MET A 1 914 ? -40.663 -27.477 3.850 1.00 98.06 914 MET A CA 1
ATOM 6876 C C . MET A 1 914 ? -40.934 -26.003 4.179 1.00 98.06 914 MET A C 1
ATOM 6878 O O . MET A 1 914 ? -42.086 -25.565 4.212 1.00 98.06 914 MET A O 1
ATOM 6882 N N . ARG A 1 915 ? -39.876 -25.231 4.439 1.00 97.75 915 ARG A N 1
ATOM 6883 C CA . ARG A 1 915 ? -39.923 -23.766 4.572 1.00 97.75 915 ARG A CA 1
ATOM 6884 C C . ARG A 1 915 ? -38.592 -23.128 4.189 1.00 97.75 915 ARG A C 1
ATOM 6886 O O . ARG A 1 915 ? -37.552 -23.780 4.257 1.00 97.75 915 ARG A O 1
ATOM 6893 N N . PHE A 1 916 ? -38.621 -21.842 3.845 1.00 97.81 916 PHE A N 1
ATOM 6894 C CA . PHE A 1 916 ? -37.473 -21.127 3.279 1.00 97.81 916 PHE A CA 1
ATOM 6895 C C . PHE A 1 916 ? -37.194 -19.793 3.976 1.00 97.81 916 PHE A C 1
ATOM 6897 O O . PHE A 1 916 ? -38.084 -19.198 4.586 1.00 97.81 916 PHE A O 1
ATOM 6904 N N . SER A 1 917 ? -35.959 -19.304 3.865 1.00 95.69 917 SER A N 1
ATOM 6905 C CA . SER A 1 917 ? -35.535 -18.001 4.388 1.00 95.69 917 SER A CA 1
ATOM 6906 C C . SER A 1 917 ? -34.454 -17.354 3.511 1.00 95.69 917 SER A C 1
ATOM 6908 O O . SER A 1 917 ? -33.671 -18.048 2.870 1.00 95.69 917 SER A O 1
ATOM 6910 N N . ASN A 1 918 ? -34.390 -16.018 3.508 1.00 95.00 918 ASN A N 1
ATOM 6911 C CA . ASN A 1 918 ? -33.312 -15.231 2.884 1.00 95.00 918 ASN A CA 1
ATOM 6912 C C . ASN A 1 918 ? -32.218 -14.790 3.888 1.00 95.00 918 ASN A C 1
ATOM 6914 O O . ASN A 1 918 ? -31.272 -14.110 3.493 1.00 95.00 918 ASN A O 1
ATOM 6918 N N . ASP A 1 919 ? -32.371 -15.101 5.181 1.00 87.00 919 ASP A N 1
ATOM 6919 C CA . ASP A 1 919 ? -31.469 -14.655 6.258 1.00 87.00 919 ASP A CA 1
ATOM 6920 C C . ASP A 1 919 ? -31.196 -15.728 7.342 1.00 87.00 919 ASP A C 1
ATOM 6922 O O . ASP A 1 919 ? -30.339 -15.528 8.199 1.00 87.00 919 ASP A O 1
ATOM 6926 N N . GLY A 1 920 ? -31.886 -16.875 7.297 1.00 87.62 920 GLY A N 1
ATOM 6927 C CA . GLY A 1 920 ? -31.747 -17.991 8.242 1.00 87.62 920 GLY A CA 1
ATOM 6928 C C . GLY A 1 920 ? -32.574 -17.858 9.531 1.00 87.62 920 GLY A C 1
ATOM 6929 O O . GLY A 1 920 ? -32.554 -18.768 10.360 1.00 87.62 920 GLY A O 1
ATOM 6930 N N . SER A 1 921 ? -33.321 -16.764 9.703 1.00 87.12 921 SER A N 1
ATOM 6931 C CA . SER A 1 921 ? -34.049 -16.414 10.935 1.00 87.12 921 SER A CA 1
ATOM 6932 C C . SER A 1 921 ? -35.509 -16.004 10.686 1.00 87.12 921 SER A C 1
ATOM 6934 O O . SER A 1 921 ? -36.410 -16.478 11.379 1.00 87.12 921 SER A O 1
ATOM 6936 N N . SER A 1 922 ? -35.766 -15.212 9.647 1.00 90.06 922 SER A N 1
ATOM 6937 C CA . SER A 1 922 ? -37.084 -14.892 9.102 1.00 90.06 922 SER A CA 1
ATOM 6938 C C . SER A 1 922 ? -37.512 -16.019 8.159 1.00 90.06 922 SER A C 1
ATOM 6940 O O . SER A 1 922 ? -37.124 -16.046 6.987 1.00 90.06 922 SER A O 1
ATOM 6942 N N . TRP A 1 923 ? -38.274 -16.983 8.669 1.00 95.25 923 TRP A N 1
ATOM 6943 C CA . TRP A 1 923 ? -38.737 -18.143 7.900 1.00 95.25 923 TRP A CA 1
ATOM 6944 C C . TRP A 1 923 ? -40.132 -17.934 7.308 1.00 95.25 923 TRP A C 1
ATOM 6946 O O . TRP A 1 923 ? -40.989 -17.295 7.920 1.00 95.25 923 TRP A O 1
ATOM 6956 N N . SER A 1 924 ? -40.385 -18.524 6.138 1.00 95.69 924 SER A N 1
ATOM 6957 C CA . SER A 1 924 ? -41.744 -18.691 5.624 1.00 95.69 924 SER A CA 1
ATOM 6958 C C . SER A 1 924 ? -42.579 -19.586 6.547 1.00 95.69 924 SER A C 1
ATOM 6960 O O . SER A 1 924 ? -42.051 -20.382 7.332 1.00 95.69 924 SER A O 1
ATOM 6962 N N . SER A 1 925 ? -43.902 -19.522 6.388 1.00 96.25 925 SER A N 1
ATOM 6963 C CA . SER A 1 925 ? -44.788 -20.601 6.829 1.00 96.25 925 SER A CA 1
ATOM 6964 C C . SER A 1 925 ? -44.312 -21.948 6.273 1.00 96.25 925 SER A C 1
ATOM 6966 O O . SER A 1 925 ? -43.721 -22.005 5.189 1.00 96.25 925 SER A O 1
ATOM 6968 N N . TRP A 1 926 ? -44.587 -23.020 7.016 1.00 96.88 926 TRP A N 1
ATOM 6969 C CA . TRP A 1 926 ? -44.444 -24.385 6.518 1.00 96.88 926 TRP A CA 1
ATOM 6970 C C . TRP A 1 926 ? -45.456 -24.646 5.397 1.00 96.88 926 TRP A C 1
ATOM 6972 O O . TRP A 1 926 ? -46.632 -24.310 5.531 1.00 96.88 926 TRP A O 1
ATOM 6982 N N . GLU A 1 927 ? -45.002 -25.269 4.317 1.00 96.81 927 GLU A N 1
ATOM 6983 C CA . GLU A 1 927 ? -45.817 -25.703 3.178 1.00 96.81 927 GLU A CA 1
ATOM 6984 C C . GLU A 1 927 ? -45.494 -27.164 2.811 1.00 96.81 927 GLU A C 1
ATOM 6986 O O . GLU A 1 927 ? -44.447 -27.657 3.229 1.00 96.81 927 GLU A O 1
ATOM 6991 N N . PRO A 1 928 ? -46.355 -27.890 2.070 1.00 97.44 928 PRO A N 1
ATOM 6992 C CA . PRO A 1 928 ? -46.073 -29.266 1.656 1.00 97.44 928 PRO A CA 1
ATOM 6993 C C . PRO A 1 928 ? -44.751 -29.397 0.892 1.00 97.44 928 PRO A C 1
ATOM 6995 O O . PRO A 1 928 ? -44.421 -28.539 0.075 1.00 97.44 928 PRO A O 1
ATOM 6998 N N . TYR A 1 929 ? -44.012 -30.481 1.138 1.00 96.19 929 TYR A N 1
ATOM 6999 C CA . TYR A 1 929 ? -42.753 -30.754 0.442 1.00 96.19 929 TYR A CA 1
ATOM 7000 C C . TYR A 1 929 ? -42.943 -30.860 -1.085 1.00 96.19 929 TYR A C 1
ATOM 7002 O O . TYR A 1 929 ? -43.838 -31.558 -1.566 1.00 96.19 929 TYR A O 1
ATOM 7010 N N . ALA A 1 930 ? -42.064 -30.201 -1.845 1.00 95.44 930 ALA A N 1
ATOM 7011 C CA . ALA A 1 930 ? -41.971 -30.310 -3.298 1.00 95.44 930 ALA A CA 1
ATOM 7012 C C . ALA A 1 930 ? -40.519 -30.112 -3.767 1.00 95.44 930 ALA A C 1
ATOM 7014 O O . ALA A 1 930 ? -39.762 -29.350 -3.172 1.00 95.44 930 ALA A O 1
ATOM 7015 N N . SER A 1 931 ? -40.142 -30.751 -4.877 1.00 92.38 931 SER A N 1
ATOM 7016 C CA . SER A 1 931 ? -38.768 -30.723 -5.408 1.00 92.38 931 SER A CA 1
ATOM 7017 C C . SER A 1 931 ? -38.364 -29.411 -6.098 1.00 92.38 931 SER A C 1
ATOM 7019 O O . SER A 1 931 ? -37.201 -29.245 -6.461 1.00 92.38 931 SER A O 1
ATOM 7021 N N . THR A 1 932 ? -39.291 -28.463 -6.287 1.00 92.94 932 THR A N 1
ATOM 7022 C CA . THR A 1 932 ? -38.968 -27.110 -6.770 1.00 92.94 932 THR A CA 1
ATOM 7023 C C . THR A 1 932 ? -39.833 -26.036 -6.110 1.00 92.94 932 THR A C 1
ATOM 7025 O O . THR A 1 932 ? -40.982 -26.284 -5.738 1.00 92.94 932 THR A O 1
ATOM 7028 N N . LYS A 1 933 ? -39.295 -24.815 -5.990 1.00 93.38 933 LYS A N 1
ATOM 7029 C CA . LYS A 1 933 ? -39.997 -23.655 -5.417 1.00 93.38 933 LYS A CA 1
ATOM 7030 C C . LYS A 1 933 ? -39.635 -22.361 -6.143 1.00 93.38 933 LYS A C 1
ATOM 7032 O O . LYS A 1 933 ? -38.465 -22.005 -6.224 1.00 93.38 933 LYS A O 1
ATOM 7037 N N . SER A 1 934 ? -40.624 -21.600 -6.612 1.00 93.75 934 SER A N 1
ATOM 7038 C CA . SER A 1 934 ? -40.400 -20.206 -7.031 1.00 93.75 934 SER A CA 1
ATOM 7039 C C . SER A 1 934 ? -40.116 -19.338 -5.804 1.00 93.75 934 SER A C 1
ATOM 7041 O O . SER A 1 934 ? -40.924 -19.308 -4.872 1.00 93.75 934 SER A O 1
ATOM 7043 N N . TRP A 1 935 ? -38.993 -18.621 -5.801 1.00 94.94 935 TRP A N 1
ATOM 7044 C CA . TRP A 1 935 ? -38.526 -17.837 -4.657 1.00 94.94 935 TRP A CA 1
ATOM 7045 C C . TRP A 1 935 ? -38.143 -16.407 -5.053 1.00 94.94 935 TRP A C 1
ATOM 7047 O O . TRP A 1 935 ? -37.851 -16.112 -6.213 1.00 94.94 935 TRP A O 1
ATOM 7057 N N . THR A 1 936 ? -38.174 -15.498 -4.077 1.00 94.88 936 THR A N 1
ATOM 7058 C CA . THR A 1 936 ? -37.764 -14.100 -4.254 1.00 94.88 936 THR A CA 1
ATOM 7059 C C . THR A 1 936 ? -36.619 -13.772 -3.305 1.00 94.88 936 THR A C 1
ATOM 7061 O O . THR A 1 936 ? -36.807 -13.696 -2.090 1.00 94.88 936 THR A O 1
ATOM 7064 N N . LEU A 1 937 ? -35.439 -13.540 -3.878 1.00 92.06 937 LEU A N 1
ATOM 7065 C CA . LEU A 1 937 ? -34.230 -13.146 -3.160 1.00 92.06 937 LEU A CA 1
ATOM 7066 C C . LEU A 1 937 ? -34.411 -11.792 -2.456 1.00 92.06 937 LEU A C 1
ATOM 7068 O O . LEU A 1 937 ? -35.211 -10.943 -2.880 1.00 92.06 937 LEU A O 1
ATOM 7072 N N . SER A 1 938 ? -33.633 -11.551 -1.398 1.00 88.75 938 SER A N 1
ATOM 7073 C CA . SER A 1 938 ? -33.592 -10.250 -0.719 1.00 88.75 938 SER A CA 1
ATOM 7074 C C . SER A 1 938 ? -33.164 -9.115 -1.669 1.00 88.75 938 SER A C 1
ATOM 7076 O O . SER A 1 938 ? -32.679 -9.336 -2.781 1.00 88.75 938 SER A O 1
ATOM 7078 N N . SER A 1 939 ? -33.457 -7.869 -1.292 1.00 76.06 939 SER A N 1
ATOM 7079 C CA . SER A 1 939 ? -33.235 -6.701 -2.153 1.00 76.06 939 SER A CA 1
ATOM 7080 C C . SER A 1 939 ? -31.756 -6.283 -2.233 1.00 76.06 939 SER A C 1
ATOM 7082 O O . SER A 1 939 ? -30.910 -6.764 -1.472 1.00 76.06 939 SER A O 1
ATOM 7084 N N . LYS A 1 940 ? -31.470 -5.350 -3.161 1.00 80.44 940 LYS A N 1
ATOM 7085 C CA . LYS A 1 940 ? -30.128 -4.875 -3.569 1.00 80.44 940 LYS A CA 1
ATOM 7086 C C . LYS A 1 940 ? -29.290 -5.965 -4.258 1.00 80.44 940 LYS A C 1
ATOM 7088 O O . LYS A 1 940 ? -29.564 -7.146 -4.096 1.00 80.44 940 LYS A O 1
ATOM 7093 N N . ASN A 1 941 ? -28.260 -5.570 -5.004 1.00 81.50 941 ASN A N 1
ATOM 7094 C CA . ASN A 1 941 ? -27.260 -6.493 -5.560 1.00 81.50 941 ASN A CA 1
ATOM 7095 C C . ASN A 1 941 ? -26.429 -7.185 -4.447 1.00 81.50 941 ASN A C 1
ATOM 7097 O O . ASN A 1 941 ? -26.658 -6.954 -3.252 1.00 81.50 941 ASN A O 1
ATOM 7101 N N . GLY A 1 942 ? -25.476 -8.030 -4.840 1.00 79.81 942 GLY A N 1
ATOM 7102 C CA . GLY A 1 942 ? -24.565 -8.763 -3.955 1.00 79.81 942 GLY A CA 1
ATOM 7103 C C . GLY A 1 942 ? -25.001 -10.212 -3.732 1.00 79.81 942 GLY A C 1
ATOM 7104 O O . GLY A 1 942 ? -26.068 -10.624 -4.190 1.00 79.81 942 GLY A O 1
ATOM 7105 N N . THR A 1 943 ? -24.196 -10.982 -3.001 1.00 86.19 943 THR A N 1
ATOM 7106 C CA . THR A 1 943 ? -24.494 -12.379 -2.653 1.00 86.19 943 THR A CA 1
ATOM 7107 C C . THR A 1 943 ? -25.842 -12.502 -1.931 1.00 86.19 943 THR A C 1
ATOM 7109 O O . THR A 1 943 ? -26.170 -11.695 -1.054 1.00 86.19 943 THR A O 1
ATOM 7112 N N . LYS A 1 944 ? -26.637 -13.506 -2.310 1.00 90.81 944 LYS A N 1
ATOM 7113 C CA . LYS A 1 944 ? -27.938 -13.849 -1.723 1.00 90.81 944 LYS A CA 1
ATOM 7114 C C . LYS A 1 944 ? -27.934 -15.317 -1.341 1.00 90.81 944 LYS A C 1
ATOM 7116 O O . LYS A 1 944 ? -27.855 -16.172 -2.217 1.00 90.81 944 LYS A O 1
ATOM 7121 N N . THR A 1 945 ? -28.053 -15.590 -0.049 1.00 92.88 945 THR A N 1
ATOM 7122 C CA . THR A 1 945 ? -28.193 -16.947 0.481 1.00 92.88 945 THR A CA 1
ATOM 7123 C C . THR A 1 945 ? -29.670 -17.282 0.633 1.00 92.88 945 THR A C 1
ATOM 7125 O O . THR A 1 945 ? -30.427 -16.484 1.189 1.00 92.88 945 THR A O 1
ATOM 7128 N N . VAL A 1 946 ? -30.076 -18.461 0.173 1.00 95.94 946 VAL A N 1
ATOM 7129 C CA . VAL A 1 946 ? -31.392 -19.032 0.469 1.00 95.94 946 VAL A CA 1
ATOM 7130 C C . VAL A 1 946 ? -31.192 -20.240 1.364 1.00 95.94 946 VAL A C 1
ATOM 7132 O O . VAL A 1 946 ? -30.396 -21.123 1.057 1.00 95.94 946 VAL A O 1
ATOM 7135 N N . TYR A 1 947 ? -31.918 -20.262 2.474 1.00 96.94 947 TYR A N 1
ATOM 7136 C CA . TYR A 1 947 ? -31.950 -21.364 3.422 1.00 96.94 947 TYR A CA 1
ATOM 7137 C C . TYR A 1 947 ? -33.240 -22.164 3.242 1.00 96.94 947 TYR A C 1
ATOM 7139 O O . TYR A 1 947 ? -34.289 -21.580 2.959 1.00 96.94 947 TYR A O 1
ATOM 7147 N N . ALA A 1 948 ? -33.172 -23.473 3.464 1.00 97.31 948 ALA A N 1
ATOM 7148 C CA . ALA A 1 948 ? -34.315 -24.376 3.494 1.00 97.31 948 ALA A CA 1
ATOM 7149 C C . ALA A 1 948 ? -34.290 -25.235 4.765 1.00 97.31 948 ALA A C 1
ATOM 7151 O O . ALA A 1 948 ? -33.226 -25.627 5.243 1.00 97.31 948 ALA A O 1
ATOM 7152 N N . GLN A 1 949 ? -35.470 -25.532 5.299 1.00 98.06 949 GLN A N 1
ATOM 7153 C CA . GLN A 1 949 ? -35.680 -26.532 6.341 1.00 98.06 949 GLN A CA 1
ATOM 7154 C C . GLN A 1 949 ? -36.817 -27.458 5.935 1.00 98.06 949 GLN A C 1
ATOM 7156 O O . GLN A 1 949 ? -37.776 -27.029 5.291 1.00 98.06 949 GLN A O 1
ATOM 7161 N N . PHE A 1 950 ? -36.716 -28.706 6.369 1.00 97.69 950 PHE A N 1
ATOM 7162 C CA . PHE A 1 950 ? -37.668 -29.776 6.115 1.00 97.69 950 PHE A CA 1
ATOM 7163 C C . PHE A 1 950 ? -38.256 -30.262 7.439 1.00 97.69 950 PHE A C 1
ATOM 7165 O O . PHE A 1 950 ? -37.615 -30.143 8.484 1.00 97.69 950 PHE A O 1
ATOM 7172 N N . ARG A 1 951 ? -39.482 -30.779 7.401 1.00 96.69 951 ARG A N 1
ATOM 7173 C CA . ARG A 1 951 ? -40.153 -31.402 8.544 1.00 96.69 951 ARG A CA 1
ATOM 7174 C C . ARG A 1 951 ? -40.832 -32.681 8.090 1.00 96.69 951 ARG A C 1
ATOM 7176 O O . ARG A 1 951 ? -41.437 -32.694 7.017 1.00 96.69 951 ARG A O 1
ATOM 7183 N N . ASP A 1 952 ? -40.723 -33.723 8.889 1.00 95.50 952 ASP A N 1
ATOM 7184 C CA . ASP A 1 952 ? -41.369 -35.015 8.663 1.00 95.50 952 ASP A CA 1
ATOM 7185 C C . ASP A 1 952 ? -42.842 -35.013 9.148 1.00 95.50 952 ASP A C 1
ATOM 7187 O O . ASP A 1 952 ? -43.455 -33.942 9.281 1.00 95.50 952 ASP A O 1
ATOM 7191 N N . ALA A 1 953 ? -43.437 -36.193 9.369 1.00 92.94 953 ALA A N 1
ATOM 7192 C CA . ALA A 1 953 ? -44.796 -36.323 9.902 1.00 92.94 953 ALA A CA 1
ATOM 7193 C C . ALA A 1 953 ? -44.868 -36.511 11.435 1.00 92.94 953 ALA A C 1
ATOM 7195 O O . ALA A 1 953 ? -45.907 -36.188 12.012 1.00 92.94 953 ALA A O 1
ATOM 7196 N N . ALA A 1 954 ? -43.797 -36.965 12.095 1.00 90.75 954 ALA A N 1
ATOM 7197 C CA . ALA A 1 954 ? -43.676 -37.047 13.558 1.00 90.75 954 ALA A CA 1
ATOM 7198 C C . ALA A 1 954 ? -43.514 -35.668 14.218 1.00 90.75 954 ALA A C 1
ATOM 7200 O O . ALA A 1 954 ? -43.987 -35.424 15.329 1.00 90.75 954 ALA A O 1
ATOM 7201 N N . GLY A 1 955 ? -42.888 -34.742 13.497 1.00 91.75 955 GLY A N 1
ATOM 7202 C CA . GLY A 1 955 ? -42.684 -33.354 13.855 1.00 91.75 955 GLY A CA 1
ATOM 7203 C C . GLY A 1 955 ? -41.226 -32.888 13.906 1.00 91.75 955 GLY A C 1
ATOM 7204 O O . GLY A 1 955 ? -41.040 -31.706 14.234 1.00 91.75 955 GLY A O 1
ATOM 7205 N N . ASN A 1 956 ? -40.223 -33.717 13.590 1.00 93.06 956 ASN A N 1
ATOM 7206 C CA . ASN A 1 956 ? -38.812 -33.322 13.677 1.00 93.06 956 ASN A CA 1
ATOM 7207 C C . ASN A 1 956 ? -38.428 -32.377 12.532 1.00 93.06 956 ASN A C 1
ATOM 7209 O O . ASN A 1 956 ? -38.994 -32.421 11.441 1.00 93.06 956 ASN A O 1
ATOM 7213 N N . VAL A 1 957 ? -37.470 -31.481 12.782 1.00 95.75 957 VAL A N 1
ATOM 7214 C CA . VAL A 1 957 ? -37.073 -30.417 11.846 1.00 95.75 957 VAL A CA 1
ATOM 7215 C C . VAL A 1 957 ? -35.608 -30.573 11.466 1.00 95.75 957 VAL A C 1
ATOM 7217 O O . VAL A 1 957 ? -34.743 -30.649 12.335 1.00 95.75 957 VAL A O 1
ATOM 7220 N N . SER A 1 958 ? -35.326 -30.557 10.164 1.00 96.25 958 SER A N 1
ATOM 7221 C CA . SER A 1 958 ? -33.970 -30.676 9.631 1.00 96.25 958 SER A CA 1
ATOM 7222 C C . SER A 1 958 ? -33.039 -29.558 10.109 1.00 96.25 958 SER A C 1
ATOM 7224 O O . SER A 1 958 ? -33.453 -28.422 10.367 1.00 96.25 958 SER A O 1
ATOM 7226 N N . ALA A 1 959 ? -31.734 -29.830 10.060 1.00 92.19 959 ALA A N 1
ATOM 7227 C CA . ALA A 1 959 ? -30.748 -28.759 9.961 1.00 92.19 959 ALA A CA 1
ATOM 7228 C C . ALA A 1 959 ? -31.043 -27.865 8.735 1.00 92.19 959 ALA A C 1
ATOM 7230 O O . ALA A 1 959 ? -31.621 -28.313 7.739 1.00 92.19 959 ALA A O 1
ATOM 7231 N N . SER A 1 960 ? -30.650 -26.591 8.799 1.00 93.94 960 SER A N 1
ATOM 7232 C CA . SER A 1 960 ? -30.867 -25.643 7.703 1.00 93.94 960 SER A CA 1
ATOM 7233 C C . SER A 1 960 ? -29.931 -25.932 6.526 1.00 93.94 960 SER A C 1
ATOM 7235 O O . SER A 1 960 ? -28.747 -25.592 6.577 1.00 93.94 960 SER A O 1
ATOM 7237 N N . ALA A 1 961 ? -30.468 -26.490 5.443 1.00 93.88 961 ALA A N 1
ATOM 7238 C CA . ALA A 1 961 ? -29.798 -26.492 4.147 1.00 93.88 961 ALA A CA 1
ATOM 7239 C C . ALA A 1 961 ? -29.650 -25.049 3.634 1.00 93.88 961 ALA A C 1
ATOM 7241 O O . ALA A 1 961 ? -30.457 -24.182 3.979 1.00 93.88 961 ALA A O 1
ATOM 7242 N N . ARG A 1 962 ? -28.636 -24.773 2.805 1.00 95.00 962 ARG A N 1
ATOM 7243 C CA . ARG A 1 962 ? -28.462 -23.459 2.168 1.00 95.00 962 ARG A CA 1
ATOM 7244 C C . ARG A 1 962 ? -27.688 -23.532 0.857 1.00 95.00 962 ARG A C 1
ATOM 7246 O O . ARG A 1 962 ? -26.830 -24.395 0.709 1.00 95.00 962 ARG A O 1
ATOM 7253 N N . ASP A 1 963 ? -27.923 -22.546 0.003 1.00 93.06 963 ASP A N 1
ATOM 7254 C CA . ASP A 1 963 ? -27.118 -22.234 -1.183 1.00 93.06 963 ASP A CA 1
ATOM 7255 C C . ASP A 1 963 ? -27.054 -20.707 -1.392 1.00 93.06 963 ASP A C 1
ATOM 7257 O O . ASP A 1 963 ? -27.814 -19.966 -0.758 1.00 93.06 963 ASP A O 1
ATOM 7261 N N . SER A 1 964 ? -26.130 -20.210 -2.218 1.00 90.25 964 SER A N 1
ATOM 7262 C CA . SER A 1 964 ? -25.885 -18.776 -2.399 1.00 90.25 964 SER A CA 1
ATOM 7263 C C . SER A 1 964 ? -25.469 -18.376 -3.813 1.00 90.25 964 SER A C 1
ATOM 7265 O O . SER A 1 964 ? -24.505 -18.910 -4.349 1.00 90.25 964 SER A O 1
ATOM 7267 N N . VAL A 1 965 ? -26.116 -17.336 -4.351 1.00 91.00 965 VAL A N 1
ATOM 7268 C CA . VAL A 1 965 ? -25.871 -16.786 -5.696 1.00 91.00 965 VAL A CA 1
ATOM 7269 C C . VAL A 1 965 ? -25.487 -15.305 -5.650 1.00 91.00 965 VAL A C 1
ATOM 7271 O O . VAL A 1 965 ? -25.972 -14.563 -4.792 1.00 91.00 965 VAL A O 1
ATOM 7274 N N . MET A 1 966 ? -24.678 -14.822 -6.595 1.00 86.31 966 MET A N 1
ATOM 7275 C CA . MET A 1 966 ? -24.476 -13.385 -6.800 1.00 86.31 966 MET A CA 1
ATOM 7276 C C . MET A 1 966 ? -25.668 -12.770 -7.554 1.00 86.31 966 MET A C 1
ATOM 7278 O O . MET A 1 966 ? -25.839 -12.989 -8.755 1.00 86.31 966 MET A O 1
ATOM 7282 N N . LEU A 1 967 ? -26.491 -11.966 -6.872 1.00 89.38 967 LEU A N 1
ATOM 7283 C CA . LEU A 1 967 ? -27.533 -11.181 -7.538 1.00 89.38 967 LEU A CA 1
ATOM 7284 C C . LEU A 1 967 ? -26.944 -9.887 -8.102 1.00 89.38 967 LEU A C 1
ATOM 7286 O O . LEU A 1 967 ? -26.454 -9.034 -7.356 1.00 89.38 967 LEU A O 1
ATOM 7290 N N . ASP A 1 968 ? -27.113 -9.687 -9.403 1.00 90.25 968 ASP A N 1
ATOM 7291 C CA . ASP A 1 968 ? -26.778 -8.442 -10.074 1.00 90.25 968 ASP A CA 1
ATOM 7292 C C . ASP A 1 968 ? -27.851 -8.019 -11.083 1.00 90.25 968 ASP A C 1
ATOM 7294 O O . ASP A 1 968 ? -27.906 -8.508 -12.204 1.00 90.25 968 ASP A O 1
ATOM 7298 N N . THR A 1 969 ? -28.684 -7.059 -10.684 1.00 90.44 969 THR A N 1
ATOM 7299 C CA . THR A 1 969 ? -29.727 -6.434 -11.521 1.00 90.44 969 THR A CA 1
ATOM 7300 C C . THR A 1 969 ? -29.246 -5.169 -12.254 1.00 90.44 969 THR A C 1
ATOM 7302 O O . THR A 1 969 ? -30.057 -4.434 -12.822 1.00 90.44 969 THR A O 1
ATOM 7305 N N . SER A 1 970 ? -27.945 -4.855 -12.206 1.00 86.75 970 SER A N 1
ATOM 7306 C CA . SER A 1 970 ? -27.378 -3.626 -12.769 1.00 86.75 970 SER A CA 1
ATOM 7307 C C . SER A 1 970 ? -26.828 -3.864 -14.173 1.00 86.75 970 SER A C 1
ATOM 7309 O O . SER A 1 970 ? -26.112 -4.821 -14.425 1.00 86.75 970 SER A O 1
ATOM 7311 N N . ALA A 1 971 ? -27.128 -2.965 -15.114 1.00 87.38 971 ALA A N 1
ATOM 7312 C CA . ALA A 1 971 ? -26.521 -3.016 -16.444 1.00 87.38 971 ALA A CA 1
ATOM 7313 C C . ALA A 1 971 ? -25.137 -2.322 -16.445 1.00 87.38 971 ALA A C 1
ATOM 7315 O O . ALA A 1 971 ? -25.029 -1.216 -15.900 1.00 87.38 971 ALA A O 1
ATOM 7316 N N . PRO A 1 972 ? -24.093 -2.871 -17.106 1.00 87.44 972 PRO A N 1
ATOM 7317 C CA . PRO A 1 972 ? -22.725 -2.388 -16.928 1.00 87.44 972 PRO A CA 1
ATOM 7318 C C . PRO A 1 972 ? -22.529 -0.943 -17.380 1.00 87.44 972 PRO A C 1
ATOM 7320 O O . PRO A 1 972 ? -23.026 -0.501 -18.424 1.00 87.44 972 PRO A O 1
ATOM 7323 N N . LYS A 1 973 ? -21.742 -0.194 -16.618 1.00 85.19 973 LYS A N 1
ATOM 7324 C CA . LYS A 1 973 ? -21.437 1.218 -16.845 1.00 85.19 973 LYS A CA 1
ATOM 7325 C C . LYS A 1 973 ? -20.433 1.350 -17.996 1.00 85.19 973 LYS A C 1
ATOM 7327 O O . LYS A 1 973 ? -19.262 1.001 -17.873 1.00 85.19 973 LYS A O 1
ATOM 7332 N N . VAL A 1 974 ? -20.879 1.917 -19.121 1.00 81.69 974 VAL A N 1
ATOM 7333 C CA . VAL A 1 974 ? -20.003 2.269 -20.256 1.00 81.69 974 VAL A CA 1
ATOM 7334 C C . VAL A 1 974 ? -19.652 3.753 -20.219 1.00 81.69 974 VAL A C 1
ATOM 7336 O O . VAL A 1 974 ? -20.482 4.611 -20.548 1.00 81.69 974 VAL A O 1
ATOM 7339 N N . ARG A 1 975 ? -18.393 4.061 -19.899 1.00 78.31 975 ARG A N 1
ATOM 7340 C CA . ARG A 1 975 ? -17.803 5.397 -20.071 1.00 78.31 975 ARG A CA 1
ATOM 7341 C C . ARG A 1 975 ? -16.933 5.367 -21.326 1.00 78.31 975 ARG A C 1
ATOM 7343 O O . ARG A 1 975 ? -16.076 4.508 -21.461 1.00 78.31 975 ARG A O 1
ATOM 7350 N N . GLY A 1 976 ? -17.125 6.283 -22.271 1.00 66.75 976 GLY A N 1
ATOM 7351 C CA . GLY A 1 976 ? -16.355 6.252 -23.518 1.00 66.75 976 GLY A CA 1
ATOM 7352 C C . GLY A 1 976 ? -16.219 7.615 -24.168 1.00 66.75 976 GLY A C 1
ATOM 7353 O O . GLY A 1 976 ? -17.141 8.430 -24.121 1.00 66.75 976 GLY A O 1
ATOM 7354 N N . HIS A 1 977 ? -15.066 7.862 -24.782 1.00 67.88 977 HIS A N 1
ATOM 7355 C CA . HIS A 1 977 ? -14.788 9.088 -25.517 1.00 67.88 977 HIS A CA 1
ATOM 7356 C C . HIS A 1 977 ? -13.919 8.815 -26.749 1.00 67.88 977 HIS A C 1
ATOM 7358 O O . HIS A 1 977 ? -13.167 7.846 -26.822 1.00 67.88 977 HIS A O 1
ATOM 7364 N N . VAL A 1 978 ? -14.014 9.705 -27.734 1.00 63.16 978 VAL A N 1
ATOM 7365 C CA . VAL A 1 978 ? -13.193 9.673 -28.949 1.00 63.16 978 VAL A CA 1
ATOM 7366 C C . VAL A 1 978 ? -12.550 11.036 -29.106 1.00 63.16 978 VAL A C 1
ATOM 7368 O O . VAL A 1 978 ? -13.241 12.048 -28.981 1.00 63.16 978 VAL A O 1
ATOM 7371 N N . GLY A 1 979 ? -11.252 11.077 -29.412 1.00 58.09 979 GLY A N 1
ATOM 7372 C CA . GLY A 1 979 ? -10.652 12.313 -29.914 1.00 58.09 979 GLY A CA 1
ATOM 7373 C C . GLY A 1 979 ? -9.226 12.647 -29.498 1.00 58.09 979 GLY A C 1
ATOM 7374 O O . GLY A 1 979 ? -8.852 13.805 -29.663 1.00 58.09 979 GLY A O 1
ATOM 7375 N N . ALA A 1 980 ? -8.404 11.732 -28.974 1.00 59.38 980 ALA A N 1
ATOM 7376 C CA . ALA A 1 980 ? -6.970 12.042 -28.898 1.00 59.38 980 ALA A CA 1
ATOM 7377 C C . ALA A 1 980 ? -6.404 12.167 -30.324 1.00 59.38 980 ALA A C 1
ATOM 7379 O O . ALA A 1 980 ? -6.548 11.233 -31.107 1.00 59.38 980 ALA A O 1
ATOM 7380 N N . LEU A 1 981 ? -5.806 13.315 -30.654 1.00 63.12 981 LEU A N 1
ATOM 7381 C CA . LEU A 1 981 ? -5.000 13.527 -31.859 1.00 63.12 981 LEU A CA 1
ATOM 7382 C C . LEU A 1 981 ? -3.555 13.202 -31.489 1.00 63.12 981 LEU A C 1
ATOM 7384 O O . LEU A 1 981 ? -3.019 13.832 -30.579 1.00 63.12 981 LEU A O 1
ATOM 7388 N N . PHE A 1 982 ? -2.933 12.241 -32.167 1.00 60.97 982 PHE A N 1
ATOM 7389 C CA . PHE A 1 982 ? -1.559 11.848 -31.855 1.00 60.97 982 PHE A CA 1
ATOM 7390 C C . PHE A 1 982 ? -0.545 12.820 -32.480 1.00 60.97 982 PHE A C 1
ATOM 7392 O O . PHE A 1 982 ? -0.323 12.805 -33.695 1.00 60.97 982 PHE A O 1
ATOM 7399 N N . THR A 1 983 ? 0.111 13.630 -31.647 1.00 61.47 983 THR A N 1
ATOM 7400 C CA . THR A 1 983 ? 1.397 14.258 -31.992 1.00 61.47 983 THR A CA 1
ATOM 7401 C C . THR A 1 983 ? 2.437 13.199 -32.351 1.00 61.47 983 THR A C 1
ATOM 7403 O O . THR A 1 983 ? 2.278 12.022 -32.036 1.00 61.47 983 THR A O 1
ATOM 7406 N N . GLY A 1 984 ? 3.469 13.594 -33.095 1.00 64.38 984 GLY A N 1
ATOM 7407 C CA . GLY A 1 984 ? 4.504 12.661 -33.550 1.00 64.38 984 GLY A CA 1
ATOM 7408 C C . GLY A 1 984 ? 4.092 11.784 -34.742 1.00 64.38 984 GLY A C 1
ATOM 7409 O O . GLY A 1 984 ? 4.928 11.092 -35.313 1.00 64.38 984 GLY A O 1
ATOM 7410 N N . THR A 1 985 ? 2.824 11.822 -35.172 1.00 72.12 985 THR A N 1
ATOM 7411 C CA . THR A 1 985 ? 2.331 10.987 -36.280 1.00 72.12 985 THR A CA 1
ATOM 7412 C C . THR A 1 985 ? 2.206 11.754 -37.596 1.00 72.12 985 THR A C 1
ATOM 7414 O O . THR A 1 985 ? 1.969 12.960 -37.628 1.00 72.12 985 THR A O 1
ATOM 7417 N N . THR A 1 986 ? 2.356 11.041 -38.713 1.00 79.12 986 THR A N 1
ATOM 7418 C CA . THR A 1 986 ? 2.126 11.581 -40.062 1.00 79.12 986 THR A CA 1
ATOM 7419 C C . THR A 1 986 ? 0.691 11.310 -40.504 1.00 79.12 986 THR A C 1
ATOM 7421 O O . THR A 1 986 ? 0.223 10.173 -40.418 1.00 79.12 986 THR A O 1
ATOM 7424 N N . VAL A 1 987 ? 0.007 12.326 -41.041 1.00 79.44 987 VAL A N 1
ATOM 7425 C CA . VAL A 1 987 ? -1.294 12.158 -41.705 1.00 79.44 987 VAL A CA 1
ATOM 7426 C C . VAL A 1 987 ? -1.099 11.253 -42.925 1.00 79.44 987 VAL A C 1
ATOM 7428 O O . VAL A 1 987 ? -0.376 11.601 -43.867 1.00 79.44 987 VAL A O 1
ATOM 7431 N N . ARG A 1 988 ? -1.694 10.055 -42.877 1.00 75.00 988 ARG A N 1
ATOM 7432 C CA . ARG A 1 988 ? -1.470 9.000 -43.874 1.00 75.00 988 ARG A CA 1
ATOM 7433 C C . ARG A 1 988 ? -2.185 9.323 -45.183 1.00 75.00 988 ARG A C 1
ATOM 7435 O O . ARG A 1 988 ? -3.242 9.951 -45.183 1.00 75.00 988 ARG A O 1
ATOM 7442 N N . LEU A 1 989 ? -1.592 8.862 -46.280 1.00 71.44 989 LEU A N 1
ATOM 7443 C CA . LEU A 1 989 ? -2.181 8.869 -47.614 1.00 71.44 989 LEU A CA 1
ATOM 7444 C C . LEU A 1 989 ? -2.735 7.470 -47.888 1.00 71.44 989 LEU A C 1
ATOM 7446 O O . LEU A 1 989 ? -1.985 6.504 -47.763 1.00 71.44 989 LEU A O 1
ATOM 7450 N N . ASN A 1 990 ? -4.005 7.361 -48.263 1.00 64.88 990 ASN A N 1
ATOM 7451 C CA . ASN A 1 990 ? -4.625 6.095 -48.636 1.00 64.88 990 ASN A CA 1
ATOM 7452 C C . ASN A 1 990 ? -4.902 6.133 -50.142 1.00 64.88 990 ASN A C 1
ATOM 7454 O O . ASN A 1 990 ? -5.670 6.966 -50.612 1.00 64.88 990 ASN A O 1
ATOM 7458 N N . THR A 1 991 ? -4.244 5.257 -50.899 1.00 58.38 991 THR A N 1
ATOM 7459 C CA . THR A 1 991 ? -4.364 5.165 -52.367 1.00 58.38 991 THR A CA 1
ATOM 7460 C C . THR A 1 991 ? -5.173 3.948 -52.829 1.00 58.38 991 THR A C 1
ATOM 7462 O O . THR A 1 991 ? -5.474 3.825 -54.013 1.00 58.38 991 THR A O 1
ATOM 7465 N N . ALA A 1 992 ? -5.555 3.061 -51.904 1.00 49.31 992 ALA A N 1
ATOM 7466 C CA . ALA A 1 992 ? -6.156 1.753 -52.182 1.00 49.31 992 ALA A CA 1
ATOM 7467 C C . ALA A 1 992 ? -7.575 1.787 -52.794 1.00 49.31 992 ALA A C 1
ATOM 7469 O O . ALA A 1 992 ? -8.086 0.749 -53.196 1.00 49.31 992 ALA A O 1
ATOM 7470 N N . SER A 1 993 ? -8.222 2.953 -52.860 1.00 48.97 993 SER A N 1
ATOM 7471 C CA . SER A 1 993 ? -9.580 3.142 -53.396 1.00 48.97 993 SER A CA 1
ATOM 7472 C C . SER A 1 993 ? -9.619 3.808 -54.778 1.00 48.97 993 SER A C 1
ATOM 7474 O O . SER A 1 993 ? -10.696 4.166 -55.247 1.00 48.97 993 SER A O 1
ATOM 7476 N N . GLY A 1 994 ? -8.463 4.075 -55.400 1.00 51.91 994 GLY A N 1
ATOM 7477 C CA . GLY A 1 994 ? -8.371 4.911 -56.609 1.00 51.91 994 GLY A CA 1
ATOM 7478 C C . GLY A 1 994 ? -8.643 6.406 -56.368 1.00 51.91 994 GLY A C 1
ATOM 7479 O O . GLY A 1 994 ? -8.503 7.214 -57.282 1.00 51.91 994 GLY A O 1
ATOM 7480 N N . GLN A 1 995 ? -8.982 6.795 -55.134 1.00 52.94 995 GLN A N 1
ATOM 7481 C CA . GLN A 1 995 ? -9.233 8.171 -54.712 1.00 52.94 995 GLN A CA 1
ATOM 7482 C C . GLN A 1 995 ? -8.265 8.542 -53.581 1.00 52.94 995 GLN A C 1
ATOM 7484 O O . GLN A 1 995 ? -8.108 7.795 -52.618 1.00 52.94 995 GLN A O 1
ATOM 7489 N N . THR A 1 996 ? -7.603 9.695 -53.696 1.00 59.19 996 THR A N 1
ATOM 7490 C CA . THR A 1 996 ? -6.518 10.124 -52.794 1.00 59.19 996 THR A CA 1
ATOM 7491 C C . THR A 1 996 ? -7.045 10.636 -51.443 1.00 59.19 996 THR A C 1
ATOM 7493 O O . THR A 1 996 ? -6.998 11.833 -51.154 1.00 59.19 996 THR A O 1
ATOM 7496 N N . ASP A 1 997 ? -7.559 9.732 -50.607 1.00 67.25 997 ASP A N 1
ATOM 7497 C CA . ASP A 1 997 ? -8.105 10.046 -49.281 1.00 67.25 997 ASP A CA 1
ATOM 7498 C C . ASP A 1 997 ? -6.988 10.115 -48.219 1.00 67.25 997 ASP A C 1
ATOM 7500 O O . ASP A 1 997 ? -6.206 9.181 -48.018 1.00 67.25 997 ASP A O 1
ATOM 7504 N N . TYR A 1 998 ? -6.934 11.216 -47.471 1.00 76.00 998 TYR A N 1
ATOM 7505 C CA . TYR A 1 998 ? -6.004 11.395 -46.351 1.00 76.00 998 TYR A CA 1
ATOM 7506 C C . TYR A 1 998 ? -6.661 10.954 -45.037 1.00 76.00 998 TYR A C 1
ATOM 7508 O O . TYR A 1 998 ? -7.839 11.223 -44.823 1.00 76.00 998 TYR A O 1
ATOM 7516 N N . SER A 1 999 ? -5.918 10.337 -44.113 1.00 78.19 999 SER A N 1
ATOM 7517 C CA . SER A 1 999 ? -6.453 9.943 -42.797 1.00 78.19 999 SER A CA 1
ATOM 7518 C C . SER A 1 999 ? -5.577 10.383 -41.628 1.00 78.19 999 SER A C 1
ATOM 7520 O O . SER A 1 999 ? -4.366 10.148 -41.605 1.00 78.19 999 SER A O 1
ATOM 7522 N N . VAL A 1 1000 ? -6.226 10.969 -40.624 1.00 76.88 1000 VAL A N 1
ATOM 7523 C CA . VAL A 1 1000 ? -5.649 11.417 -39.353 1.00 76.88 1000 VAL A CA 1
ATOM 7524 C C . VAL A 1 1000 ? -5.909 10.350 -38.292 1.00 76.88 1000 VAL A C 1
ATOM 7526 O O . VAL A 1 1000 ? -7.024 9.838 -38.212 1.00 76.88 1000 VAL A O 1
ATOM 7529 N N . MET A 1 1001 ? -4.915 10.025 -37.465 1.00 73.19 1001 MET A N 1
ATOM 7530 C CA . MET A 1 1001 ? -5.090 9.038 -36.394 1.00 73.19 1001 MET A CA 1
ATOM 7531 C C . MET A 1 1001 ? -5.769 9.649 -35.167 1.00 73.19 1001 MET A C 1
ATOM 7533 O O . MET A 1 1001 ? -5.278 10.632 -34.607 1.00 73.19 1001 MET A O 1
ATOM 7537 N N . GLY A 1 1002 ? -6.877 9.036 -34.751 1.00 69.00 1002 GLY A N 1
ATOM 7538 C CA . GLY A 1 1002 ? -7.590 9.325 -33.509 1.00 69.00 1002 GLY A CA 1
ATOM 7539 C C . GLY A 1 1002 ? -7.543 8.149 -32.526 1.00 69.00 1002 GLY A C 1
ATOM 7540 O O . GLY A 1 1002 ? -7.494 7.002 -32.961 1.00 69.00 1002 GLY A O 1
ATOM 7541 N N . LYS A 1 1003 ? -7.605 8.404 -31.213 1.00 73.06 1003 LYS A N 1
ATOM 7542 C CA . LYS A 1 1003 ? -7.881 7.364 -30.193 1.00 73.06 1003 LYS A CA 1
ATOM 7543 C C . LYS A 1 1003 ? -9.384 7.281 -29.900 1.00 73.06 1003 LYS A C 1
ATOM 7545 O O . LYS A 1 1003 ? -10.014 8.317 -29.645 1.00 73.06 1003 LYS A O 1
ATOM 7550 N N . LEU A 1 1004 ? -9.928 6.066 -29.909 1.00 73.56 1004 LEU A N 1
ATOM 7551 C CA . LEU A 1 1004 ? -11.167 5.691 -29.220 1.00 73.56 1004 LEU A CA 1
ATOM 7552 C C . LEU A 1 1004 ? -10.779 5.033 -27.896 1.00 73.56 1004 LEU A C 1
ATOM 7554 O O . LEU A 1 1004 ? -10.006 4.080 -27.903 1.00 73.56 1004 LEU A O 1
ATOM 7558 N N . SER A 1 1005 ? -11.323 5.544 -26.794 1.00 73.75 1005 SER A N 1
ATOM 7559 C CA . SER A 1 1005 ? -11.156 4.981 -25.454 1.00 73.75 1005 SER A CA 1
ATOM 7560 C C . SER A 1 1005 ? -12.532 4.592 -24.915 1.00 73.75 1005 SER A C 1
ATOM 7562 O O . SER A 1 1005 ? -13.415 5.449 -24.808 1.00 73.75 1005 SER A O 1
ATOM 7564 N N . VAL A 1 1006 ? -12.725 3.319 -24.571 1.00 73.00 1006 VAL A N 1
ATOM 7565 C CA . VAL A 1 1006 ? -13.951 2.802 -23.946 1.00 73.00 1006 VAL A CA 1
ATOM 7566 C C . VAL A 1 1006 ? -13.581 2.071 -22.666 1.00 73.00 1006 VAL A C 1
ATOM 7568 O O . VAL A 1 1006 ? -12.832 1.105 -22.709 1.00 73.00 1006 VAL A O 1
ATOM 7571 N N . VAL A 1 1007 ? -14.127 2.542 -21.551 1.00 75.44 1007 VAL A N 1
ATOM 7572 C CA . VAL A 1 1007 ? -14.084 1.903 -20.238 1.00 75.44 1007 VAL A CA 1
ATOM 7573 C C . VAL A 1 1007 ? -15.378 1.126 -20.034 1.00 75.44 1007 VAL A C 1
ATOM 7575 O O . VAL A 1 1007 ? -16.476 1.690 -20.131 1.00 75.44 1007 VAL A O 1
ATOM 7578 N N . PHE A 1 1008 ? -15.228 -0.151 -19.704 1.00 76.56 1008 PHE A N 1
ATOM 7579 C CA . PHE A 1 1008 ? -16.295 -0.989 -19.178 1.00 76.56 1008 PHE A CA 1
ATOM 7580 C C . PHE A 1 1008 ? -16.097 -1.154 -17.672 1.00 76.56 1008 PHE A C 1
ATOM 7582 O O . PHE A 1 1008 ? -15.013 -1.538 -17.231 1.00 76.56 1008 PHE A O 1
ATOM 7589 N N . GLN A 1 1009 ? -17.143 -0.874 -16.901 1.00 76.56 1009 GLN A N 1
ATOM 7590 C CA . GLN A 1 1009 ? -17.182 -1.077 -15.459 1.00 76.56 1009 GLN A CA 1
ATOM 7591 C C . GLN A 1 1009 ? -18.471 -1.816 -15.108 1.00 76.56 1009 GLN A C 1
ATOM 7593 O O . GLN A 1 1009 ? -19.553 -1.376 -15.489 1.00 76.56 1009 GLN A O 1
ATOM 7598 N N . ASP A 1 1010 ? -18.354 -2.915 -14.378 1.00 77.50 1010 ASP A N 1
ATOM 7599 C CA . ASP A 1 1010 ? -19.458 -3.470 -13.607 1.00 77.50 1010 ASP A CA 1
ATOM 7600 C C . ASP A 1 1010 ? -18.940 -3.842 -12.219 1.00 77.50 1010 ASP A C 1
ATOM 7602 O O . ASP A 1 1010 ? -17.807 -4.311 -12.106 1.00 77.50 1010 ASP A O 1
ATOM 7606 N N . ASP A 1 1011 ? -19.752 -3.580 -11.198 1.00 70.50 1011 ASP A N 1
ATOM 7607 C CA . ASP A 1 1011 ? -19.337 -3.597 -9.793 1.00 70.50 1011 ASP A CA 1
ATOM 7608 C C . ASP A 1 1011 ? -19.961 -4.763 -8.998 1.00 70.50 1011 ASP A C 1
ATOM 7610 O O . ASP A 1 1011 ? -19.838 -4.788 -7.776 1.00 70.50 1011 ASP A O 1
ATOM 7614 N N . ALA A 1 1012 ? -20.682 -5.690 -9.649 1.00 70.81 1012 ALA A N 1
ATOM 7615 C CA . ALA A 1 1012 ? -21.416 -6.758 -8.960 1.00 70.81 1012 ALA A CA 1
ATOM 7616 C C . ALA A 1 1012 ? -21.229 -8.150 -9.588 1.00 70.81 1012 ALA A C 1
ATOM 7618 O O . ALA A 1 1012 ? -20.809 -9.066 -8.883 1.00 70.81 1012 ALA A O 1
ATOM 7619 N N . SER A 1 1013 ? -21.487 -8.336 -10.888 1.00 76.88 1013 SER A N 1
ATOM 7620 C CA . SER A 1 1013 ? -21.191 -9.611 -11.573 1.00 76.88 1013 SER A CA 1
ATOM 7621 C C . SER A 1 1013 ? -19.992 -9.533 -12.522 1.00 76.88 1013 SER A C 1
ATOM 7623 O O . SER A 1 1013 ? -19.391 -10.559 -12.850 1.00 76.88 1013 SER A O 1
ATOM 7625 N N . GLY A 1 1014 ? -19.569 -8.326 -12.903 1.00 76.62 1014 GLY A N 1
ATOM 7626 C CA . GLY A 1 1014 ? -18.375 -8.093 -13.709 1.00 76.62 1014 GLY A CA 1
ATOM 7627 C C . GLY A 1 1014 ? -18.587 -8.386 -15.197 1.00 76.62 1014 GLY A C 1
ATOM 7628 O O . GLY A 1 1014 ? -19.404 -9.208 -15.604 1.00 76.62 1014 GLY A O 1
ATOM 7629 N N . VAL A 1 1015 ? -17.822 -7.713 -16.058 1.00 81.69 1015 VAL A N 1
ATOM 7630 C CA . VAL A 1 1015 ? -17.964 -7.835 -17.519 1.00 81.69 1015 VAL A CA 1
ATOM 7631 C C . VAL A 1 1015 ? -17.639 -9.260 -17.997 1.00 81.69 1015 VAL A C 1
ATOM 7633 O O . VAL A 1 1015 ? -16.605 -9.821 -17.638 1.00 81.69 1015 VAL A O 1
ATOM 7636 N N . ALA A 1 1016 ? -18.495 -9.818 -18.861 1.00 82.75 1016 ALA A N 1
ATOM 7637 C CA . ALA A 1 1016 ? -18.332 -11.136 -19.485 1.00 82.75 1016 ALA A CA 1
ATOM 7638 C C . ALA A 1 1016 ? -18.154 -11.071 -21.010 1.00 82.75 1016 ALA A C 1
ATOM 7640 O O . ALA A 1 1016 ? -17.545 -11.962 -21.606 1.00 82.75 1016 ALA A O 1
ATOM 7641 N N . HIS A 1 1017 ? -18.689 -10.041 -21.671 1.00 85.62 1017 HIS A N 1
ATOM 7642 C CA . HIS A 1 1017 ? -18.591 -9.867 -23.120 1.00 85.62 1017 HIS A CA 1
ATOM 7643 C C . HIS A 1 1017 ? -18.728 -8.399 -23.531 1.00 85.62 1017 HIS A C 1
ATOM 7645 O O . HIS A 1 1017 ? -19.552 -7.669 -22.983 1.00 85.62 1017 HIS A O 1
ATOM 7651 N N . PHE A 1 1018 ? -18.001 -7.976 -24.565 1.00 87.56 1018 PHE A N 1
ATOM 7652 C CA . PHE A 1 1018 ? -18.232 -6.687 -25.216 1.00 87.56 1018 PHE A CA 1
ATOM 7653 C C . PHE A 1 1018 ? -18.106 -6.768 -26.740 1.00 87.56 1018 PHE A C 1
ATOM 7655 O O . PHE A 1 1018 ? -17.445 -7.646 -27.287 1.00 87.56 1018 PHE A O 1
ATOM 7662 N N . SER A 1 1019 ? -18.706 -5.798 -27.429 1.00 89.12 1019 SER A N 1
ATOM 7663 C CA . SER A 1 1019 ? -18.447 -5.495 -28.837 1.00 89.12 1019 SER A CA 1
ATOM 7664 C C . SER A 1 1019 ? -18.464 -3.985 -29.084 1.00 89.12 1019 SER A C 1
ATOM 7666 O O . SER A 1 1019 ? -19.218 -3.234 -28.461 1.00 89.12 1019 SER A O 1
ATOM 7668 N N . VAL A 1 1020 ? -17.625 -3.528 -30.007 1.00 86.69 1020 VAL A N 1
ATOM 7669 C CA . VAL A 1 1020 ? -17.488 -2.128 -30.412 1.00 86.69 1020 VAL A CA 1
ATOM 7670 C C . VAL A 1 1020 ? -17.511 -2.057 -31.932 1.00 86.69 1020 VAL A C 1
ATOM 7672 O O . VAL A 1 1020 ? -16.737 -2.731 -32.603 1.00 86.69 1020 VAL A O 1
ATOM 7675 N N . ALA A 1 1021 ? -18.396 -1.233 -32.489 1.00 89.31 1021 ALA A N 1
ATOM 7676 C CA . ALA A 1 1021 ? -18.608 -1.085 -33.926 1.00 89.31 1021 ALA A CA 1
ATOM 7677 C C . ALA A 1 1021 ? -18.628 0.387 -34.360 1.00 89.31 1021 ALA A C 1
ATOM 7679 O O . ALA A 1 1021 ? -19.053 1.265 -33.609 1.00 89.31 1021 ALA A O 1
ATOM 7680 N N . ARG A 1 1022 ? -18.222 0.663 -35.602 1.00 89.69 1022 ARG A N 1
ATOM 7681 C CA . ARG A 1 1022 ? -18.086 1.997 -36.207 1.00 89.69 1022 ARG A CA 1
ATOM 7682 C C . ARG A 1 1022 ? -18.996 2.155 -37.423 1.00 89.69 1022 ARG A C 1
ATOM 7684 O O . ARG A 1 1022 ? -18.998 1.311 -38.311 1.00 89.69 1022 ARG A O 1
ATOM 7691 N N . LYS A 1 1023 ? -19.696 3.285 -37.504 1.00 89.75 1023 LYS A N 1
ATOM 7692 C CA . LYS A 1 1023 ? -20.494 3.741 -38.651 1.00 89.75 1023 LYS A CA 1
ATOM 7693 C C . LYS A 1 1023 ? -19.903 5.028 -39.219 1.00 89.75 1023 LYS A C 1
ATOM 7695 O O . LYS A 1 1023 ? -19.573 5.943 -38.462 1.00 89.75 1023 LYS A O 1
ATOM 7700 N N . VAL A 1 1024 ? -19.806 5.117 -40.546 1.00 88.50 1024 VAL A N 1
ATOM 7701 C CA . VAL A 1 1024 ? -19.339 6.316 -41.266 1.00 88.50 1024 VAL A CA 1
ATOM 7702 C C . VAL A 1 1024 ? -20.511 6.931 -42.032 1.00 88.50 1024 VAL A C 1
ATOM 7704 O O . VAL A 1 1024 ? -21.208 6.244 -42.780 1.00 88.50 1024 VAL A O 1
ATOM 7707 N N . GLY A 1 1025 ? -20.761 8.226 -41.829 1.00 84.25 1025 GLY A N 1
ATOM 7708 C CA . GLY A 1 1025 ? -21.868 8.948 -42.462 1.00 84.25 1025 GLY A CA 1
ATOM 7709 C C . GLY A 1 1025 ? -23.230 8.288 -42.202 1.00 84.25 1025 GLY A C 1
ATOM 7710 O O . GLY A 1 1025 ? -23.673 8.184 -41.053 1.00 84.25 1025 GLY A O 1
ATOM 7711 N N . ARG A 1 1026 ? -23.897 7.851 -43.282 1.00 82.56 1026 ARG A N 1
ATOM 7712 C CA . ARG A 1 1026 ? -25.188 7.137 -43.245 1.00 82.56 1026 ARG A CA 1
ATOM 7713 C C . ARG A 1 1026 ? -25.076 5.601 -43.326 1.00 82.56 1026 ARG A C 1
ATOM 7715 O O . ARG A 1 1026 ? -26.088 4.957 -43.067 1.00 82.56 1026 ARG A O 1
ATOM 7722 N N . GLY A 1 1027 ? -23.897 5.027 -43.600 1.00 85.00 1027 GLY A N 1
ATOM 7723 C CA . GLY A 1 1027 ? -23.693 3.589 -43.879 1.00 85.00 1027 GLY A CA 1
ATOM 7724 C C . GLY A 1 1027 ? -23.932 2.627 -42.701 1.00 85.00 1027 GLY A C 1
ATOM 7725 O O . GLY A 1 1027 ? -24.428 3.026 -41.649 1.00 85.00 1027 GLY A O 1
ATOM 7726 N N . ALA A 1 1028 ? -23.595 1.346 -42.856 1.00 89.88 1028 ALA A N 1
ATOM 7727 C CA . ALA A 1 1028 ? -23.756 0.342 -41.796 1.00 89.88 1028 ALA A CA 1
ATOM 7728 C C . ALA A 1 1028 ? -22.818 0.575 -40.587 1.00 89.88 1028 ALA A C 1
ATOM 7730 O O . ALA A 1 1028 ? -21.873 1.365 -40.654 1.00 89.88 1028 ALA A O 1
ATOM 7731 N N . TYR A 1 1029 ? -23.082 -0.125 -39.478 1.00 89.19 1029 TYR A N 1
ATOM 7732 C CA . TYR A 1 1029 ? -22.098 -0.325 -38.408 1.00 89.19 1029 TYR A CA 1
ATOM 7733 C C . TYR A 1 1029 ? -21.234 -1.543 -38.747 1.00 89.19 1029 TYR A C 1
ATOM 7735 O O . TYR A 1 1029 ? -21.771 -2.621 -38.974 1.00 89.19 1029 TYR A O 1
ATOM 7743 N N . VAL A 1 1030 ? -19.914 -1.372 -38.743 1.00 87.62 1030 VAL A N 1
ATOM 7744 C CA . VAL A 1 1030 ? -18.919 -2.440 -38.926 1.00 87.62 1030 VAL A CA 1
ATOM 7745 C C . VAL A 1 1030 ? -18.208 -2.665 -37.595 1.00 87.62 1030 VAL A C 1
ATOM 7747 O O . VAL A 1 1030 ? -17.737 -1.695 -36.996 1.00 87.62 1030 VAL A O 1
ATOM 7750 N N . THR A 1 1031 ? -18.145 -3.905 -37.110 1.00 85.75 1031 THR A N 1
ATOM 7751 C CA . THR A 1 1031 ? -17.422 -4.250 -35.874 1.00 85.75 1031 THR A CA 1
ATOM 7752 C C . THR A 1 1031 ? -15.938 -3.892 -36.001 1.00 85.75 1031 THR A C 1
ATOM 7754 O O . THR A 1 1031 ? -15.324 -4.134 -37.035 1.00 85.75 1031 THR A O 1
ATOM 7757 N N . LEU A 1 1032 ? -15.384 -3.274 -34.957 1.00 78.38 1032 LEU A N 1
ATOM 7758 C CA . LEU A 1 1032 ? -13.952 -3.019 -34.786 1.00 78.38 1032 LEU A CA 1
ATOM 7759 C C . LEU A 1 1032 ? -13.318 -4.082 -33.885 1.00 78.38 1032 LEU A C 1
ATOM 7761 O O . LEU A 1 1032 ? -12.268 -4.618 -34.207 1.00 78.38 1032 LEU A O 1
ATOM 7765 N N . SER A 1 1033 ? -13.976 -4.389 -32.766 1.00 79.06 1033 SER A N 1
ATOM 7766 C CA . SER A 1 1033 ? -13.495 -5.324 -31.749 1.00 79.06 1033 SER A CA 1
ATOM 7767 C C . SER A 1 1033 ? -14.676 -5.987 -31.041 1.00 79.06 1033 SER A C 1
ATOM 7769 O O . SER A 1 1033 ? -15.741 -5.379 -30.903 1.00 79.06 1033 SER A O 1
ATOM 7771 N N . GLN A 1 1034 ? -14.501 -7.232 -30.606 1.00 84.44 1034 GLN A N 1
ATOM 7772 C CA . GLN A 1 1034 ? -15.423 -7.960 -29.736 1.00 84.44 1034 GLN A CA 1
ATOM 7773 C C . GLN A 1 1034 ? -14.657 -9.059 -28.995 1.00 84.44 1034 GLN A C 1
ATOM 7775 O O . GLN A 1 1034 ? -13.764 -9.668 -29.582 1.00 84.44 1034 GLN A O 1
ATOM 7780 N N . ALA A 1 1035 ? -14.992 -9.317 -27.731 1.00 74.19 1035 ALA A N 1
ATOM 7781 C CA . ALA A 1 1035 ? -14.338 -10.360 -26.942 1.00 74.19 1035 ALA A CA 1
ATOM 7782 C C . ALA A 1 1035 ? -15.242 -10.888 -25.820 1.00 74.19 1035 ALA A C 1
ATOM 7784 O O . ALA A 1 1035 ? -16.114 -10.175 -25.317 1.00 74.19 1035 ALA A O 1
ATOM 7785 N N . ARG A 1 1036 ? -14.984 -12.129 -25.388 1.00 77.94 1036 ARG A N 1
ATOM 7786 C CA . ARG A 1 1036 ? -15.412 -12.640 -24.077 1.00 77.94 1036 ARG A CA 1
ATOM 7787 C C . ARG A 1 1036 ? -14.321 -12.332 -23.052 1.00 77.94 1036 ARG A C 1
ATOM 7789 O O . ARG A 1 1036 ? -13.142 -12.405 -23.379 1.00 77.94 1036 ARG A O 1
ATOM 7796 N N . VAL A 1 1037 ? -14.718 -12.007 -21.829 1.00 68.38 1037 VAL A N 1
ATOM 7797 C CA . VAL A 1 1037 ? -13.827 -11.591 -20.741 1.00 68.38 1037 VAL A CA 1
ATOM 7798 C C . VAL A 1 1037 ? -13.792 -12.693 -19.679 1.00 68.38 1037 VAL A C 1
ATOM 7800 O O . VAL A 1 1037 ? -14.834 -13.123 -19.189 1.00 68.38 1037 VAL A O 1
ATOM 7803 N N . ARG A 1 1038 ? -12.588 -13.159 -19.333 1.00 54.66 1038 ARG A N 1
ATOM 7804 C CA . ARG A 1 1038 ? -12.301 -14.086 -18.225 1.00 54.66 1038 ARG A CA 1
ATOM 7805 C C . ARG A 1 1038 ? -11.142 -13.508 -17.409 1.00 54.66 1038 ARG A C 1
ATOM 7807 O O . ARG A 1 1038 ? -10.228 -12.952 -18.005 1.00 54.66 1038 ARG A O 1
ATOM 7814 N N . GLY A 1 1039 ? -11.189 -13.615 -16.080 1.00 41.66 1039 GLY A N 1
ATOM 7815 C CA . GLY A 1 1039 ? -10.062 -13.321 -15.171 1.00 41.66 1039 GLY A CA 1
ATOM 7816 C C . GLY A 1 1039 ? -9.528 -11.876 -15.093 1.00 41.66 1039 GLY A C 1
ATOM 7817 O O . GLY A 1 1039 ? -8.665 -11.613 -14.268 1.00 41.66 1039 GLY A O 1
ATOM 7818 N N . LEU A 1 1040 ? -10.007 -10.938 -15.915 1.00 36.97 1040 LEU A N 1
ATOM 7819 C CA . LEU A 1 1040 ? -9.467 -9.572 -15.990 1.00 36.97 1040 LEU A CA 1
ATOM 7820 C C . LEU A 1 1040 ? -9.959 -8.650 -14.862 1.00 36.97 1040 LEU A C 1
ATOM 7822 O O . LEU A 1 1040 ? -11.159 -8.594 -14.581 1.00 36.97 1040 LEU A O 1
ATOM 7826 N N . LYS A 1 1041 ? -9.032 -7.860 -14.298 1.00 36.81 1041 LYS A N 1
ATOM 7827 C CA . LYS A 1 1041 ? -9.331 -6.708 -13.432 1.00 36.81 1041 LYS A CA 1
ATOM 7828 C C . LYS A 1 1041 ? -10.150 -5.663 -14.216 1.00 36.81 1041 LYS A C 1
ATOM 7830 O O . LYS A 1 1041 ? -9.929 -5.438 -15.406 1.00 36.81 1041 LYS A O 1
ATOM 7835 N N . ILE A 1 1042 ? -11.106 -5.025 -13.544 1.00 40.19 1042 ILE A N 1
ATOM 7836 C CA . ILE A 1 1042 ? -11.956 -3.938 -14.063 1.00 40.19 1042 ILE A CA 1
ATOM 7837 C C . ILE A 1 1042 ? -11.418 -2.620 -13.470 1.00 40.19 1042 ILE A C 1
ATOM 7839 O O . ILE A 1 1042 ? -11.047 -2.634 -12.298 1.00 40.19 1042 ILE A O 1
ATOM 7843 N N . PRO A 1 1043 ? -11.357 -1.485 -14.203 1.00 40.22 1043 PRO A N 1
ATOM 7844 C CA . PRO A 1 1043 ? -11.950 -1.192 -15.512 1.00 40.22 1043 PRO A CA 1
ATOM 7845 C C . PRO A 1 1043 ? -11.168 -1.699 -16.735 1.00 40.22 1043 PRO A C 1
ATOM 7847 O O . PRO A 1 1043 ? -10.013 -1.343 -16.956 1.00 40.22 1043 PRO A O 1
ATOM 7850 N N . LEU A 1 1044 ? -11.865 -2.408 -17.628 1.00 46.03 1044 LEU A N 1
ATOM 7851 C CA . LEU A 1 1044 ? -11.320 -2.801 -18.932 1.00 46.03 1044 LEU A CA 1
ATOM 7852 C C . LEU A 1 1044 ? -11.327 -1.603 -19.899 1.00 46.03 1044 LEU A C 1
ATOM 7854 O O . LEU A 1 1044 ? -12.392 -1.048 -20.186 1.00 46.03 1044 LEU A O 1
ATOM 7858 N N . VAL A 1 1045 ? -10.157 -1.240 -20.439 1.00 50.97 1045 VAL A N 1
ATOM 7859 C CA . VAL A 1 1045 ? -9.980 -0.115 -21.380 1.00 50.97 1045 VAL A CA 1
ATOM 7860 C C . VAL A 1 1045 ? -9.740 -0.609 -22.812 1.00 50.97 1045 VAL A C 1
ATOM 7862 O O . VAL A 1 1045 ? -8.610 -0.922 -23.184 1.00 50.97 1045 VAL A O 1
ATOM 7865 N N . LEU A 1 1046 ? -10.760 -0.587 -23.679 1.00 52.81 1046 LEU A N 1
ATOM 7866 C CA . LEU A 1 1046 ? -10.510 -0.701 -25.121 1.00 52.81 1046 LEU A CA 1
ATOM 7867 C C . LEU A 1 1046 ? -9.913 0.619 -25.632 1.00 52.81 1046 LEU A C 1
ATOM 7869 O O . LEU A 1 1046 ? -10.551 1.672 -25.554 1.00 52.81 1046 LEU A O 1
ATOM 7873 N N . SER A 1 1047 ? -8.698 0.546 -26.173 1.00 53.50 1047 SER A N 1
ATOM 7874 C CA . SER A 1 1047 ? -7.889 1.684 -26.616 1.00 53.50 1047 SER A CA 1
ATOM 7875 C C . SER A 1 1047 ? -7.432 1.467 -28.064 1.00 53.50 1047 SER A C 1
ATOM 7877 O O . SER A 1 1047 ? -6.418 0.816 -28.302 1.00 53.50 1047 SER A O 1
ATOM 7879 N N . ASP A 1 1048 ? -8.163 2.026 -29.030 1.00 57.28 1048 ASP A N 1
ATOM 7880 C CA . ASP A 1 1048 ? -8.038 1.651 -30.449 1.00 57.28 1048 ASP A CA 1
ATOM 7881 C C . ASP A 1 1048 ? -7.630 2.835 -31.358 1.00 57.28 1048 ASP A C 1
ATOM 7883 O O . ASP A 1 1048 ? -8.078 3.977 -31.161 1.00 57.28 1048 ASP A O 1
ATOM 7887 N N . ARG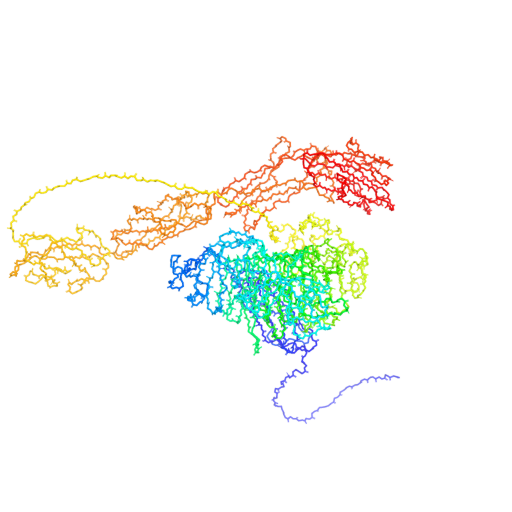 A 1 1049 ? -6.766 2.582 -32.359 1.00 65.06 1049 ARG A N 1
ATOM 7888 C CA . ARG A 1 1049 ? -6.241 3.596 -33.299 1.00 65.06 1049 ARG A CA 1
ATOM 7889 C C . ARG A 1 1049 ? -7.129 3.698 -34.541 1.00 65.06 1049 ARG A C 1
ATOM 7891 O O . ARG A 1 1049 ? -7.061 2.906 -35.476 1.00 65.06 1049 ARG A O 1
ATOM 7898 N N . LEU A 1 1050 ? -7.916 4.765 -34.597 1.00 72.00 1050 LEU A N 1
ATOM 7899 C CA . LEU A 1 1050 ? -8.849 5.042 -35.680 1.00 72.00 1050 LEU A CA 1
ATOM 7900 C C . LEU A 1 1050 ? -8.223 5.900 -36.782 1.00 72.00 1050 LEU A C 1
ATOM 7902 O O . LEU A 1 1050 ? -7.936 7.078 -36.573 1.00 72.00 1050 LEU A O 1
ATOM 7906 N N . ALA A 1 1051 ? -8.144 5.362 -37.998 1.00 76.75 1051 ALA A N 1
ATOM 7907 C CA . ALA A 1 1051 ? -7.961 6.172 -39.200 1.00 76.75 1051 ALA A CA 1
ATOM 7908 C C . ALA A 1 1051 ? -9.243 6.986 -39.486 1.00 76.75 1051 ALA A C 1
ATOM 7910 O O . ALA A 1 1051 ? -10.265 6.432 -39.903 1.00 76.75 1051 ALA A O 1
ATOM 7911 N N . LEU A 1 1052 ? -9.195 8.300 -39.243 1.00 79.81 1052 LEU A N 1
ATOM 7912 C CA . LEU A 1 1052 ? -10.296 9.240 -39.466 1.00 79.81 1052 LEU A CA 1
ATOM 7913 C C . LEU A 1 1052 ? -9.997 10.138 -40.674 1.00 79.81 1052 LEU A C 1
ATOM 7915 O O . LEU A 1 1052 ? -9.099 10.982 -40.635 1.00 79.81 1052 LEU A O 1
ATOM 7919 N N . VAL A 1 1053 ? -10.767 9.969 -41.746 1.00 83.88 1053 VAL A N 1
ATOM 7920 C CA . VAL A 1 1053 ? -10.671 10.768 -42.974 1.00 83.88 1053 VAL A CA 1
ATOM 7921 C C . VAL A 1 1053 ? -11.343 12.131 -42.742 1.00 83.88 1053 VAL A C 1
ATOM 7923 O O . VAL A 1 1053 ? -12.522 12.168 -42.366 1.00 83.88 1053 VAL A O 1
ATOM 7926 N N . PRO A 1 1054 ? -10.639 13.264 -42.931 1.00 83.25 1054 PRO A N 1
ATOM 7927 C CA . PRO A 1 1054 ? -11.239 14.587 -42.810 1.00 83.25 1054 PRO A CA 1
ATOM 7928 C C . PRO A 1 1054 ? -12.393 14.791 -43.802 1.00 83.25 1054 PRO A C 1
ATOM 7930 O O . PRO A 1 1054 ? -12.357 14.322 -44.934 1.00 83.25 1054 PRO A O 1
ATOM 7933 N N . GLY A 1 1055 ? -13.443 15.481 -43.362 1.00 80.81 1055 GLY A N 1
ATOM 7934 C CA . GLY A 1 1055 ? -14.698 15.631 -44.102 1.00 80.81 1055 GLY A CA 1
ATOM 7935 C C . GLY A 1 1055 ? -15.702 14.491 -43.887 1.00 80.81 1055 GLY A C 1
ATOM 7936 O O . GLY A 1 1055 ? -16.856 14.636 -44.282 1.00 80.81 1055 GLY A O 1
ATOM 7937 N N . LYS A 1 1056 ? -15.322 13.382 -43.231 1.00 85.06 1056 LYS A N 1
ATOM 7938 C CA . LYS A 1 1056 ? -16.260 12.314 -42.844 1.00 85.06 1056 LYS A CA 1
ATOM 7939 C C . LYS A 1 1056 ? -16.682 12.447 -41.370 1.00 85.06 1056 LYS A C 1
ATOM 7941 O O . LYS A 1 1056 ? -15.909 12.876 -40.508 1.00 85.06 1056 LYS A O 1
ATOM 7946 N N . THR A 1 1057 ? -17.909 12.017 -41.077 1.00 87.19 1057 THR A N 1
ATOM 7947 C CA . THR A 1 1057 ? -18.478 11.946 -39.720 1.00 87.19 1057 THR A CA 1
ATOM 7948 C C . THR A 1 1057 ? -18.584 10.493 -39.264 1.00 87.19 1057 THR A C 1
ATOM 7950 O O . THR A 1 1057 ? -19.075 9.640 -40.005 1.00 87.19 1057 THR A O 1
ATOM 7953 N N . TYR A 1 1058 ? -18.178 10.224 -38.026 1.00 86.69 1058 TYR A N 1
ATOM 7954 C CA . TYR A 1 1058 ? -18.083 8.893 -37.432 1.00 86.69 1058 TYR A CA 1
ATOM 7955 C C . TYR A 1 1058 ? -19.013 8.755 -36.227 1.00 86.69 1058 TYR A C 1
ATOM 7957 O O . TYR A 1 1058 ? -19.112 9.666 -35.408 1.00 86.69 1058 TYR A O 1
ATOM 7965 N N . ARG A 1 1059 ? -19.672 7.603 -36.092 1.00 90.31 1059 ARG A N 1
ATOM 7966 C CA . ARG A 1 1059 ? -20.408 7.186 -34.888 1.00 90.31 1059 ARG A CA 1
ATOM 7967 C C . ARG A 1 1059 ? -19.925 5.812 -34.455 1.00 90.31 1059 ARG A C 1
ATOM 7969 O O . ARG A 1 1059 ? -19.564 4.999 -35.302 1.00 90.31 1059 ARG A O 1
ATOM 7976 N N . PHE A 1 1060 ? -19.994 5.528 -33.163 1.00 87.88 1060 PHE A N 1
ATOM 7977 C CA . PHE A 1 1060 ? -19.634 4.228 -32.604 1.00 87.88 1060 PHE A CA 1
ATOM 7978 C C . PHE A 1 1060 ? -20.805 3.663 -31.804 1.00 87.88 1060 PHE A C 1
ATOM 7980 O O . PHE A 1 1060 ? -21.591 4.425 -31.241 1.00 87.88 1060 PHE A O 1
ATOM 7987 N N . ARG A 1 1061 ? -20.937 2.339 -31.796 1.00 92.19 1061 ARG A N 1
ATOM 7988 C CA . ARG A 1 1061 ? -21.851 1.578 -30.943 1.00 92.19 1061 ARG A CA 1
ATOM 7989 C C . ARG A 1 1061 ? -21.002 0.642 -30.102 1.00 92.19 1061 ARG A C 1
ATOM 7991 O O . ARG A 1 1061 ? -20.269 -0.168 -30.658 1.00 92.19 1061 ARG A O 1
ATOM 7998 N N . VAL A 1 1062 ? -21.124 0.762 -28.794 1.00 89.56 1062 VAL A N 1
ATOM 7999 C CA . VAL A 1 1062 ? -20.571 -0.150 -27.799 1.00 89.56 1062 VAL A CA 1
ATOM 8000 C C . VAL A 1 1062 ? -21.732 -0.978 -27.260 1.00 89.56 1062 VAL A C 1
ATOM 8002 O O . VAL A 1 1062 ? -22.775 -0.411 -26.942 1.00 89.56 1062 VAL A O 1
ATOM 8005 N N . ILE A 1 1063 ? -21.562 -2.291 -27.159 1.00 91.75 1063 ILE A N 1
ATOM 8006 C CA . ILE A 1 1063 ? -22.462 -3.193 -26.435 1.00 91.75 1063 ILE A CA 1
ATOM 8007 C C . ILE A 1 1063 ? -21.604 -3.951 -25.427 1.00 91.75 1063 ILE A C 1
ATOM 8009 O O . ILE A 1 1063 ? -20.561 -4.478 -25.804 1.00 91.75 1063 ILE A O 1
ATOM 8013 N N . VAL A 1 1064 ? -22.030 -4.018 -24.172 1.00 89.00 1064 VAL A N 1
ATOM 8014 C CA . VAL A 1 1064 ? -21.369 -4.787 -23.110 1.00 89.00 1064 VAL A CA 1
ATOM 8015 C C . VAL A 1 1064 ? -22.401 -5.610 -22.351 1.00 89.00 1064 VAL A C 1
ATOM 8017 O O . VAL A 1 1064 ? -23.533 -5.159 -22.187 1.00 89.00 1064 VAL A O 1
ATOM 8020 N N . ARG A 1 1065 ? -22.003 -6.801 -21.908 1.00 89.50 1065 ARG A N 1
ATOM 8021 C CA . ARG A 1 1065 ? -22.766 -7.719 -21.064 1.00 89.50 1065 ARG A CA 1
ATOM 8022 C C . ARG A 1 1065 ? -21.876 -8.249 -19.939 1.00 89.50 1065 ARG A C 1
ATOM 8024 O O . ARG A 1 1065 ? -20.705 -8.556 -20.170 1.00 89.50 1065 ARG A O 1
ATOM 8031 N N . ASP A 1 1066 ? -22.438 -8.351 -18.748 1.00 88.12 1066 ASP A N 1
ATOM 8032 C CA . ASP A 1 1066 ? -21.837 -8.940 -17.545 1.00 88.12 1066 ASP A CA 1
ATOM 8033 C C . ASP A 1 1066 ? -22.125 -10.447 -17.401 1.00 88.12 1066 ASP A C 1
ATOM 8035 O O . ASP A 1 1066 ? -22.673 -11.074 -18.316 1.00 88.12 1066 ASP A O 1
ATOM 8039 N N . ARG A 1 1067 ? -21.695 -11.045 -16.281 1.00 85.38 1067 ARG A N 1
ATOM 8040 C CA . ARG A 1 1067 ? -21.865 -12.480 -15.998 1.00 85.38 1067 ARG A CA 1
ATOM 8041 C C . ARG A 1 1067 ? -23.290 -12.845 -15.578 1.00 85.38 1067 ARG A C 1
ATOM 8043 O O . ARG A 1 1067 ? -23.731 -13.935 -15.925 1.00 85.38 1067 ARG A O 1
ATOM 8050 N N . ALA A 1 1068 ? -24.033 -11.941 -14.933 1.00 84.50 1068 ALA A N 1
ATOM 8051 C CA . ALA A 1 1068 ? -25.463 -12.129 -14.669 1.00 84.50 1068 ALA A CA 1
ATOM 8052 C C . ALA A 1 1068 ? -26.321 -12.025 -15.948 1.00 84.50 1068 ALA A C 1
ATOM 8054 O O . ALA A 1 1068 ? -27.439 -12.536 -16.004 1.00 84.50 1068 ALA A O 1
ATOM 8055 N N . GLY A 1 1069 ? -25.802 -11.403 -17.007 1.00 87.56 1069 GLY A N 1
ATOM 8056 C CA . GLY A 1 1069 ? -26.415 -11.303 -18.327 1.00 87.56 1069 GLY A CA 1
ATOM 8057 C C . GLY A 1 1069 ? -27.088 -9.962 -18.632 1.00 87.56 1069 GLY A C 1
ATOM 8058 O O . GLY A 1 1069 ? -27.660 -9.832 -19.726 1.00 87.56 1069 GLY A O 1
ATOM 8059 N N . ASN A 1 1070 ? -27.002 -8.958 -17.746 1.00 89.12 1070 ASN A N 1
ATOM 8060 C CA . ASN A 1 1070 ? -27.490 -7.609 -18.055 1.00 89.12 1070 ASN A CA 1
ATOM 8061 C C . ASN A 1 1070 ? -26.685 -7.030 -19.229 1.00 89.12 1070 ASN A C 1
ATOM 8063 O O . ASN A 1 1070 ? -25.670 -7.580 -19.666 1.00 89.12 1070 ASN A O 1
ATOM 8067 N N . THR A 1 1071 ? -27.195 -5.994 -19.900 1.00 92.94 1071 THR A N 1
ATOM 8068 C CA . THR A 1 1071 ? -26.592 -5.545 -21.168 1.00 92.94 1071 THR A CA 1
ATOM 8069 C C . THR A 1 1071 ? -26.792 -4.055 -21.417 1.00 92.94 1071 THR A C 1
ATOM 8071 O O . THR A 1 1071 ? -27.916 -3.586 -21.576 1.00 92.94 1071 THR A O 1
ATOM 8074 N N . THR A 1 1072 ? -25.688 -3.317 -21.547 1.00 93.19 1072 THR A N 1
ATOM 8075 C CA . THR A 1 1072 ? -25.686 -1.884 -21.876 1.00 93.19 1072 THR A CA 1
ATOM 8076 C C . THR A 1 1072 ? -25.288 -1.666 -23.329 1.00 93.19 1072 THR A C 1
ATOM 8078 O O . THR A 1 1072 ? -24.226 -2.108 -23.768 1.00 93.19 1072 THR A O 1
ATOM 8081 N N . THR A 1 1073 ? -26.094 -0.898 -24.069 1.00 93.75 1073 THR A N 1
ATOM 8082 C CA . THR A 1 1073 ? -25.718 -0.357 -25.386 1.00 93.75 1073 THR A CA 1
ATOM 8083 C C . THR A 1 1073 ? -25.469 1.147 -25.289 1.00 93.75 1073 THR A C 1
ATOM 8085 O O . THR A 1 1073 ? -26.369 1.912 -24.949 1.00 93.75 1073 THR A O 1
ATOM 8088 N N . LYS A 1 1074 ? -24.258 1.597 -25.634 1.00 90.81 1074 LYS A N 1
ATOM 8089 C CA . LYS A 1 1074 ? -23.862 3.013 -25.633 1.00 90.81 1074 LYS A CA 1
ATOM 8090 C C . LYS A 1 1074 ? -23.455 3.464 -27.032 1.00 90.81 1074 LYS A C 1
ATOM 8092 O O . LYS A 1 1074 ? -22.614 2.844 -27.677 1.00 90.81 1074 LYS A O 1
ATOM 8097 N N . TYR A 1 1075 ? -23.998 4.589 -27.484 1.00 90.06 1075 TYR A N 1
ATOM 8098 C CA . TYR A 1 1075 ? -23.563 5.243 -28.718 1.00 90.06 1075 TYR A CA 1
ATOM 8099 C C . TYR A 1 1075 ? -22.600 6.394 -28.410 1.00 90.06 1075 TYR A C 1
ATOM 8101 O O . TYR A 1 1075 ? -22.830 7.157 -27.472 1.00 90.06 1075 TYR A O 1
ATOM 8109 N N . LEU A 1 1076 ? -21.528 6.519 -29.200 1.00 85.62 1076 LEU A N 1
ATOM 8110 C CA . LEU A 1 1076 ? -20.531 7.591 -29.091 1.00 85.62 1076 LEU A CA 1
ATOM 8111 C C . LEU A 1 1076 ? -20.440 8.381 -30.405 1.00 85.62 1076 LEU A C 1
ATOM 8113 O O . LEU A 1 1076 ? -20.546 7.819 -31.501 1.00 85.62 1076 LEU A O 1
ATOM 8117 N N . GLY A 1 1077 ? -20.202 9.687 -30.291 1.00 80.00 1077 GLY A N 1
ATOM 8118 C CA . GLY A 1 1077 ? -20.266 10.625 -31.412 1.00 80.00 1077 GLY A CA 1
ATOM 8119 C C . GLY A 1 1077 ? -21.678 11.186 -31.654 1.00 80.00 1077 GLY A C 1
ATOM 8120 O O . GLY A 1 1077 ? -22.538 11.060 -30.786 1.00 80.00 1077 GLY A O 1
ATOM 8121 N N . PRO A 1 1078 ? -21.943 11.799 -32.824 1.00 85.81 1078 PRO A N 1
ATOM 8122 C CA . PRO A 1 1078 ? -21.047 11.903 -33.974 1.00 85.81 1078 PRO A CA 1
ATOM 8123 C C . PRO A 1 1078 ? -19.759 12.679 -33.670 1.00 85.81 1078 PRO A C 1
ATOM 8125 O O . PRO A 1 1078 ? -19.804 13.683 -32.973 1.00 85.81 1078 PRO A O 1
ATOM 8128 N N . ILE A 1 1079 ? -18.634 12.222 -34.224 1.00 82.88 1079 ILE A N 1
ATOM 8129 C CA . ILE A 1 1079 ? -17.379 12.981 -34.291 1.00 82.88 1079 ILE A CA 1
ATOM 8130 C C . ILE A 1 1079 ? -17.116 13.326 -35.750 1.00 82.88 1079 ILE A C 1
ATOM 8132 O O . ILE A 1 1079 ? -17.148 12.439 -36.606 1.00 82.88 1079 ILE A O 1
ATOM 8136 N N . THR A 1 1080 ? -16.835 14.591 -36.046 1.00 86.62 1080 THR A N 1
ATOM 8137 C CA . THR A 1 1080 ? -16.418 15.016 -37.390 1.00 86.62 1080 THR A CA 1
ATOM 8138 C C . THR A 1 1080 ? -14.972 15.484 -37.370 1.00 86.62 1080 THR A C 1
ATOM 8140 O O . THR A 1 1080 ? -14.606 16.379 -36.609 1.00 86.62 1080 THR A O 1
ATOM 8143 N N . CYS A 1 1081 ? -14.150 14.877 -38.226 1.00 84.50 1081 CYS A N 1
ATOM 8144 C CA . CYS A 1 1081 ? -12.796 15.337 -38.505 1.00 84.50 1081 CYS A CA 1
ATOM 8145 C C . CYS A 1 1081 ? -12.848 16.374 -39.633 1.00 84.50 1081 CYS A C 1
ATOM 8147 O O . CYS A 1 1081 ? -13.502 16.144 -40.650 1.00 84.50 1081 CYS A O 1
ATOM 8149 N N . THR A 1 1082 ? -12.172 17.512 -39.495 1.00 88.44 1082 THR A N 1
ATOM 8150 C CA . THR A 1 1082 ? -12.072 18.519 -40.564 1.00 88.44 1082 THR A CA 1
ATOM 8151 C C . THR A 1 1082 ? -10.646 19.035 -40.665 1.00 88.44 1082 THR A C 1
ATOM 8153 O O . THR A 1 1082 ? -10.057 19.420 -39.659 1.00 88.44 1082 THR A O 1
ATOM 8156 N N . ALA A 1 1083 ? -10.101 19.061 -41.882 1.00 88.44 1083 ALA A N 1
ATOM 8157 C CA . ALA A 1 1083 ? -8.801 19.644 -42.180 1.00 88.44 1083 ALA A CA 1
ATOM 8158 C C . ALA A 1 1083 ? -8.983 21.014 -42.846 1.00 88.44 1083 ALA A C 1
ATOM 8160 O O . ALA A 1 1083 ? -9.838 21.185 -43.714 1.00 88.44 1083 ALA A O 1
ATOM 8161 N N . PHE A 1 1084 ? -8.160 21.974 -42.444 1.00 90.50 1084 PHE A N 1
ATOM 8162 C CA . PHE A 1 1084 ? -8.113 23.336 -42.956 1.00 90.50 1084 PHE A CA 1
ATOM 8163 C C . PHE A 1 1084 ? -6.702 23.584 -43.490 1.00 90.50 1084 PHE A C 1
ATOM 8165 O O . PHE A 1 1084 ? -5.751 23.667 -42.716 1.00 90.50 1084 PHE A O 1
ATOM 8172 N N . GLN A 1 1085 ? -6.564 23.642 -44.812 1.00 87.94 1085 GLN A N 1
ATOM 8173 C CA . GLN A 1 1085 ? -5.286 23.853 -45.502 1.00 87.94 1085 GLN A CA 1
ATOM 8174 C C . GLN A 1 1085 ? -4.735 25.273 -45.267 1.00 87.94 1085 GLN A C 1
ATOM 8176 O O . GLN A 1 1085 ? -5.451 26.161 -44.799 1.00 87.94 1085 GLN A O 1
ATOM 8181 N N . GLU A 1 1086 ? -3.476 25.509 -45.637 1.00 86.31 1086 GLU A N 1
ATOM 8182 C CA . GLU A 1 1086 ? -2.763 26.795 -45.507 1.00 86.31 1086 GLU A CA 1
ATOM 8183 C C . GLU A 1 1086 ? -3.439 27.990 -46.212 1.00 86.31 1086 GLU A C 1
ATOM 8185 O O . GLU A 1 1086 ? -3.155 29.145 -45.901 1.00 86.31 1086 GLU A O 1
ATOM 8190 N N . SER A 1 1087 ? -4.326 27.701 -47.164 1.00 84.56 1087 SER A N 1
ATOM 8191 C CA . SER A 1 1087 ? -5.131 28.635 -47.964 1.00 84.56 1087 SER A CA 1
ATOM 8192 C C . SER A 1 1087 ? -6.563 28.804 -47.450 1.00 84.56 1087 SER A C 1
ATOM 8194 O O . SER A 1 1087 ? -7.364 29.506 -48.065 1.00 84.56 1087 SER A O 1
ATOM 8196 N N . SER A 1 1088 ? -6.921 28.170 -46.331 1.00 89.94 1088 SER A N 1
ATOM 8197 C CA . SER A 1 1088 ? -8.216 28.398 -45.697 1.00 89.94 1088 SER A CA 1
ATOM 8198 C C . SER A 1 1088 ? -8.318 29.845 -45.216 1.00 89.94 1088 SER A C 1
ATOM 8200 O O . SER A 1 1088 ? -7.418 30.330 -44.537 1.00 89.94 1088 SER A O 1
ATOM 8202 N N . TRP A 1 1089 ? -9.457 30.506 -45.449 1.00 90.12 1089 TRP A N 1
ATOM 8203 C CA . TRP A 1 1089 ? -9.737 31.855 -44.928 1.00 90.12 1089 TRP A CA 1
ATOM 8204 C C . TRP A 1 1089 ? -9.635 31.963 -43.394 1.00 90.12 1089 TRP A C 1
ATOM 8206 O O . TRP A 1 1089 ? -9.510 33.054 -42.845 1.00 90.12 1089 TRP A O 1
ATOM 8216 N N . ARG A 1 1090 ? -9.665 30.824 -42.689 1.00 92.31 1090 ARG A N 1
ATOM 8217 C CA . ARG A 1 1090 ? -9.454 30.715 -41.239 1.00 92.31 1090 ARG A CA 1
ATOM 8218 C C . ARG A 1 1090 ? -7.984 30.799 -40.818 1.00 92.31 1090 ARG A C 1
ATOM 8220 O O . ARG A 1 1090 ? -7.738 30.917 -39.621 1.00 92.31 1090 ARG A O 1
ATOM 8227 N N . VAL A 1 1091 ? -7.035 30.699 -41.752 1.00 91.38 1091 VAL A N 1
ATOM 8228 C CA . VAL A 1 1091 ? -5.582 30.743 -41.526 1.00 91.38 1091 VAL A CA 1
ATOM 8229 C C . VAL A 1 1091 ? -5.048 32.109 -41.962 1.00 91.38 1091 VAL A C 1
ATOM 8231 O O . VAL A 1 1091 ? -4.701 32.340 -43.117 1.00 91.38 1091 VAL A O 1
ATOM 8234 N N . GLY A 1 1092 ? -4.970 33.031 -41.006 1.00 88.56 1092 GLY A N 1
ATOM 8235 C CA . GLY A 1 1092 ? -4.237 34.280 -41.160 1.00 88.56 1092 GLY A CA 1
ATOM 8236 C C . GLY A 1 1092 ? -2.728 34.057 -41.047 1.00 88.56 1092 GLY A C 1
ATOM 8237 O O . GLY A 1 1092 ? -2.260 33.209 -40.286 1.00 88.56 1092 GLY A O 1
ATOM 8238 N N . ILE A 1 1093 ? -1.962 34.857 -41.782 1.00 84.06 1093 ILE A N 1
ATOM 8239 C CA . ILE A 1 1093 ? -0.497 34.914 -41.724 1.00 84.06 1093 ILE A CA 1
ATOM 8240 C C . ILE A 1 1093 ? -0.115 36.377 -41.502 1.00 84.06 1093 ILE A C 1
ATOM 8242 O O . ILE A 1 1093 ? -0.733 37.262 -42.095 1.00 84.06 1093 ILE A O 1
ATOM 8246 N N . ARG A 1 1094 ? 0.883 36.639 -40.659 1.00 81.06 1094 ARG A N 1
ATOM 8247 C CA . ARG A 1 1094 ? 1.451 37.976 -40.440 1.00 81.06 1094 ARG A CA 1
ATOM 8248 C C . ARG A 1 1094 ? 2.967 37.917 -40.638 1.00 81.06 1094 ARG A C 1
ATOM 8250 O O . ARG A 1 1094 ? 3.597 36.915 -40.312 1.00 81.06 1094 ARG A O 1
ATOM 8257 N N . GLY A 1 1095 ? 3.525 38.983 -41.210 1.00 76.81 1095 GLY A N 1
ATOM 8258 C CA . GLY A 1 1095 ? 4.928 39.046 -41.626 1.00 76.81 1095 GLY A CA 1
ATOM 8259 C C . GLY A 1 1095 ? 5.244 38.261 -42.910 1.00 76.81 1095 GLY A C 1
ATOM 8260 O O . GLY A 1 1095 ? 4.351 37.881 -43.674 1.00 76.81 1095 GLY A O 1
ATOM 8261 N N . SER A 1 1096 ? 6.536 38.077 -43.190 1.00 78.38 1096 SER A N 1
ATOM 8262 C CA . SER A 1 1096 ? 7.032 37.544 -44.463 1.00 78.38 1096 SER A CA 1
ATOM 8263 C C . SER A 1 1096 ? 6.727 36.050 -44.625 1.00 78.38 1096 SER A C 1
ATOM 8265 O O . SER A 1 1096 ? 6.964 35.235 -43.730 1.00 78.38 1096 SER A O 1
ATOM 8267 N N . SER A 1 1097 ? 6.192 35.667 -45.788 1.00 83.81 1097 SER A N 1
ATOM 8268 C CA . SER A 1 1097 ? 5.797 34.282 -46.062 1.00 83.81 1097 SER A CA 1
ATOM 8269 C C . SER A 1 1097 ? 5.905 33.902 -47.537 1.00 83.81 1097 SER A C 1
ATOM 8271 O O . SER A 1 1097 ? 5.819 34.748 -48.421 1.00 83.81 1097 SER A O 1
ATOM 8273 N N . GLU A 1 1098 ? 6.080 32.607 -47.792 1.00 86.50 1098 GLU A N 1
ATOM 8274 C CA . GLU A 1 1098 ? 6.243 32.012 -49.123 1.00 86.50 1098 GLU A CA 1
ATOM 8275 C C . GLU A 1 1098 ? 5.324 30.788 -49.267 1.00 86.50 1098 GLU A C 1
ATOM 8277 O O . GLU A 1 1098 ? 5.201 29.979 -48.343 1.00 86.50 1098 GLU A O 1
ATOM 8282 N N . ILE A 1 1099 ? 4.694 30.616 -50.431 1.00 83.25 1099 ILE A N 1
ATOM 8283 C CA . ILE A 1 1099 ? 3.941 29.397 -50.761 1.00 83.25 1099 ILE A CA 1
ATOM 8284 C C . ILE A 1 1099 ? 4.867 28.482 -51.558 1.00 83.25 1099 ILE A C 1
ATOM 8286 O O . ILE A 1 1099 ? 5.359 28.862 -52.616 1.00 83.25 1099 ILE A O 1
ATOM 8290 N N . ASN A 1 1100 ? 5.104 27.272 -51.057 1.00 82.44 1100 ASN A N 1
ATOM 8291 C CA . ASN A 1 1100 ? 5.903 26.258 -51.743 1.00 82.44 1100 ASN A CA 1
ATOM 8292 C C . ASN A 1 1100 ? 4.959 25.201 -52.325 1.00 82.44 1100 ASN A C 1
ATOM 8294 O O . ASN A 1 1100 ? 4.116 24.668 -51.603 1.00 82.44 1100 ASN A O 1
ATOM 8298 N N . ARG A 1 1101 ? 5.112 24.865 -53.612 1.00 81.25 1101 ARG A N 1
ATOM 8299 C CA . ARG A 1 1101 ? 4.479 23.673 -54.197 1.00 81.25 1101 ARG A CA 1
ATOM 8300 C C . ARG A 1 1101 ? 5.301 22.451 -53.789 1.00 81.25 1101 ARG A C 1
ATOM 8302 O O . ARG A 1 1101 ? 6.450 22.325 -54.198 1.00 81.25 1101 ARG A O 1
ATOM 8309 N N . ASP A 1 1102 ? 4.715 21.550 -53.011 1.00 78.75 1102 ASP A N 1
ATOM 8310 C CA . ASP A 1 1102 ? 5.339 20.295 -52.591 1.00 78.75 1102 ASP A CA 1
ATOM 8311 C C . ASP A 1 1102 ? 4.326 19.165 -52.783 1.00 78.75 1102 ASP A C 1
ATOM 8313 O O . ASP A 1 1102 ? 3.357 19.046 -52.032 1.00 78.75 1102 ASP A O 1
ATOM 8317 N N . ARG A 1 1103 ? 4.557 18.313 -53.792 1.00 72.12 1103 ARG A N 1
ATOM 8318 C CA . ARG A 1 1103 ? 3.647 17.216 -54.179 1.00 72.12 1103 ARG A CA 1
ATOM 8319 C C . ARG A 1 1103 ? 3.420 16.164 -53.076 1.00 72.12 1103 ARG A C 1
ATOM 8321 O O . ARG A 1 1103 ? 2.637 15.244 -53.283 1.00 72.12 1103 ARG A O 1
ATOM 8328 N N . ARG A 1 1104 ? 4.108 16.253 -51.931 1.00 75.06 1104 ARG A N 1
ATOM 8329 C CA . ARG A 1 1104 ? 3.992 15.336 -50.785 1.00 75.06 1104 ARG A CA 1
ATOM 8330 C C . ARG A 1 1104 ? 3.386 16.002 -49.532 1.00 75.06 1104 ARG A C 1
ATOM 8332 O O . ARG A 1 1104 ? 3.232 15.320 -48.519 1.00 75.06 1104 ARG A O 1
ATOM 8339 N N . ALA A 1 1105 ? 3.017 17.285 -49.597 1.00 76.62 1105 ALA A N 1
ATOM 8340 C CA . ALA A 1 1105 ? 2.191 17.970 -48.595 1.00 76.62 1105 ALA A CA 1
ATOM 8341 C C . ALA A 1 1105 ? 0.719 17.488 -48.626 1.00 76.62 1105 ALA A C 1
ATOM 8343 O O . ALA A 1 1105 ? 0.312 16.730 -49.514 1.00 76.62 1105 ALA A O 1
ATOM 8344 N N . TYR A 1 1106 ? -0.101 17.909 -47.659 1.00 71.69 1106 TYR A N 1
ATOM 8345 C CA . TYR A 1 1106 ? -1.531 17.574 -47.568 1.00 71.69 1106 TYR A CA 1
ATOM 8346 C C . TYR A 1 1106 ? -2.345 18.203 -48.714 1.00 71.69 1106 TYR A C 1
ATOM 8348 O O . TYR A 1 1106 ? -3.354 17.647 -49.136 1.00 71.69 1106 TYR A O 1
ATOM 8356 N N . ALA A 1 1107 ? -1.892 19.343 -49.247 1.00 71.62 1107 ALA A N 1
ATOM 8357 C CA . ALA A 1 1107 ? -2.575 20.113 -50.294 1.00 71.62 1107 ALA A CA 1
ATOM 8358 C C . ALA A 1 1107 ? -1.811 20.187 -51.636 1.00 71.62 1107 ALA A C 1
ATOM 8360 O O . ALA A 1 1107 ? -2.113 21.038 -52.470 1.00 71.62 1107 ALA A O 1
ATOM 8361 N N . LEU A 1 1108 ? -0.759 19.375 -51.825 1.00 79.06 1108 LEU A N 1
ATOM 8362 C CA . LEU A 1 1108 ? 0.293 19.569 -52.851 1.00 79.06 1108 LEU A CA 1
ATOM 8363 C C . LEU A 1 1108 ? 1.056 20.915 -52.738 1.00 79.06 1108 LEU A C 1
ATOM 8365 O O . LEU A 1 1108 ? 1.848 21.279 -53.615 1.00 79.06 1108 LEU A O 1
ATOM 8369 N N . ARG A 1 1109 ? 0.831 21.660 -51.652 1.00 80.56 1109 ARG A N 1
ATOM 8370 C CA . ARG A 1 1109 ? 1.479 22.923 -51.292 1.00 80.56 1109 ARG A CA 1
ATOM 8371 C C . ARG A 1 1109 ? 1.519 23.082 -49.772 1.00 80.56 1109 ARG A C 1
ATOM 8373 O O . ARG A 1 1109 ? 0.762 22.420 -49.073 1.00 80.56 1109 ARG A O 1
ATOM 8380 N N . LEU A 1 1110 ? 2.396 23.958 -49.292 1.00 86.31 1110 LEU A N 1
ATOM 8381 C CA . LEU A 1 1110 ? 2.460 24.423 -47.904 1.00 86.31 1110 LEU A CA 1
ATOM 8382 C C . LEU A 1 1110 ? 2.892 25.894 -47.868 1.00 86.31 1110 LEU A C 1
ATOM 8384 O O . LEU A 1 1110 ? 3.427 26.411 -48.857 1.00 86.31 1110 LEU A O 1
ATOM 8388 N N . LYS A 1 1111 ? 2.689 26.578 -46.738 1.00 87.56 1111 LYS A N 1
ATOM 8389 C CA . LYS A 1 1111 ? 3.096 27.981 -46.564 1.00 87.56 1111 LYS A CA 1
ATOM 8390 C C . LYS A 1 1111 ? 4.113 28.119 -45.437 1.00 87.56 1111 LYS A C 1
ATOM 8392 O O . LYS A 1 1111 ? 3.816 27.785 -44.290 1.00 87.56 1111 LYS A O 1
ATOM 8397 N N . ASN A 1 1112 ? 5.301 28.632 -45.759 1.00 86.94 1112 ASN A N 1
ATOM 8398 C CA . ASN A 1 1112 ? 6.320 28.959 -44.762 1.00 86.94 1112 ASN A CA 1
ATOM 8399 C C . ASN A 1 1112 ? 6.183 30.418 -44.322 1.00 86.94 1112 ASN A C 1
ATOM 8401 O O . ASN A 1 1112 ? 5.883 31.286 -45.141 1.00 86.94 1112 ASN A O 1
ATOM 8405 N N . VAL A 1 1113 ? 6.476 30.687 -43.054 1.00 86.50 1113 VAL A N 1
ATOM 8406 C CA . VAL A 1 1113 ? 6.625 32.029 -42.476 1.00 86.50 1113 VAL A CA 1
ATOM 8407 C C . VAL A 1 1113 ? 8.081 32.205 -42.052 1.00 86.50 1113 VAL A C 1
ATOM 8409 O O . VAL A 1 1113 ? 8.692 31.256 -41.558 1.00 86.50 1113 VAL A O 1
ATOM 8412 N N . ARG A 1 1114 ? 8.646 33.392 -42.294 1.00 80.88 1114 ARG A N 1
ATOM 8413 C CA . ARG A 1 1114 ? 10.068 33.718 -42.077 1.00 80.88 1114 ARG A CA 1
ATOM 8414 C C . ARG A 1 1114 ? 10.284 34.953 -41.188 1.00 80.88 1114 ARG A C 1
ATOM 8416 O O . ARG A 1 1114 ? 11.395 35.467 -41.132 1.00 80.88 1114 ARG A O 1
ATOM 8423 N N . SER A 1 1115 ? 9.243 35.422 -40.507 1.00 75.25 1115 SER A N 1
ATOM 8424 C CA . SER A 1 1115 ? 9.272 36.569 -39.594 1.00 75.25 1115 SER A CA 1
ATOM 8425 C C . SER A 1 1115 ? 9.159 36.147 -38.131 1.00 75.25 1115 SER A C 1
ATOM 8427 O O . SER A 1 1115 ? 8.420 35.220 -37.799 1.00 75.25 1115 SER A O 1
ATOM 8429 N N . GLU A 1 1116 ? 9.845 36.877 -37.256 1.00 70.12 1116 GLU A N 1
ATOM 8430 C CA . GLU A 1 1116 ? 9.675 36.789 -35.806 1.00 70.12 1116 GLU A CA 1
ATOM 8431 C C . GLU A 1 1116 ? 8.308 37.344 -35.352 1.00 70.12 1116 GLU A C 1
ATOM 8433 O O . GLU A 1 1116 ? 7.654 38.109 -36.066 1.00 70.12 1116 GLU A O 1
ATOM 8438 N N . GLY A 1 1117 ? 7.855 36.947 -34.160 1.00 69.19 1117 GLY A N 1
ATOM 8439 C CA . GLY A 1 1117 ? 6.595 37.409 -33.577 1.00 69.19 1117 GLY A CA 1
ATOM 8440 C C . GLY A 1 1117 ? 5.397 36.563 -34.011 1.00 69.19 1117 GLY A C 1
ATOM 8441 O O . GLY A 1 1117 ? 5.506 35.350 -34.175 1.00 69.19 1117 GLY A O 1
ATOM 8442 N N . ALA A 1 1118 ? 4.214 37.167 -34.139 1.00 64.81 1118 ALA A N 1
ATOM 8443 C CA . ALA A 1 1118 ? 3.008 36.443 -34.547 1.00 64.81 1118 ALA A CA 1
ATOM 8444 C C . ALA A 1 1118 ? 3.057 36.096 -36.045 1.00 64.81 1118 ALA A C 1
ATOM 8446 O O . ALA A 1 1118 ? 2.879 36.980 -36.875 1.00 64.81 1118 ALA A O 1
ATOM 8447 N N . GLY A 1 1119 ? 3.292 34.821 -36.383 1.00 79.50 1119 GLY A N 1
ATOM 8448 C CA . GLY A 1 1119 ? 3.488 34.375 -37.768 1.00 79.50 1119 GLY A CA 1
ATOM 8449 C C . GLY A 1 1119 ? 2.258 33.728 -38.414 1.00 79.50 1119 GLY A C 1
ATOM 8450 O O . GLY A 1 1119 ? 1.917 34.042 -39.552 1.00 79.50 1119 GLY A O 1
ATOM 8451 N N . ILE A 1 1120 ? 1.570 32.837 -37.692 1.00 90.12 1120 ILE A N 1
ATOM 8452 C CA . ILE A 1 1120 ? 0.371 32.116 -38.161 1.00 90.12 1120 ILE A CA 1
ATOM 8453 C C . ILE A 1 1120 ? -0.739 32.272 -37.118 1.00 90.12 1120 ILE A C 1
ATOM 8455 O O . ILE A 1 1120 ? -0.469 32.164 -35.923 1.00 90.12 1120 ILE A O 1
ATOM 8459 N N . ARG A 1 1121 ? -1.986 32.480 -37.552 1.00 93.06 1121 ARG A N 1
ATOM 8460 C CA . ARG A 1 1121 ? -3.177 32.588 -36.696 1.00 93.06 1121 ARG A CA 1
ATOM 8461 C C . ARG A 1 1121 ? -4.338 31.799 -37.300 1.00 93.06 1121 ARG A C 1
ATOM 8463 O O . ARG A 1 1121 ? -4.814 32.145 -38.375 1.00 93.06 1121 ARG A O 1
ATOM 8470 N N . PHE A 1 1122 ? -4.824 30.778 -36.604 1.00 96.00 1122 PHE A N 1
ATOM 8471 C CA . PHE A 1 1122 ? -5.894 29.890 -37.060 1.00 96.00 1122 PHE A CA 1
ATOM 8472 C C . PHE A 1 1122 ? -7.154 30.005 -36.190 1.00 96.00 1122 PHE A C 1
ATOM 8474 O O . PHE A 1 1122 ? -7.083 29.876 -34.968 1.00 96.00 1122 PHE A O 1
ATOM 8481 N N . VAL A 1 1123 ? -8.311 30.228 -36.824 1.00 95.94 1123 VAL A N 1
ATOM 8482 C CA . VAL A 1 1123 ? -9.606 30.458 -36.155 1.00 95.94 1123 VAL A CA 1
ATOM 8483 C C . VAL A 1 1123 ? -10.560 29.275 -36.332 1.00 95.94 1123 VAL A C 1
ATOM 8485 O O . VAL A 1 1123 ? -11.010 28.962 -37.442 1.00 95.94 1123 VAL A O 1
ATOM 8488 N N . PHE A 1 1124 ? -10.944 28.635 -35.228 1.00 94.62 1124 PHE A N 1
ATOM 8489 C CA . PHE A 1 1124 ? -11.713 27.389 -35.254 1.00 94.62 1124 PHE A CA 1
ATOM 8490 C C . PHE A 1 1124 ? -12.736 27.272 -34.118 1.00 94.62 1124 PHE A C 1
ATOM 8492 O O . PHE A 1 1124 ? -12.803 28.102 -33.222 1.00 94.62 1124 PHE A O 1
ATOM 8499 N N . SER A 1 1125 ? -13.545 26.217 -34.185 1.00 91.88 1125 SER A N 1
ATOM 8500 C CA . SER A 1 1125 ? -14.486 25.790 -33.142 1.00 91.88 1125 SER A CA 1
ATOM 8501 C C . SER A 1 1125 ? -14.538 24.268 -33.174 1.00 91.88 1125 SER A C 1
ATOM 8503 O O . SER A 1 1125 ? -14.623 23.700 -34.270 1.00 91.88 1125 SER A O 1
ATOM 8505 N N . GLY A 1 1126 ? -14.479 23.615 -32.014 1.00 88.12 1126 GLY A N 1
ATOM 8506 C CA . GLY A 1 1126 ? -14.442 22.157 -31.885 1.00 88.12 1126 GLY A CA 1
ATOM 8507 C C . GLY A 1 1126 ? -14.068 21.709 -30.472 1.00 88.12 1126 GLY A C 1
ATOM 8508 O O . GLY A 1 1126 ? -14.179 22.488 -29.534 1.00 88.12 1126 GLY A O 1
ATOM 8509 N N . ARG A 1 1127 ? -13.636 20.452 -30.335 1.00 84.94 1127 ARG A N 1
ATOM 8510 C CA . ARG A 1 1127 ? -13.193 19.816 -29.078 1.00 84.94 1127 ARG A CA 1
ATOM 8511 C C . ARG A 1 1127 ? -11.679 19.634 -29.000 1.00 84.94 1127 ARG A C 1
ATOM 8513 O O . ARG A 1 1127 ? -11.120 19.656 -27.910 1.00 84.94 1127 ARG A O 1
ATOM 8520 N N . LYS A 1 1128 ? -11.008 19.437 -30.140 1.00 86.50 1128 LYS A N 1
ATOM 8521 C CA . LYS A 1 1128 ? -9.540 19.356 -30.249 1.00 86.50 1128 LYS A CA 1
ATOM 8522 C C . LYS A 1 1128 ? -9.061 20.054 -31.521 1.00 86.50 1128 LYS A C 1
ATOM 8524 O O . LYS A 1 1128 ? -9.790 20.076 -32.514 1.00 86.50 1128 LYS A O 1
ATOM 8529 N N . VAL A 1 1129 ? -7.827 20.550 -31.500 1.00 91.06 1129 VAL A N 1
ATOM 8530 C CA . VAL A 1 1129 ? -7.090 21.043 -32.675 1.00 91.06 1129 VAL A CA 1
ATOM 8531 C C . VAL A 1 1129 ? -5.722 20.375 -32.768 1.00 91.06 1129 VAL A C 1
ATOM 8533 O O . VAL A 1 1129 ? -5.126 20.041 -31.746 1.00 91.06 1129 VAL A O 1
ATOM 8536 N N . ALA A 1 1130 ? -5.216 20.215 -33.986 1.00 89.81 1130 ALA A N 1
ATOM 8537 C CA . ALA A 1 1130 ? -3.838 19.866 -34.287 1.00 89.81 1130 ALA A CA 1
ATOM 8538 C C . ALA A 1 1130 ? -3.268 20.762 -35.392 1.00 89.81 1130 ALA A C 1
ATOM 8540 O O . ALA A 1 1130 ? -3.987 21.188 -36.296 1.00 89.81 1130 ALA A O 1
ATOM 8541 N N . TRP A 1 1131 ? -1.963 21.007 -35.329 1.00 92.44 1131 TRP A N 1
ATOM 8542 C CA . TRP A 1 1131 ? -1.178 21.680 -36.360 1.00 92.44 1131 TRP A CA 1
ATOM 8543 C C . TRP A 1 1131 ? -0.369 20.633 -37.126 1.00 92.44 1131 TRP A C 1
ATOM 8545 O O . TRP A 1 1131 ? 0.369 19.840 -36.536 1.00 92.44 1131 TRP A O 1
ATOM 8555 N N . VAL A 1 1132 ? -0.540 20.630 -38.446 1.00 91.31 1132 VAL A N 1
ATOM 8556 C CA . VAL A 1 1132 ? 0.168 19.776 -39.395 1.00 91.31 1132 VAL A CA 1
ATOM 8557 C C . VAL A 1 1132 ? 1.209 20.625 -40.122 1.00 91.31 1132 VAL A C 1
ATOM 8559 O O . VAL A 1 1132 ? 0.890 21.680 -40.679 1.00 91.31 1132 VAL A O 1
ATOM 8562 N N . ALA A 1 1133 ? 2.454 20.161 -40.122 1.00 91.94 1133 ALA A N 1
ATOM 8563 C CA . ALA A 1 1133 ? 3.590 20.856 -40.715 1.00 91.94 1133 ALA A CA 1
ATOM 8564 C C . ALA A 1 1133 ? 4.594 19.869 -41.327 1.00 91.94 1133 ALA A C 1
ATOM 8566 O O . ALA A 1 1133 ? 4.533 18.657 -41.113 1.00 91.94 1133 ALA A O 1
ATOM 8567 N N . THR A 1 1134 ? 5.564 20.403 -42.061 1.00 90.81 1134 THR A N 1
ATOM 8568 C CA . THR A 1 1134 ? 6.790 19.689 -42.426 1.00 90.81 1134 THR A CA 1
ATOM 8569 C C . THR A 1 1134 ? 7.888 19.966 -41.396 1.00 90.81 1134 THR A C 1
ATOM 8571 O O . THR A 1 1134 ? 8.139 21.122 -41.058 1.00 90.81 1134 THR A O 1
ATOM 8574 N N . ARG A 1 1135 ? 8.567 18.919 -40.917 1.00 90.69 1135 ARG A N 1
ATOM 8575 C CA . ARG A 1 1135 ? 9.828 19.003 -40.162 1.00 90.69 1135 ARG A CA 1
ATOM 8576 C C . ARG A 1 1135 ? 11.020 18.762 -41.094 1.00 90.69 1135 ARG A C 1
ATOM 8578 O O . ARG A 1 1135 ? 10.873 18.079 -42.106 1.00 90.69 1135 ARG A O 1
ATOM 8585 N N . GLY A 1 1136 ? 12.199 19.290 -40.765 1.00 88.25 1136 GLY A N 1
ATOM 8586 C CA . GLY A 1 1136 ? 13.430 19.050 -41.537 1.00 88.25 1136 GLY A CA 1
ATOM 8587 C C . GLY A 1 1136 ? 14.565 20.059 -41.283 1.00 88.25 1136 GLY A C 1
ATOM 8588 O O . GLY A 1 1136 ? 14.392 20.983 -40.482 1.00 88.25 1136 GLY A O 1
ATOM 8589 N N . PRO A 1 1137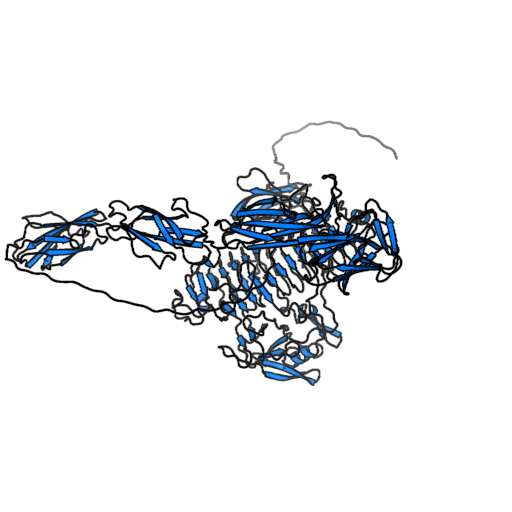 ? 15.723 19.939 -41.968 1.00 84.94 1137 PRO A N 1
ATOM 8590 C CA . PRO A 1 1137 ? 16.962 20.615 -41.547 1.00 84.94 1137 PRO A CA 1
ATOM 8591 C C . PRO A 1 1137 ? 16.961 22.146 -41.653 1.00 84.94 1137 PRO A C 1
ATOM 8593 O O . PRO A 1 1137 ? 17.735 22.813 -40.968 1.00 84.94 1137 PRO A O 1
ATOM 8596 N N . SER A 1 1138 ? 16.099 22.712 -42.505 1.00 85.62 1138 SER A N 1
ATOM 8597 C CA . SER A 1 1138 ? 15.995 24.164 -42.735 1.00 85.62 1138 SER A CA 1
ATOM 8598 C C . SER A 1 1138 ? 14.968 24.875 -41.844 1.00 85.62 1138 SER A C 1
ATOM 8600 O O . SER A 1 1138 ? 14.832 26.097 -41.932 1.00 85.62 1138 SER A O 1
ATOM 8602 N N . TYR A 1 1139 ? 14.233 24.139 -41.005 1.00 88.31 1139 TYR A N 1
ATOM 8603 C CA . TYR A 1 1139 ? 13.146 24.681 -40.189 1.00 88.31 1139 TYR A CA 1
ATOM 8604 C C . TYR A 1 1139 ? 13.599 25.088 -38.778 1.00 88.31 1139 TYR A C 1
ATOM 8606 O O . TYR A 1 1139 ? 14.600 24.592 -38.255 1.00 88.31 1139 TYR A O 1
ATOM 8614 N N . GLY A 1 1140 ? 12.858 26.031 -38.195 1.00 87.69 1140 GLY A N 1
ATOM 8615 C CA . GLY A 1 1140 ? 13.122 26.638 -36.891 1.00 87.69 1140 GLY A CA 1
ATOM 8616 C C . GLY A 1 1140 ? 12.326 26.033 -35.732 1.00 87.69 1140 GLY A C 1
ATOM 8617 O O . GLY A 1 1140 ? 11.841 24.903 -35.783 1.00 87.69 1140 GLY A O 1
ATOM 8618 N N . THR A 1 1141 ? 12.163 26.822 -34.672 1.00 87.50 1141 THR A N 1
ATOM 8619 C CA . THR A 1 1141 ? 11.283 26.529 -33.527 1.00 87.50 1141 THR A CA 1
ATOM 8620 C C . THR A 1 1141 ? 10.212 27.615 -33.424 1.00 87.50 1141 THR A C 1
ATOM 8622 O O . THR A 1 1141 ? 10.476 28.770 -33.747 1.00 87.50 1141 THR A O 1
ATOM 8625 N N . ALA A 1 1142 ? 9.016 27.270 -32.953 1.00 90.50 1142 ALA A N 1
ATOM 8626 C CA . ALA A 1 1142 ? 7.943 28.227 -32.692 1.00 90.50 1142 ALA A CA 1
ATOM 8627 C C . ALA A 1 1142 ? 7.354 28.056 -31.284 1.00 90.50 1142 ALA A C 1
ATOM 8629 O O . ALA A 1 1142 ? 7.318 26.950 -30.744 1.00 90.50 1142 ALA A O 1
ATOM 8630 N N . ARG A 1 1143 ? 6.853 29.145 -30.698 1.00 91.38 1143 ARG A N 1
ATOM 8631 C CA . ARG A 1 1143 ? 5.905 29.104 -29.574 1.00 91.38 1143 ARG A CA 1
ATOM 8632 C C . ARG A 1 1143 ? 4.492 28.921 -30.126 1.00 91.38 1143 ARG A C 1
ATOM 8634 O O . ARG A 1 1143 ? 4.164 29.484 -31.170 1.00 91.38 1143 ARG A O 1
ATOM 8641 N N . VAL A 1 1144 ? 3.656 28.168 -29.420 1.00 93.50 1144 VAL A N 1
ATOM 8642 C CA . VAL A 1 1144 ? 2.238 27.978 -29.747 1.00 93.50 1144 VAL A CA 1
ATOM 8643 C C . VAL A 1 1144 ? 1.394 28.595 -28.640 1.00 93.50 1144 VAL A C 1
ATOM 8645 O O . VAL A 1 1144 ? 1.608 28.315 -27.460 1.00 93.50 1144 VAL A O 1
ATOM 8648 N N . PHE A 1 1145 ? 0.436 29.431 -29.026 1.00 92.88 1145 PHE A N 1
ATOM 8649 C CA . PHE A 1 1145 ? -0.517 30.082 -28.137 1.00 92.88 1145 PHE A CA 1
ATOM 8650 C C . PHE A 1 1145 ? -1.938 29.645 -28.499 1.00 92.88 1145 PHE A C 1
ATOM 8652 O O . PHE A 1 1145 ? -2.245 29.457 -29.674 1.00 92.88 1145 PHE A O 1
ATOM 8659 N N . LEU A 1 1146 ? -2.806 29.504 -27.504 1.00 94.06 1146 LEU A N 1
ATOM 8660 C CA . LEU A 1 1146 ? -4.231 29.230 -27.662 1.00 94.06 1146 LEU A CA 1
ATOM 8661 C C . LEU A 1 1146 ? -4.998 30.267 -26.844 1.00 94.06 1146 LEU A C 1
ATOM 8663 O O . LEU A 1 1146 ? -4.730 30.437 -25.658 1.00 94.06 1146 LEU A O 1
ATOM 8667 N N . ASP A 1 1147 ? -5.920 30.974 -27.493 1.00 93.56 1147 ASP A N 1
ATOM 8668 C CA . ASP A 1 1147 ? -6.734 32.046 -26.905 1.00 93.56 1147 ASP A CA 1
ATOM 8669 C C . ASP A 1 1147 ? -5.893 33.110 -26.160 1.00 93.56 1147 ASP A C 1
ATOM 8671 O O . ASP A 1 1147 ? -6.315 33.680 -25.160 1.00 93.56 1147 ASP A O 1
ATOM 8675 N N . GLY A 1 1148 ? -4.674 33.367 -26.651 1.00 88.06 1148 GLY A N 1
ATOM 8676 C CA . GLY A 1 1148 ? -3.716 34.324 -26.084 1.00 88.06 1148 GLY A CA 1
ATOM 8677 C C . GLY A 1 1148 ? -2.717 33.738 -25.076 1.00 88.06 1148 GLY A C 1
ATOM 8678 O O . GLY A 1 1148 ? -1.621 34.281 -24.951 1.00 88.06 1148 GLY A O 1
ATOM 8679 N N . ALA A 1 1149 ? -3.020 32.611 -24.426 1.00 86.69 1149 ALA A N 1
ATOM 8680 C CA . ALA A 1 1149 ? -2.115 31.945 -23.484 1.00 86.69 1149 ALA A CA 1
ATOM 8681 C C . ALA A 1 1149 ? -1.093 31.050 -24.209 1.00 86.69 1149 ALA A C 1
ATOM 8683 O O . ALA A 1 1149 ? -1.437 30.375 -25.179 1.00 86.69 1149 ALA A O 1
ATOM 8684 N N . GLN A 1 1150 ? 0.165 31.001 -23.752 1.00 90.25 1150 GLN A N 1
ATOM 8685 C CA . GLN A 1 1150 ? 1.175 30.104 -24.334 1.00 90.25 1150 GLN A CA 1
ATOM 8686 C C . GLN A 1 1150 ? 0.912 28.655 -23.889 1.00 90.25 1150 GLN A C 1
ATOM 8688 O O . GLN A 1 1150 ? 0.938 28.362 -22.700 1.00 90.25 1150 GLN A O 1
ATOM 8693 N N . VAL A 1 1151 ? 0.696 27.743 -24.841 1.00 85.25 1151 VAL A N 1
ATOM 8694 C CA . VAL A 1 1151 ? 0.324 26.334 -24.585 1.00 85.25 1151 VAL A CA 1
ATOM 8695 C C . VAL A 1 1151 ? 1.328 25.311 -25.123 1.00 85.25 1151 VAL A C 1
ATOM 8697 O O . VAL A 1 1151 ? 1.097 24.109 -25.009 1.00 85.25 1151 VAL A O 1
ATOM 8700 N N . GLY A 1 1152 ? 2.439 25.754 -25.718 1.00 82.50 1152 GLY A N 1
ATOM 8701 C CA . GLY A 1 1152 ? 3.525 24.862 -26.119 1.00 82.50 1152 GLY A CA 1
ATOM 8702 C C . GLY A 1 1152 ? 4.692 25.556 -26.820 1.00 82.50 1152 GLY A C 1
ATOM 8703 O O . GLY A 1 1152 ? 4.633 26.738 -27.170 1.00 82.50 1152 GLY A O 1
ATOM 8704 N N . ARG A 1 1153 ? 5.755 24.788 -27.064 1.00 88.25 1153 ARG A N 1
ATOM 8705 C CA . ARG A 1 1153 ? 6.904 25.152 -27.904 1.00 88.25 1153 ARG A CA 1
ATOM 8706 C C . ARG A 1 1153 ? 7.211 23.963 -28.813 1.00 88.25 1153 ARG A C 1
ATOM 8708 O O . ARG A 1 1153 ? 7.279 22.838 -28.339 1.00 88.25 1153 ARG A O 1
ATOM 8715 N N . VAL A 1 1154 ? 7.359 24.210 -30.109 1.00 87.38 1154 VAL A N 1
ATOM 8716 C CA . VAL A 1 1154 ? 7.415 23.178 -31.154 1.00 87.38 1154 VAL A CA 1
ATOM 8717 C C . VAL A 1 1154 ? 8.689 23.344 -31.964 1.00 87.38 1154 VAL A C 1
ATOM 8719 O O . VAL A 1 1154 ? 8.899 24.388 -32.586 1.00 87.38 1154 VAL A O 1
ATOM 8722 N N . ASN A 1 1155 ? 9.530 22.310 -31.983 1.00 87.62 1155 ASN A N 1
ATOM 8723 C CA . ASN A 1 1155 ? 10.745 22.280 -32.788 1.00 87.62 1155 ASN A CA 1
ATOM 8724 C C . ASN A 1 1155 ? 10.479 21.607 -34.147 1.00 87.62 1155 ASN A C 1
ATOM 8726 O O . ASN A 1 1155 ? 10.320 20.389 -34.241 1.00 87.62 1155 ASN A O 1
ATOM 8730 N N . LEU A 1 1156 ? 10.442 22.405 -35.216 1.00 89.06 1156 LEU A N 1
ATOM 8731 C CA . LEU A 1 1156 ? 10.264 21.907 -36.582 1.00 89.06 1156 LEU A CA 1
ATOM 8732 C C . LEU A 1 1156 ? 11.582 21.418 -37.197 1.00 89.06 1156 LEU A C 1
ATOM 8734 O O . LEU A 1 1156 ? 11.562 20.750 -38.232 1.00 89.06 1156 LEU A O 1
ATOM 8738 N N . ARG A 1 1157 ? 12.729 21.688 -36.564 1.00 86.19 1157 ARG A N 1
ATOM 8739 C CA . ARG A 1 1157 ? 14.004 21.098 -36.971 1.00 86.19 1157 ARG A CA 1
ATOM 8740 C C . ARG A 1 1157 ? 13.953 19.574 -36.801 1.00 86.19 1157 ARG A C 1
ATOM 8742 O O . ARG A 1 1157 ? 13.407 19.043 -35.831 1.00 86.19 1157 ARG A O 1
ATOM 8749 N N . SER A 1 1158 ? 14.511 18.879 -37.782 1.00 81.94 1158 SER A N 1
ATOM 8750 C CA . SER A 1 1158 ? 14.807 17.443 -37.779 1.00 81.94 1158 SER A CA 1
ATOM 8751 C C . SER A 1 1158 ? 15.848 17.182 -38.867 1.00 81.94 1158 SER A C 1
ATOM 8753 O O . SER A 1 1158 ? 15.925 17.948 -39.823 1.00 81.94 1158 SER A O 1
ATOM 8755 N N . GLU A 1 1159 ? 16.653 16.136 -38.745 1.00 80.81 1159 GLU A N 1
ATOM 8756 C CA . GLU A 1 1159 ? 17.663 15.788 -39.755 1.00 80.81 1159 GLU A CA 1
ATOM 8757 C C . GLU A 1 1159 ? 17.030 15.165 -41.006 1.00 80.81 1159 GLU A C 1
ATOM 8759 O O . GLU A 1 1159 ? 17.482 15.389 -42.128 1.00 80.81 1159 GLU A O 1
ATOM 8764 N N . ARG A 1 1160 ? 15.913 14.449 -40.831 1.00 81.75 1160 ARG A N 1
ATOM 8765 C CA . ARG A 1 1160 ? 15.124 13.856 -41.918 1.00 81.75 1160 ARG A CA 1
ATOM 8766 C C . ARG A 1 1160 ? 13.883 14.713 -42.187 1.00 81.75 1160 ARG A C 1
ATOM 8768 O O . ARG A 1 1160 ? 13.299 15.300 -41.278 1.00 81.75 1160 ARG A O 1
ATOM 8775 N N . THR A 1 1161 ? 13.467 14.816 -43.452 1.00 86.75 1161 THR A N 1
ATOM 8776 C CA . THR A 1 1161 ? 12.330 15.679 -43.832 1.00 86.75 1161 THR A CA 1
ATOM 8777 C C . THR A 1 1161 ? 11.000 14.927 -43.739 1.00 86.75 1161 THR A C 1
ATOM 8779 O O . THR A 1 1161 ? 10.598 14.253 -44.689 1.00 86.75 1161 THR A O 1
ATOM 8782 N N . ALA A 1 1162 ? 10.301 15.071 -42.612 1.00 83.31 1162 ALA A N 1
ATOM 8783 C CA . ALA A 1 1162 ? 8.977 14.494 -42.382 1.00 83.31 1162 ALA A CA 1
ATOM 8784 C C . ALA A 1 1162 ? 7.869 15.485 -42.781 1.00 83.31 1162 ALA A C 1
ATOM 8786 O O . ALA A 1 1162 ? 7.794 16.581 -42.234 1.00 83.31 1162 ALA A O 1
ATOM 8787 N N . ARG A 1 1163 ? 7.006 15.113 -43.732 1.00 87.06 1163 ARG A N 1
ATOM 8788 C CA . ARG A 1 1163 ? 5.902 15.947 -44.257 1.00 87.06 1163 ARG A CA 1
ATOM 8789 C C . ARG A 1 1163 ? 4.559 15.508 -43.687 1.00 87.06 1163 ARG A C 1
ATOM 8791 O O . ARG A 1 1163 ? 4.418 14.340 -43.337 1.00 87.06 1163 ARG A O 1
ATOM 8798 N N . ARG A 1 1164 ? 3.560 16.401 -43.668 1.00 86.81 1164 ARG A N 1
ATOM 8799 C CA . ARG A 1 1164 ? 2.215 16.133 -43.118 1.00 86.81 1164 ARG A CA 1
ATOM 8800 C C . ARG A 1 1164 ? 2.253 15.631 -41.665 1.00 86.81 1164 ARG A C 1
ATOM 8802 O O . ARG A 1 1164 ? 1.446 14.791 -41.268 1.00 86.81 1164 ARG A O 1
ATOM 8809 N N . TYR A 1 1165 ? 3.223 16.103 -40.889 1.00 85.81 1165 TYR A N 1
ATOM 8810 C CA . TYR A 1 1165 ? 3.513 15.638 -39.536 1.00 85.81 1165 TYR A CA 1
ATOM 8811 C C . TYR A 1 1165 ? 2.703 16.443 -38.518 1.00 85.81 1165 TYR A C 1
ATOM 8813 O O . TYR A 1 1165 ? 2.658 17.672 -38.596 1.00 85.81 1165 TYR A O 1
ATOM 8821 N N . ILE A 1 1166 ? 2.069 15.774 -37.556 1.00 87.94 1166 ILE A N 1
ATOM 8822 C CA . ILE A 1 1166 ? 1.329 16.425 -36.472 1.00 87.94 1166 ILE A CA 1
ATOM 8823 C C . ILE A 1 1166 ? 2.337 16.888 -35.420 1.00 87.94 1166 ILE A C 1
ATOM 8825 O O . ILE A 1 1166 ? 2.825 16.109 -34.600 1.00 87.94 1166 ILE A O 1
ATOM 8829 N N . VAL A 1 1167 ? 2.669 18.176 -35.480 1.00 88.31 1167 VAL A N 1
ATOM 8830 C CA . VAL A 1 1167 ? 3.718 18.812 -34.665 1.00 88.31 1167 VAL A CA 1
ATOM 8831 C C . VAL A 1 1167 ? 3.192 19.409 -33.357 1.00 88.31 1167 VAL A C 1
ATOM 8833 O O . VAL A 1 1167 ? 3.978 19.751 -32.481 1.00 88.31 1167 VAL A O 1
ATOM 8836 N N . PHE A 1 1168 ? 1.871 19.540 -33.221 1.00 90.81 1168 PHE A N 1
ATOM 8837 C CA . PHE A 1 1168 ? 1.190 19.982 -32.004 1.00 90.81 1168 PHE A CA 1
ATOM 8838 C C . PHE A 1 1168 ? -0.272 19.528 -32.028 1.00 90.81 1168 PHE A C 1
ATOM 8840 O O . PHE A 1 1168 ? -0.899 19.556 -33.089 1.00 90.81 1168 PHE A O 1
ATOM 8847 N N . ALA A 1 1169 ? -0.835 19.179 -30.870 1.00 88.31 1169 ALA A N 1
ATOM 8848 C CA . ALA A 1 1169 ? -2.268 18.972 -30.684 1.00 88.31 1169 ALA A CA 1
ATOM 8849 C C . ALA A 1 1169 ? -2.719 19.395 -29.276 1.00 88.31 1169 ALA A C 1
ATOM 8851 O O . ALA A 1 1169 ? -1.944 19.333 -28.324 1.00 88.31 1169 ALA A O 1
ATOM 8852 N N . ARG A 1 1170 ? -3.979 19.828 -29.129 1.00 85.25 1170 ARG A N 1
ATOM 8853 C CA . ARG A 1 1170 ? -4.549 20.263 -27.842 1.00 85.25 1170 ARG A CA 1
ATOM 8854 C C . ARG A 1 1170 ? -6.063 20.035 -27.776 1.00 85.25 1170 ARG A C 1
ATOM 8856 O O . ARG A 1 1170 ? -6.770 20.227 -28.766 1.00 85.25 1170 ARG A O 1
ATOM 8863 N N . SER A 1 1171 ? -6.557 19.644 -26.601 1.00 85.94 1171 SER A N 1
ATOM 8864 C CA . SER A 1 1171 ? -7.986 19.692 -26.242 1.00 85.94 1171 SER A CA 1
ATOM 8865 C C . SER A 1 1171 ? -8.422 21.142 -26.008 1.00 85.94 1171 SER A C 1
ATOM 8867 O O . SER A 1 1171 ? -7.638 21.921 -25.472 1.00 85.94 1171 SER A O 1
ATOM 8869 N N . VAL A 1 1172 ? -9.657 21.500 -26.361 1.00 85.25 1172 VAL A N 1
ATOM 8870 C CA . VAL A 1 1172 ? -10.227 22.841 -26.145 1.00 85.25 1172 VAL A CA 1
ATOM 8871 C C . VAL A 1 1172 ? -11.685 22.768 -25.679 1.00 85.25 1172 VAL A C 1
ATOM 8873 O O . VAL A 1 1172 ? -12.352 21.749 -25.863 1.00 85.25 1172 VAL A O 1
ATOM 8876 N N . THR A 1 1173 ? -12.182 23.853 -25.086 1.00 84.50 1173 THR A N 1
ATOM 8877 C CA . THR A 1 1173 ? -13.549 23.948 -24.557 1.00 84.50 1173 THR A CA 1
ATOM 8878 C C . THR A 1 1173 ? -14.592 23.929 -25.688 1.00 84.50 1173 THR A C 1
ATOM 8880 O O . THR A 1 1173 ? -14.625 24.852 -26.501 1.00 84.50 1173 THR A O 1
ATOM 8883 N N . PRO A 1 1174 ? -15.484 22.925 -25.771 1.00 80.75 1174 PRO A N 1
ATOM 8884 C CA . PRO A 1 1174 ? -16.502 22.892 -26.817 1.00 80.75 1174 PRO A CA 1
ATOM 8885 C C . PRO A 1 1174 ? -17.474 24.077 -26.726 1.00 80.75 1174 PRO A C 1
ATOM 8887 O O . PRO A 1 1174 ? -17.662 24.677 -25.672 1.00 80.75 1174 PRO A O 1
ATOM 8890 N N . GLY A 1 1175 ? -18.136 24.380 -27.844 1.00 79.50 1175 GLY A N 1
ATOM 8891 C CA . GLY A 1 1175 ? -19.216 25.371 -27.913 1.00 79.50 1175 GLY A CA 1
ATOM 8892 C C . GLY A 1 1175 ? -18.786 26.801 -28.253 1.00 79.50 1175 GLY A C 1
ATOM 8893 O O . GLY A 1 1175 ? -19.635 27.575 -28.683 1.00 79.50 1175 GLY A O 1
ATOM 8894 N N . ARG A 1 1176 ? -17.493 27.152 -28.156 1.00 88.06 1176 ARG A N 1
ATOM 8895 C CA . ARG A 1 1176 ? -16.994 28.501 -28.492 1.00 88.06 1176 ARG A CA 1
ATOM 8896 C C . ARG A 1 1176 ? -16.070 28.555 -29.715 1.00 88.06 1176 ARG A C 1
ATOM 8898 O O . ARG A 1 1176 ? -15.769 27.547 -30.362 1.00 88.06 1176 ARG A O 1
ATOM 8905 N N . GLN A 1 1177 ? -15.651 29.768 -30.071 1.00 94.19 1177 GLN A N 1
ATOM 8906 C CA . GLN A 1 1177 ? -14.574 30.011 -31.031 1.00 94.19 1177 GLN A CA 1
ATOM 8907 C C . GLN A 1 1177 ? -13.229 30.106 -30.300 1.00 94.19 1177 GLN A C 1
ATOM 8909 O O . GLN A 1 1177 ? -13.156 30.635 -29.195 1.00 94.19 1177 GLN A O 1
ATOM 8914 N N . HIS A 1 1178 ? -12.185 29.590 -30.939 1.00 95.81 1178 HIS A N 1
ATOM 8915 C CA . HIS A 1 1178 ? -10.815 29.533 -30.448 1.00 95.81 1178 HIS A CA 1
ATOM 8916 C C . HIS A 1 1178 ? -9.839 30.099 -31.477 1.00 95.81 1178 HIS A C 1
ATOM 8918 O O . HIS A 1 1178 ? -10.081 30.033 -32.691 1.00 95.81 1178 HIS A O 1
ATOM 8924 N N . VAL A 1 1179 ? -8.709 30.601 -30.984 1.00 95.94 1179 VAL A N 1
ATOM 8925 C CA . VAL A 1 1179 ? -7.620 31.146 -31.799 1.00 95.94 1179 VAL A CA 1
ATOM 8926 C C . VAL A 1 1179 ? -6.321 30.436 -31.440 1.00 95.94 1179 VAL A C 1
ATOM 8928 O O . VAL A 1 1179 ? -5.809 30.602 -30.337 1.00 95.94 1179 VAL A O 1
ATOM 8931 N N . LEU A 1 1180 ? -5.770 29.665 -32.379 1.00 94.75 1180 LEU A N 1
ATOM 8932 C CA . LEU A 1 1180 ? -4.439 29.071 -32.256 1.00 94.75 1180 LEU A CA 1
ATOM 8933 C C . LEU A 1 1180 ? -3.428 29.960 -32.990 1.00 94.75 1180 LEU A C 1
ATOM 8935 O O . LEU A 1 1180 ? -3.566 30.173 -34.194 1.00 94.75 1180 LEU A O 1
ATOM 8939 N N . GLU A 1 1181 ? -2.406 30.460 -32.303 1.00 93.69 1181 GLU A N 1
ATOM 8940 C CA . GLU A 1 1181 ? -1.316 31.220 -32.920 1.00 93.69 1181 GLU A CA 1
ATOM 8941 C C . GLU A 1 1181 ? 0.007 30.461 -32.855 1.00 93.69 1181 GLU A C 1
ATOM 8943 O O . GLU A 1 1181 ? 0.382 29.917 -31.818 1.00 93.69 1181 GLU A O 1
ATOM 8948 N N . VAL A 1 1182 ? 0.750 30.478 -33.959 1.00 92.12 1182 VAL A N 1
ATOM 8949 C CA . VAL A 1 1182 ? 2.118 29.964 -34.042 1.00 92.12 1182 VAL A CA 1
ATOM 8950 C C . VAL A 1 1182 ? 3.051 31.149 -34.252 1.00 92.12 1182 VAL A C 1
ATOM 8952 O O . VAL A 1 1182 ? 2.906 31.916 -35.210 1.00 92.12 1182 VAL A O 1
ATOM 8955 N N . ARG A 1 1183 ? 4.008 31.305 -33.339 1.00 90.75 1183 ARG A N 1
ATOM 8956 C CA . ARG A 1 1183 ? 4.935 32.437 -33.285 1.00 90.75 1183 ARG A CA 1
ATOM 8957 C C . ARG A 1 1183 ? 6.376 31.942 -33.468 1.00 90.75 1183 ARG A C 1
ATOM 8959 O O . ARG A 1 1183 ? 6.895 31.320 -32.534 1.00 90.75 1183 ARG A O 1
ATOM 8966 N N . PRO A 1 1184 ? 7.007 32.120 -34.647 1.00 89.19 1184 PRO A N 1
ATOM 8967 C CA . PRO A 1 1184 ? 8.393 31.709 -34.872 1.00 89.19 1184 PRO A CA 1
ATOM 8968 C C . PRO A 1 1184 ? 9.348 32.385 -33.883 1.00 89.19 1184 PRO A C 1
ATOM 8970 O O . PRO A 1 1184 ? 9.136 33.532 -33.492 1.00 89.19 1184 PRO A O 1
ATOM 8973 N N . LEU A 1 1185 ? 10.387 31.659 -33.469 1.00 83.88 1185 LEU A N 1
ATOM 8974 C CA . LEU A 1 1185 ? 11.431 32.160 -32.576 1.00 83.88 1185 LEU A CA 1
ATOM 8975 C C . LEU A 1 1185 ? 12.707 32.518 -33.347 1.00 83.88 1185 LEU A C 1
ATOM 8977 O O . LEU A 1 1185 ? 13.053 31.793 -34.286 1.00 83.88 1185 LEU A O 1
ATOM 8981 N N . PRO A 1 1186 ? 13.451 33.551 -32.910 1.00 71.31 1186 PRO A N 1
ATOM 8982 C CA . PRO A 1 1186 ? 14.785 33.836 -33.425 1.00 71.31 1186 PRO A CA 1
ATOM 8983 C C . PRO A 1 1186 ? 15.754 32.681 -33.128 1.00 71.31 1186 PRO A C 1
ATOM 8985 O O . PRO A 1 1186 ? 15.609 31.939 -32.152 1.00 71.31 1186 PRO A O 1
ATOM 8988 N N . GLY A 1 1187 ? 16.741 32.510 -34.007 1.00 64.75 1187 GLY A N 1
ATOM 8989 C CA . GLY A 1 1187 ? 17.716 31.417 -33.984 1.00 64.75 1187 GLY A CA 1
ATOM 8990 C C . GLY A 1 1187 ? 18.250 31.114 -35.388 1.00 64.75 1187 GLY A C 1
ATOM 8991 O O . GLY A 1 1187 ? 17.991 31.863 -36.325 1.00 64.75 1187 GLY A O 1
ATOM 8992 N N . ARG A 1 1188 ? 18.951 29.980 -35.567 1.00 60.47 1188 ARG A N 1
ATOM 8993 C CA . ARG A 1 1188 ? 19.573 29.576 -36.856 1.00 60.47 1188 ARG A CA 1
ATOM 8994 C C . ARG A 1 1188 ? 18.609 29.468 -38.058 1.00 60.47 1188 ARG A C 1
ATOM 8996 O O . ARG A 1 1188 ? 19.076 29.343 -39.185 1.00 60.47 1188 ARG A O 1
ATOM 9003 N N . SER A 1 1189 ? 17.291 29.476 -37.849 1.00 73.25 1189 SER A N 1
ATOM 9004 C CA . SER A 1 1189 ? 16.289 29.642 -38.911 1.00 73.25 1189 SER A CA 1
ATOM 9005 C C . SER A 1 1189 ? 14.966 30.137 -38.325 1.00 73.25 1189 SER A C 1
ATOM 9007 O O . SER A 1 1189 ? 14.429 29.510 -37.413 1.00 73.25 1189 SER A O 1
ATOM 9009 N N . LEU A 1 1190 ? 14.403 31.205 -38.901 1.00 70.38 1190 LEU A N 1
ATOM 9010 C CA . LEU A 1 1190 ? 13.051 31.706 -38.602 1.00 70.38 1190 LEU A CA 1
ATOM 9011 C C . LEU A 1 1190 ? 11.933 30.889 -39.287 1.00 70.38 1190 LEU A C 1
ATOM 9013 O O . LEU A 1 1190 ? 10.755 31.206 -39.137 1.00 70.38 1190 LEU A O 1
ATOM 9017 N N . ARG A 1 1191 ? 12.270 29.858 -40.081 1.00 80.19 1191 ARG A N 1
ATOM 9018 C CA . ARG A 1 1191 ? 11.316 29.156 -40.956 1.00 80.19 1191 ARG A CA 1
ATOM 9019 C C . ARG A 1 1191 ? 10.372 28.248 -40.157 1.00 80.19 1191 ARG A C 1
ATOM 9021 O O . ARG A 1 1191 ? 10.726 27.113 -39.836 1.00 80.19 1191 ARG A O 1
ATOM 9028 N N . ALA A 1 1192 ? 9.152 28.715 -39.902 1.00 86.19 1192 ALA A N 1
ATOM 9029 C CA . ALA A 1 1192 ? 8.016 27.874 -39.508 1.00 86.19 1192 ALA A CA 1
ATOM 9030 C C . ALA A 1 1192 ? 7.093 27.614 -40.708 1.00 86.19 1192 ALA A C 1
ATOM 9032 O O . ALA A 1 1192 ? 7.214 28.294 -41.726 1.00 86.19 1192 ALA A O 1
ATOM 9033 N N . ASN A 1 1193 ? 6.178 26.640 -40.627 1.00 88.69 1193 ASN A N 1
ATOM 9034 C CA . ASN A 1 1193 ? 5.252 26.356 -41.730 1.00 88.69 1193 ASN A CA 1
ATOM 9035 C C . ASN A 1 1193 ? 3.898 25.788 -41.299 1.00 88.69 1193 ASN A C 1
ATOM 9037 O O . ASN A 1 1193 ? 3.779 25.158 -40.251 1.00 88.69 1193 ASN A O 1
ATOM 9041 N N . VAL A 1 1194 ? 2.893 25.986 -42.148 1.00 89.31 1194 VAL A N 1
ATOM 9042 C CA . VAL A 1 1194 ? 1.604 25.292 -42.096 1.00 89.31 1194 VAL A CA 1
ATOM 9043 C C . VAL A 1 1194 ? 1.415 24.487 -43.381 1.00 89.31 1194 VAL A C 1
ATOM 9045 O O . VAL A 1 1194 ? 1.552 25.012 -44.487 1.00 89.31 1194 VAL A O 1
ATOM 9048 N N . ASP A 1 1195 ? 1.096 23.209 -43.194 1.00 89.38 1195 ASP A N 1
ATOM 9049 C CA . ASP A 1 1195 ? 0.593 22.282 -44.210 1.00 89.38 1195 ASP A CA 1
ATOM 9050 C C . ASP A 1 1195 ? -0.946 22.227 -44.079 1.00 89.38 1195 ASP A C 1
ATOM 9052 O O . ASP A 1 1195 ? -1.689 22.559 -45.000 1.00 89.38 1195 ASP A O 1
ATOM 9056 N N . ALA A 1 1196 ? -1.439 21.966 -42.861 1.00 90.69 1196 ALA A N 1
ATOM 9057 C CA . ALA A 1 1196 ? -2.852 22.100 -42.501 1.00 90.69 1196 ALA A CA 1
ATOM 9058 C C . ALA A 1 1196 ? -3.046 22.310 -40.986 1.00 90.69 1196 ALA A C 1
ATOM 9060 O O . ALA A 1 1196 ? -2.131 22.125 -40.186 1.00 90.69 1196 ALA A O 1
ATOM 9061 N N . PHE A 1 1197 ? -4.274 22.610 -40.573 1.00 92.31 1197 PHE A N 1
ATOM 9062 C CA . PHE A 1 1197 ? -4.763 22.384 -39.213 1.00 92.31 1197 PHE A CA 1
ATOM 9063 C C . PHE A 1 1197 ? -5.894 21.355 -39.241 1.00 92.31 1197 PHE A C 1
ATOM 9065 O O . PHE A 1 1197 ? -6.752 21.403 -40.120 1.00 92.31 1197 PHE A O 1
ATOM 9072 N N . VAL A 1 1198 ? -5.928 20.434 -38.280 1.00 89.88 1198 VAL A N 1
ATOM 9073 C CA . VAL A 1 1198 ? -7.017 19.455 -38.127 1.00 89.88 1198 VAL A CA 1
ATOM 9074 C C . VAL A 1 1198 ? -7.835 19.804 -36.892 1.00 89.88 1198 VAL A C 1
ATOM 9076 O O . VAL A 1 1198 ? -7.278 20.148 -35.856 1.00 89.88 1198 VAL A O 1
ATOM 9079 N N . VAL A 1 1199 ? -9.157 19.705 -36.989 1.00 89.19 1199 VAL A N 1
ATOM 9080 C CA . VAL A 1 1199 ? -10.096 19.960 -35.893 1.00 89.19 1199 VAL A CA 1
ATOM 9081 C C . VAL A 1 1199 ? -11.030 18.763 -35.742 1.00 89.19 1199 VAL A C 1
ATOM 9083 O O . VAL A 1 1199 ? -11.565 18.262 -36.732 1.00 89.19 1199 VAL A O 1
ATOM 9086 N N . TYR A 1 1200 ? -11.255 18.333 -34.500 1.00 84.69 1200 TYR A N 1
ATOM 9087 C CA . TYR A 1 1200 ? -12.345 17.419 -34.147 1.00 84.69 1200 TYR A CA 1
ATOM 9088 C C . TYR A 1 1200 ? -13.525 18.204 -33.571 1.00 84.69 1200 TYR A C 1
ATOM 9090 O O . TYR A 1 1200 ? -13.328 19.116 -32.762 1.00 84.69 1200 TYR A O 1
ATOM 9098 N N . ARG A 1 1201 ? -14.744 17.831 -33.964 1.00 79.31 1201 ARG A N 1
ATOM 9099 C CA . ARG A 1 1201 ? -16.025 18.349 -33.455 1.00 79.31 1201 ARG A CA 1
ATOM 9100 C C . ARG A 1 1201 ? -16.873 17.205 -32.919 1.00 79.31 1201 ARG A C 1
ATOM 9102 O O . ARG A 1 1201 ? -17.017 16.238 -33.701 1.00 79.31 1201 ARG A O 1
#